Protein AF-A0A8X8X6B3-F1 (afdb_monomer_lite)

InterPro domains:
  IPR000743 Glycoside hydrolase, family 28 [PF00295] (157-389)
  IPR000743 Glycoside hydrolase, family 28 [PS00502] (251-264)
  IPR001251 CRAL-TRIO lipid binding domain [PF00650] (608-768)
  IPR001251 CRAL-TRIO lipid binding domain [PS50191] (599-774)
  IPR001251 CRAL-TRIO lipid binding domain [SM00516] (604-771)
  IPR001251 CRAL-TRIO lipid binding domain [cd00170] (600-769)
  IPR009038 GOLD domain [PS50866] (774-882)
  IPR011050 Pectin lyase fold/virulence factor [SSF51126] (61-386)
  IPR011074 CRAL/TRIO, N-terminal domain [PF03765] (517-583)
  IPR011074 CRAL/TRIO, N-terminal domain [SM01100] (560-585)
  IPR012334 Pectin lyase fold [G3DSA:2.160.20.10] (56-434)
  IPR036273 CRAL/TRIO, N-terminal domain superfamily [SSF46938] (505-601)
  IPR036598 GOLD domain superfamily [SSF101576] (786-886)
  IPR036865 CRAL-TRIO lipid binding domain superfamily [G3DSA:3.40.525.10] (502-799)
  IPR036865 CRAL-TRIO lipid binding domain superfamily [SSF52087] (609-778)
  IPR044834 Patellin [PTHR45932] (466-884)
  IPR056794 Patellin-1-6, C-terminal GOLD domain [PF25099] (792-874)

pLDDT: mean 75.01, std 24.06, range [21.58, 98.81]

Organism: Salvia splendens (NCBI:txid180675)

Structure (mmCIF, N/CA/C/O backbone):
data_AF-A0A8X8X6B3-F1
#
_entry.id   AF-A0A8X8X6B3-F1
#
loop_
_atom_site.group_PDB
_atom_site.id
_atom_site.type_symbol
_atom_site.label_atom_id
_atom_site.label_alt_id
_atom_site.label_comp_id
_atom_site.label_asym_id
_atom_site.label_entity_id
_atom_site.label_seq_id
_atom_site.pdbx_PDB_ins_code
_atom_site.Cartn_x
_atom_site.Cartn_y
_atom_site.Cartn_z
_atom_site.occupancy
_atom_site.B_iso_or_equiv
_atom_site.auth_seq_id
_atom_site.auth_comp_id
_atom_site.auth_asym_id
_atom_site.auth_atom_id
_atom_site.pdbx_PDB_model_num
ATOM 1 N N . MET A 1 1 ? 4.145 -10.520 8.694 1.00 30.25 1 MET A N 1
ATOM 2 C CA . MET A 1 1 ? 2.679 -10.258 8.494 1.00 30.25 1 MET A CA 1
ATOM 3 C C . MET A 1 1 ? 2.230 -8.779 8.363 1.00 30.25 1 MET A C 1
ATOM 5 O O . MET A 1 1 ? 1.110 -8.541 7.910 1.00 30.25 1 MET A O 1
ATOM 9 N N . THR A 1 2 ? 3.036 -7.773 8.729 1.00 33.09 2 THR A N 1
ATOM 10 C CA . THR A 1 2 ? 2.635 -6.344 8.854 1.00 33.09 2 THR A CA 1
ATOM 11 C C . THR A 1 2 ? 1.952 -5.696 7.639 1.00 33.09 2 THR A C 1
ATOM 13 O O . THR A 1 2 ? 1.077 -4.851 7.832 1.00 33.09 2 THR A O 1
ATOM 16 N N . LYS A 1 3 ? 2.275 -6.110 6.401 1.00 32.78 3 LYS A N 1
ATOM 17 C CA . LYS A 1 3 ? 1.713 -5.540 5.153 1.00 32.78 3 LYS A CA 1
ATOM 18 C C . LYS A 1 3 ? 0.181 -5.541 5.057 1.00 32.78 3 LYS A C 1
ATOM 20 O O . LYS A 1 3 ? -0.392 -4.785 4.284 1.00 32.78 3 LYS A O 1
ATOM 25 N N . LEU A 1 4 ? -0.486 -6.388 5.838 1.00 32.78 4 LEU A N 1
ATOM 26 C CA . LEU A 1 4 ? -1.943 -6.543 5.850 1.00 32.78 4 LEU A CA 1
ATOM 27 C C . LEU A 1 4 ? -2.604 -5.839 7.050 1.00 32.78 4 LEU A C 1
ATOM 29 O O . LEU A 1 4 ? -3.817 -5.639 7.073 1.00 32.78 4 LEU A O 1
ATOM 33 N N . LEU A 1 5 ? -1.804 -5.463 8.053 1.00 33.75 5 LEU A N 1
ATOM 34 C CA . LEU A 1 5 ? -2.272 -5.101 9.394 1.00 33.75 5 LEU A CA 1
ATOM 35 C C . LEU A 1 5 ? -2.443 -3.588 9.605 1.00 33.75 5 LEU A C 1
ATOM 37 O O . LEU A 1 5 ? -3.192 -3.173 10.480 1.00 33.75 5 LEU A O 1
ATOM 41 N N . MET A 1 6 ? -1.830 -2.768 8.750 1.00 38.22 6 MET A N 1
ATOM 42 C CA . MET A 1 6 ? -2.204 -1.353 8.590 1.00 38.22 6 MET A CA 1
ATOM 43 C C . MET A 1 6 ? -2.987 -1.092 7.294 1.00 38.22 6 MET A C 1
ATOM 45 O O . MET A 1 6 ? -3.612 -0.048 7.142 1.00 38.22 6 MET A O 1
ATOM 49 N N . PHE A 1 7 ? -3.025 -2.063 6.371 1.00 39.03 7 PHE A N 1
ATOM 50 C CA . PHE A 1 7 ? -3.798 -1.950 5.128 1.00 39.03 7 PHE A CA 1
ATOM 51 C C . PHE A 1 7 ? -5.294 -1.803 5.411 1.00 39.03 7 PHE A C 1
ATOM 53 O O . PHE A 1 7 ? -5.979 -1.031 4.752 1.00 39.03 7 PHE A O 1
ATOM 60 N N . LEU A 1 8 ? -5.785 -2.521 6.425 1.00 38.19 8 LEU A N 1
ATOM 61 C CA . LEU A 1 8 ? -7.181 -2.482 6.843 1.00 38.19 8 LEU A CA 1
ATOM 62 C C . LEU A 1 8 ? -7.528 -1.245 7.690 1.00 38.19 8 LEU A C 1
ATOM 64 O O . LEU A 1 8 ? -8.611 -0.706 7.485 1.00 38.19 8 LEU A O 1
ATOM 68 N N . SER A 1 9 ? -6.640 -0.749 8.572 1.00 39.31 9 SER A N 1
ATOM 69 C CA . SER A 1 9 ? -6.926 0.416 9.443 1.00 39.31 9 SER A CA 1
ATOM 70 C C . SER A 1 9 ? -7.246 1.691 8.658 1.00 39.31 9 SER A C 1
ATOM 72 O O . SER A 1 9 ? -8.185 2.410 9.000 1.00 39.31 9 SER A O 1
ATOM 74 N N . PHE A 1 10 ? -6.531 1.904 7.551 1.00 42.66 10 PHE A N 1
ATOM 75 C CA . PHE A 1 10 ? -6.728 3.018 6.620 1.00 42.66 10 PHE A CA 1
ATOM 76 C C . PHE A 1 10 ? -7.642 2.696 5.418 1.00 42.66 10 PHE A C 1
ATOM 78 O O . PHE A 1 10 ? -7.877 3.562 4.572 1.00 42.66 10 PHE A O 1
ATOM 85 N N . LEU A 1 11 ? -8.218 1.487 5.336 1.00 43.12 11 LEU A N 1
ATOM 86 C CA . LEU A 1 11 ? -9.053 1.066 4.196 1.00 43.12 11 LEU A CA 1
ATOM 87 C C . LEU A 1 11 ? -10.382 1.831 4.079 1.00 43.12 11 LEU A C 1
ATOM 89 O O . LEU A 1 11 ? -11.079 1.728 3.079 1.00 43.12 11 LEU A O 1
ATOM 93 N N . VAL A 1 12 ? -10.738 2.594 5.110 1.00 39.91 12 VAL A N 1
ATOM 94 C CA . VAL A 1 12 ? -11.965 3.396 5.184 1.00 39.91 12 VAL A CA 1
ATOM 95 C C . VAL A 1 12 ? -12.014 4.446 4.076 1.00 39.91 12 VAL A C 1
ATOM 97 O O . VAL A 1 12 ? -13.030 4.594 3.405 1.00 39.91 12 VAL A O 1
ATOM 100 N N . LEU A 1 13 ? -10.894 5.141 3.871 1.00 34.38 13 LEU A N 1
ATOM 101 C CA . LEU A 1 13 ? -10.721 6.121 2.800 1.00 34.38 13 LEU A CA 1
ATOM 102 C C . LEU A 1 13 ? -10.311 5.447 1.487 1.00 34.38 13 LEU A C 1
ATOM 104 O O . LEU A 1 13 ? -10.645 5.914 0.401 1.00 34.38 13 LEU A O 1
ATOM 108 N N . LEU A 1 14 ? -9.615 4.312 1.576 1.00 32.59 14 LEU A N 1
ATOM 109 C CA . LEU A 1 14 ? -9.257 3.476 0.435 1.00 32.59 14 LEU A CA 1
ATOM 110 C C . LEU A 1 14 ? -10.381 2.494 0.075 1.00 32.59 14 LEU A C 1
ATOM 112 O O . LEU A 1 14 ? -10.184 1.279 0.074 1.00 32.59 14 LEU A O 1
ATOM 116 N N . LEU A 1 15 ? -11.512 3.026 -0.399 1.00 28.88 15 LEU A N 1
ATOM 117 C CA . LEU A 1 15 ? -12.349 2.285 -1.348 1.00 28.88 15 LEU A CA 1
ATOM 118 C C . LEU A 1 15 ? -11.595 2.132 -2.685 1.00 28.88 15 LEU A C 1
ATOM 120 O O . LEU A 1 15 ? -11.853 2.798 -3.682 1.00 28.88 15 LEU A O 1
ATOM 124 N N . VAL A 1 16 ? -10.607 1.245 -2.695 1.00 25.75 16 VAL A N 1
ATOM 125 C CA . VAL A 1 16 ? -10.209 0.454 -3.863 1.00 25.75 16 VAL A CA 1
ATOM 126 C C . VAL A 1 16 ? -10.739 -0.954 -3.569 1.00 25.75 16 VAL A C 1
ATOM 128 O O . VAL A 1 16 ? -10.573 -1.412 -2.436 1.00 25.75 16 VAL A O 1
ATOM 131 N N . PRO A 1 17 ? -11.391 -1.655 -4.511 1.00 24.69 17 PRO A N 1
ATOM 132 C CA . PRO A 1 17 ? -11.788 -3.035 -4.263 1.00 24.69 17 PRO A CA 1
ATOM 133 C C . PRO A 1 17 ? -10.554 -3.890 -3.940 1.00 24.69 17 PRO A C 1
ATOM 135 O O . PRO A 1 17 ? -9.609 -3.922 -4.718 1.00 24.69 17 PRO A O 1
ATOM 138 N N . LEU A 1 18 ? -10.575 -4.626 -2.823 1.00 24.36 18 LEU A N 1
ATOM 139 C CA . LEU A 1 18 ? -9.684 -5.774 -2.611 1.00 24.36 18 LEU A CA 1
ATOM 140 C C . LEU A 1 18 ? -10.249 -7.011 -3.320 1.00 24.36 18 LEU A C 1
ATOM 142 O O . LEU A 1 18 ? -10.654 -7.996 -2.709 1.00 24.36 18 LEU A O 1
ATOM 146 N N . SER A 1 19 ? -10.220 -6.947 -4.641 1.00 23.52 19 SER A N 1
ATOM 147 C CA . SER A 1 19 ? -9.593 -8.006 -5.424 1.00 23.52 19 SER A CA 1
ATOM 148 C C . SER A 1 19 ? -8.358 -7.351 -6.052 1.00 23.52 19 SER A C 1
ATOM 150 O O . SER A 1 19 ? -8.385 -6.149 -6.310 1.00 23.52 19 SER A O 1
ATOM 152 N N . SER A 1 20 ? -7.263 -8.072 -6.292 1.00 30.52 20 SER A N 1
ATOM 153 C CA . SER A 1 20 ? -6.106 -7.456 -6.963 1.00 30.52 20 SER A CA 1
ATOM 154 C C . SER A 1 20 ? -6.322 -7.227 -8.471 1.00 30.52 20 SER A C 1
ATOM 156 O O . SER A 1 20 ? -5.489 -6.587 -9.104 1.00 30.52 20 SER A O 1
ATOM 158 N N . ALA A 1 21 ? -7.478 -7.636 -9.014 1.00 25.98 21 ALA A N 1
ATOM 159 C CA . ALA A 1 21 ? -8.045 -7.124 -10.261 1.00 25.98 21 ALA A CA 1
ATOM 160 C C . ALA A 1 21 ? -9.088 -6.017 -9.992 1.00 25.98 21 ALA A C 1
ATOM 162 O O . ALA A 1 21 ? -9.888 -6.114 -9.056 1.00 25.98 21 ALA A O 1
ATOM 163 N N . GLY A 1 22 ? -9.130 -4.989 -10.845 1.00 30.17 22 GLY A N 1
ATOM 164 C CA . GLY A 1 22 ? -10.066 -3.872 -10.693 1.00 30.17 22 GLY A CA 1
ATOM 165 C C . GLY A 1 22 ? -10.338 -3.107 -11.984 1.00 30.17 22 GLY A C 1
ATOM 166 O O . GLY A 1 22 ? -9.817 -2.008 -12.138 1.00 30.17 22 GLY A O 1
ATOM 167 N N . GLN A 1 23 ? -11.161 -3.679 -12.875 1.00 27.73 23 GLN A N 1
ATOM 168 C CA . GLN A 1 23 ? -11.794 -2.999 -14.022 1.00 27.73 23 GLN A CA 1
ATOM 169 C C . GLN A 1 23 ? -12.844 -3.914 -14.704 1.00 27.73 23 GLN A C 1
ATOM 171 O O . GLN A 1 23 ? -12.617 -4.380 -15.811 1.00 27.73 23 GLN A O 1
ATOM 176 N N . ASP A 1 24 ? -13.963 -4.228 -14.025 1.00 28.39 24 ASP A N 1
ATOM 177 C CA . ASP A 1 24 ? -15.146 -4.858 -14.680 1.00 28.39 24 ASP A CA 1
ATOM 178 C C . ASP A 1 24 ? -16.477 -4.735 -13.884 1.00 28.39 24 ASP A C 1
ATOM 180 O O . ASP A 1 24 ? -17.392 -5.542 -14.013 1.00 28.39 24 ASP A O 1
ATOM 184 N N . LEU A 1 25 ? -16.581 -3.753 -12.977 1.00 28.62 25 LEU A N 1
ATOM 185 C CA . LEU A 1 25 ? -17.801 -3.493 -12.179 1.00 28.62 25 LEU A CA 1
ATOM 186 C C . LEU A 1 25 ? -18.200 -2.008 -12.134 1.00 28.62 25 LEU A C 1
ATOM 188 O O . LEU A 1 25 ? -19.288 -1.680 -11.658 1.00 28.62 25 LEU A O 1
ATOM 192 N N . SER A 1 26 ? -17.349 -1.119 -12.658 1.00 30.78 26 SER A N 1
ATOM 193 C CA . SER A 1 26 ? -17.666 0.286 -12.936 1.00 30.78 26 SER A CA 1
ATOM 194 C C . SER A 1 26 ? -18.860 0.394 -13.876 1.00 30.78 26 SER A C 1
ATOM 196 O O . SER A 1 26 ? -19.827 1.086 -13.581 1.00 30.78 26 SER A O 1
ATOM 198 N N . ASP A 1 27 ? -18.821 -0.355 -14.969 1.00 30.08 27 ASP A N 1
ATOM 199 C CA . ASP A 1 27 ? -19.682 -0.176 -16.132 1.00 30.08 27 ASP A CA 1
ATOM 200 C C . ASP A 1 27 ? -21.121 -0.629 -15.825 1.00 30.08 27 ASP A C 1
ATOM 202 O O . ASP A 1 27 ? -22.086 0.065 -16.142 1.00 30.08 27 ASP A O 1
ATOM 206 N N . THR A 1 28 ? -21.280 -1.715 -15.059 1.00 31.66 28 THR A N 1
ATOM 207 C CA . THR A 1 28 ? -22.571 -2.125 -14.477 1.00 31.66 28 THR A CA 1
ATOM 208 C C . THR A 1 28 ? -23.147 -1.127 -13.470 1.00 31.66 28 THR A C 1
ATOM 210 O O . THR A 1 28 ? -24.366 -1.069 -13.318 1.00 31.66 28 THR A O 1
ATOM 213 N N . PHE A 1 29 ? -22.312 -0.337 -12.783 1.00 31.11 29 PHE A N 1
ATOM 214 C CA . PHE A 1 29 ? -22.782 0.705 -11.862 1.00 31.11 29 PHE A CA 1
ATOM 215 C C . PHE A 1 29 ? -23.036 2.047 -12.562 1.00 31.11 29 PHE A C 1
ATOM 217 O O . PHE A 1 29 ? -23.970 2.741 -12.172 1.00 31.11 29 PHE A O 1
ATOM 224 N N . GLU A 1 30 ? -22.311 2.387 -13.632 1.00 31.03 30 GLU A N 1
ATOM 225 C CA . GLU A 1 30 ? -22.655 3.524 -14.498 1.00 31.03 30 GLU A CA 1
ATOM 226 C C . GLU A 1 30 ? -24.033 3.351 -15.144 1.00 31.03 30 GLU A C 1
ATOM 228 O O . GLU A 1 30 ? -24.792 4.316 -15.230 1.00 31.03 30 GLU A O 1
ATOM 233 N N . ILE A 1 31 ? -24.379 2.128 -15.562 1.00 30.59 31 ILE A N 1
ATOM 234 C CA . ILE A 1 31 ? -25.708 1.805 -16.105 1.00 30.59 31 ILE A CA 1
ATOM 235 C C . ILE A 1 31 ? -26.810 2.061 -15.061 1.00 30.59 31 ILE A C 1
ATOM 237 O O . ILE A 1 31 ? -27.867 2.577 -15.412 1.00 30.59 31 ILE A O 1
ATOM 241 N N . PHE A 1 32 ? -26.559 1.767 -13.780 1.00 29.58 32 PHE A N 1
ATOM 242 C CA . PHE A 1 32 ? -27.496 2.078 -12.692 1.00 29.58 32 PHE A CA 1
ATOM 243 C C . PHE A 1 32 ? -27.518 3.568 -12.310 1.00 29.58 32 PHE A C 1
ATOM 245 O O . PHE A 1 32 ? -28.576 4.084 -11.959 1.00 29.58 32 PHE A O 1
ATOM 252 N N . ALA A 1 33 ? -26.386 4.272 -12.390 1.00 33.00 33 ALA A N 1
ATOM 253 C CA . ALA A 1 33 ? -26.306 5.702 -12.085 1.00 33.00 33 ALA A CA 1
ATOM 254 C C . ALA A 1 33 ? -27.007 6.571 -13.147 1.00 33.00 33 ALA A C 1
ATOM 256 O O . ALA A 1 33 ? -27.683 7.536 -12.805 1.00 33.00 33 ALA A O 1
ATOM 257 N N . LYS A 1 34 ? -26.925 6.191 -14.430 1.00 30.12 34 LYS A N 1
ATOM 258 C CA . LYS A 1 34 ? -27.589 6.878 -15.559 1.00 30.12 34 LYS A CA 1
ATOM 259 C C . LYS A 1 34 ? -29.120 6.738 -15.586 1.00 30.12 34 LYS A C 1
ATOM 261 O O . LYS A 1 34 ? -29.748 7.233 -16.515 1.00 30.12 34 LYS A O 1
ATOM 266 N N . LEU A 1 35 ? -29.721 6.066 -14.601 1.00 26.83 35 LEU A N 1
ATOM 267 C CA . LEU A 1 35 ? -31.158 5.772 -14.542 1.00 26.83 35 LEU A CA 1
ATOM 268 C C . LEU A 1 35 ? -31.948 6.614 -13.523 1.00 26.83 35 LEU A C 1
ATOM 270 O O . LEU A 1 35 ? -33.142 6.360 -13.373 1.00 26.83 35 LEU A O 1
ATOM 274 N N . HIS A 1 36 ? -31.325 7.569 -12.815 1.00 30.61 36 HIS A N 1
ATOM 275 C CA . HIS A 1 36 ? -31.995 8.262 -11.699 1.00 30.61 36 HIS A CA 1
ATOM 276 C C . HIS A 1 36 ? -31.952 9.806 -11.689 1.00 30.61 36 HIS A C 1
ATOM 278 O O . HIS A 1 36 ? -32.696 10.395 -10.907 1.00 30.61 36 HIS A O 1
ATOM 284 N N . ASP A 1 37 ? -31.178 10.462 -12.561 1.00 26.55 37 ASP A N 1
ATOM 285 C CA . ASP A 1 37 ? -31.192 11.928 -12.712 1.00 26.55 37 ASP A CA 1
ATOM 286 C C . ASP A 1 37 ? -31.687 12.340 -14.108 1.00 26.55 37 ASP A C 1
ATOM 288 O O . ASP A 1 37 ? -30.930 12.382 -15.078 1.00 26.55 37 ASP A O 1
ATOM 292 N N . THR A 1 38 ? -32.982 12.658 -14.189 1.00 25.88 38 THR A N 1
ATOM 293 C CA . THR A 1 38 ? -33.610 13.370 -15.312 1.00 25.88 38 THR A CA 1
ATOM 294 C C . THR A 1 38 ? -34.708 14.299 -14.792 1.00 25.88 38 THR A C 1
ATOM 296 O O . THR A 1 38 ? -35.815 13.831 -14.530 1.00 25.88 38 THR A O 1
ATOM 299 N N . ASP A 1 39 ? -34.428 15.600 -14.698 1.00 23.22 39 ASP A N 1
ATOM 300 C CA . ASP A 1 39 ? -35.434 16.652 -14.910 1.00 23.22 39 ASP A CA 1
ATOM 301 C C . ASP A 1 39 ? -34.766 17.975 -15.354 1.00 23.22 39 ASP A C 1
ATOM 303 O O . ASP A 1 39 ? -33.537 18.059 -15.426 1.00 23.22 39 ASP A O 1
ATOM 307 N N . MET A 1 40 ? -35.580 18.962 -15.731 1.00 24.91 40 MET A N 1
ATOM 308 C CA . MET A 1 40 ? -35.220 20.169 -16.493 1.00 24.91 40 MET A CA 1
ATOM 309 C C . MET A 1 40 ? -35.025 21.435 -15.628 1.00 24.91 40 MET A C 1
ATOM 311 O O . MET A 1 40 ? -35.397 21.468 -14.455 1.00 24.91 40 MET A O 1
ATOM 315 N N . GLY A 1 41 ? -34.478 22.501 -16.230 1.00 24.30 41 GLY A N 1
ATOM 316 C CA . GLY A 1 41 ? -34.380 23.845 -15.642 1.00 24.30 41 GLY A CA 1
ATOM 317 C C . GLY A 1 41 ? -33.468 24.774 -16.457 1.00 24.30 41 GLY A C 1
ATOM 318 O O . GLY A 1 41 ? -32.286 24.475 -16.619 1.00 24.30 41 GLY A O 1
ATOM 319 N N . ASP A 1 42 ? -34.017 25.878 -16.969 1.00 23.47 42 ASP A N 1
ATOM 320 C CA . ASP A 1 42 ? -33.442 26.687 -18.059 1.00 23.47 42 ASP A CA 1
ATOM 321 C C . ASP A 1 42 ? -32.987 28.108 -17.637 1.00 23.47 42 ASP A C 1
ATOM 323 O O . ASP A 1 42 ? -33.444 28.608 -16.613 1.00 23.47 42 ASP A O 1
ATOM 327 N N . GLU A 1 43 ? -32.169 28.748 -18.500 1.00 25.47 43 GLU A N 1
ATOM 328 C CA . GLU A 1 43 ? -31.953 30.217 -18.666 1.00 25.47 43 GLU A CA 1
ATOM 329 C C . GLU A 1 43 ? -31.423 31.026 -17.443 1.00 25.47 43 GLU A C 1
ATOM 331 O O . GLU A 1 43 ? -31.526 30.614 -16.295 1.00 25.47 43 GLU A O 1
ATOM 336 N N . GLU A 1 44 ? -30.751 32.183 -17.537 1.00 24.39 44 GLU A N 1
ATOM 337 C CA . GLU A 1 44 ? -30.129 33.027 -18.588 1.00 24.39 44 GLU A CA 1
ATOM 338 C C . GLU A 1 44 ? -28.805 33.565 -17.942 1.00 24.39 44 GLU A C 1
ATOM 340 O O . GLU A 1 44 ? -28.681 33.570 -16.719 1.00 24.39 44 GLU A O 1
ATOM 345 N N . GLY A 1 45 ? -27.698 33.922 -18.604 1.00 24.00 45 GLY A N 1
ATOM 346 C CA . GLY A 1 45 ? -27.540 34.912 -19.672 1.00 24.00 45 GLY A CA 1
ATOM 347 C C . GLY A 1 45 ? -26.904 36.214 -19.131 1.00 24.00 45 GLY A C 1
ATOM 348 O O . GLY A 1 45 ? -27.580 36.937 -18.413 1.00 24.00 45 GLY A O 1
ATOM 349 N N . GLN A 1 46 ? -25.627 36.507 -19.454 1.00 23.95 46 GLN A N 1
ATOM 350 C CA . GLN A 1 46 ? -25.103 37.856 -19.793 1.00 23.95 46 GLN A CA 1
ATOM 351 C C . GLN A 1 46 ? -23.618 37.805 -20.237 1.00 23.95 46 GLN A C 1
ATOM 353 O O . GLN A 1 46 ? -22.839 36.988 -19.751 1.00 23.95 46 GLN A O 1
ATOM 358 N N . ASP A 1 47 ? -23.258 38.686 -21.174 1.00 24.34 47 ASP A N 1
ATOM 359 C CA . ASP A 1 47 ? -21.932 38.894 -21.784 1.00 24.34 47 ASP A CA 1
ATOM 360 C C . ASP A 1 47 ? -21.044 39.889 -21.002 1.00 24.34 47 ASP A C 1
ATOM 362 O O . ASP A 1 47 ? -21.576 40.812 -20.381 1.00 24.34 47 ASP A O 1
ATOM 366 N N . ASP A 1 48 ? -19.714 39.749 -21.105 1.00 24.75 48 ASP A N 1
ATOM 367 C CA . ASP A 1 48 ? -18.767 40.868 -20.965 1.00 24.75 48 ASP A CA 1
ATOM 368 C C . ASP A 1 48 ? -17.481 40.613 -21.785 1.00 24.75 48 ASP A C 1
ATOM 370 O O . ASP A 1 48 ? -16.939 39.503 -21.823 1.00 24.75 48 ASP A O 1
ATOM 374 N N . SER A 1 49 ? -17.005 41.646 -22.481 1.00 26.78 49 SER A N 1
ATOM 375 C CA . SER A 1 49 ? -16.192 41.502 -23.700 1.00 26.78 49 SER A CA 1
ATOM 376 C C . SER A 1 49 ? -14.682 41.711 -23.510 1.00 26.78 49 SER A C 1
ATOM 378 O O . SER A 1 49 ? -14.259 42.571 -22.740 1.00 26.78 49 SER A O 1
ATOM 380 N N . LEU A 1 50 ? -13.857 41.013 -24.304 1.00 25.91 50 LEU A N 1
ATOM 381 C CA . LEU A 1 50 ? -12.446 41.361 -24.533 1.00 25.91 50 LEU A CA 1
ATOM 382 C C . LEU A 1 50 ? -12.064 41.226 -26.016 1.00 25.91 50 LEU A C 1
ATOM 384 O O . LEU A 1 50 ? -12.538 40.337 -26.721 1.00 25.91 50 LEU A O 1
ATOM 388 N N . GLU A 1 51 ? -11.214 42.142 -26.480 1.00 24.31 51 GLU A N 1
ATOM 389 C CA . GLU A 1 51 ? -10.939 42.380 -27.901 1.00 24.31 51 GLU A CA 1
ATOM 390 C C . GLU A 1 51 ? -10.085 41.281 -28.560 1.00 24.31 51 GLU A C 1
ATOM 392 O O . GLU A 1 51 ? -9.089 40.811 -28.006 1.00 24.31 51 GLU A O 1
ATOM 397 N N . VAL A 1 52 ? -10.435 40.922 -29.800 1.00 24.72 52 VAL A N 1
ATOM 398 C CA . VAL A 1 52 ? -9.615 40.060 -30.663 1.00 24.72 52 VAL A CA 1
ATOM 399 C C . VAL A 1 52 ? -8.658 40.930 -31.475 1.00 24.72 52 VAL A C 1
ATOM 401 O O . VAL A 1 52 ? -9.089 41.729 -32.303 1.00 24.72 52 VAL A O 1
ATOM 404 N N . ILE A 1 53 ? -7.353 40.750 -31.265 1.00 25.42 53 ILE A N 1
ATOM 405 C CA . ILE A 1 53 ? -6.313 41.355 -32.105 1.00 25.42 53 ILE A CA 1
ATOM 406 C C . ILE A 1 53 ? -6.026 40.405 -33.273 1.00 25.42 53 ILE A C 1
ATOM 408 O O . ILE A 1 53 ? -5.399 39.360 -33.085 1.00 25.42 53 ILE A O 1
ATOM 412 N N . ASP A 1 54 ? -6.468 40.770 -34.477 1.00 32.47 54 ASP A N 1
ATOM 413 C CA . ASP A 1 54 ? -6.142 40.037 -35.704 1.00 32.47 54 ASP A CA 1
ATOM 414 C C . ASP A 1 54 ? -4.635 40.109 -36.014 1.00 32.47 54 ASP A C 1
ATOM 416 O O . ASP A 1 54 ? -4.057 41.190 -36.144 1.00 32.47 54 ASP A O 1
ATOM 420 N N . LEU A 1 55 ? -4.003 38.943 -36.189 1.00 28.88 55 LEU A N 1
ATOM 421 C CA . LEU A 1 55 ? -2.612 38.803 -36.636 1.00 28.88 55 LEU A CA 1
ATOM 422 C C . LEU A 1 55 ? -2.535 37.918 -37.898 1.00 28.88 55 LEU A C 1
ATOM 424 O O . LEU A 1 55 ? -3.199 36.880 -37.967 1.00 28.88 55 LEU A O 1
ATOM 428 N N . PRO A 1 56 ? -1.733 38.293 -38.914 1.00 34.84 56 PRO A N 1
ATOM 429 C CA . PRO A 1 56 ? -1.867 37.755 -40.269 1.00 34.84 56 PRO A CA 1
ATOM 430 C C . PRO A 1 56 ? -1.264 36.351 -40.438 1.00 34.84 56 PRO A C 1
ATOM 432 O O . PRO A 1 56 ? -0.076 36.192 -40.726 1.00 34.84 56 PRO A O 1
ATOM 435 N N . SER A 1 57 ? -2.099 35.313 -40.348 1.00 32.25 57 SER A N 1
ATOM 436 C CA . SER A 1 57 ? -1.707 33.951 -40.737 1.00 32.25 57 SER A CA 1
ATOM 437 C C . SER A 1 57 ? -1.774 33.754 -42.259 1.00 32.25 57 SER A C 1
ATOM 439 O O . SER A 1 57 ? -2.843 33.858 -42.857 1.00 32.25 57 SER A O 1
ATOM 441 N N . TRP A 1 58 ? -0.637 33.451 -42.896 1.00 39.25 58 TRP A N 1
ATOM 442 C CA . TRP A 1 58 ? -0.570 33.149 -44.332 1.00 39.25 58 TRP A CA 1
ATOM 443 C C . TRP A 1 58 ? -0.661 31.637 -44.586 1.00 39.25 58 TRP A C 1
ATOM 445 O O . TRP A 1 58 ? 0.126 30.850 -44.054 1.00 39.25 58 TRP A O 1
ATOM 455 N N . HIS A 1 59 ? -1.608 31.221 -45.431 1.00 35.94 59 HIS A N 1
ATOM 456 C CA . HIS A 1 59 ? -1.793 29.818 -45.809 1.00 35.94 59 HIS A CA 1
ATOM 457 C C . HIS A 1 59 ? -0.936 29.429 -47.025 1.00 35.94 59 HIS A C 1
ATOM 459 O O . HIS A 1 59 ? -0.967 30.085 -48.065 1.00 35.94 59 HIS A O 1
ATOM 465 N N . SER A 1 60 ? -0.211 28.309 -46.926 1.00 36.47 60 SER A N 1
ATOM 466 C CA . SER A 1 60 ? 0.542 27.737 -48.050 1.00 36.47 60 SER A CA 1
ATOM 467 C C . SER A 1 60 ? -0.325 26.761 -48.850 1.00 36.47 60 SER A C 1
ATOM 469 O O . SER A 1 60 ? -0.714 25.707 -48.348 1.00 36.47 60 SER A O 1
ATOM 471 N N . HIS A 1 61 ? -0.588 27.067 -50.123 1.00 43.06 61 HIS A N 1
ATOM 472 C CA . HIS A 1 61 ? -1.517 26.307 -50.976 1.00 43.06 61 HIS A CA 1
ATOM 473 C C . HIS A 1 61 ? -1.121 24.847 -51.294 1.00 43.06 61 HIS A C 1
ATOM 475 O O . HIS A 1 61 ? -1.913 24.133 -51.911 1.00 43.06 61 HIS A O 1
ATOM 481 N N . HIS A 1 62 ? 0.057 24.371 -50.868 1.00 46.59 62 HIS A N 1
ATOM 482 C CA . HIS A 1 62 ? 0.532 23.004 -51.139 1.00 46.59 62 HIS A CA 1
ATOM 483 C C . HIS A 1 62 ? 0.819 22.136 -49.904 1.00 46.59 62 HIS A C 1
ATOM 485 O O . HIS A 1 62 ? 1.204 20.977 -50.056 1.00 46.59 62 HIS A O 1
ATOM 491 N N . SER A 1 63 ? 0.565 22.612 -48.681 1.00 49.22 63 SER A N 1
ATOM 492 C CA . SER A 1 63 ? 0.429 21.700 -47.536 1.00 49.22 63 SER A CA 1
ATOM 493 C C . SER A 1 63 ? -0.531 22.256 -46.493 1.00 49.22 63 SER A C 1
ATOM 495 O O . SER A 1 63 ? -0.524 23.449 -46.218 1.00 49.22 63 SER A O 1
ATOM 497 N N . ASN A 1 64 ? -1.351 21.384 -45.901 1.00 64.56 64 ASN A N 1
ATOM 498 C CA . ASN A 1 64 ? -2.400 21.759 -44.949 1.00 64.56 64 ASN A CA 1
ATOM 499 C C . ASN A 1 64 ? -1.800 22.035 -43.549 1.00 64.56 64 ASN A C 1
ATOM 501 O O . ASN A 1 64 ? -2.006 21.269 -42.602 1.00 64.56 64 ASN A O 1
ATOM 505 N N . LYS A 1 65 ? -0.959 23.074 -43.489 1.00 76.75 65 LYS A N 1
ATOM 506 C CA . LYS A 1 65 ? -0.128 23.519 -42.365 1.00 76.75 65 LYS A CA 1
ATOM 507 C C . LYS A 1 65 ? -0.249 25.033 -42.190 1.00 76.75 65 LYS A C 1
ATOM 509 O O . LYS A 1 65 ? -0.396 25.761 -43.169 1.00 76.75 65 LYS A O 1
ATOM 514 N N . ASN A 1 66 ? -0.094 25.500 -40.957 1.00 86.31 66 ASN A N 1
ATOM 515 C CA . ASN A 1 66 ? -0.088 26.926 -40.629 1.00 86.31 66 ASN A CA 1
ATOM 516 C C . ASN A 1 66 ? 1.354 27.434 -40.525 1.00 86.31 66 ASN A C 1
ATOM 518 O O . ASN A 1 66 ? 2.157 26.814 -39.831 1.00 86.31 66 ASN A O 1
ATOM 522 N N . LEU A 1 67 ? 1.692 28.536 -41.201 1.00 91.25 67 LEU A N 1
ATOM 523 C CA . LEU A 1 67 ? 3.044 29.103 -41.198 1.00 91.25 67 LEU A CA 1
ATOM 524 C C . LEU A 1 67 ? 3.143 30.284 -40.225 1.00 91.25 67 LEU A C 1
ATOM 526 O O . LEU A 1 67 ? 2.351 31.219 -40.306 1.00 91.25 67 LEU A O 1
ATOM 530 N N . ILE A 1 68 ? 4.116 30.235 -39.315 1.00 94.38 68 ILE A N 1
ATOM 531 C CA . ILE A 1 68 ? 4.386 31.267 -38.311 1.00 94.38 68 ILE A CA 1
ATOM 532 C C . ILE A 1 68 ? 5.846 31.718 -38.491 1.00 94.38 68 ILE A C 1
ATOM 534 O O . ILE A 1 68 ? 6.765 31.061 -38.004 1.00 94.38 68 ILE A O 1
ATOM 538 N N . ASN A 1 69 ? 6.056 32.812 -39.232 1.00 93.31 69 ASN A N 1
ATOM 539 C CA . ASN A 1 69 ? 7.368 33.441 -39.454 1.00 93.31 69 ASN A CA 1
ATOM 540 C C . ASN A 1 69 ? 7.702 34.395 -38.290 1.00 93.31 69 ASN A C 1
ATOM 542 O O . ASN A 1 69 ? 6.873 35.241 -37.957 1.00 93.31 69 ASN A O 1
ATOM 546 N N . VAL A 1 70 ? 8.907 34.297 -37.715 1.00 91.75 70 VAL A N 1
ATOM 547 C CA . VAL A 1 70 ? 9.412 35.188 -36.646 1.00 91.75 70 VAL A CA 1
ATOM 548 C C . VAL A 1 70 ? 9.393 36.681 -37.003 1.00 91.75 70 VAL A C 1
ATOM 550 O O . VAL A 1 70 ? 9.155 37.510 -36.127 1.00 91.75 70 VAL A O 1
ATOM 553 N N . GLU A 1 71 ? 9.561 37.043 -38.276 1.00 91.19 71 GLU A N 1
ATOM 554 C CA . GLU A 1 71 ? 9.489 38.439 -38.748 1.00 91.19 71 GLU A CA 1
ATOM 555 C C . GLU A 1 71 ? 8.091 39.041 -38.540 1.00 91.19 71 GLU A C 1
ATOM 557 O O . GLU A 1 71 ? 7.958 40.219 -38.215 1.00 91.19 71 GLU A O 1
ATOM 562 N N . GLY A 1 72 ? 7.040 38.212 -38.610 1.00 90.50 72 GLY A N 1
ATOM 563 C CA . GLY A 1 72 ? 5.659 38.609 -38.308 1.00 90.50 72 GLY A CA 1
ATOM 564 C C . GLY A 1 72 ? 5.419 39.001 -36.843 1.00 90.50 72 GLY A C 1
ATOM 565 O O . GLY A 1 72 ? 4.347 39.503 -36.520 1.00 90.50 72 GLY A O 1
ATOM 566 N N . PHE A 1 73 ? 6.413 38.797 -35.973 1.00 92.75 73 PHE A N 1
ATOM 567 C CA . PHE A 1 73 ? 6.415 39.163 -34.553 1.00 92.75 73 PHE A CA 1
ATOM 568 C C . PHE A 1 73 ? 7.462 40.249 -34.247 1.00 92.75 73 PHE A C 1
ATOM 570 O O . PHE A 1 73 ? 7.784 40.484 -33.085 1.00 92.75 73 PHE A O 1
ATOM 577 N N . GLY A 1 74 ? 7.991 40.915 -35.282 1.00 91.12 74 GLY A N 1
ATOM 578 C CA . GLY A 1 74 ? 8.922 42.037 -35.149 1.00 91.12 74 GLY A CA 1
ATOM 579 C C . GLY A 1 74 ? 10.399 41.655 -35.041 1.00 91.12 74 GLY A C 1
ATOM 580 O O . GLY A 1 74 ? 11.176 42.458 -34.532 1.00 91.12 74 GLY A O 1
ATOM 581 N N . ALA A 1 75 ? 10.799 40.460 -35.494 1.00 92.75 75 ALA A N 1
ATOM 582 C CA . ALA A 1 75 ? 12.218 40.115 -35.610 1.00 92.75 75 ALA A CA 1
ATOM 583 C C . ALA A 1 75 ? 12.901 40.978 -36.692 1.00 92.75 75 ALA A C 1
ATOM 585 O O . ALA A 1 75 ? 12.378 41.113 -37.799 1.00 92.75 75 ALA A O 1
ATOM 586 N N . VAL A 1 76 ? 14.060 41.550 -36.366 1.00 93.56 76 VAL A N 1
ATOM 587 C CA . VAL A 1 76 ? 14.815 42.528 -37.166 1.00 93.56 76 VAL A CA 1
ATOM 588 C C . VAL A 1 76 ? 15.815 41.848 -38.100 1.00 93.56 76 VAL A C 1
ATOM 590 O O . VAL A 1 76 ? 15.951 42.266 -39.247 1.00 93.56 76 VAL A O 1
ATOM 593 N N . GLY A 1 77 ? 16.505 40.795 -37.644 1.00 89.69 77 GLY A N 1
ATOM 594 C CA . GLY A 1 77 ? 17.339 39.963 -38.521 1.00 89.69 77 GLY A CA 1
ATOM 595 C C . GLY A 1 77 ? 18.647 40.594 -39.026 1.00 89.69 77 GLY A C 1
ATOM 596 O O . GLY A 1 77 ? 19.208 40.112 -40.016 1.00 89.69 77 GLY A O 1
ATOM 597 N N . ASP A 1 78 ? 19.156 41.637 -38.362 1.00 91.75 78 ASP A N 1
ATOM 598 C CA . ASP A 1 78 ? 20.425 42.312 -38.692 1.00 91.75 78 ASP A CA 1
ATOM 599 C C . ASP A 1 78 ? 21.675 41.662 -38.050 1.00 91.75 78 ASP A C 1
ATOM 601 O O . ASP A 1 78 ? 22.806 41.836 -38.517 1.00 91.75 78 ASP A O 1
ATOM 605 N N . GLY A 1 79 ? 21.473 40.864 -37.002 1.00 85.38 79 GLY A N 1
ATOM 606 C CA . GLY A 1 79 ? 22.497 40.183 -36.214 1.00 85.38 79 GLY A CA 1
ATOM 607 C C . GLY A 1 79 ? 23.029 41.009 -35.043 1.00 85.38 79 GLY A C 1
ATOM 608 O O . GLY A 1 79 ? 24.074 40.646 -34.503 1.00 85.38 79 GLY A O 1
ATOM 609 N N . ALA A 1 80 ? 22.349 42.099 -34.675 1.00 87.00 80 ALA A N 1
ATOM 610 C CA . ALA A 1 80 ? 22.733 43.027 -33.610 1.00 87.00 80 ALA A CA 1
ATOM 611 C C . ALA A 1 80 ? 21.564 43.433 -32.686 1.00 87.00 80 ALA A C 1
ATOM 613 O O . ALA A 1 80 ? 21.796 43.693 -31.504 1.00 87.00 80 ALA A O 1
ATOM 614 N N . ALA A 1 81 ? 20.325 43.474 -33.183 1.00 89.50 81 ALA A N 1
ATOM 615 C CA . ALA A 1 81 ? 19.121 43.680 -32.377 1.00 89.50 81 ALA A CA 1
ATOM 616 C C . ALA A 1 81 ? 18.670 42.381 -31.676 1.00 89.50 81 ALA A C 1
ATOM 618 O O . ALA A 1 81 ? 18.782 41.298 -32.240 1.00 89.50 81 ALA A O 1
ATOM 619 N N . ASP A 1 82 ? 18.147 42.471 -30.445 1.00 90.81 82 ASP A N 1
ATOM 620 C CA . ASP A 1 82 ? 17.701 41.290 -29.687 1.00 90.81 82 ASP A CA 1
ATOM 621 C C . ASP A 1 82 ? 16.325 40.777 -30.155 1.00 90.81 82 ASP A C 1
ATOM 623 O O . ASP A 1 82 ? 15.271 41.228 -29.698 1.00 90.81 82 ASP A O 1
ATOM 627 N N . ASP A 1 83 ? 16.342 39.766 -31.021 1.00 94.44 83 ASP A N 1
ATOM 628 C CA . ASP A 1 83 ? 15.159 39.120 -31.597 1.00 94.44 83 ASP A CA 1
ATOM 629 C C . ASP A 1 83 ? 14.461 38.139 -30.634 1.00 94.44 83 ASP A C 1
ATOM 631 O O . ASP A 1 83 ? 13.436 37.533 -30.968 1.00 94.44 83 ASP A O 1
ATOM 635 N N . THR A 1 84 ? 14.979 37.962 -29.412 1.00 91.12 84 THR A N 1
ATOM 636 C CA . THR A 1 84 ? 14.502 36.942 -28.460 1.00 91.12 84 THR A CA 1
ATOM 637 C C . THR A 1 84 ? 13.017 37.051 -28.146 1.00 91.12 84 THR A C 1
ATOM 639 O O . THR A 1 84 ? 12.369 36.023 -27.920 1.00 91.12 84 THR A O 1
ATOM 642 N N . GLN A 1 85 ? 12.456 38.261 -28.105 1.00 93.00 85 GLN A N 1
ATOM 643 C CA . GLN A 1 85 ? 11.037 38.438 -27.802 1.00 93.00 85 GLN A CA 1
ATOM 644 C C . GLN A 1 85 ? 10.150 38.040 -28.989 1.00 93.00 85 GLN A C 1
ATOM 646 O O . GLN A 1 85 ? 9.237 37.237 -28.798 1.00 93.00 85 GLN A O 1
ATOM 651 N N . ALA A 1 86 ? 10.491 38.463 -30.211 1.00 93.06 86 ALA A N 1
ATOM 652 C CA . ALA A 1 86 ? 9.804 38.044 -31.434 1.00 93.06 86 ALA A CA 1
ATOM 653 C C . ALA A 1 86 ? 9.818 36.512 -31.594 1.00 93.06 86 ALA A C 1
ATOM 655 O O . ALA A 1 86 ? 8.773 35.889 -31.787 1.00 93.06 86 ALA A O 1
ATOM 656 N N . PHE A 1 87 ? 10.975 35.875 -31.379 1.00 94.62 87 PHE A N 1
ATOM 657 C CA . PHE A 1 87 ? 11.101 34.411 -31.353 1.00 94.62 87 PHE A CA 1
ATOM 658 C C . PHE A 1 87 ? 10.257 33.760 -30.244 1.00 94.62 87 PHE A C 1
ATOM 660 O O . PHE A 1 87 ? 9.721 32.667 -30.430 1.00 94.62 87 PHE A O 1
ATOM 667 N N . THR A 1 88 ? 10.121 34.408 -29.083 1.00 93.94 88 THR A N 1
ATOM 668 C CA . THR A 1 88 ? 9.303 33.907 -27.964 1.00 93.94 88 THR A CA 1
ATOM 669 C C . THR A 1 88 ? 7.814 33.934 -28.295 1.00 93.94 88 THR A C 1
ATOM 671 O O . THR A 1 88 ? 7.106 32.983 -27.959 1.00 93.94 88 THR A O 1
ATOM 674 N N . ASP A 1 89 ? 7.331 34.983 -28.954 1.00 93.69 89 ASP A N 1
ATOM 675 C CA . ASP A 1 89 ? 5.906 35.153 -29.244 1.00 93.69 89 ASP A CA 1
ATOM 676 C C . ASP A 1 89 ? 5.476 34.380 -30.497 1.00 93.69 89 ASP A C 1
ATOM 678 O O . ASP A 1 89 ? 4.465 33.670 -30.453 1.00 93.69 89 ASP A O 1
ATOM 682 N N . ALA A 1 90 ? 6.326 34.340 -31.528 1.00 93.88 90 ALA A N 1
ATOM 683 C CA . ALA A 1 90 ? 6.203 33.397 -32.639 1.00 93.88 90 ALA A CA 1
ATOM 684 C C . ALA A 1 90 ? 6.131 31.943 -32.138 1.00 93.88 90 ALA A C 1
ATOM 686 O O . ALA A 1 90 ? 5.305 31.154 -32.602 1.00 93.88 90 ALA A O 1
ATOM 687 N N . TRP A 1 91 ? 6.941 31.579 -31.133 1.00 94.25 91 TRP A N 1
ATOM 688 C CA . TRP A 1 91 ? 6.890 30.244 -30.534 1.00 94.25 91 TRP A CA 1
ATOM 689 C C . TRP A 1 91 ? 5.560 29.964 -29.825 1.00 94.25 91 TRP A C 1
ATOM 691 O O . TRP A 1 91 ? 4.989 28.887 -30.018 1.00 94.25 91 TRP A O 1
ATOM 701 N N . LYS A 1 92 ? 5.036 30.913 -29.032 1.00 92.81 92 LYS A N 1
ATOM 702 C CA . LYS A 1 92 ? 3.725 30.767 -28.365 1.00 92.81 92 LYS A CA 1
ATOM 703 C C . LYS A 1 92 ? 2.623 30.485 -29.384 1.00 92.81 92 LYS A C 1
ATOM 705 O O . LYS A 1 92 ? 1.863 29.531 -29.203 1.00 92.81 92 LYS A O 1
ATOM 710 N N . GLN A 1 93 ? 2.551 31.276 -30.458 1.00 92.12 93 GLN A N 1
ATOM 711 C CA . GLN A 1 93 ? 1.520 31.113 -31.483 1.00 92.12 93 GLN A CA 1
ATOM 712 C C . GLN A 1 93 ? 1.704 29.806 -32.261 1.00 92.12 93 GLN A C 1
ATOM 714 O O . GLN A 1 93 ? 0.744 29.047 -32.399 1.00 92.12 93 GLN A O 1
ATOM 719 N N . ALA A 1 94 ? 2.926 29.471 -32.689 1.00 91.31 94 ALA A N 1
ATOM 720 C CA . ALA A 1 94 ? 3.197 28.218 -33.391 1.00 91.31 94 ALA A CA 1
ATOM 721 C C . ALA A 1 94 ? 2.856 26.986 -32.534 1.00 91.31 94 ALA A C 1
ATOM 723 O O . ALA A 1 94 ? 2.157 26.088 -32.997 1.00 91.31 94 ALA A O 1
ATOM 724 N N . CYS A 1 95 ? 3.278 26.947 -31.269 1.00 90.25 95 CYS A N 1
ATOM 725 C CA . CYS A 1 95 ? 3.026 25.815 -30.372 1.00 90.25 95 CYS A CA 1
ATOM 726 C C . CYS A 1 95 ? 1.533 25.675 -29.992 1.00 90.25 95 CYS A C 1
ATOM 728 O O . CYS A 1 95 ? 1.051 24.562 -29.766 1.00 90.25 95 CYS A O 1
ATOM 730 N N . SER A 1 96 ? 0.776 26.778 -30.002 1.00 90.44 96 SER A N 1
ATOM 731 C CA . SER A 1 96 ? -0.682 26.784 -29.782 1.00 90.44 96 SER A CA 1
ATOM 732 C C . SER A 1 96 ? -1.502 26.443 -31.037 1.00 90.44 96 SER A C 1
ATOM 734 O O . SER A 1 96 ? -2.689 26.145 -30.934 1.00 90.44 96 SER A O 1
ATOM 736 N N . THR A 1 97 ? -0.889 26.457 -32.223 1.00 88.19 97 THR A N 1
ATOM 737 C CA . THR A 1 97 ? -1.575 26.265 -33.511 1.00 88.19 97 THR A CA 1
ATOM 738 C C . THR A 1 97 ? -1.420 24.818 -34.010 1.00 88.19 97 THR A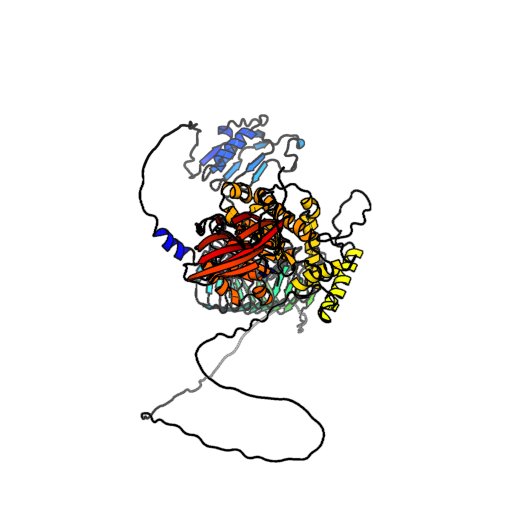 C 1
ATOM 740 O O . THR A 1 97 ? -0.302 24.300 -34.029 1.00 88.19 97 THR A O 1
ATOM 743 N N . PRO A 1 98 ? -2.493 24.131 -34.455 1.00 85.69 98 PRO A N 1
ATOM 744 C CA . PRO A 1 98 ? -2.378 22.786 -35.019 1.00 85.69 98 PRO A CA 1
ATOM 745 C C . PRO A 1 98 ? -1.636 22.785 -36.368 1.00 85.69 98 PRO A C 1
ATOM 747 O O . PRO A 1 98 ? -1.748 23.731 -37.151 1.00 85.69 98 PRO A O 1
ATOM 750 N N . LYS A 1 99 ? -0.900 21.700 -36.657 1.00 86.06 99 LYS A N 1
ATOM 751 C CA . LYS A 1 99 ? -0.090 21.505 -37.882 1.00 86.06 99 LYS A CA 1
ATOM 752 C C . LYS A 1 99 ? 0.814 22.700 -38.230 1.00 86.06 99 LYS A C 1
ATOM 754 O O . LYS A 1 99 ? 0.932 23.084 -39.394 1.00 86.06 99 LYS A O 1
ATOM 759 N N . SER A 1 100 ? 1.409 23.325 -37.222 1.00 90.62 100 SER A N 1
ATOM 760 C CA . SER A 1 100 ? 2.195 24.548 -37.367 1.00 90.62 100 SER A CA 1
ATOM 761 C C . SER A 1 100 ? 3.610 24.319 -37.905 1.00 90.62 100 SER A C 1
ATOM 763 O O . SER A 1 100 ? 4.220 23.263 -37.720 1.00 90.62 100 SER A O 1
ATOM 765 N N . VAL A 1 101 ? 4.149 25.353 -38.547 1.00 92.44 101 VAL A N 1
ATOM 766 C CA . VAL A 1 101 ? 5.562 25.510 -38.895 1.00 92.44 101 VAL A CA 1
ATOM 767 C C . VAL A 1 101 ? 6.050 26.802 -38.246 1.00 92.44 101 VAL A C 1
ATOM 769 O O . VAL A 1 101 ? 5.599 27.883 -38.619 1.00 92.44 101 VAL A O 1
ATOM 772 N N . PHE A 1 102 ? 6.954 26.689 -37.276 1.00 94.12 102 PHE A N 1
ATOM 773 C CA . PHE A 1 102 ? 7.749 27.811 -36.780 1.00 94.12 102 PHE A CA 1
ATOM 774 C C . PHE A 1 102 ? 8.890 28.040 -37.775 1.00 94.12 102 PHE A C 1
ATOM 776 O O . PHE A 1 102 ? 9.719 27.143 -37.949 1.00 94.12 102 PHE A O 1
ATOM 783 N N . LEU A 1 103 ? 8.896 29.191 -38.450 1.00 94.62 103 LEU A N 1
ATOM 784 C CA . LEU A 1 103 ? 9.839 29.531 -39.517 1.00 94.62 103 LEU A CA 1
ATOM 785 C C . LEU A 1 103 ? 10.776 30.668 -39.097 1.00 94.62 103 LEU A C 1
ATOM 787 O O . LEU A 1 103 ? 10.324 31.747 -38.714 1.00 94.62 103 LEU A O 1
ATOM 791 N N . VAL A 1 104 ? 12.074 30.433 -39.278 1.00 93.88 104 VAL A N 1
ATOM 792 C CA . VAL A 1 104 ? 13.124 31.457 -39.338 1.00 93.88 104 VAL A CA 1
ATOM 793 C C . VAL A 1 104 ? 13.605 31.526 -40.796 1.00 93.88 104 VAL A C 1
ATOM 795 O O . VAL A 1 104 ? 14.251 30.572 -41.237 1.00 93.88 104 VAL A O 1
ATOM 798 N N . PRO A 1 105 ? 13.251 32.567 -41.570 1.00 91.50 105 PRO A N 1
ATOM 799 C CA . PRO A 1 105 ? 13.435 32.591 -43.022 1.00 91.50 105 PRO A CA 1
ATOM 800 C C . PRO A 1 105 ? 14.875 32.912 -43.442 1.00 91.50 105 PRO A C 1
ATOM 802 O O . PRO A 1 105 ? 15.662 33.461 -42.672 1.00 91.50 105 PRO A O 1
ATOM 805 N N . GLU A 1 106 ? 15.218 32.545 -44.678 1.00 90.81 106 GLU A N 1
ATOM 806 C CA . GLU A 1 106 ? 16.549 32.744 -45.259 1.00 90.81 106 GLU A CA 1
ATOM 807 C C . GLU A 1 106 ? 16.921 34.226 -45.475 1.00 90.81 106 GLU A C 1
ATOM 809 O O . GLU A 1 106 ? 16.076 35.116 -45.490 1.00 90.81 106 GLU A O 1
ATOM 814 N N . GLY A 1 107 ? 18.219 34.495 -45.654 1.00 85.69 107 GLY A N 1
ATOM 815 C CA . GLY A 1 107 ? 18.759 35.831 -45.957 1.00 85.69 107 GLY A CA 1
ATOM 816 C C . GLY A 1 107 ? 19.123 36.695 -44.741 1.00 85.69 107 GLY A C 1
ATOM 817 O O . GLY A 1 107 ? 20.009 37.541 -44.856 1.00 85.69 107 GLY A O 1
ATOM 818 N N . HIS A 1 108 ? 18.525 36.444 -43.574 1.00 89.00 108 HIS A N 1
ATOM 819 C CA . HIS A 1 108 ? 18.707 37.251 -42.360 1.00 89.00 108 HIS A CA 1
ATOM 820 C C . HIS A 1 108 ? 19.520 36.552 -41.249 1.00 89.00 108 HIS A C 1
ATOM 822 O O . HIS A 1 108 ? 19.774 35.339 -41.282 1.00 89.00 108 HIS A O 1
ATOM 828 N N . ARG A 1 109 ? 19.969 37.342 -40.261 1.00 90.19 109 ARG A N 1
ATOM 829 C CA . ARG A 1 109 ? 20.757 36.915 -39.091 1.00 90.19 109 ARG A CA 1
ATOM 830 C C . ARG A 1 109 ? 20.066 37.368 -37.806 1.00 90.19 109 ARG A C 1
ATOM 832 O O . ARG A 1 109 ? 20.083 38.547 -37.503 1.00 90.19 109 ARG A O 1
ATOM 839 N N . TYR A 1 110 ? 19.510 36.463 -37.014 1.00 92.94 110 TYR A N 1
ATOM 840 C CA . TYR A 1 110 ? 18.746 36.838 -35.819 1.00 92.94 110 TYR A CA 1
ATOM 841 C C . TYR A 1 110 ? 19.580 36.668 -34.548 1.00 92.94 110 TYR A C 1
ATOM 843 O O . TYR A 1 110 ? 20.045 35.557 -34.283 1.00 92.94 110 TYR A O 1
ATOM 851 N N . LEU A 1 111 ? 19.790 37.725 -33.758 1.00 91.44 111 LEU A N 1
ATOM 852 C CA . LEU A 1 111 ? 20.516 37.625 -32.482 1.00 91.44 111 LEU A CA 1
ATOM 853 C C . LEU A 1 111 ? 19.532 37.222 -31.379 1.00 91.44 111 LEU A C 1
ATOM 855 O O . LEU A 1 111 ? 18.602 37.956 -31.062 1.00 91.44 111 LEU A O 1
ATOM 859 N N . VAL A 1 112 ? 19.729 36.036 -30.796 1.00 89.38 112 VAL A N 1
ATOM 860 C CA . VAL A 1 112 ? 18.778 35.441 -29.844 1.00 89.38 112 VAL A CA 1
ATOM 861 C C . VAL A 1 112 ? 19.506 35.002 -28.574 1.00 89.38 112 VAL A C 1
ATOM 863 O O . VAL A 1 112 ? 20.405 34.165 -28.608 1.00 89.38 112 VAL A O 1
ATOM 866 N N . ASN A 1 113 ? 19.097 35.539 -27.428 1.00 86.31 113 ASN A N 1
ATOM 867 C CA . ASN A 1 113 ? 19.572 35.178 -26.094 1.00 86.31 113 ASN A CA 1
ATOM 868 C C . ASN A 1 113 ? 19.168 33.744 -25.694 1.00 86.31 113 ASN A C 1
ATOM 870 O O . ASN A 1 113 ? 18.255 33.140 -26.260 1.00 86.31 113 ASN A O 1
ATOM 874 N N . ALA A 1 114 ? 19.840 33.177 -24.686 1.00 82.56 114 ALA A N 1
ATOM 875 C CA . ALA A 1 114 ? 19.601 31.799 -24.252 1.00 82.56 114 ALA A CA 1
ATOM 876 C C . ALA A 1 114 ? 18.140 31.568 -23.801 1.00 82.56 114 ALA A C 1
ATOM 878 O O . ALA A 1 114 ? 17.650 32.199 -22.860 1.00 82.56 114 ALA A O 1
ATOM 879 N N . LYS A 1 115 ? 17.430 30.643 -24.464 1.00 83.75 115 LYS A N 1
ATOM 880 C CA . LYS A 1 115 ? 15.974 30.469 -24.324 1.00 83.75 115 LYS A CA 1
ATOM 881 C C . LYS A 1 115 ? 15.552 29.000 -24.304 1.00 83.75 115 LYS A C 1
ATOM 883 O O . LYS A 1 115 ? 16.111 28.145 -24.990 1.00 83.75 115 LYS A O 1
ATOM 888 N N . ARG A 1 116 ? 14.510 28.711 -23.515 1.00 85.31 116 ARG A N 1
ATOM 889 C CA . ARG A 1 116 ? 13.861 27.393 -23.430 1.00 85.31 116 ARG A CA 1
ATOM 890 C C . ARG A 1 116 ? 12.441 27.473 -23.989 1.00 85.31 116 ARG A C 1
ATOM 892 O O . ARG A 1 116 ? 11.541 27.974 -23.316 1.00 85.31 116 ARG A O 1
ATOM 899 N N . PHE A 1 117 ? 12.265 26.981 -25.207 1.00 86.56 117 PHE A N 1
ATOM 900 C CA . PHE A 1 117 ? 11.009 26.911 -25.943 1.00 86.56 117 PHE A CA 1
ATOM 901 C C . PHE A 1 117 ? 10.233 25.656 -25.515 1.00 86.56 117 PHE A C 1
ATOM 903 O O . PHE A 1 117 ? 10.523 24.533 -25.934 1.00 86.56 117 PHE A O 1
ATOM 910 N N . ARG A 1 118 ? 9.279 25.848 -24.599 1.00 83.62 118 ARG A N 1
ATOM 911 C CA . ARG A 1 118 ? 8.526 24.766 -23.948 1.00 83.62 118 ARG A CA 1
ATOM 912 C C . ARG A 1 118 ? 7.238 24.445 -24.708 1.00 83.62 118 ARG A C 1
ATOM 914 O O . ARG A 1 118 ? 6.563 25.362 -25.172 1.00 83.62 118 ARG A O 1
ATOM 921 N N . GLY A 1 119 ? 6.892 23.160 -24.767 1.00 80.81 119 GLY A N 1
ATOM 922 C CA . GLY A 1 119 ? 5.525 22.674 -24.991 1.00 80.81 119 GLY A CA 1
ATOM 923 C C . GLY A 1 119 ? 4.840 22.239 -23.677 1.00 80.81 119 GLY A C 1
ATOM 924 O O . GLY A 1 119 ? 5.325 22.586 -22.593 1.00 80.81 119 GLY A O 1
ATOM 925 N N . PRO A 1 120 ? 3.741 21.461 -23.726 1.00 81.56 120 PRO A N 1
ATOM 926 C CA . PRO A 1 120 ? 3.255 20.699 -24.879 1.00 81.56 120 PRO A CA 1
ATOM 927 C C . PRO A 1 120 ? 2.541 21.562 -25.917 1.00 81.56 120 PRO A C 1
ATOM 929 O O . PRO A 1 120 ? 1.706 22.394 -25.575 1.00 81.56 120 PRO A O 1
ATOM 932 N N . CYS A 1 121 ? 2.838 21.313 -27.190 1.00 84.19 121 CYS A N 1
ATOM 933 C CA . CYS A 1 121 ? 2.148 21.947 -28.306 1.00 84.19 121 CYS A CA 1
ATOM 934 C C . CYS A 1 121 ? 0.836 21.217 -28.639 1.00 84.19 121 CYS A C 1
ATOM 936 O O . CYS A 1 121 ? 0.629 20.045 -28.296 1.00 84.19 121 CYS A O 1
ATOM 938 N N . VAL A 1 122 ? -0.086 21.924 -29.295 1.00 80.00 122 VAL A N 1
ATOM 939 C CA . VAL A 1 122 ? -1.447 21.432 -29.577 1.00 80.00 122 VAL A CA 1
ATOM 940 C C . VAL A 1 122 ? -1.451 20.253 -30.554 1.00 80.00 122 VAL A C 1
ATOM 942 O O . VAL A 1 122 ? -2.287 19.357 -30.416 1.00 80.00 122 VAL A O 1
ATOM 945 N N . ASP A 1 123 ? -0.502 20.210 -31.484 1.00 80.56 123 ASP A N 1
ATOM 946 C CA . ASP A 1 123 ? -0.306 19.148 -32.476 1.00 80.56 123 ASP A CA 1
ATOM 947 C C . ASP A 1 123 ? 1.195 19.044 -32.835 1.00 80.56 123 ASP A C 1
ATOM 949 O O . ASP A 1 123 ? 2.035 19.730 -32.244 1.00 80.56 123 ASP A O 1
ATOM 953 N N . LYS A 1 124 ? 1.556 18.196 -33.803 1.00 76.81 124 LYS A N 1
ATOM 954 C CA . LYS A 1 124 ? 2.915 18.089 -34.348 1.00 76.81 124 LYS A CA 1
ATOM 955 C C . LYS A 1 124 ? 3.346 19.391 -35.042 1.00 76.81 124 LYS A C 1
ATOM 957 O O . LYS A 1 124 ? 3.019 19.625 -36.204 1.00 76.81 124 LYS A O 1
ATOM 962 N N . ILE A 1 125 ? 4.135 20.186 -34.325 1.00 85.88 125 ILE A N 1
ATOM 963 C CA . ILE A 1 125 ? 4.868 21.348 -34.838 1.00 85.88 125 ILE A CA 1
ATOM 964 C C . ILE A 1 125 ? 6.081 20.921 -35.685 1.00 85.88 125 ILE A C 1
ATOM 966 O O . ILE A 1 125 ? 6.740 19.917 -35.399 1.00 85.88 125 ILE A O 1
ATOM 970 N N . VAL A 1 126 ? 6.391 21.702 -36.718 1.00 87.56 126 VAL A N 1
ATOM 971 C CA . VAL A 1 126 ? 7.661 21.674 -37.458 1.00 87.56 126 VAL A CA 1
ATOM 972 C C . VAL A 1 126 ? 8.473 22.908 -37.070 1.00 87.56 126 VAL A C 1
ATOM 974 O O . VAL A 1 126 ? 7.927 24.004 -36.988 1.00 87.56 126 VAL A O 1
ATOM 977 N N . ILE A 1 127 ? 9.774 22.732 -36.850 1.00 89.50 127 ILE A N 1
ATOM 978 C CA . ILE A 1 127 ? 10.731 23.826 -36.657 1.00 89.50 127 ILE A CA 1
ATOM 979 C C . ILE A 1 127 ? 11.566 23.892 -37.934 1.00 89.50 127 ILE A C 1
ATOM 981 O O . ILE A 1 127 ? 12.218 22.908 -38.281 1.00 89.50 127 ILE A O 1
ATOM 985 N N . GLN A 1 128 ? 11.499 25.016 -38.642 1.00 88.81 128 GLN A N 1
ATOM 986 C CA . GLN A 1 128 ? 12.185 25.258 -39.907 1.00 88.81 128 GLN A CA 1
ATOM 987 C C . GLN A 1 128 ? 13.075 26.494 -39.744 1.00 88.81 128 GLN A C 1
ATOM 989 O O . GLN A 1 128 ? 12.604 27.560 -39.347 1.00 88.81 128 GLN A O 1
ATOM 994 N N . ILE A 1 129 ? 14.376 26.321 -39.967 1.00 88.44 129 ILE A N 1
ATOM 995 C CA . ILE A 1 129 ? 15.393 27.355 -39.766 1.00 88.44 129 ILE A CA 1
ATOM 996 C C . ILE A 1 129 ? 16.221 27.405 -41.044 1.00 88.44 129 ILE A C 1
ATOM 998 O O . ILE A 1 129 ? 17.151 26.619 -41.220 1.00 88.44 129 ILE A O 1
ATOM 1002 N N . ASP A 1 130 ? 15.822 28.313 -41.926 1.00 88.56 130 ASP A N 1
ATOM 1003 C CA . ASP A 1 130 ? 16.450 28.563 -43.223 1.00 88.56 130 ASP A CA 1
ATOM 1004 C C . ASP A 1 130 ? 17.382 29.796 -43.136 1.00 88.56 130 ASP A C 1
ATOM 1006 O O . ASP A 1 130 ? 18.341 29.928 -43.896 1.00 88.56 130 ASP A O 1
ATOM 1010 N N . GLY A 1 131 ? 17.136 30.682 -42.162 1.00 85.94 131 GLY A N 1
ATOM 1011 C CA . GLY A 1 131 ? 17.998 31.806 -41.782 1.00 85.94 131 GLY A CA 1
ATOM 1012 C C . GLY A 1 131 ? 19.107 31.462 -40.788 1.00 85.94 131 GLY A C 1
ATOM 1013 O O . GLY A 1 131 ? 19.179 30.368 -40.228 1.00 85.94 131 GLY A O 1
ATOM 1014 N N . THR A 1 132 ? 19.972 32.439 -40.513 1.00 87.88 132 THR A N 1
ATOM 1015 C CA . THR A 1 132 ? 21.029 32.307 -39.497 1.00 87.88 132 THR A CA 1
ATOM 1016 C C . THR A 1 132 ? 20.518 32.771 -38.136 1.00 87.88 132 THR A C 1
ATOM 1018 O O . THR A 1 132 ? 19.979 33.866 -38.028 1.00 87.88 132 THR A O 1
ATOM 1021 N N . ILE A 1 133 ? 20.761 32.002 -37.074 1.00 90.50 133 ILE A N 1
ATOM 1022 C CA . ILE A 1 133 ? 20.579 32.468 -35.690 1.00 90.50 133 ILE A CA 1
ATOM 1023 C C . ILE A 1 133 ? 21.966 32.655 -35.061 1.00 90.50 133 ILE A C 1
ATOM 1025 O O . ILE A 1 133 ? 22.850 31.815 -35.234 1.00 90.50 133 ILE A O 1
ATOM 1029 N N . VAL A 1 134 ? 22.161 33.762 -34.350 1.00 87.50 134 VAL A N 1
ATOM 1030 C CA . VAL A 1 134 ? 23.426 34.208 -33.753 1.00 87.50 134 VAL A CA 1
ATOM 1031 C C . VAL A 1 134 ? 23.284 34.219 -32.230 1.00 87.50 134 VAL A C 1
ATOM 1033 O O . VAL A 1 134 ? 22.272 34.679 -31.701 1.00 87.50 134 VAL A O 1
ATOM 1036 N N . ALA A 1 135 ? 24.288 33.696 -31.526 1.00 82.06 135 ALA A N 1
ATOM 1037 C CA . ALA A 1 135 ? 24.352 33.724 -30.067 1.00 82.06 135 ALA A CA 1
ATOM 1038 C C . ALA A 1 135 ? 25.041 35.011 -29.571 1.00 82.06 135 ALA A C 1
ATOM 1040 O O . ALA A 1 135 ? 25.904 35.527 -30.280 1.00 82.06 135 ALA A O 1
ATOM 1041 N N . PRO A 1 136 ? 24.741 35.496 -28.352 1.00 79.81 136 PRO A N 1
ATOM 1042 C CA . PRO A 1 136 ? 25.534 36.542 -27.710 1.00 79.81 136 PRO A CA 1
ATOM 1043 C C . PRO A 1 136 ? 26.987 36.090 -27.502 1.00 79.81 136 PRO A C 1
ATOM 1045 O O . PRO A 1 136 ? 27.217 34.969 -27.040 1.00 79.81 136 PRO A O 1
ATOM 1048 N N . ASP A 1 137 ? 27.945 36.978 -27.786 1.00 75.12 137 ASP A N 1
ATOM 1049 C CA . ASP A 1 137 ? 29.390 36.685 -27.759 1.00 75.12 137 ASP A CA 1
ATOM 1050 C C . ASP A 1 137 ? 29.947 36.329 -26.364 1.00 75.12 137 ASP A C 1
ATOM 1052 O O . ASP A 1 137 ? 31.024 35.742 -26.264 1.00 75.12 137 ASP A O 1
ATOM 1056 N N . ASP A 1 138 ? 29.230 36.665 -25.284 1.00 71.56 138 ASP A N 1
ATOM 1057 C CA . ASP A 1 138 ? 29.610 36.341 -23.905 1.00 71.56 138 ASP A CA 1
ATOM 1058 C C . ASP A 1 138 ? 28.763 35.183 -23.330 1.00 71.56 138 ASP A C 1
ATOM 1060 O O . ASP A 1 138 ? 27.592 35.392 -22.990 1.00 71.56 138 ASP A O 1
ATOM 1064 N N . PRO A 1 139 ? 29.335 33.979 -23.122 1.00 59.88 139 PRO A N 1
ATOM 1065 C CA . PRO A 1 139 ? 28.646 32.859 -22.477 1.00 59.88 139 PRO A CA 1
ATOM 1066 C C . PRO A 1 139 ? 28.183 33.125 -21.036 1.00 59.88 139 PRO A C 1
ATOM 1068 O O . PRO A 1 139 ? 27.325 32.394 -20.540 1.00 59.88 139 PRO A O 1
ATOM 1071 N N . ASN A 1 140 ? 28.698 34.154 -20.349 1.00 64.00 140 ASN A N 1
ATOM 1072 C CA . ASN A 1 140 ? 28.216 34.536 -19.014 1.00 64.00 140 ASN A CA 1
ATOM 1073 C C . ASN A 1 140 ? 26.819 35.188 -19.050 1.00 64.00 140 ASN A C 1
ATOM 1075 O O . ASN A 1 140 ? 26.166 35.280 -18.012 1.00 64.00 140 ASN A O 1
ATOM 1079 N N . SER A 1 141 ? 26.330 35.586 -20.232 1.00 58.53 141 SER A N 1
ATOM 1080 C CA . SER A 1 141 ? 24.942 36.029 -20.445 1.00 58.53 141 SER A CA 1
ATOM 1081 C C . SER A 1 141 ? 23.927 34.875 -20.540 1.00 58.53 141 SER A C 1
ATOM 1083 O O . SER A 1 141 ? 22.717 35.107 -20.550 1.00 58.53 141 SER A O 1
ATOM 1085 N N . TRP A 1 142 ? 24.390 33.621 -20.622 1.00 66.19 142 TRP A N 1
ATOM 1086 C CA . TRP A 1 142 ? 23.527 32.442 -20.757 1.00 66.19 142 TRP A CA 1
ATOM 1087 C C . TRP A 1 142 ? 23.013 31.959 -19.384 1.00 66.19 142 TRP A C 1
ATOM 1089 O O . TRP A 1 142 ? 23.512 32.371 -18.343 1.00 66.19 142 TRP A O 1
ATOM 1099 N N . ASP A 1 143 ? 22.013 31.062 -19.373 1.00 60.44 143 ASP A N 1
ATOM 1100 C CA . ASP A 1 143 ? 21.385 30.503 -18.156 1.00 60.44 143 ASP A CA 1
ATOM 1101 C C . ASP A 1 143 ? 22.435 30.062 -17.106 1.00 60.44 143 ASP A C 1
ATOM 1103 O O . ASP A 1 143 ? 23.070 29.019 -17.299 1.00 60.44 143 ASP A O 1
ATOM 1107 N N . PRO A 1 144 ? 22.591 30.772 -15.964 1.00 60.28 144 PRO A N 1
ATOM 1108 C CA . PRO A 1 144 ? 23.638 30.469 -14.983 1.00 60.28 144 PRO A CA 1
ATOM 1109 C C . PRO A 1 144 ? 23.510 29.082 -14.344 1.00 60.28 144 PRO A C 1
ATOM 1111 O O . PRO A 1 144 ? 24.463 28.575 -13.757 1.00 60.28 144 PRO A O 1
ATOM 1114 N N . LYS A 1 145 ? 22.337 28.442 -14.454 1.00 55.69 145 LYS A N 1
ATOM 1115 C CA . LYS A 1 145 ? 22.100 27.076 -13.967 1.00 55.69 145 LYS A CA 1
ATOM 1116 C C . LYS A 1 145 ? 22.490 26.015 -15.004 1.00 55.69 145 LYS A C 1
ATOM 1118 O O . LYS A 1 145 ? 22.607 24.848 -14.644 1.00 55.69 145 LYS A O 1
ATOM 1123 N N . ASN A 1 146 ? 22.684 26.393 -16.272 1.00 58.97 146 ASN A N 1
ATOM 1124 C CA . ASN A 1 146 ? 23.113 25.528 -17.377 1.00 58.97 146 ASN A CA 1
ATOM 1125 C C . ASN A 1 146 ? 23.916 26.318 -18.446 1.00 58.97 146 ASN A C 1
ATOM 1127 O O . ASN A 1 146 ? 23.458 26.429 -19.589 1.00 58.97 146 ASN A O 1
ATOM 1131 N N . PRO A 1 147 ? 25.147 26.784 -18.153 1.00 59.88 147 PRO A N 1
ATOM 1132 C CA . PRO A 1 147 ? 25.972 27.590 -19.074 1.00 59.88 147 PRO A CA 1
ATOM 1133 C C . PRO A 1 147 ? 26.502 26.823 -20.310 1.00 59.88 147 PRO A C 1
ATOM 1135 O O . PRO A 1 147 ? 27.435 27.254 -20.977 1.00 59.88 147 PRO A O 1
ATOM 1138 N N . ARG A 1 148 ? 25.932 25.651 -20.620 1.00 62.19 148 ARG A N 1
ATOM 1139 C CA . ARG A 1 148 ? 26.215 24.836 -21.815 1.00 62.19 148 ARG A CA 1
ATOM 1140 C C . ARG A 1 148 ? 24.995 24.671 -22.731 1.00 62.19 148 ARG A C 1
ATOM 1142 O O . ARG A 1 148 ? 25.046 23.872 -23.660 1.00 62.19 148 ARG A O 1
ATOM 1149 N N . THR A 1 149 ? 23.885 25.365 -22.464 1.00 65.31 149 THR A N 1
ATOM 1150 C CA . THR A 1 149 ? 22.667 25.284 -23.288 1.00 65.31 149 THR A CA 1
ATOM 1151 C C . THR A 1 149 ? 22.184 26.672 -23.686 1.00 65.31 149 THR A C 1
ATOM 1153 O O . THR A 1 149 ? 21.729 27.423 -22.827 1.00 65.31 149 THR A O 1
ATOM 1156 N N . TRP A 1 150 ? 22.249 26.971 -24.983 1.00 74.81 150 TRP A N 1
ATOM 1157 C CA . TRP A 1 150 ? 21.817 28.240 -25.568 1.00 74.81 150 TRP A CA 1
ATOM 1158 C C . TRP A 1 150 ? 20.323 28.204 -25.938 1.00 74.81 150 TRP A C 1
ATOM 1160 O O . TRP A 1 150 ? 19.497 28.682 -25.161 1.00 74.81 150 TRP A O 1
ATOM 1170 N N . LEU A 1 151 ? 19.948 27.568 -27.054 1.00 81.12 151 LEU A N 1
ATOM 1171 C CA . LEU A 1 151 ? 18.545 27.341 -27.431 1.00 81.12 151 LEU A CA 1
ATOM 1172 C C . LEU A 1 151 ? 18.129 25.899 -27.126 1.00 81.12 151 LEU A C 1
ATOM 1174 O O . LEU A 1 151 ? 18.835 24.952 -27.475 1.00 81.12 151 LEU A O 1
ATOM 1178 N N . VAL A 1 152 ? 16.980 25.717 -26.469 1.00 79.94 152 VAL A N 1
ATOM 1179 C CA . VAL A 1 152 ? 16.454 24.390 -26.107 1.00 79.94 152 VAL A CA 1
ATOM 1180 C C . VAL A 1 152 ? 14.958 24.312 -26.371 1.00 79.94 152 VAL A C 1
ATOM 1182 O O . VAL A 1 152 ? 14.183 25.029 -25.746 1.00 79.94 152 VAL A O 1
ATOM 1185 N N . PHE A 1 153 ? 14.551 23.379 -27.227 1.00 82.62 153 PHE A N 1
ATOM 1186 C CA . PHE A 1 153 ? 13.152 23.008 -27.437 1.00 82.62 153 PHE A CA 1
ATOM 1187 C C . PHE A 1 153 ? 12.826 21.775 -26.586 1.00 82.62 153 PHE A C 1
ATOM 1189 O O . PHE A 1 153 ? 13.529 20.767 -26.681 1.00 82.62 153 PHE A O 1
ATOM 1196 N N . ASN A 1 154 ? 11.808 21.829 -25.720 1.00 76.56 154 ASN A N 1
ATOM 1197 C CA . ASN A 1 154 ? 11.539 20.737 -24.776 1.00 76.56 154 ASN A CA 1
ATOM 1198 C C . ASN A 1 154 ? 10.049 20.477 -24.509 1.00 76.56 154 ASN A C 1
ATOM 1200 O O . ASN A 1 154 ? 9.237 21.397 -24.447 1.00 76.56 154 ASN A O 1
ATOM 1204 N N . ASN A 1 155 ? 9.715 19.197 -24.293 1.00 70.69 155 ASN A N 1
ATOM 1205 C CA . ASN A 1 155 ? 8.347 18.712 -24.062 1.00 70.69 155 ASN A CA 1
ATOM 1206 C C . ASN A 1 155 ? 7.364 19.132 -25.176 1.00 70.69 155 ASN A C 1
ATOM 1208 O O . ASN A 1 155 ? 6.267 19.593 -24.888 1.00 70.69 155 ASN A O 1
ATOM 1212 N N . LEU A 1 156 ? 7.787 19.049 -26.446 1.00 74.38 156 LEU A N 1
ATOM 1213 C CA . LEU A 1 156 ? 7.023 19.563 -27.595 1.00 74.38 156 LEU A CA 1
ATOM 1214 C C . LEU A 1 156 ? 5.751 18.760 -27.877 1.00 74.38 156 LEU A C 1
ATOM 1216 O O . LEU A 1 156 ? 4.690 19.326 -28.124 1.00 74.38 156 LEU A O 1
ATOM 1220 N N . THR A 1 157 ? 5.853 17.435 -27.830 1.00 63.94 157 THR A N 1
ATOM 1221 C CA . THR A 1 157 ? 4.703 16.536 -27.906 1.00 63.94 157 THR A CA 1
ATOM 1222 C C . THR A 1 157 ? 3.903 16.599 -26.612 1.00 63.94 157 THR A C 1
ATOM 1224 O O . THR A 1 157 ? 4.476 16.714 -25.528 1.00 63.94 157 THR A O 1
ATOM 1227 N N . LYS A 1 158 ? 2.582 16.408 -26.697 1.00 55.75 158 LYS A N 1
ATOM 1228 C CA . LYS A 1 158 ? 1.787 16.018 -25.523 1.00 55.75 158 LYS A CA 1
ATOM 1229 C C . LYS A 1 158 ? 2.441 14.781 -24.880 1.00 55.75 158 LYS A C 1
ATOM 1231 O O . LYS A 1 158 ? 2.844 13.884 -25.626 1.00 55.75 158 LYS A O 1
ATOM 1236 N N . PRO A 1 159 ? 2.587 14.724 -23.543 1.00 49.66 159 PRO A N 1
ATOM 1237 C CA . PRO A 1 159 ? 3.191 13.570 -22.885 1.00 49.66 159 PRO A CA 1
ATOM 1238 C C . PRO A 1 159 ? 2.388 12.308 -23.209 1.00 49.66 159 PRO A C 1
ATOM 1240 O O . PRO A 1 159 ? 1.165 12.379 -23.367 1.00 49.66 159 PRO A O 1
ATOM 1243 N N . CYS A 1 160 ? 3.070 11.165 -23.308 1.00 49.91 160 CYS A N 1
ATOM 1244 C CA . CYS A 1 160 ? 2.436 9.886 -23.613 1.00 49.91 160 CYS A CA 1
ATOM 1245 C C . CYS A 1 160 ? 1.324 9.600 -22.596 1.00 49.91 160 CYS A C 1
ATOM 1247 O O . CYS A 1 160 ? 1.598 9.288 -21.436 1.00 49.91 160 CYS A O 1
ATOM 1249 N N . LYS A 1 161 ? 0.063 9.716 -23.027 1.00 52.44 161 LYS A N 1
ATOM 1250 C CA . LYS A 1 161 ? -1.068 9.241 -22.230 1.00 52.44 161 LYS A CA 1
ATOM 1251 C C . LYS A 1 161 ? -0.918 7.732 -22.058 1.00 52.44 161 LYS A C 1
ATOM 1253 O O . LYS A 1 161 ? -0.551 7.046 -23.010 1.00 52.44 161 LYS A O 1
ATOM 1258 N N . SER A 1 162 ? -1.230 7.228 -20.864 1.00 55.03 162 SER A N 1
ATOM 1259 C CA . SER A 1 162 ? -1.385 5.786 -20.664 1.00 55.03 162 SER A CA 1
ATOM 1260 C C . SER A 1 162 ? -2.427 5.267 -21.657 1.00 55.03 162 SER A C 1
ATOM 1262 O O . SER A 1 162 ? -3.523 5.826 -21.741 1.00 55.03 162 SER A O 1
ATOM 1264 N N . ALA A 1 163 ? -2.057 4.254 -22.434 1.00 64.56 163 ALA A N 1
ATOM 1265 C CA . ALA A 1 163 ? -2.881 3.678 -23.485 1.00 64.56 163 ALA A CA 1
ATOM 1266 C C . ALA A 1 163 ? -3.275 2.243 -23.095 1.00 64.56 163 ALA A C 1
ATOM 1268 O O . ALA A 1 163 ? -2.491 1.551 -22.443 1.00 64.56 163 ALA A O 1
ATOM 1269 N N . PRO A 1 164 ? -4.487 1.779 -23.440 1.00 72.94 164 PRO A N 1
ATOM 1270 C CA . PRO A 1 164 ? -4.971 0.482 -22.991 1.00 72.94 164 PRO A CA 1
ATOM 1271 C C . PRO A 1 164 ? -4.149 -0.676 -23.572 1.00 72.94 164 PRO A C 1
ATOM 1273 O O . PRO A 1 164 ? -3.846 -0.728 -24.768 1.00 72.94 164 PRO A O 1
ATOM 1276 N N . THR A 1 165 ? -3.852 -1.644 -22.706 1.00 79.50 165 THR A N 1
ATOM 1277 C CA . THR A 1 165 ? -3.436 -2.993 -23.110 1.00 79.50 165 THR A CA 1
ATOM 1278 C C . THR A 1 165 ? -4.638 -3.719 -23.720 1.00 79.50 165 THR A C 1
ATOM 1280 O O . THR A 1 165 ? -5.744 -3.598 -23.197 1.00 79.50 165 THR A O 1
ATOM 1283 N N . ALA A 1 166 ? -4.452 -4.458 -24.818 1.00 79.62 166 ALA A N 1
ATOM 1284 C CA . ALA A 1 166 ? -5.579 -5.048 -25.556 1.00 79.62 166 ALA A CA 1
ATOM 1285 C C . ALA A 1 166 ? -6.223 -6.268 -24.864 1.00 79.62 166 ALA A C 1
ATOM 1287 O O . ALA A 1 166 ? -7.421 -6.497 -25.020 1.00 79.62 166 ALA A O 1
ATOM 1288 N N . LEU A 1 167 ? -5.449 -7.045 -24.102 1.00 84.12 167 LEU A N 1
ATOM 1289 C CA . LEU A 1 167 ? -5.924 -8.160 -23.283 1.00 84.12 167 LEU A CA 1
ATOM 1290 C C . LEU A 1 167 ? -5.051 -8.314 -22.032 1.00 84.12 167 LEU A C 1
ATOM 1292 O O . LEU A 1 167 ? -3.827 -8.369 -22.131 1.00 84.12 167 LEU A O 1
ATOM 1296 N N . THR A 1 168 ? -5.672 -8.474 -20.866 1.00 89.62 168 THR A N 1
ATOM 1297 C CA . THR A 1 168 ? -4.969 -8.690 -19.594 1.00 89.62 168 THR A CA 1
ATOM 1298 C C . THR A 1 168 ? -5.600 -9.863 -18.850 1.00 89.62 168 THR A C 1
ATOM 1300 O O . THR A 1 168 ? -6.792 -9.839 -18.554 1.00 89.62 168 THR A O 1
ATOM 1303 N N . ILE A 1 169 ? -4.800 -10.870 -18.502 1.00 80.50 169 ILE A N 1
ATOM 1304 C CA . ILE A 1 169 ? -5.095 -11.780 -17.388 1.00 80.50 169 ILE A CA 1
ATOM 1305 C C . ILE A 1 169 ? -4.349 -11.213 -16.184 1.00 80.50 169 ILE A C 1
ATOM 1307 O O . ILE A 1 169 ? -3.123 -11.136 -16.228 1.00 80.50 169 ILE A O 1
ATOM 1311 N N . ASP A 1 170 ? -5.053 -10.825 -15.123 1.00 85.75 170 ASP A N 1
ATOM 1312 C CA . ASP A 1 170 ? -4.415 -10.388 -13.879 1.00 85.75 170 ASP A CA 1
ATOM 1313 C C . ASP A 1 170 ? -4.947 -11.151 -12.668 1.00 85.75 170 ASP A C 1
ATOM 1315 O O . ASP A 1 170 ? -6.115 -11.545 -12.644 1.00 85.75 170 ASP A O 1
ATOM 1319 N N . SER A 1 171 ? -4.105 -11.322 -11.646 1.00 81.44 171 SER A N 1
ATOM 1320 C CA . SER A 1 171 ? -4.512 -11.766 -10.306 1.00 81.44 171 SER A CA 1
ATOM 1321 C C . SER A 1 171 ? -5.310 -13.082 -10.263 1.00 81.44 171 SER A C 1
ATOM 1323 O O . SER A 1 171 ? -6.134 -13.292 -9.372 1.00 81.44 171 SER A O 1
ATOM 1325 N N . SER A 1 172 ? -5.106 -13.961 -11.246 1.00 76.69 172 SER A N 1
ATOM 1326 C CA . SER A 1 172 ? -5.971 -15.114 -11.523 1.00 76.69 172 SER A CA 1
ATOM 1327 C C . SER A 1 172 ? -5.243 -16.448 -11.346 1.00 76.69 172 SER A C 1
ATOM 1329 O O . SER A 1 172 ? -4.020 -16.512 -11.425 1.00 76.69 172 SER A O 1
ATOM 1331 N N . SER A 1 173 ? -5.979 -17.548 -11.160 1.00 87.44 173 SER A N 1
ATOM 1332 C CA . SER A 1 173 ? -5.403 -18.903 -11.125 1.00 87.44 173 SER A CA 1
ATOM 1333 C C . SER A 1 173 ? -6.128 -19.862 -12.075 1.00 87.44 173 SER A C 1
ATOM 1335 O O . SER A 1 173 ? -7.311 -19.680 -12.361 1.00 87.44 173 SER A O 1
ATOM 1337 N N . ALA A 1 174 ? -5.411 -20.874 -12.579 1.00 85.75 174 ALA A N 1
ATOM 1338 C CA . ALA A 1 174 ? -5.916 -21.947 -13.449 1.00 85.75 174 ALA A CA 1
ATOM 1339 C C . ALA A 1 174 ? -6.573 -21.480 -14.772 1.00 85.75 174 ALA A C 1
ATOM 1341 O O . ALA A 1 174 ? -7.413 -22.174 -15.353 1.00 85.75 174 ALA A O 1
ATOM 1342 N N . VAL A 1 175 ? -6.181 -20.307 -15.279 1.00 84.25 175 VAL A N 1
ATOM 1343 C CA . VAL A 1 175 ? -6.752 -19.708 -16.497 1.00 84.25 175 VAL A CA 1
ATOM 1344 C C . VAL A 1 175 ? -6.278 -20.442 -17.753 1.00 84.25 175 VAL A C 1
ATOM 1346 O O . VAL A 1 175 ? -5.086 -20.694 -17.925 1.00 84.25 175 VAL A O 1
ATOM 1349 N N . ARG A 1 176 ? -7.193 -20.722 -18.692 1.00 92.06 176 ARG A N 1
ATOM 1350 C CA . ARG A 1 176 ? -6.859 -21.294 -20.006 1.00 92.06 176 ARG A CA 1
ATOM 1351 C C . ARG A 1 176 ? -7.437 -20.467 -21.153 1.00 92.06 176 ARG A C 1
ATOM 1353 O O . ARG A 1 176 ? -8.637 -20.525 -21.405 1.00 92.06 176 ARG A O 1
ATOM 1360 N N . VAL A 1 177 ? -6.566 -19.802 -21.908 1.00 82.69 177 VAL A N 1
ATOM 1361 C CA . VAL A 1 177 ? -6.904 -19.108 -23.163 1.00 82.69 177 VAL A CA 1
ATOM 1362 C C . VAL A 1 177 ? -6.522 -19.995 -24.348 1.00 82.69 177 VAL A C 1
ATOM 1364 O O . VAL A 1 177 ? -5.457 -20.618 -24.338 1.00 82.69 177 VAL A O 1
ATOM 1367 N N . LYS A 1 178 ? -7.378 -20.075 -25.375 1.00 93.94 178 LYS A N 1
ATOM 1368 C CA . LYS A 1 178 ? -7.099 -20.854 -26.589 1.00 93.94 178 LYS A CA 1
ATOM 1369 C C . LYS A 1 178 ? -7.581 -20.158 -27.865 1.00 93.94 178 LYS A C 1
ATOM 1371 O O . LYS A 1 178 ? -8.717 -19.704 -27.906 1.00 93.94 178 LYS A O 1
ATOM 1376 N N . GLY A 1 179 ? -6.756 -20.168 -28.915 1.00 86.38 179 GLY A N 1
ATOM 1377 C CA . GLY A 1 179 ? -7.183 -19.952 -30.307 1.00 86.38 179 GLY A CA 1
ATOM 1378 C C . GLY A 1 179 ? -7.586 -18.525 -30.693 1.00 86.38 179 GLY A C 1
ATOM 1379 O O . GLY A 1 179 ? -8.114 -18.325 -31.784 1.00 86.38 179 GLY A O 1
ATOM 1380 N N . ILE A 1 180 ? -7.365 -17.538 -29.822 1.00 86.06 180 ILE A N 1
ATOM 1381 C CA . ILE A 1 180 ? -7.685 -16.133 -30.104 1.00 86.06 180 ILE A CA 1
ATOM 1382 C C . ILE A 1 180 ? -6.606 -15.458 -30.964 1.00 86.06 180 ILE A C 1
ATOM 1384 O O . ILE A 1 180 ? -5.442 -15.867 -30.970 1.00 86.06 180 ILE A O 1
ATOM 1388 N N . THR A 1 181 ? -6.990 -14.384 -31.657 1.00 91.38 181 THR A N 1
ATOM 1389 C CA . THR A 1 181 ? -6.059 -13.428 -32.273 1.00 91.38 181 THR A CA 1
ATOM 1390 C C . THR A 1 181 ? -6.201 -12.079 -31.579 1.00 91.38 181 THR A C 1
ATOM 1392 O O . THR A 1 181 ? -7.285 -11.504 -31.593 1.00 91.38 181 THR A O 1
ATOM 1395 N N . VAL A 1 182 ? -5.110 -11.567 -31.010 1.00 86.19 182 VAL A N 1
ATOM 1396 C CA . VAL A 1 182 ? -5.006 -10.190 -30.504 1.00 86.19 182 VAL A CA 1
ATOM 1397 C C . VAL A 1 182 ? -4.242 -9.365 -31.537 1.00 86.19 182 VAL A C 1
ATOM 1399 O O . VAL A 1 182 ? -3.246 -9.839 -32.087 1.00 86.19 182 VAL A O 1
ATOM 1402 N N . GLN A 1 183 ? -4.706 -8.158 -31.855 1.00 89.06 183 GLN A N 1
ATOM 1403 C CA . GLN A 1 183 ? -4.062 -7.345 -32.885 1.00 89.06 183 GLN A CA 1
ATOM 1404 C C . GLN A 1 183 ? -4.212 -5.842 -32.654 1.00 89.06 183 GLN A C 1
ATOM 1406 O O . GLN A 1 183 ? -5.271 -5.386 -32.231 1.00 89.06 183 GLN A O 1
ATOM 1411 N N . ASN A 1 184 ? -3.156 -5.097 -32.989 1.00 81.06 184 ASN A N 1
ATOM 1412 C CA . ASN A 1 184 ? -3.084 -3.633 -32.951 1.00 81.06 184 ASN A CA 1
ATOM 1413 C C . ASN A 1 184 ? -3.467 -3.014 -31.588 1.00 81.06 184 ASN A C 1
ATOM 1415 O O . ASN A 1 184 ? -4.218 -2.040 -31.532 1.00 81.06 184 ASN A O 1
ATOM 1419 N N . GLY A 1 185 ? -2.952 -3.572 -30.484 1.00 79.50 185 GLY A N 1
ATOM 1420 C CA . GLY A 1 185 ? -3.053 -2.939 -29.166 1.00 79.50 185 GLY A CA 1
ATOM 1421 C C . GLY A 1 185 ? -2.445 -1.530 -29.146 1.00 79.50 185 GLY A C 1
ATOM 1422 O O . GLY A 1 185 ? -1.440 -1.273 -29.806 1.00 79.50 185 GLY A O 1
ATOM 1423 N N . GLN A 1 186 ? -3.062 -0.612 -28.390 1.00 75.88 186 GLN A N 1
ATOM 1424 C CA . GLN A 1 186 ? -2.594 0.781 -28.277 1.00 75.88 186 GLN A CA 1
ATOM 1425 C C . GLN A 1 186 ? -1.350 0.909 -27.381 1.00 75.88 186 GLN A C 1
ATOM 1427 O O . GLN A 1 186 ? -0.596 1.873 -27.491 1.00 75.88 186 GLN A O 1
ATOM 1432 N N . GLN A 1 187 ? -1.138 -0.075 -26.507 1.00 82.12 187 GLN A N 1
ATOM 1433 C CA . GLN A 1 187 ? 0.135 -0.367 -25.858 1.00 82.12 187 GLN A CA 1
ATOM 1434 C C . GLN A 1 187 ? 0.391 -1.882 -25.986 1.00 82.12 187 GLN A C 1
ATOM 1436 O O . GLN A 1 187 ? 0.296 -2.430 -27.084 1.00 82.12 187 GLN A O 1
ATOM 1441 N N . MET A 1 188 ? 0.674 -2.585 -24.888 1.00 85.50 188 MET A N 1
ATOM 1442 C CA . MET A 1 188 ? 0.902 -4.031 -24.886 1.00 85.50 188 MET A CA 1
ATOM 1443 C C . MET A 1 188 ? -0.320 -4.794 -25.425 1.00 85.50 188 MET A C 1
ATOM 1445 O O . MET A 1 188 ? -1.471 -4.385 -25.249 1.00 85.50 188 MET A O 1
ATOM 1449 N N . ASN A 1 189 ? -0.083 -5.920 -26.092 1.00 89.12 189 ASN A N 1
ATOM 1450 C CA . ASN A 1 189 ? -1.155 -6.713 -26.684 1.00 89.12 189 ASN A CA 1
ATOM 1451 C C . ASN A 1 189 ? -1.761 -7.688 -25.666 1.00 89.12 189 ASN A C 1
ATOM 1453 O O . ASN A 1 189 ? -2.971 -7.664 -25.466 1.00 89.12 189 ASN A O 1
ATOM 1457 N N . PHE A 1 190 ? -0.949 -8.518 -25.007 1.00 92.31 190 PHE A N 1
ATOM 1458 C CA . PHE A 1 190 ? -1.431 -9.516 -24.045 1.00 92.31 190 PHE A CA 1
ATOM 1459 C C . PHE A 1 190 ? -0.566 -9.511 -22.774 1.00 92.31 190 PHE A C 1
ATOM 1461 O O . PHE A 1 190 ? 0.592 -9.913 -22.808 1.00 92.31 190 PHE A O 1
ATOM 1468 N N . VAL A 1 191 ? -1.119 -9.089 -21.636 1.00 95.62 191 VAL A N 1
ATOM 1469 C CA . VAL A 1 191 ? -0.465 -9.156 -20.316 1.00 95.62 191 VAL A CA 1
ATOM 1470 C C . VAL A 1 191 ? -0.951 -10.372 -19.514 1.00 95.62 191 VAL A C 1
ATOM 1472 O O . VAL A 1 191 ? -2.137 -10.701 -19.514 1.00 95.62 191 VAL A O 1
ATOM 1475 N N . ILE A 1 192 ? -0.027 -11.016 -18.799 1.00 94.62 192 ILE A N 1
ATOM 1476 C CA . ILE A 1 192 ? -0.258 -12.017 -17.752 1.00 94.62 192 ILE A CA 1
ATOM 1477 C C . ILE A 1 192 ? 0.413 -11.487 -16.474 1.00 94.62 192 ILE A C 1
ATOM 1479 O O . ILE A 1 192 ? 1.638 -11.533 -16.347 1.00 94.62 192 ILE A O 1
ATOM 1483 N N . GLY A 1 193 ? -0.384 -10.931 -15.561 1.00 89.00 193 GLY A N 1
ATOM 1484 C CA . GLY A 1 193 ? 0.059 -10.298 -14.317 1.00 89.00 193 GLY A CA 1
ATOM 1485 C C . GLY A 1 193 ? -0.395 -11.054 -13.067 1.00 89.00 193 GLY A C 1
ATOM 1486 O O . GLY A 1 193 ? -1.509 -11.574 -13.034 1.00 89.00 193 GLY A O 1
ATOM 1487 N N . ARG A 1 194 ? 0.450 -11.132 -12.029 1.00 91.56 194 ARG A N 1
ATOM 1488 C CA . ARG A 1 194 ? 0.103 -11.633 -10.674 1.00 91.56 194 ARG A CA 1
ATOM 1489 C C . ARG A 1 194 ? -0.665 -12.967 -10.640 1.00 91.56 194 ARG A C 1
ATOM 1491 O O . ARG A 1 194 ? -1.493 -13.182 -9.757 1.00 91.56 194 ARG A O 1
ATOM 1498 N N . SER A 1 195 ? -0.450 -13.838 -11.626 1.00 85.56 195 SER A N 1
ATOM 1499 C CA . SER A 1 195 ? -1.320 -14.989 -11.894 1.00 85.56 195 SER A CA 1
ATOM 1500 C C . SER A 1 195 ? -0.584 -16.318 -11.786 1.00 85.56 195 SER A C 1
ATOM 1502 O O . SER A 1 195 ? 0.607 -16.406 -12.071 1.00 85.56 195 SER A O 1
ATOM 1504 N N . ASP A 1 196 ? -1.316 -17.372 -11.438 1.00 95.06 196 ASP A N 1
ATOM 1505 C CA . ASP A 1 196 ? -0.796 -18.731 -11.311 1.00 95.06 196 ASP A CA 1
ATOM 1506 C C . ASP A 1 196 ? -1.426 -19.707 -12.320 1.00 95.06 196 ASP A C 1
ATOM 1508 O O . ASP A 1 196 ? -2.608 -19.627 -12.654 1.00 95.06 196 ASP A O 1
ATOM 1512 N N . SER A 1 197 ? -0.647 -20.690 -12.773 1.00 93.88 197 SER A N 1
ATOM 1513 C CA . SER A 1 197 ? -1.133 -21.832 -13.566 1.00 93.88 197 SER A CA 1
ATOM 1514 C C . SER A 1 197 ? -1.881 -21.418 -14.845 1.00 93.88 197 SER A C 1
ATOM 1516 O O . SER A 1 197 ? -2.856 -22.052 -15.256 1.00 93.88 197 SER A O 1
ATOM 1518 N N . VAL A 1 198 ? -1.423 -20.336 -15.484 1.00 91.94 198 VAL A N 1
ATOM 1519 C CA . VAL A 1 198 ? -2.016 -19.776 -16.708 1.00 91.94 198 VAL A CA 1
ATOM 1520 C C . VAL A 1 198 ? -1.512 -20.522 -17.943 1.00 91.94 198 VAL A C 1
ATOM 1522 O O . VAL A 1 198 ? -0.307 -20.673 -18.143 1.00 91.94 198 VAL A O 1
ATOM 1525 N N . ARG A 1 199 ? -2.420 -20.948 -18.827 1.00 95.81 199 ARG A N 1
ATOM 1526 C CA . ARG A 1 199 ? -2.080 -21.657 -20.069 1.00 95.81 199 ARG A CA 1
ATOM 1527 C C . ARG A 1 199 ? -2.680 -20.985 -21.305 1.00 95.81 199 ARG A C 1
ATOM 1529 O O . ARG A 1 199 ? -3.898 -20.943 -21.458 1.00 95.81 199 ARG A O 1
ATOM 1536 N N . VAL A 1 200 ? -1.826 -20.528 -22.221 1.00 96.75 200 VAL A N 1
ATOM 1537 C CA . VAL A 1 200 ? -2.218 -19.809 -23.450 1.00 96.75 200 VAL A CA 1
ATOM 1538 C C . VAL A 1 200 ? -1.838 -20.641 -24.673 1.00 96.75 200 VAL A C 1
ATOM 1540 O O . VAL A 1 200 ? -0.662 -20.902 -24.900 1.00 96.75 200 VAL A O 1
ATOM 1543 N N . ILE A 1 201 ? -2.832 -21.113 -25.426 1.00 96.81 201 ILE A N 1
ATOM 1544 C CA . ILE A 1 201 ? -2.684 -22.193 -26.415 1.00 96.81 201 ILE A CA 1
ATOM 1545 C C . ILE A 1 201 ? -3.102 -21.710 -27.809 1.00 96.81 201 ILE A C 1
ATOM 1547 O O . ILE A 1 201 ? -4.194 -21.170 -27.961 1.00 96.81 201 ILE A O 1
ATOM 1551 N N . ASP A 1 202 ? -2.295 -21.965 -28.839 1.00 95.00 202 ASP A N 1
ATOM 1552 C CA . ASP A 1 202 ? -2.641 -21.677 -30.246 1.00 95.00 202 ASP A CA 1
ATOM 1553 C C . ASP A 1 202 ? -3.016 -20.190 -30.501 1.00 95.00 202 ASP A C 1
ATOM 1555 O O . ASP A 1 202 ? -3.870 -19.891 -31.335 1.00 95.00 202 ASP A O 1
ATOM 1559 N N . VAL A 1 203 ? -2.437 -19.245 -29.745 1.00 93.56 203 VAL A N 1
ATOM 1560 C CA . VAL A 1 203 ? -2.782 -17.809 -29.813 1.00 93.56 203 VAL A CA 1
ATOM 1561 C C . VAL A 1 203 ? -1.916 -17.057 -30.820 1.00 93.56 203 VAL A C 1
ATOM 1563 O O . VAL A 1 203 ? -0.695 -17.226 -30.861 1.00 93.56 203 VAL A O 1
ATOM 1566 N N . LYS A 1 204 ? -2.544 -16.169 -31.597 1.00 95.75 204 LYS A N 1
ATOM 1567 C CA . LYS A 1 204 ? -1.862 -15.223 -32.486 1.00 95.75 204 LYS A CA 1
ATOM 1568 C C . LYS A 1 204 ? -1.842 -13.820 -31.870 1.00 95.75 204 LYS A C 1
ATOM 1570 O O . LYS A 1 204 ? -2.859 -13.363 -31.354 1.00 95.75 204 LYS A O 1
ATOM 1575 N N . VAL A 1 205 ? -0.717 -13.116 -31.984 1.00 94.12 205 VAL A N 1
ATOM 1576 C CA . VAL A 1 205 ? -0.585 -11.698 -31.617 1.00 94.12 205 VAL A CA 1
ATOM 1577 C C . VAL A 1 205 ? 0.122 -10.929 -32.739 1.00 94.12 205 VAL A C 1
ATOM 1579 O O . VAL A 1 205 ? 1.135 -11.408 -33.249 1.00 94.12 205 VAL A O 1
ATOM 1582 N N . SER A 1 206 ? -0.385 -9.763 -33.151 1.00 91.56 206 SER A N 1
ATOM 1583 C CA . SER A 1 206 ? 0.276 -8.949 -34.189 1.00 91.56 206 SER A CA 1
ATOM 1584 C C . SER A 1 206 ? 0.037 -7.439 -34.084 1.00 91.56 206 SER A C 1
ATOM 1586 O O . SER A 1 206 ? -1.104 -7.014 -33.937 1.00 91.56 206 SER A O 1
ATOM 1588 N N . ALA A 1 207 ? 1.087 -6.634 -34.248 1.00 85.06 207 ALA A N 1
ATOM 1589 C CA . ALA A 1 207 ? 1.036 -5.168 -34.324 1.00 85.06 207 ALA A CA 1
ATOM 1590 C C . ALA A 1 207 ? 1.924 -4.648 -35.481 1.00 85.06 207 ALA A C 1
ATOM 1592 O O . ALA A 1 207 ? 2.710 -5.431 -36.024 1.00 85.06 207 ALA A O 1
ATOM 1593 N N . PRO A 1 208 ? 1.817 -3.365 -35.885 1.00 81.88 208 PRO A N 1
ATOM 1594 C CA . PRO A 1 208 ? 2.734 -2.761 -36.854 1.00 81.88 208 PRO A CA 1
ATOM 1595 C C . PRO A 1 208 ? 4.183 -2.745 -36.343 1.00 81.88 208 PRO A C 1
ATOM 1597 O O . PRO A 1 208 ? 4.421 -2.598 -35.144 1.00 81.88 208 PRO A O 1
ATOM 1600 N N . GLU A 1 209 ? 5.147 -2.889 -37.253 1.00 69.38 209 GLU A N 1
ATOM 1601 C CA . GLU A 1 209 ? 6.581 -3.007 -36.933 1.00 69.38 209 GLU A CA 1
ATOM 1602 C C . GLU A 1 209 ? 7.166 -1.732 -36.297 1.00 69.38 209 GLU A C 1
ATOM 1604 O O . GLU A 1 209 ? 8.067 -1.803 -35.463 1.00 69.38 209 GLU A O 1
ATOM 1609 N N . ASP A 1 210 ? 6.608 -0.569 -36.634 1.00 67.81 210 ASP A N 1
ATOM 1610 C CA . ASP A 1 210 ? 6.962 0.747 -36.100 1.00 67.81 210 ASP A CA 1
ATOM 1611 C C . ASP A 1 210 ? 6.256 1.094 -34.774 1.00 67.81 210 ASP A C 1
ATOM 1613 O O . ASP A 1 210 ? 6.505 2.158 -34.206 1.00 67.81 210 ASP A O 1
ATOM 1617 N N . SER A 1 211 ? 5.383 0.220 -34.259 1.00 70.94 211 SER A N 1
ATOM 1618 C CA . SER A 1 211 ? 4.486 0.541 -33.143 1.00 70.94 211 SER A CA 1
ATOM 1619 C C . SER A 1 211 ? 5.168 0.377 -31.769 1.00 70.94 211 SER A C 1
ATOM 1621 O O . SER A 1 211 ? 5.398 -0.756 -31.321 1.00 70.94 211 SER A O 1
ATOM 1623 N N . PRO A 1 212 ? 5.468 1.474 -31.041 1.00 68.81 212 PRO A N 1
ATOM 1624 C CA . PRO A 1 212 ? 6.291 1.433 -29.833 1.00 68.81 212 PRO A CA 1
ATOM 1625 C C . PRO A 1 212 ? 5.575 0.766 -28.652 1.00 68.81 212 PRO A C 1
ATOM 1627 O O . PRO A 1 212 ? 4.371 0.926 -28.466 1.00 68.81 212 PRO A O 1
ATOM 1630 N N . ASN A 1 213 ? 6.336 0.052 -27.813 1.00 70.25 213 ASN A N 1
ATOM 1631 C CA . ASN A 1 213 ? 5.858 -0.570 -26.565 1.00 70.25 213 ASN A CA 1
ATOM 1632 C C . ASN A 1 213 ? 4.681 -1.559 -26.728 1.00 70.25 213 ASN A C 1
ATOM 1634 O O . ASN A 1 213 ? 3.940 -1.809 -25.775 1.00 70.25 213 ASN A O 1
ATOM 1638 N N . THR A 1 214 ? 4.517 -2.145 -27.917 1.00 78.00 214 THR A N 1
ATOM 1639 C CA . THR A 1 214 ? 3.420 -3.070 -28.245 1.00 78.00 214 THR A CA 1
ATOM 1640 C C . THR A 1 214 ? 3.692 -4.533 -27.870 1.00 78.00 214 THR A C 1
ATOM 1642 O O . THR A 1 214 ? 3.344 -5.437 -28.627 1.00 78.00 214 THR A O 1
ATOM 1645 N N . ASP A 1 215 ? 4.320 -4.794 -26.717 1.00 85.75 215 ASP A N 1
ATOM 1646 C CA . ASP A 1 215 ? 4.776 -6.135 -26.307 1.00 85.75 215 ASP A CA 1
ATOM 1647 C C . ASP A 1 215 ? 3.700 -7.225 -26.510 1.00 85.75 215 ASP A C 1
ATOM 1649 O O . ASP A 1 215 ? 2.521 -7.038 -26.195 1.00 85.75 215 ASP A O 1
ATOM 1653 N N . GLY A 1 216 ? 4.109 -8.360 -27.083 1.00 90.94 216 GLY A N 1
ATOM 1654 C CA . GLY A 1 216 ? 3.217 -9.399 -27.595 1.00 90.94 216 GLY A CA 1
ATOM 1655 C C . GLY A 1 216 ? 2.530 -10.197 -26.493 1.00 90.94 216 GLY A C 1
ATOM 1656 O O . GLY A 1 216 ? 1.317 -10.090 -26.329 1.00 90.94 216 GLY A O 1
ATOM 1657 N N . ILE A 1 217 ? 3.305 -10.985 -25.740 1.00 95.81 217 ILE A N 1
ATOM 1658 C CA . ILE A 1 217 ? 2.880 -11.597 -24.472 1.00 95.81 217 ILE A CA 1
ATOM 1659 C C . ILE A 1 217 ? 3.834 -11.150 -23.356 1.00 95.81 217 ILE A C 1
ATOM 1661 O O . ILE A 1 217 ? 4.988 -11.574 -23.300 1.00 95.81 217 ILE A O 1
ATOM 1665 N N . HIS A 1 218 ? 3.344 -10.311 -22.451 1.00 96.44 218 HIS A N 1
ATOM 1666 C CA . HIS A 1 218 ? 4.087 -9.778 -21.314 1.00 96.44 218 HIS A CA 1
ATOM 1667 C C . HIS A 1 218 ? 3.737 -10.543 -20.031 1.00 96.44 218 HIS A C 1
ATOM 1669 O O . HIS A 1 218 ? 2.569 -10.620 -19.664 1.00 96.44 218 HIS A O 1
ATOM 1675 N N . ILE A 1 219 ? 4.730 -11.102 -19.336 1.00 97.81 219 ILE A N 1
ATOM 1676 C CA . ILE A 1 219 ? 4.557 -11.884 -18.102 1.00 97.81 219 ILE A CA 1
ATOM 1677 C C . ILE A 1 219 ? 5.214 -11.145 -16.933 1.00 97.81 219 ILE A C 1
ATOM 1679 O O . ILE A 1 219 ? 6.427 -10.927 -16.950 1.00 97.81 219 ILE A O 1
ATOM 1683 N N . THR A 1 220 ? 4.428 -10.806 -15.910 1.00 96.38 220 THR A N 1
ATOM 1684 C CA . THR A 1 220 ? 4.876 -10.125 -14.683 1.00 96.38 220 THR A CA 1
ATOM 1685 C C . THR A 1 220 ? 4.274 -10.774 -13.438 1.00 96.38 220 THR A C 1
ATOM 1687 O O . THR A 1 220 ? 3.114 -11.183 -13.451 1.00 96.38 220 THR A O 1
ATOM 1690 N N . GLU A 1 221 ? 5.036 -10.864 -12.346 1.00 95.19 221 GLU A N 1
ATOM 1691 C CA . GLU A 1 221 ? 4.597 -11.362 -11.029 1.00 95.19 221 GLU A CA 1
ATOM 1692 C C . GLU A 1 221 ? 3.896 -12.743 -11.053 1.00 95.19 221 GLU A C 1
ATOM 1694 O O . GLU A 1 221 ? 3.078 -13.035 -10.184 1.00 95.19 221 GLU A O 1
ATOM 1699 N N . SER A 1 222 ? 4.148 -13.574 -12.074 1.00 94.88 222 SER A N 1
ATOM 1700 C CA . SER A 1 222 ? 3.298 -14.734 -12.400 1.00 94.88 222 SER A CA 1
ATOM 1701 C C . SER A 1 222 ? 4.034 -16.073 -12.375 1.00 94.88 222 SER A C 1
ATOM 1703 O O . SER A 1 222 ? 5.167 -16.198 -12.848 1.00 94.88 222 SER A O 1
ATOM 1705 N N . THR A 1 223 ? 3.354 -17.105 -11.880 1.00 97.38 223 THR A N 1
ATOM 1706 C CA . THR A 1 223 ? 3.891 -18.453 -11.657 1.00 97.38 223 THR A CA 1
ATOM 1707 C C . THR A 1 223 ? 3.228 -19.509 -12.547 1.00 97.38 223 THR A C 1
ATOM 1709 O O . THR A 1 223 ? 2.073 -19.392 -12.952 1.00 97.38 223 THR A O 1
ATOM 1712 N N . ASN A 1 224 ? 3.961 -20.582 -12.863 1.00 97.50 224 ASN A N 1
ATOM 1713 C CA . ASN A 1 224 ? 3.436 -21.768 -13.561 1.00 97.50 224 ASN A CA 1
ATOM 1714 C C . ASN A 1 224 ? 2.806 -21.476 -14.951 1.00 97.50 224 ASN A C 1
ATOM 1716 O O . ASN A 1 224 ? 1.882 -22.170 -15.379 1.00 97.50 224 ASN A O 1
ATOM 1720 N N . VAL A 1 225 ? 3.303 -20.462 -15.673 1.00 98.31 225 VAL A N 1
ATOM 1721 C CA . VAL A 1 225 ? 2.752 -20.023 -16.973 1.00 98.31 225 VAL A CA 1
ATOM 1722 C C . VAL A 1 225 ? 3.225 -20.918 -18.128 1.00 98.31 225 VAL A C 1
ATOM 1724 O O . VAL A 1 225 ? 4.419 -21.179 -18.274 1.00 98.31 225 VAL A O 1
ATOM 1727 N N . VAL A 1 226 ? 2.317 -21.370 -19.001 1.00 98.38 226 VAL A N 1
ATOM 1728 C CA . VAL A 1 226 ? 2.628 -22.304 -20.104 1.00 98.38 226 VAL A CA 1
ATOM 1729 C C . VAL A 1 226 ? 2.083 -21.800 -21.449 1.00 98.38 226 VAL A C 1
ATOM 1731 O O . VAL A 1 226 ? 0.871 -21.681 -21.628 1.00 98.38 226 VAL A O 1
ATOM 1734 N N . LEU A 1 227 ? 2.975 -21.559 -22.418 1.00 98.19 227 LEU A N 1
ATOM 1735 C CA . LEU A 1 227 ? 2.676 -20.960 -23.730 1.00 98.19 227 LEU A CA 1
ATOM 1736 C C . LEU A 1 227 ? 2.986 -21.927 -24.904 1.00 98.19 227 LEU A C 1
ATOM 1738 O O . LEU A 1 227 ? 4.070 -21.846 -25.486 1.00 98.19 227 LEU A O 1
ATOM 1742 N N . PRO A 1 228 ? 2.103 -22.885 -25.251 1.00 97.12 228 PRO A N 1
ATOM 1743 C CA . PRO A 1 228 ? 2.247 -23.709 -26.455 1.00 97.12 228 PRO A CA 1
ATOM 1744 C C . PRO A 1 228 ? 1.675 -23.061 -27.736 1.00 97.12 228 PRO A C 1
ATOM 1746 O O . PRO A 1 228 ? 0.569 -22.521 -27.731 1.00 97.12 228 PRO A O 1
ATOM 1749 N N . ASN A 1 229 ? 2.374 -23.238 -28.862 1.00 97.62 229 ASN A N 1
ATOM 1750 C CA . ASN A 1 229 ? 1.907 -22.961 -30.235 1.00 97.62 229 ASN A CA 1
ATOM 1751 C C . ASN A 1 229 ? 1.557 -21.489 -30.547 1.00 97.62 229 ASN A C 1
ATOM 1753 O O . ASN A 1 229 ? 0.744 -21.224 -31.432 1.00 97.62 229 ASN A O 1
ATOM 1757 N N . CYS A 1 230 ? 2.119 -20.519 -29.822 1.00 96.88 230 CYS A N 1
ATOM 1758 C CA . CYS A 1 230 ? 1.792 -19.106 -30.039 1.00 96.88 230 CYS A CA 1
ATOM 1759 C C . CYS A 1 230 ? 2.576 -18.500 -31.221 1.00 96.88 230 CYS A C 1
ATOM 1761 O O . CYS A 1 230 ? 3.763 -18.789 -31.397 1.00 96.88 230 CYS A O 1
ATOM 1763 N N . LYS A 1 231 ? 1.929 -17.626 -32.006 1.00 97.56 231 LYS A N 1
ATOM 1764 C CA . LYS A 1 231 ? 2.536 -16.892 -33.133 1.00 97.56 231 LYS A CA 1
ATOM 1765 C C . LYS A 1 231 ? 2.437 -15.382 -32.929 1.00 97.56 231 LYS A C 1
ATOM 1767 O O . LYS A 1 231 ? 1.341 -14.834 -32.933 1.00 97.56 231 LYS A O 1
ATOM 1772 N N . ILE A 1 232 ? 3.580 -14.719 -32.795 1.00 96.12 232 ILE A N 1
ATOM 1773 C CA . ILE A 1 232 ? 3.685 -13.324 -32.355 1.00 96.12 232 ILE A CA 1
ATOM 1774 C C . ILE A 1 232 ? 4.515 -12.509 -33.362 1.00 96.12 232 ILE A C 1
ATOM 1776 O O . ILE A 1 232 ? 5.526 -13.006 -33.851 1.00 96.12 232 ILE A O 1
ATOM 1780 N N . GLY A 1 233 ? 4.114 -11.273 -33.663 1.00 91.50 233 GLY A N 1
ATOM 1781 C CA . GLY A 1 233 ? 4.911 -10.292 -34.418 1.00 91.50 233 GLY A CA 1
ATOM 1782 C C . GLY A 1 233 ? 4.561 -8.872 -33.970 1.00 91.50 233 GLY A C 1
ATOM 1783 O O . GLY A 1 233 ? 3.483 -8.378 -34.290 1.00 91.50 233 GLY A O 1
ATOM 1784 N N . THR A 1 234 ? 5.410 -8.279 -33.136 1.00 84.75 234 THR A N 1
ATOM 1785 C CA . THR A 1 234 ? 5.126 -7.107 -32.280 1.00 84.75 234 THR A CA 1
ATOM 1786 C C . THR A 1 234 ? 6.440 -6.395 -31.924 1.00 84.75 234 THR A C 1
ATOM 1788 O O . THR A 1 234 ? 7.452 -6.666 -32.558 1.00 84.75 234 THR A O 1
ATOM 1791 N N . TYR A 1 235 ? 6.469 -5.532 -30.897 1.00 81.12 235 TYR A N 1
ATOM 1792 C CA . TYR A 1 235 ? 7.715 -5.035 -30.290 1.00 81.12 235 TYR A CA 1
ATOM 1793 C C . TYR A 1 235 ? 8.500 -6.177 -29.591 1.00 81.12 235 TYR A C 1
ATOM 1795 O O . TYR A 1 235 ? 8.962 -7.095 -30.271 1.00 81.12 235 TYR A O 1
ATOM 1803 N N . ASP A 1 236 ? 8.652 -6.229 -28.259 1.00 84.31 236 ASP A N 1
ATOM 1804 C CA . ASP A 1 236 ? 9.126 -7.475 -27.616 1.00 84.31 236 ASP A CA 1
ATOM 1805 C C . ASP A 1 236 ? 8.070 -8.586 -27.880 1.00 84.31 236 ASP A C 1
ATOM 1807 O O . ASP A 1 236 ? 6.871 -8.365 -27.704 1.00 84.31 236 ASP A O 1
ATOM 1811 N N . CYS A 1 237 ? 8.465 -9.772 -28.371 1.00 91.81 237 CYS A N 1
ATOM 1812 C CA . CYS A 1 237 ? 7.508 -10.851 -28.685 1.00 91.81 237 CYS A CA 1
ATOM 1813 C C . CYS A 1 237 ? 6.956 -11.470 -27.399 1.00 91.81 237 CYS A C 1
ATOM 1815 O O . CYS A 1 237 ? 5.749 -11.581 -27.201 1.00 91.81 237 CYS A O 1
ATOM 1817 N N . ILE A 1 238 ? 7.869 -11.900 -26.526 1.00 96.06 238 ILE A N 1
ATOM 1818 C CA . ILE A 1 238 ? 7.551 -12.379 -25.185 1.00 96.06 238 ILE A CA 1
ATOM 1819 C C . ILE A 1 238 ? 8.518 -11.688 -24.234 1.00 96.06 238 ILE A C 1
ATOM 1821 O O . ILE A 1 238 ? 9.733 -11.863 -24.359 1.00 96.06 238 ILE A O 1
ATOM 1825 N N . SER A 1 239 ? 7.980 -10.909 -23.304 1.00 95.62 239 SER A N 1
ATOM 1826 C CA . SER A 1 239 ? 8.739 -10.178 -22.289 1.00 95.62 239 SER A CA 1
ATOM 1827 C C . SER A 1 239 ? 8.430 -10.754 -20.907 1.00 95.62 239 SER A C 1
ATOM 1829 O O . SER A 1 239 ? 7.268 -10.843 -20.519 1.00 95.62 239 SER A O 1
ATOM 1831 N N . ILE A 1 240 ? 9.458 -11.158 -20.162 1.00 97.94 240 ILE A N 1
ATOM 1832 C CA . ILE A 1 240 ? 9.340 -11.796 -18.842 1.00 97.94 240 ILE A CA 1
ATOM 1833 C C . ILE A 1 240 ? 10.006 -10.897 -17.807 1.00 97.94 240 ILE A C 1
ATOM 1835 O O . ILE A 1 240 ? 11.226 -10.738 -17.828 1.00 97.94 240 ILE A O 1
ATOM 1839 N N . VAL A 1 241 ? 9.227 -10.315 -16.901 1.00 95.81 241 VAL A N 1
ATOM 1840 C CA . VAL A 1 241 ? 9.714 -9.351 -15.905 1.00 95.81 241 VAL A CA 1
ATOM 1841 C C . VAL A 1 241 ? 9.533 -9.865 -14.469 1.00 95.81 241 VAL A C 1
ATOM 1843 O O . VAL A 1 241 ? 9.387 -11.067 -14.240 1.00 95.81 241 VAL A O 1
ATOM 1846 N N . ASN A 1 242 ? 9.663 -8.965 -13.493 1.00 95.50 242 ASN A N 1
ATOM 1847 C CA . ASN A 1 242 ? 9.926 -9.275 -12.090 1.00 95.50 242 ASN A CA 1
ATOM 1848 C C . ASN A 1 242 ? 8.931 -10.258 -11.441 1.00 95.50 242 ASN A C 1
ATOM 1850 O O . ASN A 1 242 ? 7.759 -10.302 -11.805 1.00 95.50 242 ASN A O 1
ATOM 1854 N N . ALA A 1 243 ? 9.416 -11.000 -10.444 1.00 94.62 243 ALA A N 1
ATOM 1855 C CA . ALA A 1 243 ? 8.693 -11.972 -9.628 1.00 94.62 243 ALA A CA 1
ATOM 1856 C C . ALA A 1 243 ? 7.960 -13.073 -10.424 1.00 94.62 243 ALA A C 1
ATOM 1858 O O . ALA A 1 243 ? 6.943 -13.588 -9.967 1.00 94.62 243 ALA A O 1
ATOM 1859 N N . SER A 1 244 ? 8.480 -13.455 -11.597 1.00 97.69 244 SER A N 1
ATOM 1860 C CA . SER A 1 244 ? 7.864 -14.481 -12.455 1.00 97.69 244 SER A CA 1
ATOM 1861 C C . SER A 1 244 ? 8.662 -15.792 -12.464 1.00 97.69 244 SER A C 1
ATOM 1863 O O . SER A 1 244 ? 9.892 -15.766 -12.577 1.00 97.69 244 SER A O 1
ATOM 1865 N N . SER A 1 245 ? 7.995 -16.953 -12.375 1.00 98.31 245 SER A N 1
ATOM 1866 C CA . SER A 1 245 ? 8.687 -18.253 -12.308 1.00 98.31 245 SER A CA 1
ATOM 1867 C C . SER A 1 245 ? 7.957 -19.462 -12.918 1.00 98.31 245 SER A C 1
ATOM 1869 O O . SER A 1 245 ? 6.746 -19.460 -13.146 1.00 98.31 245 SER A O 1
ATOM 1871 N N . ASN A 1 246 ? 8.723 -20.525 -13.202 1.00 98.31 246 ASN A N 1
ATOM 1872 C CA . ASN A 1 246 ? 8.262 -21.788 -13.812 1.00 98.31 246 ASN A CA 1
ATOM 1873 C C . ASN A 1 246 ? 7.517 -21.587 -15.149 1.00 98.31 246 ASN A C 1
ATOM 1875 O O . ASN A 1 246 ? 6.457 -22.171 -15.387 1.00 98.31 246 ASN A O 1
ATOM 1879 N N . ILE A 1 247 ? 8.079 -20.743 -16.019 1.00 98.75 247 ILE A N 1
ATOM 1880 C CA . ILE A 1 247 ? 7.493 -20.371 -17.315 1.00 98.75 247 ILE A CA 1
ATOM 1881 C C . ILE A 1 247 ? 7.943 -21.362 -18.393 1.00 98.75 247 ILE A C 1
ATOM 1883 O O . ILE A 1 247 ? 9.138 -21.608 -18.553 1.00 98.75 247 ILE A O 1
ATOM 1887 N N . LYS A 1 248 ? 7.005 -21.915 -19.168 1.00 98.69 248 LYS A N 1
ATOM 1888 C CA . LYS A 1 248 ? 7.262 -22.942 -20.196 1.00 98.69 248 LYS A CA 1
ATOM 1889 C C . LYS A 1 248 ? 6.672 -22.546 -21.547 1.00 98.69 248 LYS A C 1
ATOM 1891 O O . LYS A 1 248 ? 5.491 -22.759 -21.814 1.00 98.69 248 LYS A O 1
ATOM 1896 N N . MET A 1 249 ? 7.514 -22.000 -22.413 1.00 98.44 249 MET A N 1
ATOM 1897 C CA . MET A 1 249 ? 7.208 -21.679 -23.809 1.00 98.44 249 MET A CA 1
ATOM 1898 C C . MET A 1 249 ? 7.529 -22.875 -24.707 1.00 98.44 249 MET A C 1
ATOM 1900 O O . MET A 1 249 ? 8.613 -23.453 -24.589 1.00 98.44 249 MET A O 1
ATOM 1904 N N . LYS A 1 250 ? 6.617 -23.239 -25.617 1.00 98.44 250 LYS A N 1
ATOM 1905 C CA . LYS A 1 250 ? 6.841 -24.340 -26.563 1.00 98.44 250 LYS A CA 1
ATOM 1906 C C . LYS A 1 250 ? 6.256 -24.075 -27.945 1.00 98.44 250 LYS A C 1
ATOM 1908 O O . LYS A 1 250 ? 5.104 -23.672 -28.052 1.00 98.44 250 LYS A O 1
ATOM 1913 N N . ASN A 1 251 ? 7.014 -24.386 -28.996 1.00 98.12 251 ASN A N 1
ATOM 1914 C CA . ASN A 1 251 ? 6.601 -24.196 -30.393 1.00 98.12 251 ASN A CA 1
ATOM 1915 C C . ASN A 1 251 ? 6.164 -22.741 -30.678 1.00 98.12 251 ASN A C 1
ATOM 1917 O O . ASN A 1 251 ? 5.046 -22.487 -31.123 1.00 98.12 251 ASN A O 1
ATOM 1921 N N . ILE A 1 252 ? 7.032 -21.781 -30.343 1.00 98.38 252 ILE A N 1
ATOM 1922 C CA . ILE A 1 252 ? 6.775 -20.342 -30.517 1.00 98.38 252 ILE A CA 1
ATOM 1923 C C . ILE A 1 252 ? 7.240 -19.879 -31.900 1.00 98.38 252 ILE A C 1
ATOM 1925 O O . ILE A 1 252 ? 8.385 -20.123 -3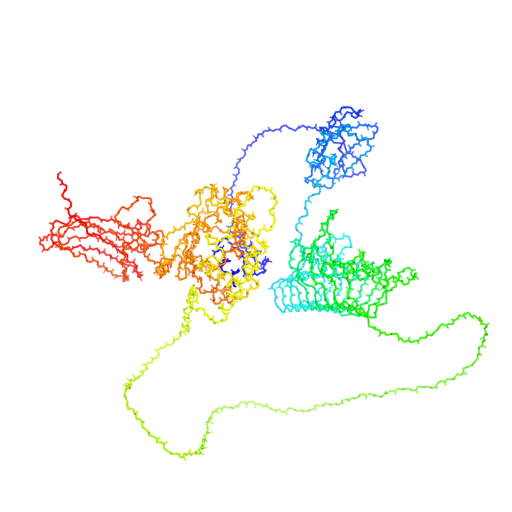2.273 1.00 98.38 252 ILE A O 1
ATOM 1929 N N . PHE A 1 253 ? 6.399 -19.135 -32.619 1.00 98.19 253 PHE A N 1
ATOM 1930 C CA . PHE A 1 253 ? 6.830 -18.283 -33.732 1.00 98.19 253 PHE A CA 1
ATOM 1931 C C . PHE A 1 253 ? 6.910 -16.830 -33.250 1.00 98.19 253 PHE A C 1
ATOM 1933 O O . PHE A 1 253 ? 5.949 -16.331 -32.664 1.00 98.19 253 PHE A O 1
ATOM 1940 N N . CYS A 1 254 ? 8.016 -16.141 -33.526 1.00 96.31 254 CYS A N 1
ATOM 1941 C CA . CYS A 1 254 ? 8.221 -14.734 -33.172 1.00 96.31 254 CYS A CA 1
ATOM 1942 C C . CYS A 1 254 ? 8.859 -13.967 -34.343 1.00 96.31 254 CYS A C 1
ATOM 1944 O O . CYS A 1 254 ? 9.950 -14.318 -34.787 1.00 96.31 254 CYS A O 1
ATOM 1946 N N . GLY A 1 255 ? 8.195 -12.927 -34.849 1.00 90.50 255 GLY A N 1
ATOM 1947 C CA . GLY A 1 255 ? 8.763 -12.044 -35.869 1.00 90.50 255 GLY A CA 1
ATOM 1948 C C . GLY A 1 255 ? 7.755 -11.437 -36.860 1.00 90.50 255 GLY A C 1
ATOM 1949 O O . GLY A 1 255 ? 6.724 -12.065 -37.130 1.00 90.50 255 GLY A O 1
ATOM 1950 N N . PRO A 1 256 ? 8.051 -10.260 -37.452 1.00 88.56 256 PRO A N 1
ATOM 1951 C CA . PRO A 1 256 ? 9.162 -9.361 -37.104 1.00 88.56 256 PRO A CA 1
ATOM 1952 C C . PRO A 1 256 ? 8.995 -8.770 -35.690 1.00 88.56 256 PRO A C 1
ATOM 1954 O O . PRO A 1 256 ? 7.974 -9.006 -35.038 1.00 88.56 256 PRO A O 1
ATOM 1957 N N . GLY A 1 257 ? 10.023 -8.084 -35.178 1.00 86.38 257 GLY A N 1
ATOM 1958 C CA . GLY A 1 257 ? 9.990 -7.493 -33.833 1.00 86.38 257 GLY A CA 1
ATOM 1959 C C . GLY A 1 257 ? 11.323 -7.486 -33.089 1.00 86.38 257 GLY A C 1
ATOM 1960 O O . GLY A 1 257 ? 12.391 -7.463 -33.689 1.00 86.38 257 GLY A O 1
ATOM 1961 N N . HIS A 1 258 ? 11.287 -7.542 -31.758 1.00 87.31 258 HIS A N 1
ATOM 1962 C CA . HIS A 1 258 ? 12.477 -7.522 -30.897 1.00 87.31 258 HIS A CA 1
ATOM 1963 C C . HIS A 1 258 ? 12.961 -8.889 -30.395 1.00 87.31 258 HIS A C 1
ATOM 1965 O O . HIS A 1 258 ? 14.080 -8.947 -29.889 1.00 87.31 258 HIS A O 1
ATOM 1971 N N . GLY A 1 259 ? 12.184 -9.969 -30.507 1.00 92.81 259 GLY A N 1
ATOM 1972 C CA . GLY A 1 259 ? 12.571 -11.291 -29.985 1.00 92.81 259 GLY A CA 1
ATOM 1973 C C . GLY A 1 259 ? 11.997 -11.625 -28.603 1.00 92.81 259 GLY A C 1
ATOM 1974 O O . GLY A 1 259 ? 11.038 -11.003 -28.142 1.00 92.81 259 GLY A O 1
ATOM 1975 N N . ILE A 1 260 ? 12.575 -12.630 -27.938 1.00 96.56 260 ILE A N 1
ATOM 1976 C CA . ILE A 1 260 ? 12.190 -13.072 -26.586 1.00 96.56 260 ILE A CA 1
ATOM 1977 C C . ILE A 1 260 ? 13.140 -12.431 -25.567 1.00 96.56 260 ILE A C 1
ATOM 1979 O O . ILE A 1 260 ? 14.361 -12.526 -25.708 1.00 96.56 260 ILE A O 1
ATOM 1983 N N . SER A 1 261 ? 12.593 -11.788 -24.532 1.00 95.06 261 SER A N 1
ATOM 1984 C CA . SER A 1 261 ? 13.373 -10.999 -23.575 1.00 95.06 261 SER A CA 1
ATOM 1985 C C . SER A 1 261 ? 13.001 -11.278 -22.119 1.00 95.06 261 SER A C 1
ATOM 1987 O O . SER A 1 261 ? 11.845 -11.164 -21.729 1.00 95.06 261 SER A O 1
ATOM 1989 N N . ILE A 1 262 ? 14.000 -11.527 -21.276 1.00 97.69 262 ILE A N 1
ATOM 1990 C CA . ILE A 1 262 ? 13.888 -11.383 -19.819 1.00 97.69 262 ILE A CA 1
ATOM 1991 C C . ILE A 1 262 ? 14.270 -9.942 -19.449 1.00 97.69 262 ILE A C 1
ATOM 1993 O O . ILE A 1 262 ? 15.267 -9.413 -19.947 1.00 97.69 262 ILE A O 1
ATOM 1997 N N . GLY A 1 263 ? 13.480 -9.309 -18.584 1.00 90.50 263 GLY A N 1
ATOM 1998 C CA . GLY A 1 263 ? 13.667 -7.951 -18.079 1.00 90.50 263 GLY A CA 1
ATOM 1999 C C . GLY A 1 263 ? 13.002 -6.840 -18.909 1.00 90.50 263 GLY A C 1
ATOM 2000 O O . GLY A 1 263 ? 12.236 -7.104 -19.827 1.00 90.50 263 GLY A O 1
ATOM 2001 N N . SER A 1 264 ? 13.280 -5.563 -18.629 1.00 91.75 264 SER A N 1
ATOM 2002 C CA . SER A 1 264 ? 14.408 -5.095 -17.812 1.00 91.75 264 SER A CA 1
ATOM 2003 C C . SER A 1 264 ? 14.187 -5.260 -16.306 1.00 91.75 264 SER A C 1
ATOM 2005 O O . SER A 1 264 ? 13.168 -4.816 -15.786 1.00 91.75 264 SER A O 1
ATOM 2007 N N . LEU A 1 265 ? 15.143 -5.880 -15.608 1.00 94.38 265 LEU A N 1
ATOM 2008 C CA . LEU A 1 265 ? 15.062 -6.155 -14.166 1.00 94.38 265 LEU A CA 1
ATOM 2009 C C . LEU A 1 265 ? 15.940 -5.210 -13.339 1.00 94.38 265 LEU A C 1
ATOM 2011 O O . LEU A 1 265 ? 17.048 -4.885 -13.759 1.00 94.38 265 LEU A O 1
ATOM 2015 N N . GLY A 1 266 ? 15.474 -4.834 -12.145 1.00 89.75 266 GLY A N 1
ATOM 2016 C CA . GLY A 1 266 ? 16.265 -4.086 -11.162 1.00 89.75 266 GLY A CA 1
ATOM 2017 C C . GLY A 1 266 ? 16.376 -2.576 -11.395 1.00 89.75 266 GLY A C 1
ATOM 2018 O O . GLY A 1 266 ? 17.295 -1.957 -10.862 1.00 89.75 266 GLY A O 1
ATOM 2019 N N . LYS A 1 267 ? 15.468 -1.979 -12.186 1.00 88.00 267 LYS A N 1
ATOM 2020 C CA . LYS A 1 267 ? 15.411 -0.519 -12.392 1.00 88.00 267 LYS A CA 1
ATOM 2021 C C . LYS A 1 267 ? 15.284 0.205 -11.046 1.00 88.00 267 LYS A C 1
ATOM 2023 O O . LYS A 1 267 ? 14.684 -0.343 -10.123 1.00 88.00 267 LYS A O 1
ATOM 2028 N N . ASP A 1 268 ? 15.858 1.401 -10.930 1.00 85.06 268 ASP A N 1
ATOM 2029 C CA . ASP A 1 268 ? 15.816 2.228 -9.713 1.00 85.06 268 ASP A CA 1
ATOM 2030 C C . ASP A 1 268 ? 16.310 1.467 -8.459 1.00 85.06 268 ASP A C 1
ATOM 2032 O O . ASP A 1 268 ? 15.768 1.583 -7.362 1.00 85.06 268 ASP A O 1
ATOM 2036 N N . ASN A 1 269 ? 17.344 0.638 -8.658 1.00 88.50 269 ASN A N 1
ATOM 2037 C CA . ASN A 1 269 ? 17.987 -0.249 -7.680 1.00 88.50 269 ASN A CA 1
ATOM 2038 C C . ASN A 1 269 ? 17.050 -1.283 -7.011 1.00 88.50 269 ASN A C 1
ATOM 2040 O O . ASN A 1 269 ? 17.364 -1.843 -5.957 1.00 88.50 269 ASN A O 1
ATOM 2044 N N . THR A 1 270 ? 15.907 -1.587 -7.634 1.00 88.69 270 THR A N 1
ATOM 2045 C CA . THR A 1 270 ? 14.950 -2.593 -7.144 1.00 88.69 270 THR A CA 1
ATOM 2046 C C . THR A 1 270 ? 15.486 -4.030 -7.221 1.00 88.69 270 THR A C 1
ATOM 2048 O O . THR A 1 270 ? 16.485 -4.336 -7.879 1.00 88.69 270 THR A O 1
ATOM 2051 N N . THR A 1 271 ? 14.801 -4.951 -6.540 1.00 93.12 271 THR A N 1
ATOM 2052 C CA . THR A 1 271 ? 15.084 -6.390 -6.615 1.00 93.12 271 THR A CA 1
ATOM 2053 C C . THR A 1 271 ? 14.346 -7.022 -7.793 1.00 93.12 271 THR A C 1
ATOM 2055 O O . THR A 1 271 ? 13.116 -7.018 -7.833 1.00 93.12 271 THR A O 1
ATOM 2058 N N . GLY A 1 272 ? 15.099 -7.573 -8.744 1.00 93.62 272 GLY A N 1
ATOM 2059 C CA . GLY A 1 272 ? 14.618 -8.355 -9.878 1.00 93.62 272 GLY A CA 1
ATOM 2060 C C . GLY A 1 272 ? 14.781 -9.857 -9.646 1.00 93.62 272 GLY A C 1
ATOM 2061 O O . GLY A 1 272 ? 15.892 -10.324 -9.413 1.00 93.62 272 GLY A O 1
ATOM 2062 N N . ILE A 1 273 ? 13.693 -10.619 -9.731 1.00 96.12 273 ILE A N 1
ATOM 2063 C CA . ILE A 1 273 ? 13.669 -12.080 -9.575 1.00 96.12 273 ILE A CA 1
ATOM 2064 C C . ILE A 1 273 ? 12.964 -12.708 -10.780 1.00 96.12 273 ILE A C 1
ATOM 2066 O O . ILE A 1 273 ? 11.796 -12.415 -11.029 1.00 96.12 273 ILE A O 1
ATOM 2070 N N . VAL A 1 274 ? 13.659 -13.589 -11.503 1.00 98.38 274 VAL A N 1
ATOM 2071 C CA . VAL A 1 274 ? 13.080 -14.471 -12.533 1.00 98.38 274 VAL A CA 1
ATOM 2072 C C . VAL A 1 274 ? 13.743 -15.845 -12.443 1.00 98.38 274 VAL A C 1
ATOM 2074 O O . VAL A 1 274 ? 14.972 -15.938 -12.426 1.00 98.38 274 VAL A O 1
ATOM 2077 N N . GLU A 1 275 ? 12.964 -16.930 -12.414 1.00 97.94 275 GLU A N 1
ATOM 2078 C CA . GLU A 1 275 ? 13.549 -18.277 -12.356 1.00 97.94 275 GLU A CA 1
ATOM 2079 C C . GLU A 1 275 ? 12.772 -19.391 -13.069 1.00 97.94 275 GLU A C 1
ATOM 2081 O O . GLU A 1 275 ? 11.563 -19.315 -13.284 1.00 97.94 275 GLU A O 1
ATOM 2086 N N . SER A 1 276 ? 13.476 -20.481 -13.391 1.00 98.19 276 SER A N 1
ATOM 2087 C CA . SER A 1 276 ? 12.893 -21.693 -13.989 1.00 98.19 276 SER A CA 1
ATOM 2088 C C . SER A 1 276 ? 12.156 -21.418 -15.309 1.00 98.19 276 SER A C 1
ATOM 2090 O O . SER A 1 276 ? 11.030 -21.871 -15.521 1.00 98.19 276 SER A O 1
ATOM 2092 N N . VAL A 1 277 ? 12.786 -20.649 -16.203 1.00 98.81 277 VAL A N 1
ATOM 2093 C CA . VAL A 1 277 ? 12.235 -20.289 -17.520 1.00 98.81 277 VAL A CA 1
ATOM 2094 C C . VAL A 1 277 ? 12.730 -21.267 -18.584 1.00 98.81 277 VAL A C 1
ATOM 2096 O O . VAL A 1 277 ? 13.930 -21.496 -18.717 1.00 98.81 277 VAL A O 1
ATOM 2099 N N . VAL A 1 278 ? 11.814 -21.824 -19.374 1.00 98.75 278 VAL A N 1
ATOM 2100 C CA . VAL A 1 278 ? 12.111 -22.774 -20.453 1.00 98.75 278 VAL A CA 1
ATOM 2101 C C . VAL A 1 278 ? 11.515 -22.287 -21.770 1.00 98.75 278 VAL A C 1
ATOM 2103 O O . VAL A 1 278 ? 10.304 -22.086 -21.863 1.00 98.75 278 VAL A O 1
ATOM 2106 N N . VAL A 1 279 ? 12.353 -22.181 -22.802 1.00 98.50 279 VAL A N 1
ATOM 2107 C CA . VAL A 1 279 ? 11.937 -22.107 -24.212 1.00 98.50 279 VAL A CA 1
ATOM 2108 C C . VAL A 1 279 ? 12.331 -23.418 -24.883 1.00 98.50 279 VAL A C 1
ATOM 2110 O O . VAL A 1 279 ? 13.502 -23.786 -24.868 1.00 98.50 279 VAL A O 1
ATOM 2113 N N . ASP A 1 280 ? 11.359 -24.123 -25.455 1.00 98.31 280 ASP A N 1
ATOM 2114 C CA . ASP A 1 280 ? 11.539 -25.418 -26.119 1.00 98.31 280 ASP A CA 1
ATOM 2115 C C . ASP A 1 280 ? 10.920 -25.382 -27.520 1.00 98.31 280 ASP A C 1
ATOM 2117 O O . ASP A 1 280 ? 9.697 -25.376 -27.659 1.00 98.31 280 ASP A O 1
ATOM 2121 N N . LYS A 1 281 ? 11.750 -25.368 -28.566 1.00 98.19 281 LYS A N 1
ATOM 2122 C CA . LYS A 1 281 ? 11.336 -25.154 -29.965 1.00 98.19 281 LYS A CA 1
ATOM 2123 C C . LYS A 1 281 ? 10.752 -23.759 -30.188 1.00 98.19 281 LYS A C 1
ATOM 2125 O O . LYS A 1 281 ? 9.571 -23.507 -29.948 1.00 98.19 281 LYS A O 1
ATOM 2130 N N . ALA A 1 282 ? 11.578 -22.850 -30.690 1.00 98.25 282 ALA A N 1
ATOM 2131 C CA . ALA A 1 282 ? 11.140 -21.528 -31.130 1.00 98.25 282 ALA A CA 1
ATOM 2132 C C . ALA A 1 282 ? 11.732 -21.202 -32.504 1.00 98.25 282 ALA A C 1
ATOM 2134 O O . ALA A 1 282 ? 12.868 -21.575 -32.787 1.00 98.25 282 ALA A O 1
ATOM 2135 N N . PHE A 1 283 ? 10.971 -20.506 -33.346 1.00 98.38 283 PHE A N 1
ATOM 2136 C CA . PHE A 1 283 ? 11.436 -19.968 -34.620 1.00 98.38 283 PHE A CA 1
ATOM 2137 C C . PHE A 1 283 ? 11.296 -18.446 -34.610 1.00 98.38 283 PHE A C 1
ATOM 2139 O O . PHE A 1 283 ? 10.187 -17.920 -34.481 1.00 98.38 283 PHE A O 1
ATOM 2146 N N . LEU A 1 284 ? 12.433 -17.756 -34.698 1.00 98.06 284 LEU A N 1
ATOM 2147 C CA . LEU A 1 284 ? 12.519 -16.299 -34.705 1.00 98.06 284 LEU A CA 1
ATOM 2148 C C . LEU A 1 284 ? 12.917 -15.818 -36.103 1.00 98.06 284 LEU A C 1
ATOM 2150 O O . LEU A 1 284 ? 13.876 -16.343 -36.669 1.00 98.06 284 LEU A O 1
ATOM 2154 N N . ARG A 1 285 ? 12.188 -14.847 -36.667 1.00 95.88 285 ARG A N 1
ATOM 2155 C CA . ARG A 1 285 ? 12.388 -14.382 -38.050 1.00 95.88 285 ARG A CA 1
ATOM 2156 C C . ARG A 1 285 ? 12.348 -12.860 -38.164 1.00 95.88 285 ARG A C 1
ATOM 2158 O O . ARG A 1 285 ? 11.323 -12.266 -37.847 1.00 95.88 285 ARG A O 1
ATOM 2165 N N . GLY A 1 286 ? 13.417 -12.239 -38.660 1.00 92.31 286 GLY A N 1
ATOM 2166 C CA . GLY A 1 286 ? 13.480 -10.786 -38.856 1.00 92.31 286 GLY A CA 1
ATOM 2167 C C . GLY A 1 286 ? 13.309 -10.002 -37.552 1.00 92.31 286 GLY A C 1
ATOM 2168 O O . GLY A 1 286 ? 12.526 -9.057 -37.499 1.00 92.31 286 GLY A O 1
ATOM 2169 N N . THR A 1 287 ? 13.968 -10.436 -36.470 1.00 93.31 287 THR A N 1
ATOM 2170 C CA . THR A 1 287 ? 13.876 -9.778 -35.156 1.00 93.31 287 THR A CA 1
ATOM 2171 C C . THR A 1 287 ? 15.180 -9.092 -34.758 1.00 93.31 287 THR A C 1
ATOM 2173 O O . THR A 1 287 ? 16.267 -9.621 -34.978 1.00 93.31 287 THR A O 1
ATOM 2176 N N . THR A 1 288 ? 15.112 -7.925 -34.110 1.00 91.56 288 THR A N 1
ATOM 2177 C CA . THR A 1 288 ? 16.316 -7.163 -33.723 1.00 91.56 288 THR A CA 1
ATOM 2178 C C . THR A 1 288 ? 17.145 -7.865 -32.643 1.00 91.56 288 THR A C 1
ATOM 2180 O O . THR A 1 288 ? 18.347 -7.629 -32.537 1.00 91.56 288 THR A O 1
ATOM 2183 N N . ASN A 1 289 ? 16.548 -8.777 -31.873 1.00 93.38 289 ASN A N 1
ATOM 2184 C CA . ASN A 1 289 ? 17.242 -9.687 -30.961 1.00 93.38 289 ASN A CA 1
ATOM 2185 C C . ASN A 1 289 ? 16.629 -11.088 -31.088 1.00 93.38 289 ASN A C 1
ATOM 2187 O O . ASN A 1 289 ? 15.491 -11.236 -31.540 1.00 93.38 289 ASN A O 1
ATOM 2191 N N . GLY A 1 290 ? 17.369 -12.117 -30.685 1.00 95.00 290 GLY A N 1
ATOM 2192 C CA . GLY A 1 290 ? 16.842 -13.474 -30.563 1.00 95.00 290 GLY A CA 1
ATOM 2193 C C . GLY A 1 290 ? 16.384 -13.750 -29.134 1.00 95.00 290 GLY A C 1
ATOM 2194 O O . GLY A 1 290 ? 15.196 -13.687 -28.814 1.00 95.00 290 GLY A O 1
ATOM 2195 N N . LEU A 1 291 ? 17.357 -14.039 -28.273 1.00 97.25 291 LEU A N 1
ATOM 2196 C CA . LEU A 1 291 ? 17.188 -14.380 -26.863 1.00 97.25 291 LEU A CA 1
ATOM 2197 C C . LEU A 1 291 ? 17.964 -13.366 -26.017 1.00 97.25 291 LEU A C 1
ATOM 2199 O O . LEU A 1 291 ? 19.195 -13.333 -26.068 1.00 97.25 291 LEU A O 1
ATOM 2203 N N . ARG A 1 292 ? 17.259 -12.519 -25.263 1.00 96.06 292 ARG A N 1
ATOM 2204 C CA . ARG A 1 292 ? 17.854 -11.388 -24.533 1.00 96.06 292 ARG A CA 1
ATOM 2205 C C . ARG A 1 292 ? 17.584 -11.465 -23.032 1.00 96.06 292 ARG A C 1
ATOM 2207 O O . ARG A 1 292 ? 16.458 -11.715 -22.616 1.00 96.06 292 ARG A O 1
ATOM 2214 N N . ILE A 1 293 ? 18.584 -11.157 -22.213 1.00 97.19 293 ILE A N 1
ATOM 2215 C CA . ILE A 1 293 ? 18.422 -10.854 -20.784 1.00 97.19 293 ILE A CA 1
ATOM 2216 C C . ILE A 1 293 ? 18.931 -9.428 -20.555 1.00 97.19 293 ILE A C 1
ATOM 2218 O O . ILE A 1 293 ? 20.107 -9.163 -20.791 1.00 97.19 293 ILE A O 1
ATOM 2222 N N . LYS A 1 294 ? 18.048 -8.515 -20.131 1.00 94.56 294 LYS A N 1
ATOM 2223 C CA . LYS A 1 294 ? 18.359 -7.102 -19.842 1.00 94.56 294 LYS A CA 1
ATOM 2224 C C . LYS A 1 294 ? 18.179 -6.813 -18.346 1.00 94.56 294 LYS A C 1
ATOM 2226 O O . LYS A 1 294 ? 17.090 -7.017 -17.806 1.00 94.56 294 LYS A O 1
ATOM 2231 N N . THR A 1 295 ? 19.212 -6.332 -17.656 1.00 94.31 295 THR A N 1
ATOM 2232 C CA . THR A 1 295 ? 19.133 -5.918 -16.242 1.00 94.31 295 THR A CA 1
ATOM 2233 C C . THR A 1 295 ? 19.868 -4.605 -16.007 1.00 94.31 295 THR A C 1
ATOM 2235 O O . THR A 1 295 ? 20.860 -4.315 -16.668 1.00 94.31 295 THR A O 1
ATOM 2238 N N . TRP A 1 296 ? 19.389 -3.829 -15.044 1.00 90.25 296 TRP A N 1
ATOM 2239 C CA . TRP A 1 296 ? 19.943 -2.532 -14.676 1.00 90.25 296 TRP A CA 1
ATOM 2240 C C . TRP A 1 296 ? 21.115 -2.669 -13.696 1.00 90.25 296 TRP A C 1
ATOM 2242 O O . TRP A 1 296 ? 21.053 -3.461 -12.748 1.00 90.25 296 TRP A O 1
ATOM 2252 N N . GLN A 1 297 ? 22.146 -1.838 -13.869 1.00 86.56 297 GLN A N 1
ATOM 2253 C CA . GLN A 1 297 ? 23.144 -1.599 -12.823 1.00 86.56 297 GLN A CA 1
ATOM 2254 C C . GLN A 1 297 ? 22.483 -0.997 -11.576 1.00 86.56 297 GLN A C 1
ATOM 2256 O O . GLN A 1 297 ? 21.565 -0.187 -11.677 1.00 86.56 297 GLN A O 1
ATOM 2261 N N . GLY A 1 298 ? 22.967 -1.390 -10.399 1.00 86.56 298 GLY A N 1
ATOM 2262 C CA . GLY A 1 298 ? 22.406 -1.032 -9.095 1.00 86.56 298 GLY A CA 1
ATOM 2263 C C . GLY A 1 298 ? 21.252 -1.925 -8.643 1.00 86.56 298 GLY A C 1
ATOM 2264 O O . GLY A 1 298 ? 20.965 -1.979 -7.449 1.00 86.56 298 GLY A O 1
ATOM 2265 N N . GLY A 1 299 ? 20.633 -2.675 -9.560 1.00 88.75 299 GLY A N 1
ATOM 2266 C CA . GLY A 1 299 ? 19.615 -3.674 -9.239 1.00 88.75 299 GLY A CA 1
ATOM 2267 C C . GLY A 1 299 ? 20.136 -4.799 -8.339 1.00 88.75 299 GLY A C 1
ATOM 2268 O O . GLY A 1 299 ? 21.341 -5.027 -8.218 1.00 88.75 299 GLY A O 1
ATOM 2269 N N . SER A 1 300 ? 19.215 -5.528 -7.714 1.00 93.56 300 SER A N 1
ATOM 2270 C CA . SER A 1 300 ? 19.497 -6.673 -6.831 1.00 93.56 300 SER A CA 1
ATOM 2271 C C . SER A 1 300 ? 18.648 -7.896 -7.210 1.00 93.56 300 SER A C 1
ATOM 2273 O O . SER A 1 300 ? 17.792 -7.806 -8.086 1.00 93.56 300 SER A O 1
ATOM 2275 N N . GLY A 1 301 ? 18.859 -9.052 -6.573 1.00 96.25 301 GLY A N 1
ATOM 2276 C CA . GLY A 1 301 ? 18.110 -10.286 -6.865 1.00 96.25 301 GLY A CA 1
ATOM 2277 C C . GLY A 1 301 ? 18.822 -11.206 -7.861 1.00 96.25 301 GLY A C 1
ATOM 2278 O O . GLY A 1 301 ? 20.053 -11.247 -7.882 1.00 96.25 301 GLY A O 1
ATOM 2279 N N . TYR A 1 302 ? 18.071 -11.987 -8.646 1.00 97.62 302 TYR A N 1
ATOM 2280 C CA . TYR A 1 302 ? 18.631 -13.014 -9.530 1.00 97.62 302 TYR A CA 1
ATOM 2281 C C . TYR A 1 302 ? 17.796 -13.341 -10.781 1.00 97.62 302 TYR A C 1
ATOM 2283 O O . TYR A 1 302 ? 16.566 -13.298 -10.777 1.00 97.62 302 TYR A O 1
ATOM 2291 N N . VAL A 1 303 ? 18.492 -13.783 -11.833 1.00 98.44 303 VAL A N 1
ATOM 2292 C CA . VAL A 1 303 ? 17.940 -14.555 -12.957 1.00 98.44 303 VAL A CA 1
ATOM 2293 C C . VAL A 1 303 ? 18.597 -15.931 -12.935 1.00 98.44 303 VAL A C 1
ATOM 2295 O O . VAL A 1 303 ? 19.817 -16.014 -13.095 1.00 98.44 303 VAL A O 1
ATOM 2298 N N . ARG A 1 304 ? 17.827 -17.009 -12.721 1.00 97.94 304 ARG A N 1
ATOM 2299 C CA . ARG A 1 304 ? 18.400 -18.366 -12.600 1.00 97.94 304 ARG A CA 1
ATOM 2300 C C . ARG A 1 304 ? 17.596 -19.495 -13.236 1.00 97.94 304 ARG A C 1
ATOM 2302 O O . ARG A 1 304 ? 16.390 -19.386 -13.436 1.00 97.94 304 ARG A O 1
ATOM 2309 N N . ALA A 1 305 ? 18.277 -20.608 -13.512 1.00 97.25 305 ALA A N 1
ATOM 2310 C CA . ALA A 1 305 ? 17.697 -21.821 -14.093 1.00 97.25 305 ALA A CA 1
ATOM 2311 C C . ALA A 1 305 ? 16.909 -21.545 -15.392 1.00 97.25 305 ALA A C 1
ATOM 2313 O O . ALA A 1 305 ? 15.768 -21.980 -15.560 1.00 97.25 305 ALA A O 1
ATOM 2314 N N . VAL A 1 306 ? 17.519 -20.789 -16.308 1.00 98.69 306 VAL A N 1
ATOM 2315 C CA . VAL A 1 306 ? 16.934 -20.457 -17.616 1.00 98.69 306 VAL A CA 1
ATOM 2316 C C . VAL A 1 306 ? 17.485 -21.415 -18.668 1.00 98.69 306 VAL A C 1
ATOM 2318 O O . VAL A 1 306 ? 18.699 -21.575 -18.782 1.00 98.69 306 VAL A O 1
ATOM 2321 N N . ARG A 1 307 ? 16.615 -22.044 -19.462 1.00 98.44 307 ARG A N 1
ATOM 2322 C CA . ARG A 1 307 ? 17.002 -22.953 -20.550 1.00 98.44 307 ARG A CA 1
ATOM 2323 C C . ARG A 1 307 ? 16.302 -22.590 -21.853 1.00 98.44 307 ARG A C 1
ATOM 2325 O O . ARG A 1 307 ? 15.094 -22.770 -21.991 1.00 98.44 307 ARG A O 1
ATOM 2332 N N . TYR A 1 308 ? 17.092 -22.168 -22.830 1.00 98.44 308 TYR A N 1
ATOM 2333 C CA . TYR A 1 308 ? 16.678 -22.002 -24.216 1.00 98.44 308 TYR A CA 1
ATOM 2334 C C . TYR A 1 308 ? 17.147 -23.216 -25.022 1.00 98.44 308 TYR A C 1
ATOM 2336 O O . TYR A 1 308 ? 18.346 -23.500 -25.047 1.00 98.44 308 TYR A O 1
ATOM 2344 N N . GLN A 1 309 ? 16.228 -23.941 -25.666 1.00 97.19 309 GLN A N 1
ATOM 2345 C CA . GLN A 1 309 ? 16.577 -25.094 -26.496 1.00 97.19 309 GLN A CA 1
ATOM 2346 C C . GLN A 1 309 ? 15.807 -25.193 -27.817 1.00 97.19 309 GLN A C 1
ATOM 2348 O O . GLN A 1 309 ? 14.649 -24.781 -27.917 1.00 97.19 309 GLN A O 1
ATOM 2353 N N . ASP A 1 310 ? 16.457 -25.819 -28.801 1.00 97.94 310 ASP A N 1
ATOM 2354 C CA . ASP A 1 310 ? 15.917 -26.126 -30.132 1.00 97.94 310 ASP A CA 1
ATOM 2355 C C . ASP A 1 310 ? 15.414 -24.863 -30.863 1.00 97.94 310 ASP A C 1
ATOM 2357 O O . ASP A 1 310 ? 14.319 -24.829 -31.428 1.00 97.94 310 ASP A O 1
ATOM 2361 N N . VAL A 1 311 ? 16.201 -23.785 -30.809 1.00 98.44 311 VAL A N 1
ATOM 2362 C CA . VAL A 1 311 ? 15.821 -22.473 -31.354 1.00 98.44 311 VAL A CA 1
ATOM 2363 C C . VAL A 1 311 ? 16.372 -22.302 -32.769 1.00 98.44 311 VAL A C 1
ATOM 2365 O O . VAL A 1 311 ? 17.581 -22.370 -32.990 1.00 98.44 311 VAL A O 1
ATOM 2368 N N . ARG A 1 312 ? 15.487 -22.036 -33.732 1.00 98.00 312 ARG A N 1
ATOM 2369 C CA . ARG A 1 312 ? 15.839 -21.629 -35.097 1.00 98.00 312 ARG A CA 1
ATOM 2370 C C . ARG A 1 312 ? 15.731 -20.110 -35.231 1.00 98.00 312 ARG A C 1
ATOM 2372 O O . ARG A 1 312 ? 14.773 -19.513 -34.743 1.00 98.00 312 ARG A O 1
ATOM 2379 N N . MET A 1 313 ? 16.678 -19.499 -35.927 1.00 97.12 313 MET A N 1
ATOM 2380 C CA . MET A 1 313 ? 16.704 -18.069 -36.229 1.00 97.12 313 MET A CA 1
ATOM 2381 C C . MET A 1 313 ? 16.869 -17.833 -37.732 1.00 97.12 313 MET A C 1
ATOM 2383 O O . MET A 1 313 ? 17.562 -18.583 -38.416 1.00 97.12 313 MET A O 1
ATOM 2387 N N . GLU A 1 314 ? 16.227 -16.796 -38.249 1.00 96.06 314 GLU A N 1
ATOM 2388 C CA . GLU A 1 314 ? 16.344 -16.364 -39.639 1.00 96.06 314 GLU A CA 1
ATOM 2389 C C . GLU A 1 314 ? 16.372 -14.835 -39.670 1.00 96.06 314 GLU A C 1
ATOM 2391 O O . GLU A 1 314 ? 15.415 -14.173 -39.277 1.00 96.06 314 GLU A O 1
ATOM 2396 N N . ASP A 1 315 ? 17.511 -14.288 -40.074 1.00 93.69 315 ASP A N 1
ATOM 2397 C CA . ASP A 1 315 ? 17.786 -12.858 -40.239 1.00 93.69 315 ASP A CA 1
ATOM 2398 C C . ASP A 1 315 ? 17.532 -12.039 -38.964 1.00 93.69 315 ASP A C 1
ATOM 2400 O O . ASP A 1 315 ? 16.956 -10.952 -38.971 1.00 93.69 315 ASP A O 1
ATOM 2404 N N . VAL A 1 316 ? 17.990 -12.592 -37.839 1.00 94.69 316 VAL A N 1
ATOM 2405 C CA . VAL A 1 316 ? 17.913 -11.976 -36.511 1.00 94.69 316 VAL A CA 1
ATOM 2406 C C . VAL A 1 316 ? 19.134 -11.080 -36.289 1.00 94.69 316 VAL A C 1
ATOM 2408 O O . VAL A 1 316 ? 20.264 -11.525 -36.467 1.00 94.69 316 VAL A O 1
ATOM 2411 N N . THR A 1 317 ? 18.961 -9.824 -35.873 1.00 93.06 317 THR A N 1
ATOM 2412 C CA . THR A 1 317 ? 20.101 -8.891 -35.770 1.00 93.06 317 THR A CA 1
ATOM 2413 C C . THR A 1 317 ? 21.048 -9.244 -34.630 1.00 93.06 317 THR A C 1
ATOM 2415 O O . THR A 1 317 ? 22.256 -9.297 -34.843 1.00 93.06 317 THR A O 1
ATOM 2418 N N . ASN A 1 318 ? 20.530 -9.540 -33.435 1.00 93.06 318 ASN A N 1
ATOM 2419 C CA . ASN A 1 318 ? 21.347 -9.905 -32.272 1.00 93.06 318 ASN A CA 1
ATOM 2420 C C . ASN A 1 318 ? 20.856 -11.228 -31.641 1.00 93.06 318 ASN A C 1
ATOM 2422 O O . ASN A 1 318 ? 20.090 -11.198 -30.673 1.00 93.06 318 ASN A O 1
ATOM 2426 N N . PRO A 1 319 ? 21.242 -12.396 -32.192 1.00 94.31 319 PRO A N 1
ATOM 2427 C CA . PRO A 1 319 ? 20.761 -13.714 -31.770 1.00 94.31 319 PRO A CA 1
ATOM 2428 C C . PRO A 1 319 ? 20.766 -13.993 -30.261 1.00 94.31 319 PRO A C 1
ATOM 2430 O O . PRO A 1 319 ? 19.759 -14.482 -29.748 1.00 94.31 319 PRO A O 1
ATOM 2433 N N . ILE A 1 320 ? 21.848 -13.694 -29.530 1.00 95.88 320 ILE A N 1
ATOM 2434 C CA . ILE A 1 320 ? 21.925 -13.947 -28.079 1.00 95.88 320 ILE A CA 1
ATOM 2435 C C . ILE A 1 320 ? 22.551 -12.750 -27.350 1.00 95.88 320 ILE A C 1
ATOM 2437 O O . ILE A 1 320 ? 23.678 -12.356 -27.649 1.00 95.88 320 ILE A O 1
ATOM 2441 N N . ILE A 1 321 ? 21.845 -12.190 -26.363 1.00 94.50 321 ILE A N 1
ATOM 2442 C CA . ILE A 1 321 ? 22.326 -11.075 -25.533 1.00 94.50 321 ILE A CA 1
ATOM 2443 C C . ILE A 1 321 ? 22.127 -11.372 -24.043 1.00 94.50 321 ILE A C 1
ATOM 2445 O O . ILE A 1 321 ? 21.026 -11.705 -23.603 1.00 94.50 321 ILE A O 1
ATOM 2449 N N . ILE A 1 322 ? 23.163 -11.118 -23.247 1.00 95.31 322 ILE A N 1
ATOM 2450 C CA . ILE A 1 322 ? 23.035 -10.773 -21.827 1.00 95.31 322 ILE A CA 1
ATOM 2451 C C . ILE A 1 322 ? 23.652 -9.387 -21.634 1.00 95.31 322 ILE A C 1
ATOM 2453 O O . ILE A 1 322 ? 24.770 -9.138 -22.086 1.00 95.31 322 ILE A O 1
ATOM 2457 N N . ASP A 1 323 ? 22.911 -8.497 -20.982 1.00 93.00 323 ASP A N 1
ATOM 2458 C CA . ASP A 1 323 ? 23.308 -7.120 -20.709 1.00 93.00 323 ASP A CA 1
ATOM 2459 C C . ASP A 1 323 ? 22.910 -6.727 -19.277 1.00 93.00 323 ASP A C 1
ATOM 2461 O O . ASP A 1 323 ? 21.729 -6.514 -18.985 1.00 93.00 323 ASP A O 1
ATOM 2465 N N . GLN A 1 324 ? 23.900 -6.659 -18.380 1.00 91.88 324 GLN A N 1
ATOM 2466 C CA . GLN A 1 324 ? 23.750 -6.157 -17.006 1.00 91.88 324 GLN A CA 1
ATOM 2467 C C . GLN A 1 324 ? 23.950 -4.630 -16.889 1.00 91.88 324 GLN A C 1
ATOM 2469 O O . GLN A 1 324 ? 23.894 -4.095 -15.781 1.00 91.88 324 GLN A O 1
ATOM 2474 N N . PHE A 1 325 ? 24.165 -3.927 -18.007 1.00 89.25 325 PHE A N 1
ATOM 2475 C CA . PHE A 1 325 ? 24.391 -2.479 -18.089 1.00 89.25 325 PHE A CA 1
ATOM 2476 C C . PHE A 1 325 ? 23.232 -1.759 -18.804 1.00 89.25 325 PHE A C 1
ATOM 2478 O O . PHE A 1 325 ? 23.403 -0.655 -19.324 1.00 89.25 325 PHE A O 1
ATOM 2485 N N . TYR A 1 326 ? 22.045 -2.379 -18.831 1.00 85.88 326 TYR A N 1
ATOM 2486 C CA . TYR A 1 326 ? 20.900 -1.887 -19.593 1.00 85.88 326 TYR A CA 1
ATOM 2487 C C . TYR A 1 326 ? 20.489 -0.470 -19.162 1.00 85.88 326 TYR A C 1
ATOM 2489 O O . TYR A 1 326 ? 20.365 -0.171 -17.973 1.00 85.88 326 TYR A O 1
ATOM 2497 N N . CYS A 1 327 ? 20.241 0.385 -20.155 1.00 75.62 327 CYS A N 1
ATOM 2498 C CA . CYS A 1 327 ? 20.052 1.822 -20.007 1.00 75.62 327 CYS A CA 1
ATOM 2499 C C . CYS A 1 327 ? 18.993 2.322 -21.008 1.00 75.62 327 CYS A C 1
ATOM 2501 O O . CYS A 1 327 ? 19.079 2.005 -22.192 1.00 75.62 327 CYS A O 1
ATOM 2503 N N . ASP A 1 328 ? 18.015 3.121 -20.557 1.00 70.69 328 ASP A N 1
ATOM 2504 C CA . ASP A 1 328 ? 17.001 3.766 -21.421 1.00 70.69 328 ASP A CA 1
ATOM 2505 C C . ASP A 1 328 ? 17.222 5.282 -21.629 1.00 70.69 328 ASP A C 1
ATOM 2507 O O . ASP A 1 328 ? 16.360 5.977 -22.167 1.00 70.69 328 ASP A O 1
ATOM 2511 N N . SER A 1 329 ? 18.392 5.798 -21.238 1.00 61.59 329 SER A N 1
ATOM 2512 C CA . SER A 1 329 ? 18.712 7.229 -21.188 1.00 61.59 329 SER A CA 1
ATOM 2513 C C . SER A 1 329 ? 19.987 7.567 -21.977 1.00 61.59 329 SER A C 1
ATOM 2515 O O . SER A 1 329 ? 20.971 6.837 -21.891 1.00 61.59 329 SER A O 1
ATOM 2517 N N . PRO A 1 330 ? 20.058 8.714 -22.683 1.00 47.91 330 PRO A N 1
ATOM 2518 C CA . PRO A 1 330 ? 21.296 9.173 -23.321 1.00 47.91 330 PRO A CA 1
ATOM 2519 C C . PRO A 1 330 ? 22.356 9.674 -22.318 1.00 47.91 330 PRO A C 1
ATOM 2521 O O . PRO A 1 330 ? 23.453 10.054 -22.722 1.00 47.91 330 PRO A O 1
ATOM 2524 N N . LYS A 1 331 ? 22.053 9.706 -21.012 1.00 54.88 331 LYS A N 1
ATOM 2525 C CA . LYS A 1 331 ? 23.043 9.960 -19.956 1.00 54.88 331 LYS A CA 1
ATOM 2526 C C . LYS A 1 331 ? 23.668 8.635 -19.524 1.00 54.88 331 LYS A C 1
ATOM 2528 O O . LYS A 1 331 ? 22.949 7.756 -19.060 1.00 54.88 331 LYS A O 1
ATOM 2533 N N . SER A 1 332 ? 24.994 8.526 -19.583 1.00 53.06 332 SER A N 1
ATOM 2534 C CA . SER A 1 332 ? 25.714 7.403 -18.976 1.00 53.06 332 SER A CA 1
ATOM 2535 C C . SER A 1 332 ? 25.446 7.357 -17.469 1.00 53.06 332 SER A C 1
ATOM 2537 O O . SER A 1 332 ? 25.808 8.293 -16.748 1.00 53.06 332 SER A O 1
ATOM 2539 N N . PHE A 1 333 ? 24.836 6.276 -16.988 1.00 62.62 333 PHE A N 1
ATOM 2540 C CA . PHE A 1 333 ? 24.775 5.999 -15.556 1.00 62.62 333 PHE A CA 1
ATOM 2541 C C . PHE A 1 333 ? 26.189 5.753 -15.009 1.00 62.62 333 PHE A C 1
ATOM 2543 O O . PHE A 1 333 ? 27.079 5.304 -15.732 1.00 62.62 333 PHE A O 1
ATOM 2550 N N . GLN A 1 334 ? 26.419 6.084 -13.737 1.00 63.69 334 GLN A N 1
ATOM 2551 C CA . GLN A 1 334 ? 27.677 5.731 -13.080 1.00 63.69 334 GLN A CA 1
ATOM 2552 C C . GLN A 1 334 ? 27.695 4.229 -12.784 1.00 63.69 334 GLN A C 1
ATOM 2554 O O . GLN A 1 334 ? 26.672 3.675 -12.382 1.00 63.69 334 GLN A O 1
ATOM 2559 N N . ASN A 1 335 ? 28.859 3.591 -12.942 1.00 67.50 335 ASN A N 1
ATOM 2560 C CA . ASN A 1 335 ? 29.037 2.176 -12.621 1.00 67.50 335 ASN A CA 1
ATOM 2561 C C . ASN A 1 335 ? 28.674 1.909 -11.152 1.00 67.50 335 ASN A C 1
ATOM 2563 O O . ASN A 1 335 ? 29.379 2.346 -10.243 1.00 67.50 335 ASN A O 1
ATOM 2567 N N . GLN A 1 336 ? 27.585 1.173 -10.929 1.00 75.44 336 GLN A N 1
ATOM 2568 C CA . GLN A 1 336 ? 27.147 0.758 -9.596 1.00 75.44 336 GLN A CA 1
ATOM 2569 C C . GLN A 1 336 ? 27.700 -0.629 -9.246 1.00 75.44 336 GLN A C 1
ATOM 2571 O O . GLN A 1 336 ? 27.840 -1.495 -10.108 1.00 75.44 336 GLN A O 1
ATOM 2576 N N . THR A 1 337 ? 27.983 -0.861 -7.963 1.00 81.62 337 THR A N 1
ATOM 2577 C CA . THR A 1 337 ? 28.586 -2.112 -7.470 1.00 81.62 337 THR A CA 1
ATOM 2578 C C . THR A 1 337 ? 27.595 -3.269 -7.310 1.00 81.62 337 THR A C 1
ATOM 2580 O O . THR A 1 337 ? 28.029 -4.418 -7.240 1.00 81.62 337 THR A O 1
ATOM 2583 N N . SER A 1 338 ? 26.285 -3.002 -7.284 1.00 85.44 338 SER A N 1
ATOM 2584 C CA . SER A 1 338 ? 25.238 -4.034 -7.305 1.00 85.44 338 SER A CA 1
ATOM 2585 C C . SER A 1 338 ? 24.766 -4.317 -8.734 1.00 85.44 338 SER A C 1
ATOM 2587 O O . SER A 1 338 ? 24.700 -3.408 -9.561 1.00 85.44 338 SER A O 1
ATOM 2589 N N . ALA A 1 339 ? 24.395 -5.564 -9.012 1.00 89.06 339 ALA A N 1
ATOM 2590 C CA . ALA A 1 339 ? 23.633 -5.954 -10.195 1.00 89.06 339 ALA A CA 1
ATOM 2591 C C . ALA A 1 339 ? 22.788 -7.204 -9.888 1.00 89.06 339 ALA A C 1
ATOM 2593 O O . ALA A 1 339 ? 23.061 -7.941 -8.938 1.00 89.06 339 ALA A O 1
ATOM 2594 N N . VAL A 1 340 ? 21.775 -7.466 -10.716 1.00 95.12 340 VAL A N 1
ATOM 2595 C CA . VAL A 1 340 ? 20.970 -8.696 -10.648 1.00 95.12 340 VAL A CA 1
ATOM 2596 C C . VAL A 1 340 ? 21.866 -9.898 -10.979 1.00 95.12 340 VAL A C 1
ATOM 2598 O O . VAL A 1 340 ? 22.491 -9.918 -12.038 1.00 95.12 340 VAL A O 1
ATOM 2601 N N . ASN A 1 341 ? 21.940 -10.902 -10.101 1.00 96.88 341 ASN A N 1
ATOM 2602 C CA . ASN A 1 341 ? 22.824 -12.060 -10.276 1.00 96.88 341 ASN A CA 1
ATOM 2603 C C . ASN A 1 341 ? 22.303 -13.006 -11.373 1.00 96.88 341 ASN A C 1
ATOM 2605 O O . ASN A 1 341 ? 21.255 -13.630 -11.207 1.00 96.88 341 ASN A O 1
ATOM 2609 N N . ILE A 1 342 ? 23.033 -13.132 -12.482 1.00 97.38 342 ILE A N 1
ATOM 2610 C CA . ILE A 1 342 ? 22.667 -14.008 -13.602 1.00 97.38 342 ILE A CA 1
ATOM 2611 C C . ILE A 1 342 ? 23.457 -15.314 -13.495 1.00 97.38 342 ILE A C 1
ATOM 2613 O O . ILE A 1 342 ? 24.683 -15.325 -13.632 1.00 97.38 342 ILE A O 1
ATOM 2617 N N . THR A 1 343 ? 22.763 -16.431 -13.266 1.00 96.88 343 THR A N 1
ATOM 2618 C CA . THR A 1 343 ? 23.410 -17.739 -13.100 1.00 96.88 343 THR A CA 1
ATOM 2619 C C . THR A 1 343 ? 22.609 -18.890 -13.706 1.00 96.88 343 THR A C 1
ATOM 2621 O O . THR A 1 343 ? 21.403 -18.779 -13.895 1.00 96.88 343 THR A O 1
ATOM 2624 N N . GLN A 1 344 ? 23.255 -20.022 -13.994 1.00 95.44 344 GLN A N 1
ATOM 2625 C CA . GLN A 1 344 ? 22.597 -21.248 -14.483 1.00 95.44 344 GLN A CA 1
ATOM 2626 C C . GLN A 1 344 ? 21.753 -20.999 -15.752 1.00 95.44 344 GLN A C 1
ATOM 2628 O O . GLN A 1 344 ? 20.551 -21.286 -15.788 1.00 95.44 344 GLN A O 1
ATOM 2633 N N . ILE A 1 345 ? 22.386 -20.432 -16.784 1.00 97.81 345 ILE A N 1
ATOM 2634 C CA . ILE A 1 345 ? 21.750 -20.108 -18.069 1.00 97.81 345 ILE A CA 1
ATOM 2635 C C . ILE A 1 345 ? 22.248 -21.092 -19.132 1.00 97.81 345 ILE A C 1
ATOM 2637 O O . ILE A 1 345 ? 23.439 -21.136 -19.431 1.00 97.81 345 ILE A O 1
ATOM 2641 N N . MET A 1 346 ? 21.346 -21.873 -19.721 1.00 96.12 346 MET A N 1
ATOM 2642 C CA . MET A 1 346 ? 21.662 -22.866 -20.748 1.00 96.12 346 MET A CA 1
ATOM 2643 C C . MET A 1 346 ? 21.105 -22.451 -22.111 1.00 96.12 346 MET A C 1
ATOM 2645 O O . MET A 1 346 ? 19.897 -22.263 -22.263 1.00 96.12 346 MET A O 1
ATOM 2649 N N . TYR A 1 347 ? 21.981 -22.405 -23.111 1.00 97.00 347 TYR A N 1
ATOM 2650 C CA . TYR A 1 347 ? 21.643 -22.272 -24.525 1.00 97.00 347 TYR A CA 1
ATOM 2651 C C . TYR A 1 347 ? 22.008 -23.579 -25.238 1.00 97.00 347 TYR A C 1
ATOM 2653 O O . TYR A 1 347 ? 23.168 -23.998 -25.209 1.00 97.00 347 TYR A O 1
ATOM 2661 N N . ARG A 1 348 ? 21.024 -24.248 -25.851 1.00 95.56 348 ARG A N 1
ATOM 2662 C CA . ARG A 1 348 ? 21.197 -25.568 -26.475 1.00 95.56 348 ARG A CA 1
ATOM 2663 C C . ARG A 1 348 ? 20.568 -25.648 -27.866 1.00 95.56 348 ARG A C 1
ATOM 2665 O O . ARG A 1 348 ? 19.435 -25.215 -28.035 1.00 95.56 348 ARG A O 1
ATOM 2672 N N . ASN A 1 349 ? 21.237 -26.280 -28.832 1.00 95.62 349 ASN A N 1
ATOM 2673 C CA . ASN A 1 349 ? 20.689 -26.533 -30.176 1.00 95.62 349 ASN A CA 1
ATOM 2674 C C . ASN A 1 349 ? 20.120 -25.252 -30.824 1.00 95.62 349 ASN A C 1
ATOM 2676 O O . ASN A 1 349 ? 18.941 -25.194 -31.180 1.00 95.62 349 ASN A O 1
ATOM 2680 N N . ILE A 1 350 ? 20.936 -24.200 -30.926 1.00 97.50 350 ILE A N 1
ATOM 2681 C CA . ILE A 1 350 ? 20.522 -22.917 -31.514 1.00 97.50 350 ILE A CA 1
ATOM 2682 C C . ILE A 1 350 ? 21.140 -22.788 -32.901 1.00 97.50 350 ILE A C 1
ATOM 2684 O O . ILE A 1 350 ? 22.353 -22.893 -33.052 1.00 97.50 350 ILE A O 1
ATOM 2688 N N . THR A 1 351 ? 20.314 -22.578 -33.923 1.00 96.06 351 THR A N 1
ATOM 2689 C CA . THR A 1 351 ? 20.732 -22.609 -35.335 1.00 96.06 351 THR A CA 1
ATOM 2690 C C . THR A 1 351 ? 20.121 -21.450 -36.117 1.00 96.06 351 THR A C 1
ATOM 2692 O O . THR A 1 351 ? 18.979 -21.088 -35.845 1.00 96.06 351 THR A O 1
ATOM 2695 N N . GLY A 1 352 ? 20.822 -20.862 -37.093 1.00 94.12 352 GLY A N 1
ATOM 2696 C CA . GLY A 1 352 ? 20.209 -19.815 -37.923 1.00 94.12 352 GLY A CA 1
ATOM 2697 C C . GLY A 1 352 ? 21.135 -18.787 -38.565 1.00 94.12 352 GLY A C 1
ATOM 2698 O O . GLY A 1 352 ? 22.356 -18.934 -38.538 1.00 94.12 352 GLY A O 1
ATOM 2699 N N . THR A 1 353 ? 20.536 -17.726 -39.113 1.00 92.56 353 THR A N 1
ATOM 2700 C CA . THR A 1 353 ? 21.245 -16.564 -39.678 1.00 92.56 353 THR A CA 1
ATOM 2701 C C . THR A 1 353 ? 21.155 -15.314 -38.791 1.00 92.56 353 THR A C 1
ATOM 2703 O O . THR A 1 353 ? 20.162 -15.077 -38.098 1.00 92.56 353 THR A O 1
ATOM 2706 N N . SER A 1 354 ? 22.233 -14.530 -38.817 1.00 92.44 354 SER A N 1
ATOM 2707 C CA . SER A 1 354 ? 22.457 -13.277 -38.095 1.00 92.44 354 SER A CA 1
ATOM 2708 C C . SER A 1 354 ? 22.714 -12.146 -39.087 1.00 92.44 354 SER A C 1
ATOM 2710 O O . SER A 1 354 ? 23.570 -12.301 -39.963 1.00 92.44 354 SER A O 1
ATOM 2712 N N . THR A 1 355 ? 22.060 -10.992 -38.933 1.00 90.94 355 THR A N 1
ATOM 2713 C CA . THR A 1 355 ? 22.371 -9.813 -39.771 1.00 90.94 355 THR A CA 1
ATOM 2714 C C . THR A 1 355 ? 23.521 -8.969 -39.207 1.00 90.94 355 THR A C 1
ATOM 2716 O O . THR A 1 355 ? 24.169 -8.243 -39.959 1.00 90.94 355 THR A O 1
ATOM 2719 N N . SER A 1 356 ? 23.853 -9.097 -37.912 1.00 87.50 356 SER A N 1
ATOM 2720 C CA . SER A 1 356 ? 25.050 -8.472 -37.329 1.00 87.50 356 SER A CA 1
ATOM 2721 C C . SER A 1 356 ? 26.278 -9.394 -37.330 1.00 87.50 356 SER A C 1
ATOM 2723 O O . SER A 1 356 ? 26.180 -10.621 -37.410 1.00 87.50 356 SER A O 1
ATOM 2725 N N . GLN A 1 357 ? 27.459 -8.780 -37.189 1.00 82.69 357 GLN A N 1
ATOM 2726 C CA . GLN A 1 357 ? 28.752 -9.470 -37.103 1.00 82.69 357 GLN A CA 1
ATOM 2727 C C . GLN A 1 357 ? 28.984 -10.183 -35.758 1.00 82.69 357 GLN A C 1
ATOM 2729 O O . GLN A 1 357 ? 29.689 -11.193 -35.717 1.00 82.69 357 GLN A O 1
ATOM 2734 N N . LYS A 1 358 ? 28.415 -9.663 -34.661 1.00 84.00 358 LYS A N 1
ATOM 2735 C CA . LYS A 1 358 ? 28.553 -10.217 -33.307 1.00 84.00 358 LYS A CA 1
ATOM 2736 C C . LYS A 1 358 ? 27.255 -10.915 -32.912 1.00 84.00 358 LYS A C 1
ATOM 2738 O O . LYS A 1 358 ? 26.408 -10.335 -32.243 1.00 84.00 358 LYS A O 1
ATOM 2743 N N . ALA A 1 359 ? 27.116 -12.174 -33.321 1.00 85.75 359 ALA A N 1
ATOM 2744 C CA . ALA A 1 359 ? 25.899 -12.949 -33.076 1.00 85.75 359 ALA A CA 1
ATOM 2745 C C . ALA A 1 359 ? 25.582 -13.157 -31.577 1.00 85.75 359 ALA A C 1
ATOM 2747 O O . ALA A 1 359 ? 24.428 -13.392 -31.219 1.00 85.75 359 ALA A O 1
ATOM 2748 N N . MET A 1 360 ? 26.591 -13.068 -30.700 1.00 89.75 360 MET A N 1
ATOM 2749 C CA . MET A 1 360 ? 26.436 -13.181 -29.248 1.00 89.75 360 MET A CA 1
ATOM 2750 C C . MET A 1 360 ? 27.130 -12.021 -28.517 1.00 89.75 360 MET A C 1
ATOM 2752 O O . MET A 1 360 ? 28.279 -11.698 -28.826 1.00 89.75 360 MET A O 1
ATOM 2756 N N . LYS A 1 361 ? 26.463 -11.428 -27.516 1.00 90.12 361 LYS A N 1
ATOM 2757 C CA . LYS A 1 361 ? 27.042 -10.437 -26.588 1.00 90.12 361 LYS A CA 1
ATOM 2758 C C . LYS A 1 361 ? 26.724 -10.805 -25.136 1.00 90.12 361 LYS A C 1
ATOM 2760 O O . LYS A 1 361 ? 25.559 -10.971 -24.794 1.00 90.12 361 LYS A O 1
ATOM 2765 N N . PHE A 1 362 ? 27.741 -10.853 -24.275 1.00 91.31 362 PHE A N 1
ATOM 2766 C CA . PHE A 1 362 ? 27.585 -10.998 -22.823 1.00 91.31 362 PHE A CA 1
ATOM 2767 C C . PHE A 1 362 ? 28.310 -9.849 -22.111 1.00 91.31 362 PHE A C 1
ATOM 2769 O O . PHE A 1 362 ? 29.497 -9.957 -21.818 1.00 91.31 362 PHE A O 1
ATOM 2776 N N . ALA A 1 363 ? 27.603 -8.746 -21.855 1.00 90.31 363 ALA A N 1
ATOM 2777 C CA . ALA A 1 363 ? 28.097 -7.666 -21.006 1.00 90.31 363 ALA A CA 1
ATOM 2778 C C . ALA A 1 363 ? 27.648 -7.926 -19.565 1.00 90.31 363 ALA A C 1
ATOM 2780 O O . ALA A 1 363 ? 26.489 -7.697 -19.211 1.00 90.31 363 ALA A O 1
ATOM 2781 N N . CYS A 1 364 ? 28.573 -8.432 -18.750 1.00 90.69 364 CYS A N 1
ATOM 2782 C CA . CYS A 1 364 ? 28.329 -8.806 -17.359 1.00 90.69 364 CYS A CA 1
ATOM 2783 C C . CYS A 1 364 ? 29.130 -7.930 -16.382 1.00 90.69 364 CYS A C 1
ATOM 2785 O O . CYS A 1 364 ? 30.199 -7.437 -16.729 1.00 90.69 364 CYS A O 1
ATOM 2787 N N . SER A 1 365 ? 28.613 -7.731 -15.169 1.00 88.62 365 SER A N 1
ATOM 2788 C CA . SER A 1 365 ? 29.216 -6.872 -14.145 1.00 88.62 365 SER A CA 1
ATOM 2789 C C . SER A 1 365 ? 30.463 -7.503 -13.520 1.00 88.62 365 SER A C 1
ATOM 2791 O O . SER A 1 365 ? 30.452 -8.670 -13.137 1.00 88.62 365 SER A O 1
ATOM 2793 N N . ASP A 1 366 ? 31.517 -6.711 -13.323 1.00 83.44 366 ASP A N 1
ATOM 2794 C CA . ASP A 1 366 ? 32.768 -7.162 -12.698 1.00 83.44 366 ASP A CA 1
ATOM 2795 C C . ASP A 1 366 ? 32.588 -7.566 -11.222 1.00 83.44 366 ASP A C 1
ATOM 2797 O O . ASP A 1 366 ? 33.343 -8.398 -10.705 1.00 83.44 366 ASP A O 1
ATOM 2801 N N . THR A 1 367 ? 31.596 -6.977 -10.540 1.00 84.19 367 THR A N 1
ATOM 2802 C CA . THR A 1 367 ? 31.291 -7.218 -9.120 1.00 84.19 367 THR A CA 1
ATOM 2803 C C . THR A 1 367 ? 30.336 -8.389 -8.905 1.00 84.19 367 THR A C 1
ATOM 2805 O O . THR A 1 367 ? 30.510 -9.147 -7.954 1.00 84.19 367 THR A O 1
ATOM 2808 N N . ILE A 1 368 ? 29.349 -8.555 -9.794 1.00 90.12 368 ILE A N 1
ATOM 2809 C CA . ILE A 1 368 ? 28.345 -9.632 -9.778 1.00 90.12 368 ILE A CA 1
ATOM 2810 C C . ILE A 1 368 ? 28.339 -10.301 -11.170 1.00 90.12 368 ILE A C 1
ATOM 2812 O O . ILE A 1 368 ? 27.425 -10.066 -11.971 1.00 90.12 368 ILE A O 1
ATOM 2816 N N . PRO A 1 369 ? 29.385 -11.088 -11.493 1.00 90.69 369 PRO A N 1
ATOM 2817 C CA . PRO A 1 369 ? 29.585 -11.646 -12.826 1.00 90.69 369 PRO A CA 1
ATOM 2818 C C . PRO A 1 369 ? 28.579 -12.740 -13.168 1.00 90.69 369 PRO A C 1
ATOM 2820 O O . PRO A 1 369 ? 28.112 -13.482 -12.301 1.00 90.69 369 PRO A O 1
ATOM 2823 N N . CYS A 1 370 ? 28.305 -12.900 -14.463 1.00 93.69 370 CYS A N 1
ATOM 2824 C CA . CYS A 1 370 ? 27.479 -13.998 -14.944 1.00 93.69 370 CYS A CA 1
ATOM 2825 C C . CYS A 1 370 ? 28.203 -15.343 -14.756 1.00 93.69 370 CYS A C 1
ATOM 2827 O O . CYS A 1 370 ? 29.342 -15.523 -15.205 1.00 93.69 370 CYS A O 1
ATOM 2829 N N . THR A 1 371 ? 27.534 -16.304 -14.118 1.00 92.25 371 THR A N 1
ATOM 2830 C CA . THR A 1 371 ? 28.116 -17.609 -13.752 1.00 92.25 371 THR A CA 1
ATOM 2831 C C . THR A 1 371 ? 27.331 -18.785 -14.323 1.00 92.25 371 THR A C 1
ATOM 2833 O O . THR A 1 371 ? 26.134 -18.683 -14.574 1.00 92.25 371 THR A O 1
ATOM 2836 N N . HIS A 1 372 ? 27.987 -19.932 -14.518 1.00 91.31 372 HIS A N 1
ATOM 2837 C CA . HIS A 1 372 ? 27.350 -21.150 -15.043 1.00 91.31 372 HIS A CA 1
ATOM 2838 C C . HIS A 1 372 ? 26.536 -20.906 -16.333 1.00 91.31 372 HIS A C 1
ATOM 2840 O O . HIS A 1 372 ? 25.398 -21.373 -16.457 1.00 91.31 372 HIS A O 1
ATOM 2846 N N . ILE A 1 373 ? 27.101 -20.152 -17.285 1.00 94.38 373 ILE A N 1
ATOM 2847 C CA . ILE A 1 373 ? 26.553 -20.074 -18.644 1.00 94.38 373 ILE A CA 1
ATOM 2848 C C . ILE A 1 373 ? 27.029 -21.310 -19.409 1.00 94.38 373 ILE A C 1
ATOM 2850 O O . ILE A 1 373 ? 28.225 -21.586 -19.469 1.00 94.38 373 ILE A O 1
ATOM 2854 N N . ILE A 1 374 ? 26.093 -22.050 -19.997 1.00 90.44 374 ILE A N 1
ATOM 2855 C CA . ILE A 1 374 ? 26.367 -23.256 -20.783 1.00 90.44 374 ILE A CA 1
ATOM 2856 C C . ILE A 1 374 ? 25.961 -22.993 -22.231 1.00 90.44 374 ILE A C 1
ATOM 2858 O O . ILE A 1 374 ? 24.795 -22.691 -22.504 1.00 90.44 374 ILE A O 1
ATOM 2862 N N . LEU A 1 375 ? 26.915 -23.148 -23.149 1.00 92.75 375 LEU A N 1
ATOM 2863 C CA . LEU A 1 375 ? 26.693 -23.118 -24.594 1.00 92.75 375 LEU A CA 1
ATOM 2864 C C . LEU A 1 375 ? 26.871 -24.535 -25.149 1.00 92.75 375 LEU A C 1
ATOM 2866 O O . LEU A 1 375 ? 27.909 -25.161 -24.948 1.00 92.75 375 LEU A O 1
ATOM 2870 N N . ASN A 1 376 ? 25.857 -25.057 -25.839 1.00 90.00 376 ASN A N 1
ATOM 2871 C CA . ASN A 1 376 ? 25.883 -26.402 -26.414 1.00 90.00 376 ASN A CA 1
ATOM 2872 C C . ASN A 1 376 ? 25.225 -26.394 -27.802 1.00 90.00 376 ASN A C 1
ATOM 2874 O O . ASN A 1 376 ? 24.059 -26.028 -27.931 1.00 90.00 376 ASN A O 1
ATOM 2878 N N . ASN A 1 377 ? 25.957 -26.809 -28.841 1.00 91.25 377 ASN A N 1
ATOM 2879 C CA . ASN A 1 377 ? 25.462 -26.862 -30.224 1.00 91.25 377 ASN A CA 1
ATOM 2880 C C . ASN A 1 377 ? 24.833 -25.527 -30.699 1.00 91.25 377 ASN A C 1
ATOM 2882 O O . ASN A 1 377 ? 23.623 -25.427 -30.919 1.00 91.25 377 ASN A O 1
ATOM 2886 N N . ILE A 1 378 ? 25.668 -24.489 -30.817 1.00 92.94 378 ILE A N 1
ATOM 2887 C CA . ILE A 1 378 ? 25.295 -23.166 -31.342 1.00 92.94 378 ILE A CA 1
ATOM 2888 C C . ILE A 1 378 ? 25.897 -23.012 -32.751 1.00 92.94 378 ILE A C 1
ATOM 2890 O O . ILE A 1 378 ? 27.115 -22.995 -32.909 1.00 92.94 378 ILE A O 1
ATOM 2894 N N . ASN A 1 379 ? 25.055 -22.914 -33.780 1.00 90.94 379 ASN A N 1
ATOM 2895 C CA . ASN A 1 379 ? 25.437 -22.838 -35.196 1.00 90.94 379 ASN A CA 1
ATOM 2896 C C . ASN A 1 379 ? 24.722 -21.659 -35.873 1.00 90.94 379 ASN A C 1
ATOM 2898 O O . ASN A 1 379 ? 23.706 -21.819 -36.555 1.00 90.94 379 ASN A O 1
ATOM 2902 N N . LEU A 1 380 ? 25.250 -20.460 -35.632 1.00 89.81 380 LEU A N 1
ATOM 2903 C CA . LEU A 1 380 ? 24.782 -19.209 -36.224 1.00 89.81 380 LEU A CA 1
ATOM 2904 C C . LEU A 1 380 ? 25.728 -18.792 -37.361 1.00 89.81 380 LEU A C 1
ATOM 2906 O O . LEU A 1 380 ? 26.944 -18.948 -37.249 1.00 89.81 380 LEU A O 1
ATOM 2910 N N . GLN A 1 381 ? 25.170 -18.276 -38.453 1.00 87.75 381 GLN A N 1
ATOM 2911 C CA . GLN A 1 381 ? 25.877 -17.862 -39.676 1.00 87.75 381 GLN A CA 1
ATOM 2912 C C . GLN A 1 381 ? 25.477 -16.426 -40.051 1.00 87.75 381 GLN A C 1
ATOM 2914 O O . GLN A 1 381 ? 24.526 -15.900 -39.477 1.00 87.75 381 GLN A O 1
ATOM 2919 N N . ARG A 1 382 ? 26.180 -15.752 -40.970 1.00 86.50 382 ARG A N 1
ATOM 2920 C CA . ARG A 1 382 ? 25.749 -14.424 -41.443 1.00 86.50 382 ARG A CA 1
ATOM 2921 C C . ARG A 1 382 ? 24.687 -14.555 -42.536 1.00 86.50 382 ARG A C 1
ATOM 2923 O O . ARG A 1 382 ? 24.796 -15.424 -43.396 1.00 86.50 382 ARG A O 1
ATOM 2930 N N . SER A 1 383 ? 23.689 -13.671 -42.529 1.00 82.00 383 SER A N 1
ATOM 2931 C CA . SER A 1 383 ? 22.627 -13.626 -43.551 1.00 82.00 383 SER A CA 1
ATOM 2932 C C . SER A 1 383 ? 23.138 -13.296 -44.961 1.00 82.00 383 SER A C 1
ATOM 2934 O O . SER A 1 383 ? 22.501 -13.655 -45.943 1.00 82.00 383 SER A O 1
ATOM 2936 N N . ASP A 1 384 ? 24.297 -12.643 -45.071 1.00 77.56 384 ASP A N 1
ATOM 2937 C CA . ASP A 1 384 ? 24.962 -12.313 -46.342 1.00 77.56 384 ASP A CA 1
ATOM 2938 C C . ASP A 1 384 ? 25.834 -13.449 -46.915 1.00 77.56 384 ASP A C 1
ATOM 2940 O O . ASP A 1 384 ? 26.506 -13.261 -47.928 1.00 77.56 384 ASP A O 1
ATOM 2944 N N . GLY A 1 385 ? 25.852 -14.623 -46.274 1.00 63.31 385 GLY A N 1
ATOM 2945 C CA . GLY A 1 385 ? 26.637 -15.779 -46.713 1.00 63.31 385 GLY A CA 1
ATOM 2946 C C . GLY A 1 385 ? 28.151 -15.655 -46.506 1.00 63.31 385 GLY A C 1
ATOM 2947 O O . GLY A 1 385 ? 28.884 -16.574 -46.873 1.00 63.31 385 GLY A O 1
ATOM 2948 N N . THR A 1 386 ? 28.643 -14.563 -45.910 1.00 57.44 386 THR A N 1
ATOM 2949 C CA . THR A 1 386 ? 30.058 -14.447 -45.525 1.00 57.44 386 THR A CA 1
ATOM 2950 C C . THR A 1 386 ? 30.357 -15.246 -44.246 1.00 57.44 386 THR A C 1
ATOM 2952 O O . THR A 1 386 ? 29.490 -15.927 -43.691 1.00 57.44 386 THR A O 1
ATOM 2955 N N . SER A 1 387 ? 31.622 -15.248 -43.812 1.00 59.84 387 SER A N 1
ATOM 2956 C CA . SER A 1 387 ? 32.149 -16.151 -42.780 1.00 59.84 387 SER A CA 1
ATOM 2957 C C . SER A 1 387 ? 31.342 -16.168 -41.472 1.00 59.84 387 SER A C 1
ATOM 2959 O O . SER A 1 387 ? 30.683 -15.192 -41.102 1.00 59.84 387 SER A O 1
ATOM 2961 N N . ARG A 1 388 ? 31.414 -17.303 -40.749 1.00 58.22 388 ARG A N 1
ATOM 2962 C CA . ARG A 1 388 ? 30.713 -17.502 -39.466 1.00 58.22 388 ARG A CA 1
ATOM 2963 C C . ARG A 1 388 ? 30.909 -16.271 -38.556 1.00 58.22 388 ARG A C 1
ATOM 2965 O O . ARG A 1 388 ? 32.060 -15.894 -38.324 1.00 58.22 388 ARG A O 1
ATOM 2972 N N . PRO A 1 389 ? 29.829 -15.658 -38.029 1.00 59.50 389 PRO A N 1
ATOM 2973 C CA . PRO A 1 389 ? 29.932 -14.546 -37.092 1.00 59.50 389 PRO A CA 1
ATOM 2974 C C . PRO A 1 389 ? 30.682 -15.000 -35.839 1.00 59.50 389 PRO A C 1
ATOM 2976 O O . PRO A 1 389 ? 30.691 -16.189 -35.512 1.00 59.50 389 PRO A O 1
ATOM 2979 N N . THR A 1 390 ? 31.317 -14.063 -35.133 1.00 55.84 390 THR A N 1
ATOM 2980 C CA . THR A 1 390 ? 32.224 -14.387 -34.024 1.00 55.84 390 THR A CA 1
ATOM 2981 C C . THR A 1 390 ? 31.485 -15.141 -32.915 1.00 55.84 390 THR A C 1
ATOM 2983 O O . THR A 1 390 ? 30.750 -14.547 -32.129 1.00 55.84 390 THR A O 1
ATOM 2986 N N . ALA A 1 391 ? 31.682 -16.461 -32.871 1.00 48.41 391 ALA A N 1
ATOM 2987 C CA . ALA A 1 391 ? 31.022 -17.364 -31.929 1.00 48.41 391 ALA A CA 1
ATOM 2988 C C . ALA A 1 391 ? 31.690 -17.393 -30.543 1.00 48.41 391 ALA A C 1
ATOM 2990 O O . ALA A 1 391 ? 31.117 -17.936 -29.609 1.00 48.41 391 ALA A O 1
ATOM 2991 N N . ILE A 1 392 ? 32.871 -16.787 -30.398 1.00 51.78 392 ILE A N 1
ATOM 2992 C CA . ILE A 1 392 ? 33.517 -16.560 -29.103 1.00 51.78 392 ILE A CA 1
ATOM 2993 C C . ILE A 1 392 ? 32.919 -15.276 -28.506 1.00 51.78 392 ILE A C 1
ATOM 2995 O O . ILE A 1 392 ? 33.080 -14.211 -29.114 1.00 51.78 392 ILE A O 1
ATOM 2999 N N . PRO A 1 393 ? 32.255 -15.323 -27.336 1.00 53.69 393 PRO A N 1
ATOM 3000 C CA . PRO A 1 393 ? 31.799 -14.117 -26.660 1.00 53.69 393 PRO A CA 1
ATOM 3001 C C . PRO A 1 393 ? 32.993 -13.230 -26.309 1.00 53.69 393 PRO A C 1
ATOM 3003 O O . PRO A 1 393 ? 33.938 -13.676 -25.662 1.00 53.69 393 PRO A O 1
ATOM 3006 N N . GLN A 1 394 ? 32.951 -11.969 -26.731 1.00 46.81 394 GLN A N 1
ATOM 3007 C CA . GLN A 1 394 ? 33.937 -10.973 -26.322 1.00 46.81 394 GLN A CA 1
ATOM 3008 C C . GLN A 1 394 ? 33.465 -10.310 -25.020 1.00 46.81 394 GLN A C 1
ATOM 3010 O O . GLN A 1 394 ? 32.541 -9.496 -25.098 1.00 46.81 394 GLN A O 1
ATOM 3015 N N . PRO A 1 395 ? 34.059 -10.617 -23.847 1.00 49.28 395 PRO A N 1
ATOM 3016 C CA . PRO A 1 395 ? 33.939 -9.732 -22.695 1.00 49.28 395 PRO A CA 1
ATOM 3017 C C . PRO A 1 395 ? 34.534 -8.368 -23.062 1.00 49.28 395 PRO A C 1
ATOM 3019 O O . PRO A 1 395 ? 35.596 -8.289 -23.689 1.00 49.28 395 PRO A O 1
ATOM 3022 N N . GLU A 1 396 ? 33.856 -7.288 -22.687 1.00 46.91 396 GLU A N 1
ATOM 3023 C CA . GLU A 1 396 ? 34.433 -5.947 -22.794 1.00 46.91 396 GLU A CA 1
ATOM 3024 C C . GLU A 1 396 ? 35.495 -5.773 -21.683 1.00 46.91 396 GLU A C 1
ATOM 3026 O O . GLU A 1 396 ? 35.482 -6.486 -20.677 1.00 46.91 396 GLU A O 1
ATOM 3031 N N . LEU A 1 397 ? 36.501 -4.920 -21.914 1.00 35.75 397 LEU A N 1
ATOM 3032 C CA . LEU A 1 397 ? 37.807 -4.987 -21.236 1.00 35.75 397 LEU A CA 1
ATOM 3033 C C . LEU A 1 397 ? 37.716 -4.868 -19.695 1.00 35.75 397 LEU A C 1
ATOM 3035 O O . LEU A 1 397 ? 37.642 -3.767 -19.160 1.00 35.75 397 LEU A O 1
ATOM 3039 N N . GLY A 1 398 ? 37.782 -6.011 -19.002 1.00 41.09 398 GLY A N 1
ATOM 3040 C CA . GLY A 1 398 ? 37.682 -6.137 -17.538 1.00 41.09 398 GLY A CA 1
ATOM 3041 C C . GLY A 1 398 ? 36.730 -7.251 -17.074 1.00 41.09 398 GLY A C 1
ATOM 3042 O O . GLY A 1 398 ? 36.937 -7.834 -16.007 1.00 41.09 398 GLY A O 1
ATOM 3043 N N . GLN A 1 399 ? 35.749 -7.604 -17.910 1.00 51.88 399 GLN A N 1
ATOM 3044 C CA . GLN A 1 399 ? 34.598 -8.420 -17.518 1.00 51.88 399 GLN A CA 1
ATOM 3045 C C . GLN A 1 399 ? 34.923 -9.894 -17.258 1.00 51.88 399 GLN A C 1
ATOM 3047 O O . GLN A 1 399 ? 35.640 -10.556 -18.013 1.00 51.88 399 GLN A O 1
ATOM 3052 N N . LYS A 1 400 ? 34.313 -10.437 -16.198 1.00 53.97 400 LYS A N 1
ATOM 3053 C CA . LYS A 1 400 ? 34.367 -11.860 -15.835 1.00 53.97 400 LYS A CA 1
ATOM 3054 C C . LYS A 1 400 ? 33.073 -12.558 -16.246 1.00 53.97 400 LYS A C 1
ATOM 3056 O O . LYS A 1 400 ? 31.991 -12.178 -15.806 1.00 53.97 400 LYS A O 1
ATOM 3061 N N . VAL A 1 401 ? 33.193 -13.628 -17.027 1.00 60.12 401 VAL A N 1
ATOM 3062 C CA . VAL A 1 401 ? 32.081 -14.522 -17.379 1.00 60.12 401 VAL A CA 1
ATOM 3063 C C . VAL A 1 401 ? 32.562 -15.962 -17.232 1.00 60.12 401 VAL A C 1
ATOM 3065 O O . VAL A 1 401 ? 33.593 -16.323 -17.796 1.00 60.12 401 VAL A O 1
ATOM 3068 N N . GLN A 1 402 ? 31.838 -16.794 -16.479 1.00 64.56 402 GLN A N 1
ATOM 3069 C CA . GLN A 1 402 ? 32.137 -18.228 -16.391 1.00 64.56 402 GLN A CA 1
ATOM 3070 C C . GLN A 1 402 ? 31.273 -19.000 -17.391 1.00 64.56 402 GLN A C 1
ATOM 3072 O O . GLN A 1 402 ? 30.097 -19.277 -17.132 1.00 64.56 402 GLN A O 1
ATOM 3077 N N . ILE A 1 403 ? 31.881 -19.333 -18.529 1.00 63.81 403 ILE A N 1
ATOM 3078 C CA . ILE A 1 403 ? 31.286 -20.147 -19.591 1.00 63.81 403 ILE A CA 1
ATOM 3079 C C . ILE A 1 403 ? 31.847 -21.565 -19.492 1.00 63.81 403 ILE A C 1
ATOM 3081 O O . ILE A 1 403 ? 33.060 -21.749 -19.430 1.00 63.81 403 ILE A O 1
ATOM 3085 N N . ALA A 1 404 ? 30.962 -22.558 -19.493 1.00 51.12 404 ALA A N 1
ATOM 3086 C CA . ALA A 1 404 ? 31.319 -23.960 -19.648 1.00 51.12 404 ALA A CA 1
ATOM 3087 C C . ALA A 1 404 ? 30.938 -24.418 -21.062 1.00 51.12 404 ALA A C 1
ATOM 3089 O O . ALA A 1 404 ? 29.758 -24.621 -21.364 1.00 51.12 404 ALA A O 1
ATOM 3090 N N . GLU A 1 405 ? 31.939 -24.571 -21.927 1.00 46.84 405 GLU A N 1
ATOM 3091 C CA . GLU A 1 405 ? 31.783 -25.251 -23.212 1.00 46.84 405 GLU A CA 1
ATOM 3092 C C . GLU A 1 405 ? 31.886 -26.766 -22.993 1.00 46.84 405 GLU A C 1
ATOM 3094 O O . GLU A 1 405 ? 32.781 -27.249 -22.299 1.00 46.84 405 GLU A O 1
ATOM 3099 N N . SER A 1 406 ? 30.943 -27.529 -23.546 1.00 35.38 406 SER A N 1
ATOM 3100 C CA . SER A 1 406 ? 30.965 -28.992 -23.462 1.00 35.38 406 SER A CA 1
ATOM 3101 C C . SER A 1 406 ? 31.746 -29.572 -24.638 1.00 35.38 406 SER A C 1
ATOM 3103 O O . SER A 1 406 ? 31.243 -29.577 -25.768 1.00 35.38 406 SER A O 1
ATOM 3105 N N . ASP A 1 407 ? 32.950 -30.064 -24.359 1.00 29.69 407 ASP A N 1
ATOM 3106 C CA . ASP A 1 407 ? 33.855 -30.609 -25.369 1.00 29.69 407 ASP A CA 1
ATOM 3107 C C . ASP A 1 407 ? 33.190 -31.727 -26.190 1.00 29.69 407 ASP A C 1
ATOM 3109 O O . ASP A 1 407 ? 32.571 -32.652 -25.660 1.00 29.69 407 ASP A O 1
ATOM 3113 N N . SER A 1 408 ? 33.270 -31.599 -27.511 1.00 28.81 408 SER A N 1
ATOM 3114 C CA . SER A 1 408 ? 32.739 -32.568 -28.482 1.00 28.81 408 SER A CA 1
ATOM 3115 C C . SER A 1 408 ? 33.591 -32.579 -29.755 1.00 28.81 408 SER A C 1
ATOM 3117 O O . SER A 1 408 ? 33.107 -32.721 -30.879 1.00 28.81 408 SER A O 1
ATOM 3119 N N . THR A 1 409 ? 34.901 -32.439 -29.559 1.00 27.88 409 THR A N 1
ATOM 3120 C CA . THR A 1 409 ? 35.917 -32.607 -30.594 1.00 27.88 409 THR A CA 1
ATOM 3121 C C . THR A 1 409 ? 36.018 -34.078 -31.018 1.00 27.88 409 THR A C 1
ATOM 3123 O O . THR A 1 409 ? 36.559 -34.925 -30.316 1.00 27.88 409 THR A O 1
ATOM 3126 N N . SER A 1 410 ? 35.504 -34.391 -32.211 1.00 27.50 410 SER A N 1
ATOM 3127 C CA . SER A 1 410 ? 35.865 -35.613 -32.943 1.00 27.50 410 SER A CA 1
ATOM 3128 C C . SER A 1 410 ? 36.815 -35.237 -34.081 1.00 27.50 410 SER A C 1
ATOM 3130 O O . SER A 1 410 ? 36.592 -34.256 -34.790 1.00 27.50 410 SER A O 1
ATOM 3132 N N . HIS A 1 411 ? 37.929 -35.960 -34.195 1.00 28.98 411 HIS A N 1
ATOM 3133 C CA . HIS A 1 411 ? 39.022 -35.606 -35.102 1.00 28.98 411 HIS A CA 1
ATOM 3134 C C . HIS A 1 411 ? 38.647 -35.753 -36.582 1.00 28.98 411 HIS A C 1
ATOM 3136 O O . HIS A 1 411 ? 38.008 -36.730 -36.959 1.00 28.98 411 HIS A O 1
ATOM 3142 N N . ILE A 1 412 ? 39.212 -34.877 -37.418 1.00 28.53 412 ILE A N 1
ATOM 3143 C CA . ILE A 1 412 ? 39.808 -35.201 -38.727 1.00 28.53 412 ILE A CA 1
ATOM 3144 C C . ILE A 1 412 ? 40.906 -34.155 -39.002 1.00 28.53 412 ILE A C 1
ATOM 3146 O O . ILE A 1 412 ? 40.796 -33.010 -38.564 1.00 28.53 412 ILE A O 1
ATOM 3150 N N . ALA A 1 413 ? 41.999 -34.572 -39.646 1.00 28.98 413 ALA A N 1
ATOM 3151 C CA . ALA A 1 413 ? 43.187 -33.748 -39.886 1.00 28.98 413 ALA A CA 1
ATOM 3152 C C . ALA A 1 413 ? 43.180 -33.064 -41.272 1.00 28.98 413 ALA A C 1
ATOM 3154 O O . ALA A 1 413 ? 42.311 -33.320 -42.103 1.00 28.98 413 ALA A O 1
ATOM 3155 N N . MET A 1 414 ? 44.155 -32.180 -41.502 1.00 28.58 414 MET A N 1
ATOM 3156 C CA . MET A 1 414 ? 44.276 -31.337 -42.700 1.00 28.58 414 MET A CA 1
ATOM 3157 C C . MET A 1 414 ? 44.799 -32.093 -43.936 1.00 28.58 414 MET A C 1
ATOM 3159 O O . MET A 1 414 ? 45.686 -32.936 -43.810 1.00 28.58 414 MET A O 1
ATOM 3163 N N . ALA A 1 415 ? 44.331 -31.700 -45.126 1.00 26.97 415 ALA A N 1
ATOM 3164 C CA . ALA A 1 415 ? 44.976 -31.925 -46.426 1.00 26.97 415 ALA A CA 1
ATOM 3165 C C . ALA A 1 415 ? 44.473 -30.881 -47.452 1.00 26.97 415 ALA A C 1
ATOM 3167 O O . ALA A 1 415 ? 43.314 -30.474 -47.373 1.00 26.97 415 ALA A O 1
ATOM 3168 N N . GLU A 1 416 ? 45.311 -30.465 -48.409 1.00 28.05 416 GLU A N 1
ATOM 3169 C CA . GLU A 1 416 ? 44.981 -29.471 -49.453 1.00 28.05 416 GLU A CA 1
ATOM 3170 C C . GLU A 1 416 ? 45.336 -29.947 -50.883 1.00 28.05 416 GLU A C 1
ATOM 3172 O O . GLU A 1 416 ? 46.152 -30.848 -51.066 1.00 28.05 416 GLU A O 1
ATOM 3177 N N . SER A 1 417 ? 44.733 -29.271 -51.875 1.00 29.09 417 SER A N 1
ATOM 3178 C CA . SER A 1 417 ? 45.043 -29.219 -53.326 1.00 29.09 417 SER A CA 1
ATOM 3179 C C . SER A 1 417 ? 44.945 -30.481 -54.224 1.00 29.09 417 SER A C 1
ATOM 3181 O O . SER A 1 417 ? 45.883 -31.262 -54.307 1.00 29.09 417 SER A O 1
ATOM 3183 N N . GLU A 1 418 ? 43.846 -30.529 -55.007 1.00 23.59 418 GLU A N 1
ATOM 3184 C CA . GLU A 1 418 ? 43.790 -30.572 -56.503 1.00 23.59 418 GLU A CA 1
ATOM 3185 C C . GLU A 1 418 ? 44.338 -31.767 -57.343 1.00 23.59 418 GLU A C 1
ATOM 3187 O O . GLU A 1 418 ? 45.269 -32.445 -56.917 1.00 23.59 418 GLU A O 1
ATOM 3192 N N . PRO A 1 419 ? 43.898 -31.973 -58.622 1.00 35.78 419 PRO A N 1
ATOM 3193 C CA . PRO A 1 419 ? 42.632 -31.638 -59.333 1.00 35.78 419 PRO A CA 1
ATOM 3194 C C . PRO A 1 419 ? 42.032 -32.898 -60.104 1.00 35.78 419 PRO A C 1
ATOM 3196 O O . PRO A 1 419 ? 42.292 -34.013 -59.657 1.00 35.78 419 PRO A O 1
ATOM 3199 N N . PRO A 1 420 ? 41.172 -32.821 -61.168 1.00 37.59 420 PRO A N 1
ATOM 3200 C CA . PRO A 1 420 ? 40.299 -33.937 -61.657 1.00 37.59 420 PRO A CA 1
ATOM 3201 C C . PRO A 1 420 ? 40.681 -34.460 -63.087 1.00 37.59 420 PRO A C 1
ATOM 3203 O O . PRO A 1 420 ? 41.790 -34.133 -63.512 1.00 37.59 420 PRO A O 1
ATOM 3206 N N . PRO A 1 421 ? 39.845 -35.159 -63.925 1.00 39.59 421 PRO A N 1
ATOM 3207 C CA . PRO A 1 421 ? 38.529 -35.860 -63.807 1.00 39.59 421 PRO A CA 1
ATOM 3208 C C . PRO A 1 421 ? 38.670 -37.361 -64.303 1.00 39.59 421 PRO A C 1
ATOM 3210 O O . PRO A 1 421 ? 39.707 -37.927 -63.962 1.00 39.59 421 PRO A O 1
ATOM 3213 N N . PRO A 1 422 ? 37.821 -38.065 -65.127 1.00 37.34 422 PRO A N 1
ATOM 3214 C CA . PRO A 1 422 ? 36.400 -37.948 -65.535 1.00 37.34 422 PRO A CA 1
ATOM 3215 C C . PRO A 1 422 ? 35.470 -39.211 -65.280 1.00 37.34 422 PRO A C 1
ATOM 3217 O O . PRO A 1 422 ? 35.032 -39.290 -64.134 1.00 37.34 422 PRO A O 1
ATOM 3220 N N . PRO A 1 423 ? 35.001 -40.114 -66.211 1.00 42.12 423 PRO A N 1
ATOM 3221 C CA . PRO A 1 423 ? 33.553 -40.468 -66.209 1.00 42.12 423 PRO A CA 1
ATOM 3222 C C . PRO A 1 423 ? 33.052 -41.944 -66.415 1.00 42.12 423 PRO A C 1
ATOM 3224 O O . PRO A 1 423 ? 33.547 -42.683 -67.260 1.00 42.12 423 PRO A O 1
ATOM 3227 N N . ALA A 1 424 ? 31.875 -42.221 -65.817 1.00 28.91 424 ALA A N 1
ATOM 3228 C CA . ALA A 1 424 ? 30.707 -42.981 -66.348 1.00 28.91 424 ALA A CA 1
ATOM 3229 C C . ALA A 1 424 ? 30.645 -44.543 -66.436 1.00 28.91 424 ALA A C 1
ATOM 3231 O O . ALA A 1 424 ? 31.648 -45.243 -66.402 1.00 28.91 424 ALA A O 1
ATOM 3232 N N . ALA A 1 425 ? 29.390 -45.029 -66.621 1.00 26.78 425 ALA A N 1
ATOM 3233 C CA . ALA A 1 425 ? 28.864 -46.416 -66.753 1.00 26.78 425 ALA A CA 1
ATOM 3234 C C . ALA A 1 425 ? 28.754 -47.263 -65.449 1.00 26.78 425 ALA A C 1
ATOM 3236 O O . ALA A 1 425 ? 29.632 -47.180 -64.604 1.00 26.78 425 ALA A O 1
ATOM 3237 N N . HIS A 1 426 ? 27.715 -48.091 -65.196 1.00 29.20 426 HIS A N 1
ATOM 3238 C CA . HIS A 1 426 ? 26.463 -48.435 -65.924 1.00 29.20 426 HIS A CA 1
ATOM 3239 C C . HIS A 1 426 ? 25.323 -48.891 -64.942 1.00 29.20 426 HIS A C 1
ATOM 3241 O O . HIS A 1 426 ? 25.572 -49.077 -63.757 1.00 29.20 426 HIS A O 1
ATOM 3247 N N . TYR A 1 427 ? 24.082 -49.050 -65.441 1.00 24.41 427 TYR A N 1
ATOM 3248 C CA . TYR A 1 427 ? 22.805 -49.452 -64.760 1.00 24.41 427 TYR A CA 1
ATOM 3249 C C . TYR A 1 427 ? 22.483 -50.982 -64.944 1.00 24.41 427 TYR A C 1
ATOM 3251 O O . TYR A 1 427 ? 23.330 -51.619 -65.577 1.00 24.41 427 TYR A O 1
ATOM 3259 N N . PRO A 1 428 ? 21.302 -51.609 -64.598 1.00 41.06 428 PRO A N 1
ATOM 3260 C CA . PRO A 1 428 ? 20.102 -51.297 -63.750 1.00 41.06 428 PRO A CA 1
ATOM 3261 C C . PRO A 1 428 ? 19.714 -52.468 -62.732 1.00 41.06 428 PRO A C 1
ATOM 3263 O O . PRO A 1 428 ? 20.643 -52.937 -62.081 1.00 41.06 428 PRO A O 1
ATOM 3266 N N . PRO A 1 429 ? 18.449 -52.969 -62.523 1.00 46.81 429 PRO A N 1
ATOM 3267 C CA . PRO A 1 429 ? 17.433 -52.492 -61.534 1.00 46.81 429 PRO A CA 1
ATOM 3268 C C . PRO A 1 429 ? 16.690 -53.551 -60.626 1.00 46.81 429 PRO A C 1
ATOM 3270 O O . PRO A 1 429 ? 16.885 -54.751 -60.774 1.00 46.81 429 PRO A O 1
ATOM 3273 N N . GLU A 1 430 ? 15.731 -53.057 -59.800 1.00 32.16 430 GLU A N 1
ATOM 3274 C CA . GLU A 1 430 ? 14.481 -53.705 -59.262 1.00 32.16 430 GLU A CA 1
ATOM 3275 C C . GLU A 1 430 ? 14.563 -54.808 -58.157 1.00 32.16 430 GLU A C 1
ATOM 3277 O O . GLU A 1 430 ? 15.613 -55.403 -57.951 1.00 32.16 430 GLU A O 1
ATOM 3282 N N . HIS A 1 431 ? 13.537 -55.092 -57.315 1.00 32.75 431 HIS A N 1
ATOM 3283 C CA . HIS A 1 431 ? 12.071 -54.815 -57.354 1.00 32.75 431 HIS A CA 1
ATOM 3284 C C . HIS A 1 431 ? 11.418 -54.514 -55.951 1.00 32.75 431 HIS A C 1
ATOM 3286 O O . HIS A 1 431 ? 12.107 -54.195 -54.987 1.00 32.75 431 HIS A O 1
ATOM 3292 N N . SER A 1 432 ? 10.075 -54.581 -55.864 1.00 30.16 432 SER A N 1
ATOM 3293 C CA . SER A 1 432 ? 9.114 -54.186 -54.786 1.00 30.16 432 SER A CA 1
ATOM 3294 C C . SER A 1 432 ? 8.800 -55.314 -53.738 1.00 30.16 432 SER A C 1
ATOM 3296 O O . SER A 1 432 ? 9.468 -56.338 -53.788 1.00 30.16 432 SER A O 1
ATOM 3298 N N . GLU A 1 433 ? 7.880 -55.280 -52.737 1.00 32.12 433 GLU A N 1
ATOM 3299 C CA . GLU A 1 433 ? 6.554 -54.611 -52.578 1.00 32.12 433 GLU A CA 1
ATOM 3300 C C . GLU A 1 433 ? 5.994 -54.479 -51.101 1.00 32.12 433 GLU A C 1
ATOM 3302 O O . GLU A 1 433 ? 6.729 -54.061 -50.211 1.00 32.12 433 GLU A O 1
ATOM 3307 N N . LYS A 1 434 ? 4.678 -54.703 -50.844 1.00 30.27 434 LYS A N 1
ATOM 3308 C CA . LYS A 1 434 ? 3.806 -54.117 -49.767 1.00 30.27 434 LYS A CA 1
ATOM 3309 C C . LYS A 1 434 ? 3.376 -55.049 -48.588 1.00 30.27 434 LYS A C 1
ATOM 3311 O O . LYS A 1 434 ? 3.490 -56.263 -48.710 1.00 30.27 434 LYS A O 1
ATOM 3316 N N . PRO A 1 435 ? 2.766 -54.502 -47.496 1.00 40.44 435 PRO A N 1
ATOM 3317 C CA . PRO A 1 435 ? 2.123 -55.253 -46.391 1.00 40.44 435 PRO A CA 1
ATOM 3318 C C . PRO A 1 435 ? 0.555 -55.323 -46.424 1.00 40.44 435 PRO A C 1
ATOM 3320 O O . PRO A 1 435 ? -0.063 -54.524 -47.134 1.00 40.44 435 PRO A O 1
ATOM 3323 N N . PRO A 1 436 ? -0.097 -56.226 -45.638 1.00 40.12 436 PRO A N 1
ATOM 3324 C CA . PRO A 1 436 ? -1.565 -56.470 -45.595 1.00 40.12 436 PRO A CA 1
ATOM 3325 C C . PRO A 1 436 ? -2.345 -55.839 -44.385 1.00 40.12 436 PRO A C 1
ATOM 3327 O O . PRO A 1 436 ? -1.705 -55.212 -43.539 1.00 40.12 436 PRO A O 1
ATOM 3330 N N . PRO A 1 437 ? -3.706 -55.959 -44.293 1.00 46.69 437 PRO A N 1
ATOM 3331 C CA . PRO A 1 437 ? -4.582 -55.049 -43.512 1.00 46.69 437 PRO A CA 1
ATOM 3332 C C . PRO A 1 437 ? -5.454 -55.672 -42.367 1.00 46.69 437 PRO A C 1
ATOM 3334 O O . PRO A 1 437 ? -5.186 -56.770 -41.889 1.00 46.69 437 PRO A O 1
ATOM 3337 N N . LEU A 1 438 ? -6.479 -54.916 -41.920 1.00 38.28 438 LEU A N 1
ATOM 3338 C CA . LEU A 1 438 ? -7.472 -55.148 -40.838 1.00 38.28 438 LEU A CA 1
ATOM 3339 C C . LEU A 1 438 ? -8.785 -55.821 -41.315 1.00 38.28 438 LEU A C 1
ATOM 3341 O O . LEU A 1 438 ? -9.116 -55.647 -42.483 1.00 38.28 438 LEU A O 1
ATOM 3345 N N . GLU A 1 439 ? -9.587 -56.405 -40.398 1.00 32.25 439 GLU A N 1
ATOM 3346 C CA . GLU A 1 439 ? -11.056 -56.165 -40.277 1.00 32.25 439 GLU A CA 1
ATOM 3347 C C . GLU A 1 439 ? -11.697 -56.732 -38.971 1.00 32.25 439 GLU A C 1
ATOM 3349 O O . GLU A 1 439 ? -10.991 -57.307 -38.142 1.00 32.25 439 GLU A O 1
ATOM 3354 N N . ASP A 1 440 ? -13.006 -56.491 -38.769 1.00 30.12 440 ASP A N 1
ATOM 3355 C CA . ASP A 1 440 ? -13.831 -56.658 -37.537 1.00 30.12 440 ASP A CA 1
ATOM 3356 C C . ASP A 1 440 ? -14.977 -57.699 -37.753 1.00 30.12 440 ASP A C 1
ATOM 3358 O O . ASP A 1 440 ? -15.164 -58.117 -38.901 1.00 30.12 440 ASP A O 1
ATOM 3362 N N . PRO A 1 441 ? -15.740 -58.185 -36.734 1.00 44.69 441 PRO A N 1
ATOM 3363 C CA . PRO A 1 441 ? -17.176 -57.809 -36.641 1.00 44.69 441 PRO A CA 1
ATOM 3364 C C . PRO A 1 441 ? -17.836 -57.921 -35.226 1.00 44.69 441 PRO A C 1
ATOM 3366 O O . PRO A 1 441 ? -17.180 -58.181 -34.221 1.00 44.69 441 PRO A O 1
ATOM 3369 N N . SER A 1 442 ? -19.172 -57.743 -35.131 1.00 30.58 442 SER A N 1
ATOM 3370 C CA . SER A 1 442 ? -19.881 -57.321 -33.900 1.00 30.58 442 SER A CA 1
ATOM 3371 C C . SER A 1 442 ? -21.209 -58.037 -33.507 1.00 30.58 442 SER A C 1
ATOM 3373 O O . SER A 1 442 ? -21.874 -58.659 -34.329 1.00 30.58 442 SER A O 1
ATOM 3375 N N . ALA A 1 443 ? -21.606 -57.825 -32.232 1.00 31.28 443 ALA A N 1
ATOM 3376 C CA . ALA A 1 443 ? -22.970 -57.734 -31.638 1.00 31.28 443 ALA A CA 1
ATOM 3377 C C . ALA A 1 443 ? -23.921 -58.958 -31.433 1.00 31.28 443 ALA A C 1
ATOM 3379 O O . ALA A 1 443 ? -24.221 -59.704 -32.356 1.00 31.28 443 ALA A O 1
ATOM 3380 N N . SER A 1 444 ? -24.541 -59.050 -30.230 1.00 28.52 444 SER A N 1
ATOM 3381 C CA . SER A 1 444 ? -25.949 -59.494 -29.983 1.00 28.52 444 SER A CA 1
ATOM 3382 C C . SER A 1 444 ? -26.416 -59.323 -28.506 1.00 28.52 444 SER A C 1
ATOM 3384 O O . SER A 1 444 ? -25.613 -59.543 -27.609 1.00 28.52 444 SER A O 1
ATOM 3386 N N . SER A 1 445 ? -27.714 -58.998 -28.274 1.00 29.59 445 SER A N 1
ATOM 3387 C CA . SER A 1 445 ? -28.537 -59.087 -27.011 1.00 29.59 445 SER A CA 1
ATOM 3388 C C . SER A 1 445 ? -28.033 -58.399 -25.700 1.00 29.59 445 SER A C 1
ATOM 3390 O O . SER A 1 445 ? -26.841 -58.390 -25.441 1.00 29.59 445 SER A O 1
ATOM 3392 N N . ALA A 1 446 ? -28.795 -57.726 -24.809 1.00 28.97 446 ALA A N 1
ATOM 3393 C CA . ALA A 1 446 ? -30.211 -57.721 -24.349 1.00 28.97 446 ALA A CA 1
ATOM 3394 C C . ALA A 1 446 ? -30.602 -58.896 -23.408 1.00 28.97 446 ALA A C 1
ATOM 3396 O O . ALA A 1 446 ? -30.231 -60.025 -23.699 1.00 28.97 446 ALA A O 1
ATOM 3397 N N . ALA A 1 447 ? -31.341 -58.755 -22.292 1.00 28.41 447 ALA A N 1
ATOM 3398 C CA . ALA A 1 447 ? -31.984 -57.611 -21.595 1.00 28.41 447 ALA A CA 1
ATOM 3399 C C . ALA A 1 447 ? -31.706 -57.722 -20.045 1.00 28.41 447 ALA A C 1
ATOM 3401 O O . ALA A 1 447 ? -30.649 -58.249 -19.712 1.00 28.41 447 ALA A O 1
ATOM 3402 N N . GLU A 1 448 ? -32.458 -57.277 -19.016 1.00 27.39 448 GLU A N 1
ATOM 3403 C CA . GLU A 1 448 ? -33.800 -56.660 -18.870 1.00 27.39 448 GLU A CA 1
ATOM 3404 C C . GLU A 1 448 ? -33.891 -55.699 -17.636 1.00 27.39 448 GLU A C 1
ATOM 3406 O O . GLU A 1 448 ? -33.052 -54.804 -17.551 1.00 27.39 448 GLU A O 1
ATOM 3411 N N . ASP A 1 449 ? -34.888 -55.794 -16.725 1.00 29.05 449 ASP A N 1
ATOM 3412 C CA . ASP A 1 449 ? -35.405 -54.630 -15.953 1.00 29.05 449 ASP A CA 1
ATOM 3413 C C . ASP A 1 449 ? -35.677 -54.798 -14.412 1.00 29.05 449 ASP A C 1
ATOM 3415 O O . ASP A 1 449 ? -35.911 -55.893 -13.913 1.00 29.05 449 ASP A O 1
ATOM 3419 N N . ASN A 1 450 ? -35.709 -53.651 -13.702 1.00 28.80 450 ASN A N 1
ATOM 3420 C CA . ASN A 1 450 ? -36.332 -53.266 -12.401 1.00 28.80 450 ASN A CA 1
ATOM 3421 C C . ASN A 1 450 ? -36.032 -53.919 -10.999 1.00 28.80 450 ASN A C 1
ATOM 3423 O O . ASN A 1 450 ? -36.349 -55.065 -10.716 1.00 28.80 450 ASN A O 1
ATOM 3427 N N . LYS A 1 451 ? -35.608 -53.037 -10.060 1.00 26.97 451 LYS A N 1
ATOM 3428 C CA . LYS A 1 451 ? -35.968 -52.825 -8.614 1.00 26.97 451 LYS A CA 1
ATOM 3429 C C . LYS A 1 451 ? -36.264 -53.982 -7.617 1.00 26.97 451 LYS A C 1
ATOM 3431 O O . LYS A 1 451 ? -37.200 -54.751 -7.792 1.00 26.97 451 LYS A O 1
ATOM 3436 N N . GLY A 1 452 ? -35.661 -53.886 -6.415 1.00 24.28 452 GLY A N 1
ATOM 3437 C CA . GLY A 1 452 ? -36.104 -54.537 -5.158 1.00 24.28 452 GLY A CA 1
ATOM 3438 C C . GLY A 1 452 ? -35.373 -53.997 -3.903 1.00 24.28 452 GLY A C 1
ATOM 3439 O O . GLY A 1 452 ? -34.195 -53.671 -3.989 1.00 24.28 452 GLY A O 1
ATOM 3440 N N . GLU A 1 453 ? -36.061 -53.850 -2.761 1.00 25.45 453 GLU A N 1
ATOM 3441 C CA . GLU A 1 453 ? -35.647 -53.057 -1.571 1.00 25.45 453 GLU A CA 1
ATOM 3442 C C . GLU A 1 453 ? -35.371 -53.921 -0.298 1.00 25.45 453 GLU A C 1
ATOM 3444 O O . GLU A 1 453 ? -35.694 -55.106 -0.284 1.00 25.45 453 GLU A O 1
ATOM 3449 N N . ILE A 1 454 ? -34.888 -53.287 0.794 1.00 24.59 454 ILE A N 1
ATOM 3450 C CA . ILE A 1 454 ? -34.922 -53.690 2.236 1.00 24.59 454 ILE A CA 1
ATOM 3451 C C . ILE A 1 454 ? -33.623 -54.278 2.869 1.00 24.59 454 ILE A C 1
ATOM 3453 O O . ILE A 1 454 ? -32.783 -54.892 2.220 1.00 24.59 454 ILE A O 1
ATOM 3457 N N . LEU A 1 455 ? -33.438 -53.992 4.174 1.00 24.52 455 LEU A N 1
ATOM 3458 C CA . LEU A 1 455 ? -32.251 -54.226 5.026 1.00 24.52 455 LEU A CA 1
ATOM 3459 C C . LEU A 1 455 ? -32.312 -55.528 5.862 1.00 24.52 455 LEU A C 1
ATOM 3461 O O . LEU A 1 455 ? -33.412 -55.887 6.282 1.00 24.52 455 LEU A O 1
ATOM 3465 N N . LYS A 1 456 ? -31.153 -56.081 6.301 1.00 22.92 456 LYS A N 1
ATOM 3466 C CA . LYS A 1 456 ? -30.752 -56.159 7.744 1.00 22.92 456 LYS A CA 1
ATOM 3467 C C . LYS A 1 456 ? -29.404 -56.856 8.078 1.00 22.92 456 LYS A C 1
ATOM 3469 O O . LYS A 1 456 ? -28.799 -57.534 7.264 1.00 22.92 456 LYS A O 1
ATOM 3474 N N . GLU A 1 457 ? -28.992 -56.595 9.324 1.00 26.02 457 GLU A N 1
ATOM 3475 C CA . GLU A 1 457 ? -27.831 -56.965 10.174 1.00 26.02 457 GLU A CA 1
ATOM 3476 C C . GLU A 1 457 ? -27.347 -58.439 10.244 1.00 26.02 457 GLU A C 1
ATOM 3478 O O . GLU A 1 457 ? -28.131 -59.339 9.959 1.00 26.02 457 GLU A O 1
ATOM 3483 N N . THR A 1 458 ? -26.110 -58.664 10.766 1.00 22.38 458 THR A N 1
ATOM 3484 C CA . THR A 1 458 ? -25.613 -59.751 11.697 1.00 22.38 458 THR A CA 1
ATOM 3485 C C . THR A 1 458 ? -24.044 -59.777 11.685 1.00 22.38 458 THR A C 1
ATOM 3487 O O . THR A 1 458 ? -23.501 -59.662 10.593 1.00 22.38 458 THR A O 1
ATOM 3490 N N . VAL A 1 459 ? -23.178 -59.774 12.738 1.00 23.98 459 VAL A N 1
ATOM 3491 C CA . VAL A 1 459 ? -23.079 -60.319 14.141 1.00 23.98 459 VAL A CA 1
ATOM 3492 C C . VAL A 1 459 ? -22.262 -61.650 14.204 1.00 23.98 459 VAL A C 1
ATOM 3494 O O . VAL A 1 459 ? -22.603 -62.561 13.465 1.00 23.98 459 VAL A O 1
ATOM 3497 N N . THR A 1 460 ? -21.204 -61.898 15.023 1.00 23.42 460 THR A N 1
ATOM 3498 C CA . THR A 1 460 ? -20.440 -61.101 16.035 1.00 23.42 460 THR A CA 1
ATOM 3499 C C . THR A 1 460 ? -19.063 -61.735 16.450 1.00 23.42 460 THR A C 1
ATOM 3501 O O . THR A 1 460 ? -18.848 -62.924 16.257 1.00 23.42 460 THR A O 1
ATOM 3504 N N . ILE A 1 461 ? -18.167 -60.902 17.026 1.00 25.20 461 ILE A N 1
ATOM 3505 C CA . ILE A 1 461 ? -16.932 -61.068 17.877 1.00 25.20 461 ILE A CA 1
ATOM 3506 C C . ILE A 1 461 ? -16.572 -62.452 18.505 1.00 25.20 461 ILE A C 1
ATOM 3508 O O . ILE A 1 461 ? -17.466 -63.150 18.961 1.00 25.20 461 ILE A O 1
ATOM 3512 N N . ILE A 1 462 ? -15.257 -62.719 18.723 1.00 24.75 462 ILE A N 1
ATOM 3513 C CA . ILE A 1 462 ? -14.589 -63.402 19.891 1.00 24.75 462 ILE A CA 1
ATOM 3514 C C . ILE A 1 462 ? -13.074 -63.017 19.858 1.00 24.75 462 ILE A C 1
ATOM 3516 O O . ILE A 1 462 ? -12.522 -62.963 18.765 1.00 24.75 462 ILE A O 1
ATOM 3520 N N . GLN A 1 463 ? -12.385 -62.479 20.890 1.00 27.52 463 GLN A N 1
ATOM 3521 C CA . GLN A 1 463 ? -11.977 -62.957 22.245 1.00 27.52 463 GLN A CA 1
ATOM 3522 C C . GLN A 1 463 ? -10.923 -64.096 22.256 1.00 27.52 463 GLN A C 1
ATOM 3524 O O . GLN A 1 463 ? -10.855 -64.866 21.309 1.00 27.52 463 GLN A O 1
ATOM 3529 N N . LYS A 1 464 ? -10.037 -64.256 23.260 1.00 26.02 464 LYS A N 1
ATOM 3530 C CA . LYS A 1 464 ? -9.949 -63.711 24.650 1.00 26.02 464 LYS A CA 1
ATOM 3531 C C . LYS A 1 464 ? -8.544 -63.056 24.885 1.00 26.02 464 LYS A C 1
ATOM 3533 O O . LYS A 1 464 ? -8.103 -62.422 23.936 1.00 26.02 464 LYS A O 1
ATOM 3538 N N . GLU A 1 465 ? -7.771 -63.033 25.990 1.00 24.20 465 GLU A N 1
ATOM 3539 C CA . GLU A 1 465 ? -7.762 -63.609 27.362 1.00 24.20 465 GLU A CA 1
ATOM 3540 C C . GLU A 1 465 ? -6.938 -62.687 28.335 1.00 24.20 465 GLU A C 1
ATOM 3542 O O . GLU A 1 465 ? -6.645 -61.547 27.975 1.00 24.20 465 GLU A O 1
ATOM 3547 N N . SER A 1 466 ? -6.575 -63.127 29.555 1.00 22.95 466 SER A N 1
ATOM 3548 C CA . SER A 1 466 ? -5.829 -62.391 30.622 1.00 22.95 466 SER A CA 1
ATOM 3549 C C . SER A 1 466 ? -5.074 -63.395 31.554 1.00 22.95 466 SER A C 1
ATOM 3551 O O . SER A 1 466 ? -4.914 -64.533 31.098 1.00 22.95 466 SER A O 1
ATOM 3553 N N . PRO A 1 467 ? -4.638 -63.126 32.823 1.00 48.09 467 PRO A N 1
ATOM 3554 C CA . PRO A 1 467 ? -4.496 -61.900 33.653 1.00 48.09 467 PRO A CA 1
ATOM 3555 C C . PRO A 1 467 ? -3.013 -61.740 34.150 1.00 48.09 467 PRO A C 1
ATOM 3557 O O . PRO A 1 467 ? -2.153 -61.886 33.289 1.00 48.09 467 PRO A O 1
ATOM 3560 N N . LEU A 1 468 ? -2.526 -61.445 35.383 1.00 25.98 468 LEU A N 1
ATOM 3561 C CA . LEU A 1 468 ? -2.963 -61.092 36.774 1.00 25.98 468 LEU A CA 1
ATOM 3562 C C . LEU A 1 468 ? -1.677 -60.619 37.554 1.00 25.98 468 LEU A C 1
ATOM 3564 O O . LEU A 1 468 ? -0.603 -61.093 37.192 1.00 25.98 468 LEU A O 1
ATOM 3568 N N . GLU A 1 469 ? -1.599 -59.808 38.628 1.00 27.70 469 GLU A N 1
ATOM 3569 C CA . GLU A 1 469 ? -2.489 -58.806 39.265 1.00 27.70 469 GLU A CA 1
ATOM 3570 C C . GLU A 1 469 ? -1.760 -57.423 39.329 1.00 27.70 469 GLU A C 1
ATOM 3572 O O . GLU A 1 469 ? -1.511 -56.913 38.242 1.00 27.70 469 GLU A O 1
ATOM 3577 N N . THR A 1 470 ? -1.282 -56.707 40.377 1.00 23.86 470 THR A N 1
ATOM 3578 C CA . THR A 1 470 ? -1.402 -56.482 41.867 1.00 23.86 470 THR A CA 1
ATOM 3579 C C . THR A 1 470 ? -0.535 -55.210 42.125 1.00 23.86 470 THR A C 1
ATOM 3581 O O . THR A 1 470 ? 0.432 -55.041 41.386 1.00 23.86 470 THR A O 1
ATOM 3584 N N . THR A 1 471 ? -0.596 -54.296 43.111 1.00 25.98 471 THR A N 1
ATOM 3585 C CA . THR A 1 471 ? -1.477 -53.709 44.173 1.00 25.98 471 THR A CA 1
ATOM 3586 C C . THR A 1 471 ? -0.593 -52.597 44.811 1.00 25.98 471 THR A C 1
ATOM 3588 O O . THR A 1 471 ? 0.621 -52.781 44.812 1.00 25.98 471 THR A O 1
ATOM 3591 N N . LEU A 1 472 ? -0.971 -51.453 45.403 1.00 25.44 472 LEU A N 1
ATOM 3592 C CA . LEU A 1 472 ? -2.181 -50.731 45.874 1.00 25.44 472 LEU A CA 1
ATOM 3593 C C . LEU A 1 472 ? -1.766 -49.211 45.935 1.00 25.44 472 LEU A C 1
ATOM 3595 O O . LEU A 1 472 ? -0.616 -48.914 45.626 1.00 25.44 472 LEU A O 1
ATOM 3599 N N . SER A 1 473 ? -2.530 -48.165 46.296 1.00 24.97 473 SER A N 1
ATOM 3600 C CA . SER A 1 473 ? -3.892 -47.959 46.833 1.00 24.97 473 SER A CA 1
ATOM 3601 C C . SER A 1 473 ? -4.470 -46.592 46.390 1.00 24.97 473 SER A C 1
ATOM 3603 O O . SER A 1 473 ? -3.727 -45.643 46.159 1.00 24.97 473 SER A O 1
ATOM 3605 N N . GLN A 1 474 ? -5.804 -46.490 46.334 1.00 23.66 474 GLN A N 1
ATOM 3606 C CA . GLN A 1 474 ? -6.621 -45.263 46.147 1.00 23.66 474 GLN A CA 1
ATOM 3607 C C . GLN A 1 474 ? -6.841 -44.539 47.520 1.00 23.66 474 GLN A C 1
ATOM 3609 O O . GLN A 1 474 ? -6.107 -44.908 48.442 1.00 23.66 474 GLN A O 1
ATOM 3614 N N . PRO A 1 475 ? -7.819 -43.613 47.776 1.00 39.72 475 PRO A N 1
ATOM 3615 C CA . PRO A 1 475 ? -8.890 -42.976 46.959 1.00 39.72 475 PRO A CA 1
ATOM 3616 C C . PRO A 1 475 ? -9.008 -41.435 47.199 1.00 39.72 475 PRO A C 1
ATOM 3618 O O . PRO A 1 475 ? -8.018 -40.845 47.612 1.00 39.72 475 PRO A O 1
ATOM 3621 N N . LEU A 1 476 ? -10.083 -40.647 46.975 1.00 26.27 476 LEU A N 1
ATOM 3622 C CA . LEU A 1 476 ? -11.489 -40.692 46.456 1.00 26.27 476 LEU A CA 1
ATOM 3623 C C . LEU A 1 476 ? -11.742 -39.259 45.849 1.00 26.27 476 LEU A C 1
ATOM 3625 O O . LEU A 1 476 ? -10.893 -38.399 46.061 1.00 26.27 476 LEU A O 1
ATOM 3629 N N . SER A 1 477 ? -12.778 -38.792 45.128 1.00 25.22 477 SER A N 1
ATOM 3630 C CA . SER A 1 477 ? -14.138 -39.155 44.650 1.00 25.22 477 SER A CA 1
ATOM 3631 C C . SER A 1 477 ? -14.374 -38.327 43.342 1.00 25.22 477 SER A C 1
ATOM 3633 O O . SER A 1 477 ? -13.633 -37.372 43.128 1.00 25.22 477 SER A O 1
ATOM 3635 N N . ALA A 1 478 ? -15.253 -38.556 42.350 1.00 26.92 478 ALA A N 1
ATOM 3636 C CA . ALA A 1 478 ? -16.591 -39.166 42.199 1.00 26.92 478 ALA A CA 1
ATOM 3637 C C . ALA A 1 478 ? -17.761 -38.299 42.771 1.00 26.92 478 ALA A C 1
ATOM 3639 O O . ALA A 1 478 ? -17.589 -37.699 43.826 1.00 26.92 478 ALA A O 1
ATOM 3640 N N . ALA A 1 479 ? -18.960 -38.176 42.163 1.00 27.27 479 ALA A N 1
ATOM 3641 C CA . ALA A 1 479 ? -19.500 -38.774 40.925 1.00 27.27 479 ALA A CA 1
ATOM 3642 C C . ALA A 1 479 ? -20.800 -38.066 40.412 1.00 27.27 479 ALA A C 1
ATOM 3644 O O . ALA A 1 479 ? -21.495 -37.482 41.232 1.00 27.27 479 ALA A O 1
ATOM 3645 N N . LEU A 1 480 ? -21.172 -38.280 39.125 1.00 24.48 480 LEU A N 1
ATOM 3646 C CA . LEU A 1 480 ? -22.559 -38.431 38.570 1.00 24.48 480 LEU A CA 1
ATOM 3647 C C . LEU A 1 480 ? -23.567 -37.230 38.640 1.00 24.48 480 LEU A C 1
ATOM 3649 O O . LEU A 1 480 ? -23.491 -36.413 39.542 1.00 24.48 480 LEU A O 1
ATOM 3653 N N . ALA A 1 481 ? -24.570 -37.037 37.751 1.00 23.14 481 ALA A N 1
ATOM 3654 C CA . ALA A 1 481 ? -24.956 -37.651 36.455 1.00 23.14 481 ALA A CA 1
ATOM 3655 C C . ALA A 1 481 ? -25.869 -36.716 35.582 1.00 23.14 481 ALA A C 1
ATOM 3657 O O . ALA A 1 481 ? -26.274 -35.643 36.017 1.00 23.14 481 ALA A O 1
ATOM 3658 N N . LEU A 1 482 ? -26.168 -37.149 34.340 1.00 22.30 482 LEU A N 1
ATOM 3659 C CA . LEU A 1 482 ? -27.019 -36.548 33.266 1.00 22.30 482 LEU A CA 1
ATOM 3660 C C . LEU A 1 482 ? -28.505 -37.071 33.318 1.00 22.30 482 LEU A C 1
ATOM 3662 O O . LEU A 1 482 ? -28.767 -37.775 34.296 1.00 22.30 482 LEU A O 1
ATOM 3666 N N . PRO A 1 483 ? -29.474 -36.851 32.358 1.00 39.88 483 PRO A N 1
ATOM 3667 C CA . PRO A 1 483 ? -29.407 -36.283 30.977 1.00 39.88 483 PRO A CA 1
ATOM 3668 C C . PRO A 1 483 ? -30.604 -35.427 30.401 1.00 39.88 483 PRO A C 1
ATOM 3670 O O . PRO A 1 483 ? -31.682 -35.374 30.975 1.00 39.88 483 PRO A O 1
ATOM 3673 N N . GLN A 1 484 ? -30.422 -34.926 29.150 1.00 23.05 484 GLN A N 1
ATOM 3674 C CA . GLN A 1 484 ? -31.420 -34.747 28.036 1.00 23.05 484 GLN A CA 1
ATOM 3675 C C . GLN A 1 484 ? -32.515 -33.628 28.084 1.00 23.05 484 GLN A C 1
ATOM 3677 O O . GLN A 1 484 ? -32.945 -33.235 29.157 1.00 23.05 484 GLN A O 1
ATOM 3682 N N . ALA A 1 485 ? -33.024 -33.051 26.963 1.00 23.06 485 ALA A N 1
ATOM 3683 C CA . ALA A 1 485 ? -32.722 -33.172 25.508 1.00 23.06 485 ALA A CA 1
ATOM 3684 C C . ALA A 1 485 ? -33.182 -31.950 24.639 1.00 23.06 485 ALA A C 1
ATOM 3686 O O . ALA A 1 485 ? -34.157 -31.290 24.981 1.00 23.06 485 ALA A O 1
ATOM 3687 N N . THR A 1 486 ? -32.578 -31.784 23.437 1.00 21.58 486 THR A N 1
ATOM 3688 C CA . THR A 1 486 ? -33.022 -30.989 22.236 1.00 21.58 486 THR A CA 1
ATOM 3689 C C . THR A 1 486 ? -33.170 -29.447 22.361 1.00 21.58 486 THR A C 1
ATOM 3691 O O . THR A 1 486 ? -33.398 -28.936 23.444 1.00 21.58 486 THR A O 1
ATOM 3694 N N . GLU A 1 487 ? -33.007 -28.607 21.318 1.00 23.45 487 GLU A N 1
ATOM 3695 C CA . GLU A 1 487 ? -32.950 -28.817 19.850 1.00 23.45 487 GLU A CA 1
ATOM 3696 C C . GLU A 1 487 ? -32.007 -27.814 19.097 1.00 23.45 487 GLU A C 1
ATOM 3698 O O . GLU A 1 487 ? -31.629 -26.782 19.640 1.00 23.45 487 GLU A O 1
ATOM 3703 N N . LYS A 1 488 ? -31.677 -28.119 17.824 1.00 23.78 488 LYS A N 1
ATOM 3704 C CA . LYS A 1 488 ? -31.170 -27.260 16.708 1.00 23.78 488 LYS A CA 1
ATOM 3705 C C . LYS A 1 488 ? -30.044 -26.207 16.928 1.00 23.78 488 LYS A C 1
ATOM 3707 O O . LYS A 1 488 ? -30.269 -25.092 17.382 1.00 23.78 488 LYS A O 1
ATOM 3712 N N . GLY A 1 489 ? -28.898 -26.450 16.269 1.00 25.95 489 GLY A N 1
ATOM 3713 C CA . GLY A 1 489 ? -28.396 -25.486 15.263 1.00 25.95 489 GLY A CA 1
ATOM 3714 C C . GLY A 1 489 ? -27.355 -24.414 15.641 1.00 25.95 489 GLY A C 1
ATOM 3715 O O . GLY A 1 489 ? -27.437 -23.310 15.106 1.00 25.95 489 GLY A O 1
ATOM 3716 N N . LYS A 1 490 ? -26.350 -24.699 16.484 1.00 23.73 490 LYS A N 1
ATOM 3717 C CA . LYS A 1 490 ? -25.194 -23.790 16.678 1.00 23.73 490 LYS A CA 1
ATOM 3718 C C . LYS A 1 490 ? -24.010 -24.100 15.747 1.00 23.73 490 LYS A C 1
ATOM 3720 O O . LYS A 1 490 ? -23.582 -25.245 15.648 1.00 23.73 490 LYS A O 1
ATOM 3725 N N . VAL A 1 491 ? -23.412 -23.052 15.171 1.00 26.11 491 VAL A N 1
ATOM 3726 C CA . VAL A 1 491 ? -22.023 -23.072 14.668 1.00 26.11 491 VAL A CA 1
ATOM 3727 C C . VAL A 1 491 ? -21.065 -23.080 15.878 1.00 26.11 491 VAL A C 1
ATOM 3729 O O . VAL A 1 491 ? -21.360 -22.376 16.848 1.00 26.11 491 VAL A O 1
ATOM 3732 N N . PRO A 1 492 ? -19.947 -23.836 15.878 1.00 26.33 492 PRO A N 1
ATOM 3733 C CA . PRO A 1 492 ? -19.055 -23.907 17.039 1.00 26.33 492 PRO A CA 1
ATOM 3734 C C . PRO A 1 492 ? -18.352 -22.579 17.365 1.00 26.33 492 PRO A C 1
ATOM 3736 O O . PRO A 1 492 ? -17.642 -22.014 16.534 1.00 26.33 492 PRO A O 1
ATOM 3739 N N . GLU A 1 493 ? -18.483 -22.115 18.609 1.00 33.38 493 GLU A N 1
ATOM 3740 C CA . GLU A 1 493 ? -17.715 -20.984 19.148 1.00 33.38 493 GLU A CA 1
ATOM 3741 C C . GLU A 1 493 ? -16.314 -21.445 19.591 1.00 33.38 493 GLU A C 1
ATOM 3743 O O . GLU A 1 493 ? -16.040 -21.591 20.780 1.00 33.38 493 GLU A O 1
ATOM 3748 N N . SER A 1 494 ? -15.392 -21.652 18.645 1.00 26.47 494 SER A N 1
ATOM 3749 C CA . SER A 1 494 ? -13.961 -21.808 18.956 1.00 26.47 494 SER A CA 1
ATOM 3750 C C . SER A 1 494 ? -13.277 -20.437 19.059 1.00 26.47 494 SER A C 1
ATOM 3752 O O . SER A 1 494 ? -12.443 -20.075 18.224 1.00 26.47 494 SER A O 1
ATOM 3754 N N . LEU A 1 495 ? -13.649 -19.649 20.073 1.00 30.16 495 LEU A N 1
ATOM 3755 C CA . LEU A 1 495 ? -12.977 -18.387 20.409 1.00 30.16 495 LEU A CA 1
ATOM 3756 C C . LEU A 1 495 ? -11.599 -18.662 21.030 1.00 30.16 495 LEU A C 1
ATOM 3758 O O . LEU A 1 495 ? -11.397 -18.542 22.237 1.00 30.16 495 LEU A O 1
ATOM 3762 N N . VAL A 1 496 ? -10.631 -19.016 20.181 1.00 24.98 496 VAL A N 1
ATOM 3763 C CA . VAL A 1 496 ? -9.210 -19.001 20.543 1.00 24.98 496 VAL A CA 1
ATOM 3764 C C . VAL A 1 496 ? -8.820 -17.545 20.790 1.00 24.98 496 VAL A C 1
ATOM 3766 O O . VAL A 1 496 ? -8.636 -16.766 19.855 1.00 24.98 496 VAL A O 1
ATOM 3769 N N . SER A 1 497 ? -8.747 -17.167 22.065 1.00 32.53 497 SER A N 1
ATOM 3770 C CA . SER A 1 497 ? -8.359 -15.824 22.494 1.00 32.53 497 SER A CA 1
ATOM 3771 C C . SER A 1 497 ? -6.882 -15.582 22.188 1.00 32.53 497 SER A C 1
ATOM 3773 O O . SER A 1 497 ? -6.015 -15.871 23.012 1.00 32.53 497 SER A O 1
ATOM 3775 N N . PHE A 1 498 ? -6.596 -15.046 21.001 1.00 42.09 498 PHE A N 1
ATOM 3776 C CA . PHE A 1 498 ? -5.257 -14.604 20.624 1.00 42.09 498 PHE A CA 1
ATOM 3777 C C . PHE A 1 498 ? -4.814 -13.462 21.553 1.00 42.09 498 PHE A C 1
ATOM 3779 O O . PHE A 1 498 ? -5.273 -12.326 21.426 1.00 42.09 498 PHE A O 1
ATOM 3786 N N . LYS A 1 499 ? -3.961 -13.794 22.525 1.00 56.97 499 LYS A N 1
ATOM 3787 C CA . LYS A 1 499 ? -3.349 -12.846 23.461 1.00 56.97 499 LYS A CA 1
ATOM 3788 C C . LYS A 1 499 ? -2.220 -12.085 22.758 1.00 56.97 499 LYS A C 1
ATOM 3790 O O . LYS A 1 499 ? -1.586 -12.628 21.858 1.00 56.97 499 LYS A O 1
ATOM 3795 N N . GLU A 1 500 ? -1.960 -10.847 23.174 1.00 64.56 500 GLU A N 1
ATOM 3796 C CA . GLU A 1 500 ? -0.790 -10.102 22.701 1.00 64.56 500 GLU A CA 1
ATOM 3797 C C . GLU A 1 500 ? 0.517 -10.812 23.101 1.00 64.56 500 GLU A C 1
ATOM 3799 O O . GLU A 1 500 ? 0.626 -11.395 24.185 1.00 64.56 500 GLU A O 1
ATOM 3804 N N . GLU A 1 501 ? 1.494 -10.800 22.196 1.00 71.94 501 GLU A N 1
ATOM 3805 C CA . GLU A 1 501 ? 2.785 -11.466 22.375 1.00 71.94 501 GLU A CA 1
ATOM 3806 C C . GLU A 1 501 ? 3.642 -10.687 23.378 1.00 71.94 501 GLU A C 1
ATOM 3808 O O . GLU A 1 501 ? 3.919 -9.503 23.187 1.00 71.94 501 GLU A O 1
ATOM 3813 N N . SER A 1 502 ? 4.072 -11.349 24.456 1.00 77.25 502 SER A N 1
ATOM 3814 C CA . SER A 1 502 ? 4.737 -10.677 25.575 1.00 77.25 502 SER A CA 1
ATOM 3815 C C . SER A 1 502 ? 6.032 -9.980 25.160 1.00 77.25 502 SER A C 1
ATOM 3817 O O . SER A 1 502 ? 6.876 -10.546 24.469 1.00 77.25 502 SER A O 1
ATOM 3819 N N . ASN A 1 503 ? 6.221 -8.749 25.630 1.00 81.25 503 ASN A N 1
ATOM 3820 C CA . ASN A 1 503 ? 7.443 -7.971 25.409 1.00 81.25 503 ASN A CA 1
ATOM 3821 C C . ASN A 1 503 ? 8.542 -8.273 26.442 1.00 81.25 503 ASN A C 1
ATOM 3823 O O . ASN A 1 503 ? 9.566 -7.595 26.475 1.00 81.25 503 ASN A O 1
ATOM 3827 N N . LYS A 1 504 ? 8.344 -9.286 27.294 1.00 83.69 504 LYS A N 1
ATOM 3828 C CA . LYS A 1 504 ? 9.348 -9.752 28.250 1.00 83.69 504 LYS A CA 1
ATOM 3829 C C . LYS A 1 504 ? 10.212 -10.837 27.620 1.00 83.69 504 LYS A C 1
ATOM 3831 O O . LYS A 1 504 ? 9.700 -11.856 27.165 1.00 83.69 504 LYS A O 1
ATOM 3836 N N . ILE A 1 505 ? 11.532 -10.660 27.688 1.00 81.38 505 ILE A N 1
ATOM 3837 C CA . ILE A 1 505 ? 12.516 -11.640 27.196 1.00 81.38 505 ILE A CA 1
ATOM 3838 C C . ILE A 1 505 ? 12.311 -13.010 27.867 1.00 81.38 505 ILE A C 1
ATOM 3840 O O . ILE A 1 505 ? 12.511 -14.039 27.228 1.00 81.38 505 ILE A O 1
ATOM 3844 N N . SER A 1 506 ? 11.854 -13.035 29.128 1.00 83.69 506 SER A N 1
ATOM 3845 C CA . SER A 1 506 ? 11.509 -14.251 29.879 1.00 83.69 506 SER A CA 1
ATOM 3846 C C . SER A 1 506 ? 10.535 -15.176 29.153 1.00 83.69 506 SER A C 1
ATOM 3848 O O . SER A 1 506 ? 10.662 -16.392 29.295 1.00 83.69 506 SER A O 1
ATOM 3850 N N . ASP A 1 507 ? 9.627 -14.617 28.355 1.00 87.12 507 ASP A N 1
ATOM 3851 C CA . ASP A 1 507 ? 8.447 -15.307 27.831 1.00 87.12 507 ASP A CA 1
ATOM 3852 C C . ASP A 1 507 ? 8.659 -15.827 26.392 1.00 87.12 507 ASP A C 1
ATOM 3854 O O . ASP A 1 507 ? 7.799 -16.523 25.857 1.00 87.12 507 ASP A O 1
ATOM 3858 N N . LEU A 1 508 ? 9.804 -15.508 25.771 1.00 87.31 508 LEU A N 1
ATOM 3859 C CA . LEU A 1 508 ? 10.198 -15.978 24.437 1.00 87.31 508 LEU A CA 1
ATOM 3860 C C . LEU A 1 508 ? 10.569 -17.468 24.446 1.00 87.31 508 LEU A C 1
ATOM 3862 O O . LEU A 1 508 ? 11.245 -17.938 25.367 1.00 87.31 508 LEU A O 1
ATOM 3866 N N . SER A 1 509 ? 10.247 -18.199 23.381 1.00 90.62 509 SER A N 1
ATOM 3867 C CA . SER A 1 509 ? 10.795 -19.543 23.149 1.00 90.62 509 SER A CA 1
ATOM 3868 C C . SER A 1 509 ? 12.321 -19.523 22.953 1.00 90.62 509 SER A C 1
ATOM 3870 O O . SER A 1 509 ? 12.935 -18.475 22.740 1.00 90.62 509 SER A O 1
ATOM 3872 N N . LEU A 1 510 ? 12.962 -20.695 23.028 1.00 89.50 510 LEU A N 1
ATOM 3873 C CA . LEU A 1 510 ? 14.420 -20.820 22.881 1.00 89.50 510 LEU A CA 1
ATOM 3874 C C . LEU A 1 510 ? 14.926 -20.348 21.508 1.00 89.50 510 LEU A C 1
ATOM 3876 O O . LEU A 1 510 ? 16.023 -19.796 21.422 1.00 89.50 510 LEU A O 1
ATOM 3880 N N . ASP A 1 511 ? 14.139 -20.542 20.449 1.00 88.69 511 ASP A N 1
ATOM 3881 C CA . ASP A 1 511 ? 14.524 -20.171 19.087 1.00 88.69 511 ASP A CA 1
ATOM 3882 C C . ASP A 1 511 ? 14.282 -18.678 18.805 1.00 88.69 511 ASP A C 1
ATOM 3884 O O . ASP A 1 511 ? 15.161 -18.024 18.248 1.00 88.69 511 ASP A O 1
ATOM 3888 N N . GLU A 1 512 ? 13.175 -18.096 19.289 1.00 91.62 512 GLU A N 1
ATOM 3889 C CA . GLU A 1 512 ? 12.948 -16.636 19.259 1.00 91.62 512 GLU A CA 1
ATOM 3890 C C . GLU A 1 512 ? 14.037 -15.875 20.030 1.00 91.62 512 GLU A C 1
ATOM 3892 O O . GLU A 1 512 ? 14.492 -14.813 19.600 1.00 91.62 512 GLU A O 1
ATOM 3897 N N . ARG A 1 513 ? 14.484 -16.428 21.165 1.00 92.12 513 ARG A N 1
ATOM 3898 C CA . ARG A 1 513 ? 15.547 -15.841 21.991 1.00 92.12 513 ARG A CA 1
ATOM 3899 C C . ARG A 1 513 ? 16.909 -15.921 21.293 1.00 92.12 513 ARG A C 1
ATOM 3901 O O . ARG A 1 513 ? 17.620 -14.923 21.256 1.00 92.12 513 ARG A O 1
ATOM 3908 N N . ARG A 1 514 ? 17.221 -17.047 20.633 1.00 91.62 514 ARG A N 1
ATOM 3909 C CA . ARG A 1 514 ? 18.419 -17.179 19.780 1.00 91.62 514 ARG A CA 1
ATOM 3910 C C . ARG A 1 514 ? 18.404 -16.186 18.613 1.00 91.62 514 ARG A C 1
ATOM 3912 O O . ARG A 1 514 ? 19.432 -15.580 18.333 1.00 91.62 514 ARG A O 1
ATOM 3919 N N . ALA A 1 515 ? 17.251 -15.993 17.968 1.00 93.25 515 ALA A N 1
ATOM 3920 C CA . ALA A 1 515 ? 17.089 -15.017 16.890 1.00 93.25 515 ALA A CA 1
ATOM 3921 C C . ALA A 1 515 ? 17.303 -13.571 17.380 1.00 93.25 515 ALA A C 1
ATOM 3923 O O . ALA A 1 515 ? 17.939 -12.776 16.689 1.00 93.25 515 ALA A O 1
ATOM 3924 N N . LEU A 1 5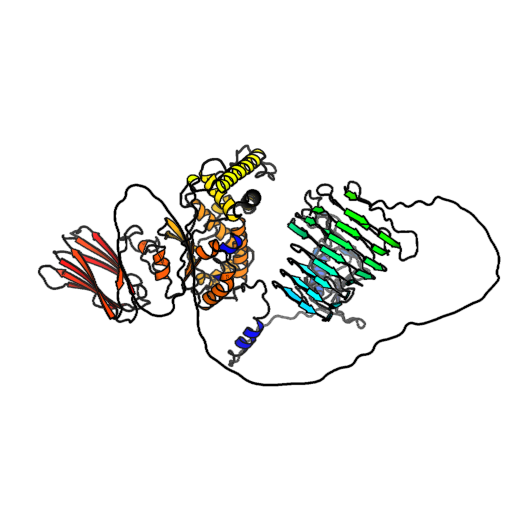16 ? 16.839 -13.236 18.590 1.00 94.44 516 LEU A N 1
ATOM 3925 C CA . LEU A 1 516 ? 17.122 -11.945 19.225 1.00 94.44 516 LEU A CA 1
ATOM 3926 C C . LEU A 1 516 ? 18.623 -11.750 19.495 1.00 94.44 516 LEU A C 1
ATOM 3928 O O . LEU A 1 516 ? 19.158 -10.693 19.163 1.00 94.44 516 LEU A O 1
ATOM 3932 N N . ASP A 1 517 ? 19.316 -12.755 20.032 1.00 93.81 517 ASP A N 1
ATOM 3933 C CA . ASP A 1 517 ? 20.758 -12.669 20.307 1.00 93.81 517 ASP A CA 1
ATOM 3934 C C . ASP A 1 517 ? 21.602 -12.559 19.019 1.00 93.81 517 ASP A C 1
ATOM 3936 O O . ASP A 1 517 ? 22.516 -11.731 18.949 1.00 93.81 517 ASP A O 1
ATOM 3940 N N . GLU A 1 518 ? 21.268 -13.316 17.966 1.00 94.94 518 GLU A N 1
ATOM 3941 C CA . GLU A 1 518 ? 21.906 -13.198 16.642 1.00 94.94 518 GLU A CA 1
ATOM 3942 C C . GLU A 1 518 ? 21.670 -11.807 16.030 1.00 94.94 518 GLU A C 1
ATOM 3944 O O . GLU A 1 518 ? 22.608 -11.155 15.562 1.00 94.94 518 GLU A O 1
ATOM 3949 N N . PHE A 1 519 ? 20.435 -11.300 16.097 1.00 96.12 519 PHE A N 1
ATOM 3950 C CA . PHE A 1 519 ? 20.091 -9.977 15.578 1.00 96.12 519 PHE A CA 1
ATOM 3951 C C . PHE A 1 519 ? 20.833 -8.856 16.322 1.00 96.12 519 PHE A C 1
ATOM 3953 O O . PHE A 1 519 ? 21.389 -7.953 15.689 1.00 96.12 519 PHE A O 1
ATOM 3960 N N . LYS A 1 520 ? 20.926 -8.940 17.656 1.00 94.44 520 LYS A N 1
ATOM 3961 C CA . LYS A 1 520 ? 21.711 -8.005 18.481 1.00 94.44 520 LYS A CA 1
ATOM 3962 C C . LYS A 1 520 ? 23.184 -7.999 18.072 1.00 94.44 520 LYS A C 1
ATOM 3964 O O . LYS A 1 520 ? 23.772 -6.922 17.985 1.00 94.44 520 LYS A O 1
ATOM 3969 N N . LEU A 1 521 ? 23.769 -9.156 17.756 1.00 92.25 521 LEU A N 1
ATOM 3970 C CA . LEU A 1 521 ? 25.157 -9.261 17.294 1.00 92.25 521 LEU A CA 1
ATOM 3971 C C . LEU A 1 521 ? 25.368 -8.566 15.935 1.00 92.25 521 LEU A C 1
ATOM 3973 O O . LEU A 1 521 ? 26.303 -7.771 15.805 1.00 92.25 521 LEU A O 1
ATOM 3977 N N . LEU A 1 522 ? 24.475 -8.773 14.959 1.00 90.62 522 LEU A N 1
ATOM 3978 C CA . LEU A 1 522 ? 24.534 -8.099 13.649 1.00 90.62 522 LEU A CA 1
ATOM 3979 C C . LEU A 1 522 ? 24.392 -6.572 13.761 1.00 90.62 522 LEU A C 1
ATOM 3981 O O . LEU A 1 522 ? 25.125 -5.820 13.108 1.00 90.62 522 LEU A O 1
ATOM 3985 N N . VAL A 1 523 ? 23.480 -6.091 14.613 1.00 90.31 523 VAL A N 1
ATOM 3986 C CA . VAL A 1 523 ? 23.319 -4.652 14.887 1.00 90.31 523 VAL A CA 1
ATOM 3987 C C . VAL A 1 523 ? 24.568 -4.093 15.578 1.00 90.31 523 VAL A C 1
ATOM 3989 O O . VAL A 1 523 ? 25.047 -3.026 15.191 1.00 90.31 523 VAL A O 1
ATOM 3992 N N . GLN A 1 524 ? 25.161 -4.827 16.527 1.00 89.56 524 GLN A N 1
ATOM 3993 C CA . GLN A 1 524 ? 26.383 -4.407 17.220 1.00 89.56 524 GLN A CA 1
ATOM 3994 C C . GLN A 1 524 ? 27.577 -4.299 16.263 1.00 89.56 524 GLN A C 1
ATOM 3996 O O . GLN A 1 524 ? 28.349 -3.342 16.342 1.00 89.56 524 GLN A O 1
ATOM 4001 N N . GLU A 1 525 ? 27.738 -5.258 15.350 1.00 86.69 525 GLU A N 1
ATOM 4002 C CA . GLU A 1 525 ? 28.770 -5.200 14.315 1.00 86.69 525 GLU A CA 1
ATOM 4003 C C . GLU A 1 525 ? 28.548 -4.020 13.357 1.00 86.69 525 GLU A C 1
ATOM 4005 O O . GLU A 1 525 ? 29.493 -3.300 13.034 1.00 86.69 525 GLU A O 1
ATOM 4010 N N . SER A 1 526 ? 27.303 -3.758 12.965 1.00 84.81 526 SER A N 1
ATOM 4011 C CA . SER A 1 526 ? 26.955 -2.658 12.054 1.00 84.81 526 SER A CA 1
ATOM 4012 C C . SER A 1 526 ? 27.199 -1.275 12.668 1.00 84.81 526 SER A C 1
ATOM 4014 O O . SER A 1 526 ? 27.677 -0.370 11.980 1.00 84.81 526 SER A O 1
ATOM 4016 N N . LEU A 1 527 ? 26.950 -1.128 13.975 1.00 84.00 527 LEU A N 1
ATOM 4017 C CA . LEU A 1 527 ? 27.313 0.059 14.756 1.00 84.00 527 LEU A CA 1
ATOM 4018 C C . LEU A 1 527 ? 28.839 0.226 14.840 1.00 84.00 527 LEU A C 1
ATOM 4020 O O . LEU A 1 527 ? 29.350 1.300 14.525 1.00 84.00 527 LEU A O 1
ATOM 4024 N N . LYS A 1 528 ? 29.584 -0.840 15.180 1.00 82.38 528 LYS A N 1
ATOM 4025 C CA . LYS A 1 528 ? 31.064 -0.835 15.227 1.00 82.38 528 LYS A CA 1
ATOM 4026 C C . LYS A 1 528 ? 31.690 -0.451 13.883 1.00 82.38 528 LYS A C 1
ATOM 4028 O O . LYS A 1 528 ? 32.635 0.330 13.850 1.00 82.38 528 LYS A O 1
ATOM 4033 N N . ARG A 1 529 ? 31.148 -0.974 12.778 1.00 77.00 529 ARG A N 1
ATOM 4034 C CA . ARG A 1 529 ? 31.580 -0.684 11.400 1.00 77.00 529 ARG A CA 1
ATOM 4035 C C . ARG A 1 529 ? 31.088 0.676 10.871 1.00 77.00 529 ARG A C 1
ATOM 4037 O O . ARG A 1 529 ? 31.422 1.023 9.748 1.00 77.00 529 ARG A O 1
ATOM 4044 N N . ARG A 1 530 ? 30.300 1.439 11.646 1.00 73.19 530 ARG A N 1
ATOM 4045 C CA . ARG A 1 530 ? 29.658 2.714 11.255 1.00 73.19 530 ARG A CA 1
ATOM 4046 C C . ARG A 1 530 ? 28.784 2.650 9.988 1.00 73.19 530 ARG A C 1
ATOM 4048 O O . ARG A 1 530 ? 28.466 3.701 9.444 1.00 73.19 530 ARG A O 1
ATOM 4055 N N . VAL A 1 531 ? 28.303 1.471 9.578 1.00 71.38 531 VAL A N 1
ATOM 4056 C CA . VAL A 1 531 ? 27.484 1.278 8.354 1.00 71.38 531 VAL A CA 1
ATOM 4057 C C . VAL A 1 531 ? 26.233 2.166 8.362 1.00 71.38 531 VAL A C 1
ATOM 4059 O O . VAL A 1 531 ? 25.879 2.776 7.359 1.00 71.38 531 VAL A O 1
ATOM 4062 N N . PHE A 1 532 ? 25.597 2.334 9.526 1.00 69.12 532 PHE A N 1
ATOM 4063 C CA . PHE A 1 532 ? 24.443 3.229 9.676 1.00 69.12 532 PHE A CA 1
ATOM 4064 C C . PHE A 1 532 ? 24.771 4.726 9.500 1.00 69.12 532 PHE A C 1
ATOM 4066 O O . PHE A 1 532 ? 23.851 5.532 9.364 1.00 69.12 532 PHE A O 1
ATOM 4073 N N . LEU A 1 533 ? 26.047 5.126 9.518 1.00 62.38 533 LEU A N 1
ATOM 4074 C CA . LEU A 1 533 ? 26.528 6.517 9.498 1.00 62.38 533 LEU A CA 1
ATOM 4075 C C . LEU A 1 533 ? 27.287 6.886 8.206 1.00 62.38 533 LEU A C 1
ATOM 4077 O O . LEU A 1 533 ? 27.788 8.006 8.100 1.00 62.38 533 LEU A O 1
ATOM 4081 N N . GLU A 1 534 ? 27.389 5.980 7.232 1.00 51.34 534 GLU A N 1
ATOM 4082 C CA . GLU A 1 534 ? 27.995 6.285 5.931 1.00 51.34 534 GLU A CA 1
ATOM 4083 C C . GLU A 1 534 ? 27.129 7.291 5.145 1.00 51.34 534 GLU A C 1
ATOM 4085 O O . GLU A 1 534 ? 25.898 7.203 5.135 1.00 51.34 534 GLU A O 1
ATOM 4090 N N . GLY A 1 535 ? 27.777 8.275 4.507 1.00 51.56 535 GLY A N 1
ATOM 4091 C CA . GLY A 1 535 ? 27.126 9.339 3.724 1.00 51.56 535 GLY A CA 1
ATOM 4092 C C . GLY A 1 535 ? 27.337 10.773 4.231 1.00 51.56 535 GLY A C 1
ATOM 4093 O O . GLY A 1 535 ? 26.992 11.713 3.519 1.00 51.56 535 GLY A O 1
ATOM 4094 N N . LEU A 1 536 ? 27.925 10.972 5.417 1.00 48.69 536 LEU A N 1
ATOM 4095 C CA . LEU A 1 536 ? 28.283 12.308 5.912 1.00 48.69 536 LEU A CA 1
ATOM 4096 C C . LEU A 1 536 ? 29.569 12.827 5.243 1.00 48.69 536 LEU A C 1
ATOM 4098 O O . LEU A 1 536 ? 30.674 12.417 5.597 1.00 48.69 536 LEU A O 1
ATOM 4102 N N . ALA A 1 537 ? 29.415 13.759 4.299 1.00 38.66 537 ALA A N 1
ATOM 4103 C CA . ALA A 1 537 ? 30.483 14.687 3.932 1.00 38.66 537 ALA A CA 1
ATOM 4104 C C . ALA A 1 537 ? 30.713 15.708 5.067 1.00 38.66 537 ALA A C 1
ATOM 4106 O O . ALA A 1 537 ? 29.850 15.896 5.924 1.00 38.66 537 ALA A O 1
ATOM 4107 N N . SER A 1 538 ? 31.887 16.339 5.092 1.00 42.19 538 SER A N 1
ATOM 4108 C CA . SER A 1 538 ? 32.348 17.184 6.201 1.00 42.19 538 SER A CA 1
ATOM 4109 C C . SER A 1 538 ? 31.455 18.398 6.477 1.00 42.19 538 SER A C 1
ATOM 4111 O O . SER A 1 538 ? 31.269 19.224 5.588 1.00 42.19 538 SER A O 1
ATOM 4113 N N . ASP A 1 539 ? 31.030 18.572 7.733 1.00 32.50 539 ASP A N 1
ATOM 4114 C CA . ASP A 1 539 ? 31.723 19.519 8.622 1.00 32.50 539 ASP A CA 1
ATOM 4115 C C . ASP A 1 539 ? 31.355 19.364 10.115 1.00 32.50 539 ASP A C 1
ATOM 4117 O O . ASP A 1 539 ? 30.352 18.755 10.475 1.00 32.50 539 ASP A O 1
ATOM 4121 N N . SER A 1 540 ? 32.203 19.944 10.975 1.00 32.44 540 SER A N 1
ATOM 4122 C CA . SER A 1 540 ? 32.078 20.124 12.438 1.00 32.44 540 SER A CA 1
ATOM 4123 C C . SER A 1 540 ? 31.950 18.888 13.362 1.00 32.44 540 SER A C 1
ATOM 4125 O O . SER A 1 540 ? 30.914 18.247 13.466 1.00 32.44 540 SER A O 1
ATOM 4127 N N . GLU A 1 541 ? 33.013 18.707 14.156 1.00 35.47 541 GLU A N 1
ATOM 4128 C CA . GLU A 1 541 ? 33.079 18.109 15.506 1.00 35.47 541 GLU A CA 1
ATOM 4129 C C . GLU A 1 541 ? 32.727 16.625 15.767 1.00 35.47 541 GLU A C 1
ATOM 4131 O O . GLU A 1 541 ? 31.980 15.944 15.074 1.00 35.47 541 GLU A O 1
ATOM 4136 N N . LYS A 1 542 ? 33.349 16.091 16.831 1.00 39.44 542 LYS A N 1
ATOM 4137 C CA . LYS A 1 542 ? 33.224 14.696 17.278 1.00 39.44 542 LYS A CA 1
ATOM 4138 C C . LYS A 1 542 ? 32.050 14.520 18.248 1.00 39.44 542 LYS A C 1
ATOM 4140 O O . LYS A 1 542 ? 32.274 14.317 19.442 1.00 39.44 542 LYS A O 1
ATOM 4145 N N . SER A 1 543 ? 30.816 14.518 17.756 1.00 34.94 543 SER A N 1
ATOM 4146 C CA . SER A 1 543 ? 29.726 13.880 18.503 1.00 34.94 543 SER A CA 1
ATOM 4147 C C . SER A 1 543 ? 29.791 12.356 18.320 1.00 34.94 543 SER A C 1
ATOM 4149 O O . SER A 1 543 ? 30.006 11.830 17.224 1.00 34.94 543 SER A O 1
ATOM 4151 N N . SER A 1 544 ? 29.617 11.610 19.409 1.00 43.59 544 SER A N 1
ATOM 4152 C CA . SER A 1 544 ? 29.289 10.187 19.342 1.00 43.59 544 SER A CA 1
ATOM 4153 C C . SER A 1 544 ? 27.775 10.061 19.173 1.00 43.59 544 SER A C 1
ATOM 4155 O O . SER A 1 544 ? 27.061 9.892 20.160 1.00 43.59 544 SER A O 1
ATOM 4157 N N . GLU A 1 545 ? 27.277 10.211 17.942 1.00 56.28 545 GLU A N 1
ATOM 4158 C CA . GLU A 1 545 ? 25.849 10.031 17.653 1.00 56.28 545 GLU A CA 1
ATOM 4159 C C . GLU A 1 545 ? 25.428 8.579 17.927 1.00 56.28 545 GLU A C 1
ATOM 4161 O O . GLU A 1 545 ? 25.627 7.679 17.107 1.00 56.28 545 GLU A O 1
ATOM 4166 N N . GLU A 1 546 ? 24.853 8.345 19.107 1.00 68.19 546 GLU A N 1
ATOM 4167 C CA . GLU A 1 546 ? 24.194 7.087 19.437 1.00 68.19 546 GLU A CA 1
ATOM 4168 C C . GLU A 1 546 ? 22.968 6.920 18.535 1.00 68.19 546 GLU A C 1
ATOM 4170 O O . GLU A 1 546 ? 21.983 7.656 18.649 1.00 68.19 546 GLU A O 1
ATOM 4175 N N . VAL A 1 547 ? 23.023 5.941 17.628 1.00 82.62 547 VAL A N 1
ATOM 4176 C CA . VAL A 1 547 ? 21.903 5.630 16.737 1.00 82.62 547 VAL A CA 1
ATOM 4177 C C . VAL A 1 547 ? 20.713 5.195 17.591 1.00 82.62 547 VAL A C 1
ATOM 4179 O O . VAL A 1 547 ? 20.741 4.148 18.241 1.00 82.62 547 VAL A O 1
ATOM 4182 N N . SER A 1 548 ? 19.665 6.012 17.583 1.00 88.75 548 SER A N 1
ATOM 4183 C CA . SER A 1 548 ? 18.429 5.772 18.319 1.00 88.75 548 SER A CA 1
ATOM 4184 C C . SER A 1 548 ? 17.234 5.704 17.378 1.00 88.75 548 SER A C 1
ATOM 4186 O O . SER A 1 548 ? 17.233 6.262 16.278 1.00 88.75 548 SER A O 1
ATOM 4188 N N . ILE A 1 549 ? 16.200 4.993 17.813 1.00 90.88 549 ILE A N 1
ATOM 4189 C CA . ILE A 1 549 ? 14.927 4.878 17.108 1.00 90.88 549 ILE A CA 1
ATOM 4190 C C . ILE A 1 549 ? 13.800 5.064 18.122 1.00 90.88 549 ILE A C 1
ATOM 4192 O O . ILE A 1 549 ? 13.848 4.511 19.218 1.00 90.88 549 ILE A O 1
ATOM 4196 N N . TRP A 1 550 ? 12.831 5.925 17.800 1.00 91.19 550 TRP A N 1
ATOM 4197 C CA . TRP A 1 550 ? 11.733 6.306 18.705 1.00 91.19 550 TRP A CA 1
ATOM 4198 C C . TRP A 1 550 ? 12.178 6.791 20.104 1.00 91.19 550 TRP A C 1
ATOM 4200 O O . TRP A 1 550 ? 11.435 6.666 21.071 1.00 91.19 550 TRP A O 1
ATOM 4210 N N . GLY A 1 551 ? 13.389 7.351 20.225 1.00 87.44 551 GLY A N 1
ATOM 4211 C CA . GLY A 1 551 ? 13.970 7.785 21.504 1.00 87.44 551 GLY A CA 1
ATOM 4212 C C . GLY A 1 551 ? 14.701 6.696 22.307 1.00 87.44 551 GLY A C 1
ATOM 4213 O O . GLY A 1 551 ? 15.221 6.993 23.380 1.00 87.44 551 GLY A O 1
ATOM 4214 N N . VAL A 1 552 ? 14.790 5.462 21.798 1.00 91.06 552 VAL A N 1
ATOM 4215 C CA . VAL A 1 552 ? 15.558 4.357 22.400 1.00 91.06 552 VAL A CA 1
ATOM 4216 C C . VAL A 1 552 ? 16.922 4.226 21.699 1.00 91.06 552 VAL A C 1
ATOM 4218 O O . VAL A 1 552 ? 16.945 3.939 20.498 1.00 91.06 552 VAL A O 1
ATOM 4221 N N . PRO A 1 553 ? 18.064 4.427 22.390 1.00 91.62 553 PRO A N 1
ATOM 4222 C CA . PRO A 1 553 ? 19.398 4.200 21.822 1.00 91.62 553 PRO A CA 1
ATOM 4223 C C . PRO A 1 553 ? 19.684 2.703 21.651 1.00 91.62 553 PRO A C 1
ATOM 4225 O O . PRO A 1 553 ? 19.536 1.927 22.596 1.00 91.62 553 PRO A O 1
ATOM 4228 N N . LEU A 1 554 ? 20.094 2.285 20.451 1.00 91.06 554 LEU A N 1
ATOM 4229 C CA . LEU A 1 554 ? 20.219 0.867 20.107 1.00 91.06 554 LEU A CA 1
ATOM 4230 C C . LEU A 1 554 ? 21.348 0.167 20.879 1.00 91.06 554 LEU A C 1
ATOM 4232 O O . LEU A 1 554 ? 22.495 0.607 20.874 1.00 91.06 554 LEU A O 1
ATOM 4236 N N . LEU A 1 555 ? 21.009 -0.977 21.479 1.00 89.00 555 LEU A N 1
ATOM 4237 C CA . LEU A 1 555 ? 21.880 -1.856 22.275 1.00 89.00 555 LEU A CA 1
ATOM 4238 C C . LEU A 1 555 ? 22.458 -1.227 23.557 1.00 89.00 555 LEU A C 1
ATOM 4240 O O . LEU A 1 555 ? 23.362 -1.806 24.159 1.00 89.00 555 LEU A O 1
ATOM 4244 N N . ARG A 1 556 ? 21.941 -0.071 23.994 1.00 86.19 556 ARG A N 1
ATOM 4245 C CA . ARG A 1 556 ? 22.397 0.613 25.216 1.00 86.19 556 ARG A CA 1
ATOM 4246 C C . ARG A 1 556 ? 21.786 0.034 26.494 1.00 86.19 556 ARG A C 1
ATOM 4248 O O . ARG A 1 556 ? 22.467 -0.057 27.510 1.00 86.19 556 ARG A O 1
ATOM 4255 N N . ASP A 1 557 ? 20.508 -0.325 26.439 1.00 88.56 557 ASP A N 1
ATOM 4256 C CA . ASP A 1 557 ? 19.739 -0.889 27.551 1.00 88.56 557 ASP A CA 1
ATOM 4257 C C . ASP A 1 557 ? 18.599 -1.794 27.044 1.00 88.56 557 ASP A C 1
ATOM 4259 O O . ASP A 1 557 ? 18.339 -1.861 25.838 1.00 88.56 557 ASP A O 1
ATOM 4263 N N . GLU A 1 558 ? 17.926 -2.493 27.963 1.00 89.00 558 GLU A N 1
ATOM 4264 C CA . GLU A 1 558 ? 16.927 -3.540 27.685 1.00 89.00 558 GLU A CA 1
ATOM 4265 C C . GLU A 1 558 ? 15.725 -3.069 26.844 1.00 89.00 558 GLU A C 1
ATOM 4267 O O . GLU A 1 558 ? 15.088 -3.888 26.178 1.00 89.00 558 GLU A O 1
ATOM 4272 N N . ARG A 1 559 ? 15.444 -1.758 26.773 1.00 92.75 559 ARG A N 1
ATOM 4273 C CA . ARG A 1 559 ? 14.404 -1.209 25.879 1.00 92.75 559 ARG A CA 1
ATOM 4274 C C . ARG A 1 559 ? 14.729 -1.453 24.402 1.00 92.75 559 ARG A C 1
ATOM 4276 O O . ARG A 1 559 ? 13.828 -1.540 23.567 1.00 92.75 559 ARG A O 1
ATOM 4283 N N . SER A 1 560 ? 16.015 -1.617 24.080 1.00 93.06 560 SER A N 1
ATOM 4284 C CA . SER A 1 560 ? 16.482 -2.024 22.749 1.00 93.06 560 SER A CA 1
ATOM 4285 C C . SER A 1 560 ? 15.909 -3.372 22.332 1.00 93.06 560 SER A C 1
ATOM 4287 O O . SER A 1 560 ? 15.583 -3.560 21.166 1.00 93.06 560 SER A O 1
ATOM 4289 N N . ASP A 1 561 ? 15.758 -4.309 23.266 1.00 93.44 561 ASP A N 1
ATOM 4290 C CA . ASP A 1 561 ? 15.306 -5.660 22.945 1.00 93.44 561 ASP A CA 1
ATOM 4291 C C . ASP A 1 561 ? 13.812 -5.657 22.599 1.00 93.44 561 ASP A C 1
ATOM 4293 O O . ASP A 1 561 ? 13.402 -6.306 21.638 1.00 93.44 561 ASP A O 1
ATOM 4297 N N . VAL A 1 562 ? 13.011 -4.828 23.282 1.00 93.62 562 VAL A N 1
ATOM 4298 C CA . VAL A 1 562 ? 11.601 -4.572 22.932 1.00 93.62 562 VAL A CA 1
ATOM 4299 C C . VAL A 1 562 ? 11.478 -3.944 21.537 1.00 93.62 562 VAL A C 1
ATOM 4301 O O . VAL A 1 562 ? 10.616 -4.343 20.753 1.00 93.62 562 VAL A O 1
ATOM 4304 N N . VAL A 1 563 ? 12.369 -3.011 21.183 1.00 94.12 563 VAL A N 1
ATOM 4305 C CA . VAL A 1 563 ? 12.460 -2.435 19.828 1.00 94.12 563 VAL A CA 1
ATOM 4306 C C . VAL A 1 563 ? 12.809 -3.501 18.782 1.00 94.12 563 VAL A C 1
ATOM 4308 O O . VAL A 1 563 ? 12.106 -3.627 17.780 1.00 94.12 563 VAL A O 1
ATOM 4311 N N . LEU A 1 564 ? 13.859 -4.297 19.004 1.00 94.75 564 LEU A N 1
ATOM 4312 C CA . LEU A 1 564 ? 14.327 -5.317 18.056 1.00 94.75 564 LEU A CA 1
ATOM 4313 C C . LEU A 1 564 ? 13.300 -6.447 17.867 1.00 94.75 564 LEU A C 1
ATOM 4315 O O . LEU A 1 564 ? 13.100 -6.914 16.742 1.00 94.75 564 LEU A O 1
ATOM 4319 N N . LEU A 1 565 ? 12.573 -6.822 18.924 1.00 93.81 565 LEU A N 1
ATOM 4320 C CA . LEU A 1 565 ? 11.474 -7.789 18.851 1.00 93.81 565 LEU A CA 1
ATOM 4321 C C . LEU A 1 565 ? 10.339 -7.337 17.921 1.00 93.81 565 LEU A C 1
ATOM 4323 O O . LEU A 1 565 ? 9.748 -8.191 17.261 1.00 93.81 565 LEU A O 1
ATOM 4327 N N . LYS A 1 566 ? 10.052 -6.031 17.784 1.00 92.25 566 LYS A N 1
ATOM 4328 C CA . LYS A 1 566 ? 9.065 -5.546 16.795 1.00 92.25 566 LYS A CA 1
ATOM 4329 C C . LYS A 1 566 ? 9.500 -5.856 15.358 1.00 92.25 566 LYS A C 1
ATOM 4331 O O . LYS A 1 566 ? 8.686 -6.334 14.568 1.00 92.25 566 LYS A O 1
ATOM 4336 N N . PHE A 1 567 ? 10.777 -5.645 15.024 1.00 93.44 567 PHE A N 1
ATOM 4337 C CA . PHE A 1 567 ? 11.321 -5.950 13.693 1.00 93.44 567 PHE A CA 1
ATOM 4338 C C . PHE A 1 567 ? 11.336 -7.457 13.408 1.00 93.44 567 PHE A C 1
ATOM 4340 O O . PHE A 1 567 ? 10.859 -7.872 12.350 1.00 93.44 567 PHE A O 1
ATOM 4347 N N . LEU A 1 568 ? 11.782 -8.278 14.368 1.00 92.19 568 LEU A N 1
ATOM 4348 C CA . LEU A 1 568 ? 11.729 -9.743 14.260 1.00 92.19 568 LEU A CA 1
ATOM 4349 C C . LEU A 1 568 ? 10.293 -10.239 14.056 1.00 92.19 568 LEU A C 1
ATOM 4351 O O . LEU A 1 568 ? 10.018 -10.949 13.093 1.00 92.19 568 LEU A O 1
ATOM 4355 N N . ARG A 1 569 ? 9.337 -9.798 14.882 1.00 88.94 569 ARG A N 1
ATOM 4356 C CA . ARG A 1 569 ? 7.913 -10.163 14.752 1.00 88.94 569 ARG A CA 1
ATOM 4357 C C . ARG A 1 569 ? 7.293 -9.746 13.422 1.00 88.94 569 ARG A C 1
ATOM 4359 O O . ARG A 1 569 ? 6.437 -10.467 12.910 1.00 88.94 569 ARG A O 1
ATOM 4366 N N . ALA A 1 570 ? 7.715 -8.619 12.851 1.00 85.00 570 ALA A N 1
ATOM 4367 C CA . ALA A 1 570 ? 7.255 -8.142 11.546 1.00 85.00 570 ALA A CA 1
ATOM 4368 C C . ALA A 1 570 ? 7.849 -8.918 10.353 1.00 85.00 570 ALA A C 1
ATOM 4370 O O . ALA A 1 570 ? 7.343 -8.782 9.230 1.00 85.00 570 ALA A O 1
ATOM 4371 N N . ARG A 1 571 ? 8.885 -9.730 10.591 1.00 86.56 571 ARG A N 1
ATOM 4372 C CA . ARG A 1 571 ? 9.505 -10.678 9.648 1.00 86.56 571 ARG A CA 1
ATOM 4373 C C . ARG A 1 571 ? 9.441 -12.123 10.137 1.00 86.56 571 ARG A C 1
ATOM 4375 O O . ARG A 1 571 ? 10.215 -12.962 9.700 1.00 86.56 571 ARG A O 1
ATOM 4382 N N . ASP A 1 572 ? 8.483 -12.392 11.026 1.00 85.12 572 ASP A N 1
ATOM 4383 C CA . ASP A 1 572 ? 8.132 -13.726 11.504 1.00 85.12 572 ASP A CA 1
ATOM 4384 C C . ASP A 1 572 ? 9.385 -14.511 12.011 1.00 85.12 572 ASP A C 1
ATOM 4386 O O . ASP A 1 572 ? 9.521 -15.716 11.824 1.00 85.12 572 ASP A O 1
ATOM 4390 N N . PHE A 1 573 ? 10.276 -13.765 12.689 1.00 88.69 573 PHE A N 1
ATOM 4391 C CA . PHE A 1 573 ? 11.588 -14.107 13.273 1.00 88.69 573 PHE A CA 1
ATOM 4392 C C . PHE A 1 573 ? 12.763 -14.403 12.315 1.00 88.69 573 PHE A C 1
ATOM 4394 O O . PHE A 1 573 ? 13.827 -14.811 12.783 1.00 88.69 573 PHE A O 1
ATOM 4401 N N . ASP A 1 574 ? 12.665 -14.090 11.016 1.00 89.31 574 ASP A N 1
ATOM 4402 C CA . ASP A 1 574 ? 13.861 -14.044 10.158 1.00 89.31 574 ASP A CA 1
ATOM 4403 C C . ASP A 1 574 ? 14.774 -12.858 10.534 1.00 89.31 574 ASP A C 1
ATOM 4405 O O . ASP A 1 574 ? 14.417 -11.683 10.400 1.00 89.31 574 ASP A O 1
ATOM 4409 N N . VAL A 1 575 ? 15.979 -13.186 11.005 1.00 91.12 575 VAL A N 1
ATOM 4410 C CA . VAL A 1 575 ? 16.994 -12.237 11.487 1.00 91.12 575 VAL A CA 1
ATOM 4411 C C . VAL A 1 575 ? 17.537 -11.336 10.371 1.00 91.12 575 VAL A C 1
ATOM 4413 O O . VAL A 1 575 ? 17.840 -10.165 10.615 1.00 91.12 575 VAL A O 1
ATOM 4416 N N . ARG A 1 576 ? 17.658 -11.842 9.138 1.00 87.69 576 ARG A N 1
ATOM 4417 C CA . ARG A 1 576 ? 18.240 -11.102 8.006 1.00 87.69 576 ARG A CA 1
ATOM 4418 C C . ARG A 1 576 ? 17.243 -10.102 7.450 1.00 87.69 576 ARG A C 1
ATOM 4420 O O . ARG A 1 576 ? 17.587 -8.937 7.265 1.00 87.69 576 ARG A O 1
ATOM 4427 N N . ASP A 1 577 ? 16.002 -10.526 7.255 1.00 83.50 577 ASP A N 1
ATOM 4428 C CA . ASP A 1 577 ? 14.921 -9.652 6.805 1.00 83.50 577 ASP A CA 1
ATOM 4429 C C . ASP A 1 577 ? 14.575 -8.592 7.865 1.00 83.50 577 ASP A C 1
ATOM 4431 O O . ASP A 1 577 ? 14.298 -7.438 7.516 1.00 83.50 577 ASP A O 1
ATOM 4435 N N . ALA A 1 578 ? 14.636 -8.936 9.159 1.00 90.19 578 ALA A N 1
ATOM 4436 C CA . ALA A 1 578 ? 14.495 -7.972 10.254 1.00 90.19 578 ALA A CA 1
ATOM 4437 C C . ALA A 1 578 ? 15.636 -6.940 10.259 1.00 90.19 578 ALA A C 1
ATOM 4439 O O . ALA A 1 578 ? 15.383 -5.742 10.406 1.00 90.19 578 ALA A O 1
ATOM 4440 N N . TYR A 1 579 ? 16.876 -7.378 10.022 1.00 91.25 579 TYR A N 1
ATOM 4441 C CA . TYR A 1 579 ? 18.037 -6.499 9.887 1.00 91.25 579 TYR A CA 1
ATOM 4442 C C . TYR A 1 579 ? 17.950 -5.571 8.668 1.00 91.25 579 TYR A C 1
ATOM 4444 O O . TYR A 1 579 ? 18.232 -4.376 8.791 1.00 91.25 579 TYR A O 1
ATOM 4452 N N . VAL A 1 580 ? 17.502 -6.069 7.512 1.00 88.81 580 VAL A N 1
ATOM 4453 C CA . VAL A 1 580 ? 17.264 -5.240 6.317 1.00 88.81 580 VAL A CA 1
ATOM 4454 C C . VAL A 1 580 ? 16.153 -4.219 6.580 1.00 88.81 580 VAL A C 1
ATOM 4456 O O . VAL A 1 580 ? 16.315 -3.046 6.243 1.00 88.81 580 VAL A O 1
ATOM 4459 N N . MET A 1 581 ? 15.057 -4.613 7.243 1.00 88.75 581 MET A N 1
ATOM 4460 C CA . MET A 1 581 ? 13.979 -3.687 7.613 1.00 88.75 581 MET A CA 1
ATOM 4461 C C . MET A 1 581 ? 14.467 -2.589 8.570 1.00 88.75 581 MET A C 1
ATOM 4463 O O . MET A 1 581 ? 14.205 -1.411 8.322 1.00 88.75 581 MET A O 1
ATOM 4467 N N . LEU A 1 582 ? 15.212 -2.943 9.623 1.00 93.25 582 LEU A N 1
ATOM 4468 C CA . LEU A 1 582 ? 15.788 -1.980 10.568 1.00 93.25 582 LEU A CA 1
ATOM 4469 C C . LEU A 1 582 ? 16.768 -1.020 9.876 1.00 93.25 582 LEU A C 1
ATOM 4471 O O . LEU A 1 582 ? 16.689 0.189 10.083 1.00 93.25 582 LEU A O 1
ATOM 4475 N N . SER A 1 583 ? 17.649 -1.536 9.016 1.00 88.69 583 SER A N 1
ATOM 4476 C CA . SER A 1 583 ? 18.631 -0.730 8.275 1.00 88.69 583 SER A CA 1
ATOM 4477 C C . SER A 1 583 ? 17.956 0.272 7.336 1.00 88.69 583 SER A C 1
ATOM 4479 O O . SER A 1 583 ? 18.296 1.457 7.343 1.00 88.69 583 SER A O 1
ATOM 4481 N N . ASN A 1 584 ? 16.940 -0.175 6.591 1.00 88.62 584 ASN A N 1
ATOM 4482 C CA . ASN A 1 584 ? 16.132 0.696 5.738 1.00 88.62 584 ASN A CA 1
ATOM 4483 C C . ASN A 1 584 ? 15.361 1.738 6.561 1.00 88.62 584 ASN A C 1
ATOM 4485 O O . ASN A 1 584 ? 15.303 2.895 6.156 1.00 88.62 584 ASN A O 1
ATOM 4489 N N . THR A 1 585 ? 14.848 1.363 7.739 1.00 91.31 585 THR A N 1
ATOM 4490 C CA . THR A 1 585 ? 14.156 2.291 8.649 1.00 91.31 585 THR A CA 1
ATOM 4491 C C . THR A 1 585 ? 15.102 3.374 9.169 1.00 91.31 585 THR A C 1
ATOM 4493 O O . THR A 1 585 ? 14.772 4.555 9.107 1.00 91.31 585 THR A O 1
ATOM 4496 N N . ILE A 1 586 ? 16.303 3.013 9.635 1.00 89.94 586 ILE A N 1
ATOM 4497 C CA . ILE A 1 586 ? 17.314 3.975 10.112 1.00 89.94 586 ILE A CA 1
ATOM 4498 C C . ILE A 1 586 ? 17.701 4.953 8.993 1.00 89.94 586 ILE A C 1
ATOM 4500 O O . ILE A 1 586 ? 17.775 6.161 9.233 1.00 89.94 586 ILE A O 1
ATOM 4504 N N . LYS A 1 587 ? 17.884 4.459 7.761 1.00 87.25 587 LYS A N 1
ATOM 4505 C CA . LYS A 1 587 ? 18.141 5.312 6.594 1.00 87.25 587 LYS A CA 1
ATOM 4506 C C . LYS A 1 587 ? 16.959 6.243 6.296 1.00 87.25 587 LYS A C 1
ATOM 4508 O O . LYS A 1 587 ? 17.150 7.453 6.221 1.00 87.25 587 LYS A O 1
ATOM 4513 N N . TRP A 1 588 ? 15.740 5.713 6.191 1.00 92.12 588 TRP A N 1
ATOM 4514 C CA . TRP A 1 588 ? 14.543 6.516 5.925 1.00 92.12 588 TRP A CA 1
ATOM 4515 C C . TRP A 1 588 ? 14.327 7.606 6.986 1.00 92.12 588 TRP A C 1
ATOM 4517 O O . TRP A 1 588 ? 14.003 8.738 6.634 1.00 92.12 588 TRP A O 1
ATOM 4527 N N . ARG A 1 589 ? 14.583 7.321 8.271 1.00 91.94 589 ARG A N 1
ATOM 4528 C CA . ARG A 1 589 ? 14.490 8.322 9.351 1.00 91.94 589 ARG A CA 1
ATOM 4529 C C . ARG A 1 589 ? 15.420 9.518 9.137 1.00 91.94 589 ARG A C 1
ATOM 4531 O O . ARG A 1 589 ? 15.009 10.649 9.405 1.00 91.94 589 ARG A O 1
ATOM 4538 N N . ARG A 1 590 ? 16.644 9.279 8.646 1.00 86.56 590 ARG A N 1
ATOM 4539 C CA . ARG A 1 590 ? 17.596 10.331 8.248 1.00 86.56 590 ARG A CA 1
ATOM 4540 C C . ARG A 1 590 ? 17.074 11.101 7.040 1.00 86.56 590 ARG A C 1
ATOM 4542 O O . ARG A 1 590 ? 16.958 12.321 7.112 1.00 86.56 590 ARG A O 1
ATOM 4549 N N . ASP A 1 591 ? 16.726 10.393 5.970 1.00 87.19 591 ASP A N 1
ATOM 4550 C CA . ASP A 1 591 ? 16.352 10.992 4.684 1.00 87.19 591 ASP A CA 1
ATOM 4551 C C . ASP A 1 591 ? 15.058 11.834 4.802 1.00 87.19 591 ASP A C 1
ATOM 4553 O O . ASP A 1 591 ? 14.967 12.928 4.246 1.00 87.19 591 ASP A O 1
ATOM 4557 N N . PHE A 1 592 ? 14.090 11.384 5.610 1.00 89.44 592 PHE A N 1
ATOM 4558 C CA . PHE A 1 592 ? 12.842 12.095 5.941 1.00 89.44 592 PHE A CA 1
ATOM 4559 C C . PHE A 1 592 ? 13.009 13.147 7.063 1.00 89.44 592 PHE A C 1
ATOM 4561 O O . PHE A 1 592 ? 12.096 13.941 7.315 1.00 89.44 592 PHE A O 1
ATOM 4568 N N . ARG A 1 593 ? 14.179 13.181 7.720 1.00 91.19 593 ARG A N 1
ATOM 4569 C CA . ARG A 1 593 ? 14.560 14.080 8.830 1.00 91.19 593 ARG A CA 1
ATOM 4570 C C . ARG A 1 593 ? 13.632 14.007 10.049 1.00 91.19 593 ARG A C 1
ATOM 4572 O O . ARG A 1 593 ? 13.238 15.029 10.609 1.00 91.19 593 ARG A O 1
ATOM 4579 N N . VAL A 1 594 ? 13.285 12.795 10.478 1.00 90.75 594 VAL A N 1
ATOM 4580 C CA . VAL A 1 594 ? 12.255 12.534 11.507 1.00 90.75 594 VAL A CA 1
ATOM 4581 C C . VAL A 1 594 ? 12.539 13.222 12.856 1.00 90.75 594 VAL A C 1
ATOM 4583 O O . VAL A 1 594 ? 11.625 13.706 13.516 1.00 90.75 594 VAL A O 1
ATOM 4586 N N . ASP A 1 595 ? 13.803 13.329 13.257 1.00 87.81 595 ASP A N 1
ATOM 4587 C CA . ASP A 1 595 ? 14.191 13.956 14.529 1.00 87.81 595 ASP A CA 1
ATOM 4588 C C . ASP A 1 595 ? 14.304 15.501 14.455 1.00 87.81 595 ASP A C 1
ATOM 4590 O O . ASP A 1 595 ? 14.408 16.168 15.488 1.00 87.81 595 ASP A O 1
ATOM 4594 N N . GLN A 1 596 ? 14.217 16.080 13.248 1.00 89.69 596 GLN A N 1
ATOM 4595 C CA . GLN A 1 596 ? 13.986 17.519 13.027 1.00 89.69 596 GLN A CA 1
ATOM 4596 C C . GLN A 1 596 ? 12.483 17.819 12.927 1.00 89.69 596 GLN A C 1
ATOM 4598 O O . GLN A 1 596 ? 12.014 18.770 13.545 1.00 89.69 596 GLN A O 1
ATOM 4603 N N . LEU A 1 597 ? 11.726 16.942 12.258 1.00 91.38 597 LEU A N 1
ATOM 4604 C CA . LEU A 1 597 ? 10.267 17.001 12.113 1.00 91.38 597 LEU A CA 1
ATOM 4605 C C . LEU A 1 597 ? 9.528 17.160 13.448 1.00 91.38 597 LEU A C 1
ATOM 4607 O O . LEU A 1 597 ? 8.559 17.902 13.530 1.00 91.38 597 LEU A O 1
ATOM 4611 N N . LEU A 1 598 ? 10.008 16.539 14.524 1.00 88.88 598 LEU A N 1
ATOM 4612 C CA . LEU A 1 598 ? 9.448 16.703 15.876 1.00 88.88 598 LEU A CA 1
ATOM 4613 C C . LEU A 1 598 ? 9.602 18.110 16.489 1.00 88.88 598 LEU A C 1
ATOM 4615 O O . LEU A 1 598 ? 9.172 18.326 17.619 1.00 88.88 598 LEU A O 1
ATOM 4619 N N . LYS A 1 599 ? 10.231 19.046 15.772 1.00 89.38 599 LYS A N 1
ATOM 4620 C CA . LYS A 1 599 ? 10.419 20.456 16.147 1.00 89.38 599 LYS A CA 1
ATOM 4621 C C . LYS A 1 599 ? 9.866 21.428 15.093 1.00 89.38 599 LYS A C 1
ATOM 4623 O O . LYS A 1 599 ? 9.975 22.635 15.280 1.00 89.38 599 LYS A O 1
ATOM 4628 N N . GLU A 1 600 ? 9.339 20.918 13.979 1.00 90.69 600 GLU A N 1
ATOM 4629 C CA . GLU A 1 600 ? 8.657 21.715 12.953 1.00 90.69 600 GLU A CA 1
ATOM 4630 C C . GLU A 1 600 ? 7.256 22.096 13.457 1.00 90.69 600 GLU A C 1
ATOM 4632 O O . GLU A 1 600 ? 6.559 21.253 14.015 1.00 90.69 600 GLU A O 1
ATOM 4637 N N . ASP A 1 601 ? 6.816 23.335 13.245 1.00 88.06 601 ASP A N 1
ATOM 4638 C CA . ASP A 1 601 ? 5.392 23.665 13.367 1.00 88.06 601 ASP A CA 1
ATOM 4639 C C . ASP A 1 601 ? 4.697 23.344 12.036 1.00 88.06 601 ASP A C 1
ATOM 4641 O O . ASP A 1 601 ? 5.159 23.751 10.967 1.00 88.06 601 ASP A O 1
ATOM 4645 N N . LEU A 1 602 ? 3.617 22.566 12.108 1.00 85.50 602 LEU A N 1
ATOM 4646 C CA . LEU A 1 602 ? 2.825 22.105 10.966 1.00 85.50 602 LEU A CA 1
ATOM 4647 C C . LEU A 1 602 ? 1.320 22.394 11.128 1.00 85.50 602 LEU A C 1
ATOM 4649 O O . LEU A 1 602 ? 0.548 22.009 10.246 1.00 85.50 602 LEU A O 1
ATOM 4653 N N . GLY A 1 603 ? 0.916 23.091 12.197 1.00 82.44 603 GLY A N 1
ATOM 4654 C CA . GLY A 1 603 ? -0.470 23.473 12.476 1.00 82.44 603 GLY A CA 1
ATOM 4655 C C . GLY A 1 603 ? -1.327 22.440 13.226 1.00 82.44 603 GLY A C 1
ATOM 4656 O O . GLY A 1 603 ? -1.051 21.237 13.263 1.00 82.44 603 GLY A O 1
ATOM 4657 N N . ASP A 1 604 ? -2.410 22.960 13.798 1.00 79.88 604 ASP A N 1
ATOM 4658 C CA . ASP A 1 604 ? -3.425 22.324 14.652 1.00 79.88 604 ASP A CA 1
ATOM 4659 C C . ASP A 1 604 ? -4.710 21.908 13.898 1.00 79.88 604 ASP A C 1
ATOM 4661 O O . ASP A 1 604 ? -5.518 21.144 14.423 1.00 79.88 604 ASP A O 1
ATOM 4665 N N . ASP A 1 605 ? -4.857 22.320 12.629 1.00 79.94 605 ASP A N 1
ATOM 4666 C CA . ASP A 1 605 ? -5.961 22.014 11.686 1.00 79.94 605 ASP A CA 1
ATOM 4667 C C . ASP A 1 605 ? -6.501 20.564 11.709 1.00 79.94 605 ASP A C 1
ATOM 4669 O O . ASP A 1 605 ? -7.625 20.294 11.279 1.00 79.94 605 ASP A O 1
ATOM 4673 N N . LEU A 1 606 ? -5.673 19.612 12.136 1.00 83.94 606 LEU A N 1
ATOM 4674 C CA . LEU A 1 606 ? -5.880 18.169 12.042 1.00 83.94 606 LEU A CA 1
ATOM 4675 C C . LEU A 1 606 ? -6.155 17.479 13.392 1.00 83.94 606 LEU A C 1
ATOM 4677 O O . LEU A 1 606 ? -6.395 16.270 13.397 1.00 83.94 606 LEU A O 1
ATOM 4681 N N . GLU A 1 607 ? -6.177 18.194 14.522 1.00 83.69 607 GLU A N 1
ATOM 4682 C CA . GLU A 1 607 ? -6.401 17.587 15.851 1.00 83.69 607 GLU A CA 1
ATOM 4683 C C . GLU A 1 607 ? -7.743 16.842 15.947 1.00 83.69 607 GLU A C 1
ATOM 4685 O O . GLU A 1 607 ? -7.803 15.723 16.455 1.00 83.69 607 GLU A O 1
ATOM 4690 N N . LYS A 1 608 ? -8.813 17.391 15.358 1.00 84.44 608 LYS A N 1
ATOM 4691 C CA . LYS A 1 608 ? -10.133 16.727 15.285 1.00 84.44 608 LYS A CA 1
ATOM 4692 C C . LYS A 1 608 ? -10.118 15.446 14.447 1.00 84.44 608 LYS A C 1
ATOM 4694 O O . LYS A 1 608 ? -10.930 14.550 14.665 1.00 84.44 608 LYS A O 1
ATOM 4699 N N . VAL A 1 609 ? -9.195 15.358 13.490 1.00 85.19 609 VAL A N 1
ATOM 4700 C CA . VAL A 1 609 ? -9.074 14.233 12.556 1.00 85.19 609 VAL A CA 1
ATOM 4701 C C . VAL A 1 609 ? -8.302 13.089 13.205 1.00 85.19 609 VAL A C 1
ATOM 4703 O O . VAL A 1 609 ? -8.697 11.933 13.045 1.00 85.19 609 VAL A O 1
ATOM 4706 N N . VAL A 1 610 ? -7.214 13.370 13.936 1.00 88.56 610 VAL A N 1
ATOM 4707 C CA . VAL A 1 610 ? -6.513 12.347 14.726 1.00 88.56 610 VAL A CA 1
ATOM 4708 C C . VAL A 1 610 ? -5.975 12.887 16.049 1.00 88.56 610 VAL A C 1
ATOM 4710 O O . VAL A 1 610 ? -5.149 13.794 16.063 1.00 88.56 610 VAL A O 1
ATOM 4713 N N . TYR A 1 611 ? -6.364 12.235 17.146 1.00 90.94 611 TYR A N 1
ATOM 4714 C CA . TYR A 1 611 ? -5.977 12.589 18.514 1.00 90.94 611 TYR A CA 1
ATOM 4715 C C . TYR A 1 611 ? -5.780 11.348 19.403 1.00 90.94 611 TYR A C 1
ATOM 4717 O O . TYR A 1 611 ? -6.146 10.225 19.038 1.00 90.94 611 TYR A O 1
ATOM 4725 N N . MET A 1 612 ? -5.158 11.547 20.568 1.00 90.25 612 MET A N 1
ATOM 4726 C CA . MET A 1 612 ? -4.973 10.529 21.611 1.00 90.25 612 MET A CA 1
ATOM 4727 C C . MET A 1 612 ? -5.883 10.862 22.796 1.00 90.25 612 MET A C 1
ATOM 4729 O O . MET A 1 612 ? -5.807 11.983 23.293 1.00 90.25 612 MET A O 1
ATOM 4733 N N . HIS A 1 613 ? -6.704 9.923 23.276 1.00 91.25 613 HIS A N 1
ATOM 4734 C CA . HIS A 1 613 ? -7.603 10.176 24.411 1.00 91.25 613 HIS A CA 1
ATOM 4735 C C . HIS A 1 613 ? -7.882 8.925 25.250 1.00 91.25 613 HIS A C 1
ATOM 4737 O O . HIS A 1 613 ? -8.491 7.975 24.763 1.00 91.25 613 HIS A O 1
ATOM 4743 N N . GLY A 1 614 ? -7.505 8.954 26.530 1.00 91.56 614 GLY A N 1
ATOM 4744 C CA . GLY A 1 614 ? -7.741 7.852 27.468 1.00 91.56 614 GLY A CA 1
ATOM 4745 C C . GLY A 1 614 ? -7.016 6.544 27.115 1.00 91.56 614 GLY A C 1
ATOM 4746 O O . GLY A 1 614 ? -6.213 6.469 26.179 1.00 91.56 614 GLY A O 1
ATOM 4747 N N . HIS A 1 615 ? -7.303 5.503 27.897 1.00 94.44 615 HIS A N 1
ATOM 4748 C CA . HIS A 1 615 ? -6.656 4.192 27.817 1.00 94.44 615 HIS A CA 1
ATOM 4749 C C . HIS A 1 615 ? -7.671 3.044 27.725 1.00 94.44 615 HIS A C 1
ATOM 4751 O O . HIS A 1 615 ? -8.797 3.133 28.225 1.00 94.44 615 HIS A O 1
ATOM 4757 N N . ASP A 1 616 ? -7.265 1.938 27.101 1.00 94.81 616 ASP A N 1
ATOM 4758 C CA . ASP A 1 616 ? -7.996 0.673 27.177 1.00 94.81 616 ASP A CA 1
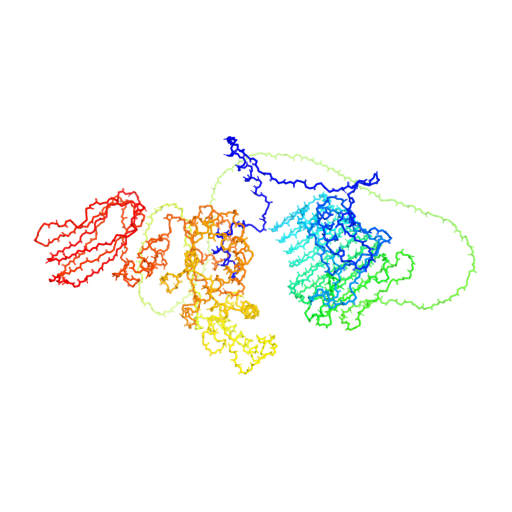ATOM 4759 C C . ASP A 1 616 ? -7.760 -0.041 28.531 1.00 94.81 616 ASP A C 1
ATOM 4761 O O . ASP A 1 616 ? -6.933 0.359 29.349 1.00 94.81 616 ASP A O 1
ATOM 4765 N N . LYS A 1 617 ? -8.505 -1.118 28.789 1.00 93.88 617 LYS A N 1
ATOM 4766 C CA . LYS A 1 617 ? -8.439 -1.925 30.024 1.00 93.88 617 LYS A CA 1
ATOM 4767 C C . LYS A 1 617 ? -7.158 -2.747 30.178 1.00 93.88 617 LYS A C 1
ATOM 4769 O O . LYS A 1 617 ? -6.944 -3.334 31.235 1.00 93.88 617 LYS A O 1
ATOM 4774 N N . GLU A 1 618 ? -6.351 -2.840 29.127 1.00 91.56 618 GLU A N 1
ATOM 4775 C CA . GLU A 1 618 ? -5.020 -3.452 29.135 1.00 91.56 618 GLU A CA 1
ATOM 4776 C C . GLU A 1 618 ? -3.928 -2.364 29.334 1.00 91.56 618 GLU A C 1
ATOM 4778 O O . GLU A 1 618 ? -2.763 -2.697 29.539 1.00 91.56 618 GLU A O 1
ATOM 4783 N N . GLY A 1 619 ? -4.318 -1.078 29.368 1.00 92.56 619 GLY A N 1
ATOM 4784 C CA . GLY A 1 619 ? -3.487 0.103 29.616 1.00 92.56 619 GLY A CA 1
ATOM 4785 C C . GLY A 1 619 ? -2.989 0.814 28.351 1.00 92.56 619 GLY A C 1
ATOM 4786 O O . GLY A 1 619 ? -2.254 1.795 28.455 1.00 92.56 619 GLY A O 1
ATOM 4787 N N . HIS A 1 620 ? -3.363 0.353 27.155 1.00 94.31 620 HIS A N 1
ATOM 4788 C CA . HIS A 1 620 ? -2.905 0.945 25.897 1.00 94.31 620 HIS A CA 1
ATOM 4789 C C . HIS A 1 620 ? -3.526 2.334 25.690 1.00 94.31 620 HIS A C 1
ATOM 4791 O O . HIS A 1 620 ? -4.752 2.456 25.775 1.00 94.31 620 HIS A O 1
ATOM 4797 N N . PRO A 1 621 ? -2.744 3.375 25.351 1.00 95.50 621 PRO A N 1
ATOM 4798 C CA . PRO A 1 621 ? -3.304 4.679 25.014 1.00 95.50 621 PRO A CA 1
ATOM 4799 C C . PRO A 1 621 ? -4.108 4.582 23.712 1.00 95.50 621 PRO A C 1
ATOM 4801 O O . PRO A 1 621 ? -3.677 3.941 22.743 1.00 95.50 621 PRO A O 1
ATOM 4804 N N . VAL A 1 622 ? -5.284 5.211 23.685 1.00 94.75 622 VAL A N 1
ATOM 4805 C CA . VAL A 1 622 ? -6.233 5.087 22.570 1.00 94.75 622 VAL A CA 1
ATOM 4806 C C . VAL A 1 622 ? -6.051 6.225 21.566 1.00 94.75 622 VAL A C 1
ATOM 4808 O O . VAL A 1 622 ? -6.128 7.401 21.916 1.00 94.75 622 VAL A O 1
ATOM 4811 N N . CYS A 1 623 ? -5.844 5.871 20.297 1.00 93.19 623 CYS A N 1
ATOM 4812 C CA . CYS A 1 623 ? -5.763 6.797 19.168 1.00 93.19 623 CYS A CA 1
ATOM 4813 C C . CYS A 1 623 ? -7.074 6.784 18.372 1.00 93.19 623 CYS A C 1
ATOM 4815 O O . CYS A 1 623 ? -7.433 5.747 17.808 1.00 93.19 623 CYS A O 1
ATOM 4817 N N . TYR A 1 624 ? -7.763 7.922 18.287 1.00 91.50 624 TYR A N 1
ATOM 4818 C CA . TYR A 1 624 ? -8.998 8.085 17.514 1.00 91.50 624 TYR A CA 1
ATOM 4819 C C . TYR A 1 624 ? -8.706 8.712 16.154 1.00 91.50 624 TYR A C 1
ATOM 4821 O O . TYR A 1 624 ? -8.025 9.726 16.084 1.00 91.50 624 TYR A O 1
ATOM 4829 N N . ASN A 1 625 ? -9.235 8.122 15.081 1.00 90.00 625 ASN A N 1
ATOM 4830 C CA . ASN A 1 625 ? -9.038 8.551 13.696 1.00 90.00 625 ASN A CA 1
ATOM 4831 C C . ASN A 1 625 ? -10.420 8.827 13.081 1.00 90.00 625 ASN A C 1
ATOM 4833 O O . ASN A 1 625 ? -11.160 7.889 12.777 1.00 90.00 625 ASN A O 1
ATOM 4837 N N . VAL A 1 626 ? -10.793 10.097 12.944 1.00 89.69 626 VAL A N 1
ATOM 4838 C CA . VAL A 1 626 ? -12.140 10.545 12.561 1.00 89.69 626 VAL A CA 1
ATOM 4839 C C . VAL A 1 626 ? -12.153 10.924 11.086 1.00 89.69 626 VAL A C 1
ATOM 4841 O O . VAL A 1 626 ? -11.861 12.053 10.698 1.00 89.69 626 VAL A O 1
ATOM 4844 N N . TYR A 1 627 ? -12.494 9.965 10.226 1.00 83.62 627 TYR A N 1
ATOM 4845 C CA . TYR A 1 627 ? -12.440 10.185 8.779 1.00 83.62 627 TYR A CA 1
ATOM 4846 C C . TYR A 1 627 ? -13.575 11.070 8.239 1.00 83.62 627 TYR A C 1
ATOM 4848 O O . TYR A 1 627 ? -13.475 11.538 7.108 1.00 83.62 627 TYR A O 1
ATOM 4856 N N . GLY A 1 628 ? -14.630 11.312 9.025 1.00 83.38 628 GLY A N 1
ATOM 4857 C CA . GLY A 1 628 ? -15.755 12.180 8.656 1.00 83.38 628 GLY A CA 1
ATOM 4858 C C . GLY A 1 628 ? -15.396 13.665 8.516 1.00 83.38 628 GLY A C 1
ATOM 4859 O O . GLY A 1 628 ? -16.004 14.347 7.695 1.00 83.38 628 GLY A O 1
ATOM 4860 N N . GLU A 1 629 ? -14.371 14.153 9.223 1.00 86.38 629 GLU A N 1
ATOM 4861 C CA . GLU A 1 629 ? -13.939 15.563 9.164 1.00 86.38 629 GLU A CA 1
ATOM 4862 C C . GLU A 1 629 ? -13.525 15.991 7.744 1.00 86.38 629 GLU A C 1
ATOM 4864 O O . GLU A 1 629 ? -13.737 17.130 7.330 1.00 86.38 629 GLU A O 1
ATOM 4869 N N . PHE A 1 630 ? -13.017 15.049 6.941 1.00 83.75 630 PHE A N 1
ATOM 4870 C CA . PHE A 1 630 ? -12.661 15.263 5.536 1.00 83.75 630 PHE A CA 1
ATOM 4871 C C . PHE A 1 630 ? -13.867 15.437 4.586 1.00 83.75 630 PHE A C 1
ATOM 4873 O O . PHE A 1 630 ? -13.670 15.512 3.371 1.00 83.75 630 PHE A O 1
ATOM 4880 N N . GLN A 1 631 ? -15.105 15.505 5.097 1.00 82.00 631 GLN A N 1
ATOM 4881 C CA . GLN A 1 631 ? -16.248 16.052 4.349 1.00 82.00 631 GLN A CA 1
ATOM 4882 C C . GLN A 1 631 ? -16.228 17.582 4.253 1.00 82.00 631 GLN A C 1
ATOM 4884 O O . GLN A 1 631 ? -16.865 18.130 3.356 1.00 82.00 631 GLN A O 1
ATOM 4889 N N . ASN A 1 632 ? -15.524 18.282 5.147 1.00 85.94 632 ASN A N 1
ATOM 4890 C CA . ASN A 1 632 ? -15.354 19.726 5.033 1.00 85.94 632 ASN A CA 1
ATOM 4891 C C . ASN A 1 632 ? -14.470 20.030 3.808 1.00 85.94 632 ASN A C 1
ATOM 4893 O O . ASN A 1 632 ? -13.281 19.715 3.808 1.00 85.94 632 ASN A O 1
ATOM 4897 N N . GLU A 1 633 ? -15.052 20.632 2.768 1.00 83.56 633 GLU A N 1
ATOM 4898 C CA . GLU A 1 633 ? -14.355 20.937 1.511 1.00 83.56 633 GLU A CA 1
ATOM 4899 C C . GLU A 1 633 ? -13.214 21.950 1.682 1.00 83.56 633 GLU A C 1
ATOM 4901 O O . GLU A 1 633 ? -12.180 21.814 1.030 1.00 83.56 633 GLU A O 1
ATOM 4906 N N . GLU A 1 634 ? -13.342 22.925 2.586 1.00 86.56 634 GLU A N 1
ATOM 4907 C CA . GLU A 1 634 ? -12.265 23.879 2.878 1.00 86.56 634 GLU A CA 1
ATOM 4908 C C . GLU A 1 634 ? -11.063 23.147 3.487 1.00 86.56 634 GLU A C 1
ATOM 4910 O O . GLU A 1 634 ? -9.943 23.249 2.982 1.00 86.56 634 GLU A O 1
ATOM 4915 N N . LEU A 1 635 ? -11.312 22.325 4.512 1.00 85.75 635 LEU A N 1
ATOM 4916 C CA . LEU A 1 635 ? -10.296 21.490 5.154 1.00 85.75 635 LEU A CA 1
ATOM 4917 C C . LEU A 1 635 ? -9.682 20.500 4.150 1.00 85.75 635 LEU A C 1
ATOM 4919 O O . LEU A 1 635 ? -8.462 20.360 4.071 1.00 85.75 635 LEU A O 1
ATOM 4923 N N . TYR A 1 636 ? -10.509 19.866 3.315 1.00 85.50 636 TYR A N 1
ATOM 4924 C CA . TYR A 1 636 ? -10.064 18.960 2.258 1.00 85.50 636 TYR A CA 1
ATOM 4925 C C . TYR A 1 636 ? -9.115 19.659 1.272 1.00 85.50 636 TYR A C 1
ATOM 4927 O O . TYR A 1 636 ? -8.032 19.146 0.983 1.00 85.50 636 TYR A O 1
ATOM 4935 N N . MET A 1 637 ? -9.467 20.849 0.779 1.00 84.88 637 MET A N 1
ATOM 4936 C CA . MET A 1 637 ? -8.630 21.593 -0.171 1.00 84.88 637 MET A CA 1
ATOM 4937 C C . MET A 1 637 ? -7.374 22.189 0.489 1.00 84.88 637 MET A C 1
ATOM 4939 O O . MET A 1 637 ? -6.313 22.232 -0.142 1.00 84.88 637 MET A O 1
ATOM 4943 N N . LYS A 1 638 ? -7.440 22.570 1.772 1.00 87.12 638 LYS A N 1
ATOM 4944 C CA . LYS A 1 638 ? -6.293 23.031 2.584 1.00 87.12 638 LYS A CA 1
ATOM 4945 C C . LYS A 1 638 ? -5.229 21.940 2.798 1.00 87.12 638 LYS A C 1
ATOM 4947 O O . LYS A 1 638 ? -4.062 22.265 3.040 1.00 87.12 638 LYS A O 1
ATOM 4952 N N . ILE A 1 639 ? -5.610 20.664 2.670 1.00 84.06 639 ILE A N 1
ATOM 4953 C CA . ILE A 1 639 ? -4.759 19.498 2.965 1.00 84.06 639 ILE A CA 1
ATOM 4954 C C . ILE A 1 639 ? -4.393 18.674 1.714 1.00 84.06 639 ILE A C 1
ATOM 4956 O O . ILE A 1 639 ? -3.279 18.158 1.645 1.00 84.06 639 ILE A O 1
ATOM 4960 N N . PHE A 1 640 ? -5.270 18.546 0.710 1.00 85.00 640 PHE A N 1
ATOM 4961 C CA . PHE A 1 640 ? -5.079 17.572 -0.384 1.00 85.00 640 PHE A CA 1
ATOM 4962 C C . PHE A 1 640 ? -5.011 18.150 -1.806 1.00 85.00 640 PHE A C 1
ATOM 4964 O O . PHE A 1 640 ? -4.646 17.404 -2.717 1.00 85.00 640 PHE A O 1
ATOM 4971 N N . ALA A 1 641 ? -5.331 19.435 -2.014 1.00 81.56 641 ALA A N 1
ATOM 4972 C CA . ALA A 1 641 ? -5.509 20.021 -3.354 1.00 81.56 641 ALA A CA 1
ATOM 4973 C C . ALA A 1 641 ? -4.267 19.978 -4.269 1.00 81.56 641 ALA A C 1
ATOM 4975 O O . ALA A 1 641 ? -4.408 20.016 -5.488 1.00 81.56 641 ALA A O 1
ATOM 4976 N N . ASP A 1 642 ? -3.064 19.890 -3.701 1.00 86.31 642 ASP A N 1
ATOM 4977 C CA . ASP A 1 642 ? -1.802 19.803 -4.438 1.00 86.31 642 ASP A CA 1
ATOM 4978 C C . ASP A 1 642 ? -0.792 18.888 -3.725 1.00 86.31 642 ASP A C 1
ATOM 4980 O O . ASP A 1 642 ? -1.019 18.403 -2.612 1.00 86.31 642 ASP A O 1
ATOM 4984 N N . GLU A 1 643 ? 0.317 18.595 -4.405 1.00 83.44 643 GLU A N 1
ATOM 4985 C CA . GLU A 1 643 ? 1.332 17.654 -3.927 1.00 83.44 643 GLU A CA 1
ATOM 4986 C C . GLU A 1 643 ? 2.090 18.160 -2.691 1.00 83.44 643 GLU A C 1
ATOM 4988 O O . GLU A 1 643 ? 2.440 17.356 -1.826 1.00 83.44 643 GLU A O 1
ATOM 4993 N N . GLU A 1 644 ? 2.271 19.475 -2.549 1.00 87.81 644 GLU A N 1
ATOM 4994 C CA . GLU A 1 644 ? 2.947 20.074 -1.397 1.00 87.81 644 GLU A CA 1
ATOM 4995 C C . GLU A 1 644 ? 2.082 19.972 -0.135 1.00 87.81 644 GLU A C 1
ATOM 4997 O O . GLU A 1 644 ? 2.562 19.517 0.907 1.00 87.81 644 GLU A O 1
ATOM 5002 N N . LYS A 1 645 ? 0.781 20.279 -0.226 1.00 87.81 645 LYS A N 1
ATOM 5003 C CA . LYS A 1 645 ? -0.170 20.089 0.882 1.00 87.81 645 LYS A CA 1
ATOM 5004 C C . LYS A 1 645 ? -0.285 18.616 1.279 1.00 87.81 645 LYS A C 1
ATOM 5006 O O . LYS A 1 645 ? -0.231 18.313 2.472 1.00 87.81 645 LYS A O 1
ATOM 5011 N N . ARG A 1 646 ? -0.333 17.690 0.308 1.00 85.12 646 ARG A N 1
ATOM 5012 C CA . ARG A 1 646 ? -0.305 16.238 0.584 1.00 85.12 646 ARG A CA 1
ATOM 5013 C C . ARG A 1 646 ? 0.987 15.806 1.274 1.00 85.12 646 ARG A C 1
ATOM 5015 O O . ARG A 1 646 ? 0.939 15.010 2.210 1.00 85.12 646 ARG A O 1
ATOM 5022 N N . TRP A 1 647 ? 2.136 16.335 0.863 1.00 87.19 647 TRP A N 1
ATOM 5023 C CA . TRP A 1 647 ? 3.411 16.062 1.528 1.00 87.19 647 TRP A CA 1
ATOM 5024 C C . TRP A 1 647 ? 3.457 16.639 2.949 1.00 87.19 647 TRP A C 1
ATOM 5026 O O . TRP A 1 647 ? 3.894 15.954 3.875 1.00 87.19 647 TRP A O 1
ATOM 5036 N N . ARG A 1 648 ? 2.921 17.848 3.161 1.00 89.56 648 ARG A N 1
ATOM 5037 C CA . ARG A 1 648 ? 2.759 18.460 4.490 1.00 89.56 648 ARG A CA 1
ATOM 5038 C C . ARG A 1 648 ? 1.864 17.614 5.399 1.00 89.56 648 ARG A C 1
ATOM 5040 O O . ARG A 1 648 ? 2.241 17.365 6.540 1.00 89.56 648 ARG A O 1
ATOM 5047 N N . PHE A 1 649 ? 0.748 17.090 4.886 1.00 87.88 649 PHE A N 1
ATOM 5048 C CA . PHE A 1 649 ? -0.107 16.130 5.599 1.00 87.88 649 PHE A CA 1
ATOM 5049 C C . PHE A 1 649 ? 0.651 14.858 6.000 1.00 87.88 649 PHE A C 1
ATOM 5051 O O . PHE A 1 649 ? 0.519 14.389 7.130 1.00 87.88 649 PHE A O 1
ATOM 5058 N N . LEU A 1 650 ? 1.484 14.309 5.109 1.00 87.56 650 LEU A N 1
ATOM 5059 C CA . LEU A 1 650 ? 2.320 13.146 5.419 1.00 87.56 650 LEU A CA 1
ATOM 5060 C C . LEU A 1 650 ? 3.364 13.459 6.500 1.00 87.56 650 LEU A C 1
ATOM 5062 O O . LEU A 1 650 ? 3.536 12.651 7.414 1.00 87.56 650 LEU A O 1
ATOM 5066 N N . ARG A 1 651 ? 4.019 14.629 6.452 1.00 91.38 651 ARG A N 1
ATOM 5067 C CA . ARG A 1 651 ? 4.926 15.084 7.523 1.00 91.38 651 ARG A CA 1
ATOM 5068 C C . ARG A 1 651 ? 4.186 15.219 8.853 1.00 91.38 651 ARG A C 1
ATOM 5070 O O . ARG A 1 651 ? 4.610 14.592 9.818 1.00 91.38 651 ARG A O 1
ATOM 5077 N N . TRP A 1 652 ? 3.051 15.920 8.886 1.00 91.31 652 TRP A N 1
ATOM 5078 C CA . TRP A 1 652 ? 2.210 16.066 10.084 1.00 91.31 652 TRP A CA 1
ATOM 5079 C C . TRP A 1 652 ? 1.790 14.704 10.650 1.00 91.31 652 TRP A C 1
ATOM 5081 O O . TRP A 1 652 ? 1.923 14.439 11.844 1.00 91.31 652 TRP A O 1
ATOM 5091 N N . ARG A 1 653 ? 1.364 13.770 9.790 1.00 88.94 653 ARG A N 1
ATOM 5092 C CA . ARG A 1 653 ? 0.902 12.450 10.235 1.00 88.94 653 ARG A CA 1
ATOM 5093 C C . ARG A 1 653 ? 2.019 11.610 10.858 1.00 88.94 653 ARG A C 1
ATOM 5095 O O . ARG A 1 653 ? 1.768 10.895 11.830 1.00 88.94 653 ARG A O 1
ATOM 5102 N N . ILE A 1 654 ? 3.236 11.699 10.323 1.00 90.56 654 ILE A N 1
ATOM 5103 C CA . ILE A 1 654 ? 4.423 11.041 10.887 1.00 90.56 654 ILE A CA 1
ATOM 5104 C C . ILE A 1 654 ? 4.898 11.748 12.164 1.00 90.56 654 ILE A C 1
ATOM 5106 O O . ILE A 1 654 ? 5.252 11.069 13.125 1.00 90.56 654 ILE A O 1
ATOM 5110 N N . GLN A 1 655 ? 4.833 13.080 12.222 1.00 92.50 655 GLN A N 1
ATOM 5111 C CA . GLN A 1 655 ? 5.131 13.872 13.419 1.00 92.50 655 GLN A CA 1
ATOM 5112 C C . GLN A 1 655 ? 4.227 13.476 14.594 1.00 92.50 655 GLN A C 1
ATOM 5114 O O . GLN A 1 655 ? 4.731 13.109 15.656 1.00 92.50 655 GLN A O 1
ATOM 5119 N N . PHE A 1 656 ? 2.905 13.467 14.382 1.00 90.31 656 PHE A N 1
ATOM 5120 C CA . PHE A 1 656 ? 1.915 13.018 15.364 1.00 90.31 656 PHE A CA 1
ATOM 5121 C C . PHE A 1 656 ? 2.230 11.607 15.877 1.00 90.31 656 PHE A C 1
ATOM 5123 O O . PHE A 1 656 ? 2.183 11.343 17.083 1.00 90.31 656 PHE A O 1
ATOM 5130 N N . LEU A 1 657 ? 2.556 10.683 14.965 1.00 90.31 657 LEU A N 1
ATOM 5131 C CA . LEU A 1 657 ? 2.825 9.294 15.324 1.00 90.31 657 LEU A CA 1
ATOM 5132 C C . LEU A 1 657 ? 4.127 9.150 16.120 1.00 90.31 657 LEU A C 1
ATOM 5134 O O . LEU A 1 657 ? 4.131 8.458 17.132 1.00 90.31 657 LEU A O 1
ATOM 5138 N N . GLU A 1 658 ? 5.209 9.823 15.730 1.00 92.19 658 GLU A N 1
ATOM 5139 C CA . GLU A 1 658 ? 6.463 9.841 16.497 1.00 92.19 658 GLU A CA 1
ATOM 5140 C C . GLU A 1 658 ? 6.281 10.461 17.886 1.00 92.19 658 GLU A C 1
ATOM 5142 O O . GLU A 1 658 ? 6.776 9.909 18.869 1.00 92.19 658 GLU A O 1
ATOM 5147 N N . ALA A 1 659 ? 5.554 11.578 17.983 1.00 92.06 659 ALA A N 1
ATOM 5148 C CA . ALA A 1 659 ? 5.261 12.251 19.247 1.00 92.06 659 ALA A CA 1
ATOM 5149 C C . ALA A 1 659 ? 4.376 11.395 20.170 1.00 92.06 659 ALA A C 1
ATOM 5151 O O . ALA A 1 659 ? 4.498 11.477 21.392 1.00 92.06 659 ALA A O 1
ATOM 5152 N N . SER A 1 660 ? 3.515 10.549 19.597 1.00 91.12 660 SER A N 1
ATOM 5153 C CA . SER A 1 660 ? 2.705 9.574 20.336 1.00 91.12 660 SER A CA 1
ATOM 5154 C C . SER A 1 660 ? 3.527 8.353 20.757 1.00 91.12 660 SER A C 1
ATOM 5156 O O . SER A 1 660 ? 3.479 7.952 21.916 1.00 91.12 660 SER A O 1
ATOM 5158 N N . ILE A 1 661 ? 4.343 7.792 19.857 1.00 92.75 661 ILE A N 1
ATOM 5159 C CA . ILE A 1 661 ? 5.192 6.625 20.140 1.00 92.75 661 ILE A CA 1
ATOM 5160 C C . ILE A 1 661 ? 6.245 6.943 21.211 1.00 92.75 661 ILE A C 1
ATOM 5162 O O . ILE A 1 661 ? 6.516 6.096 22.056 1.00 92.75 661 ILE A O 1
ATOM 5166 N N . ARG A 1 662 ? 6.802 8.161 21.249 1.00 92.25 662 ARG A N 1
ATOM 5167 C CA . ARG A 1 662 ? 7.776 8.574 22.285 1.00 92.25 662 ARG A CA 1
ATOM 5168 C C . ARG A 1 662 ? 7.191 8.714 23.696 1.00 92.25 662 ARG A C 1
ATOM 5170 O O . ARG A 1 662 ? 7.958 8.895 24.635 1.00 92.25 662 ARG A O 1
ATOM 5177 N N . LYS A 1 663 ? 5.865 8.623 23.853 1.00 92.50 663 LYS A N 1
ATOM 5178 C CA . LYS A 1 663 ? 5.175 8.560 25.155 1.00 92.50 663 LYS A CA 1
ATOM 5179 C C . LYS A 1 663 ? 4.934 7.119 25.632 1.00 92.50 663 LYS A C 1
ATOM 5181 O O . LYS A 1 663 ? 4.440 6.932 26.738 1.00 92.50 663 LYS A O 1
ATOM 5186 N N . LEU A 1 664 ? 5.245 6.117 24.806 1.00 94.12 664 LEU A N 1
ATOM 5187 C CA . LEU A 1 664 ? 5.075 4.701 25.131 1.00 94.12 664 LEU A CA 1
ATOM 5188 C C . LEU A 1 664 ? 6.229 4.173 25.992 1.00 94.12 664 LEU A C 1
ATOM 5190 O O . LEU A 1 664 ? 7.376 4.599 25.839 1.00 94.12 664 LEU A O 1
ATOM 5194 N N . ASP A 1 665 ? 5.943 3.186 26.840 1.00 93.75 665 ASP A N 1
ATOM 5195 C CA . ASP A 1 665 ? 6.966 2.528 27.647 1.00 93.75 665 ASP A CA 1
ATOM 5196 C C . ASP A 1 665 ? 7.551 1.308 26.923 1.00 93.75 665 ASP A C 1
ATOM 5198 O O . ASP A 1 665 ? 6.922 0.256 26.796 1.00 93.75 665 ASP A O 1
ATOM 5202 N N . PHE A 1 666 ? 8.797 1.453 26.472 1.00 93.94 666 PHE A N 1
ATOM 5203 C CA . PHE A 1 666 ? 9.593 0.385 25.868 1.00 93.94 666 PHE A CA 1
ATOM 5204 C C . PHE A 1 666 ? 10.319 -0.502 26.899 1.00 93.94 666 PHE A C 1
ATOM 5206 O O . PHE A 1 666 ? 11.147 -1.318 26.498 1.00 93.94 666 PHE A O 1
ATOM 5213 N N . SER A 1 667 ? 10.066 -0.372 28.208 1.00 92.25 667 SER A N 1
ATOM 5214 C CA . SER A 1 667 ? 10.617 -1.293 29.213 1.00 92.25 667 SER A CA 1
ATOM 5215 C C . SER A 1 667 ? 10.148 -2.749 28.987 1.00 92.25 667 SER A C 1
ATOM 5217 O O . SER A 1 667 ? 9.096 -2.975 28.377 1.00 92.25 667 SER A O 1
ATOM 5219 N N . PRO A 1 668 ? 10.887 -3.776 29.456 1.00 89.38 668 PRO A N 1
ATOM 5220 C CA . PRO A 1 668 ? 10.478 -5.178 29.310 1.00 89.38 668 PRO A CA 1
ATOM 5221 C C . PRO A 1 668 ? 9.161 -5.518 30.034 1.00 89.38 668 PRO A C 1
ATOM 5223 O O . PRO A 1 668 ? 9.119 -5.841 31.222 1.00 89.38 668 PRO A O 1
ATOM 5226 N N . GLY A 1 669 ? 8.062 -5.500 29.278 1.00 86.25 669 GLY A N 1
ATOM 5227 C CA . GLY A 1 669 ? 6.697 -5.649 29.796 1.00 86.25 669 GLY A CA 1
ATOM 5228 C C . GLY A 1 669 ? 5.934 -4.333 29.974 1.00 86.25 669 GLY A C 1
ATOM 5229 O O . GLY A 1 669 ? 4.781 -4.382 30.395 1.00 86.25 669 GLY A O 1
ATOM 5230 N N . GLY A 1 670 ? 6.549 -3.201 29.625 1.00 90.75 670 GLY A N 1
ATOM 5231 C CA . GLY A 1 670 ? 5.907 -1.904 29.450 1.00 90.75 670 GLY A CA 1
ATOM 5232 C C . GLY A 1 670 ? 5.014 -1.834 28.209 1.00 90.75 670 GLY A C 1
ATOM 5233 O O . GLY A 1 670 ? 5.062 -2.688 27.313 1.00 90.75 670 GLY A O 1
ATOM 5234 N N . ILE A 1 671 ? 4.177 -0.798 28.164 1.00 92.56 671 ILE A N 1
ATOM 5235 C CA . ILE A 1 671 ? 3.140 -0.608 27.145 1.00 92.56 671 ILE A CA 1
ATOM 5236 C C . ILE A 1 671 ? 3.724 0.137 25.938 1.00 92.56 671 ILE A C 1
ATOM 5238 O O . ILE A 1 671 ? 3.818 1.363 25.919 1.00 92.56 671 ILE A O 1
ATOM 5242 N N . ASN A 1 672 ? 4.104 -0.636 24.917 1.00 92.81 672 ASN A N 1
ATOM 5243 C CA . ASN A 1 672 ? 4.764 -0.176 23.685 1.00 92.81 672 ASN A CA 1
ATOM 5244 C C . ASN A 1 672 ? 3.893 -0.321 22.420 1.00 92.81 672 ASN A C 1
ATOM 5246 O O . ASN A 1 672 ? 4.405 -0.336 21.295 1.00 92.81 672 ASN A O 1
ATOM 5250 N N . THR A 1 673 ? 2.577 -0.433 22.589 1.00 91.69 673 THR A N 1
ATOM 5251 C CA . THR A 1 673 ? 1.578 -0.583 21.522 1.00 91.69 673 THR A CA 1
ATOM 5252 C C . THR A 1 673 ? 0.379 0.343 21.767 1.00 91.69 673 THR A C 1
ATOM 5254 O O . THR A 1 673 ? 0.104 0.758 22.890 1.00 91.69 673 THR A O 1
ATOM 5257 N N . ILE A 1 674 ? -0.301 0.723 20.684 1.00 90.25 674 ILE A N 1
ATOM 5258 C CA . ILE A 1 674 ? -1.407 1.688 20.651 1.00 90.25 674 ILE A CA 1
ATOM 5259 C C . ILE A 1 674 ? -2.699 0.944 20.307 1.00 90.25 674 ILE A C 1
ATOM 5261 O O . ILE A 1 674 ? -2.726 0.121 19.382 1.00 90.25 674 ILE A O 1
ATOM 5265 N N . PHE A 1 675 ? -3.785 1.270 21.008 1.00 93.00 675 PHE A N 1
ATOM 5266 C CA . PHE A 1 675 ? -5.131 0.834 20.642 1.00 93.00 675 PHE A CA 1
ATOM 5267 C C . PHE A 1 675 ? -5.717 1.844 19.652 1.00 93.00 675 PHE A C 1
ATOM 5269 O O . PHE A 1 675 ? -5.834 3.027 19.964 1.00 93.00 675 PHE A O 1
ATOM 5276 N N . GLN A 1 676 ? -6.069 1.413 18.442 1.00 92.38 676 GLN A N 1
ATOM 5277 C CA . GLN A 1 676 ? -6.588 2.316 17.411 1.00 92.38 676 GLN A CA 1
ATOM 5278 C C . GLN A 1 676 ? -8.107 2.191 17.287 1.00 92.38 676 GLN A C 1
ATOM 5280 O O . GLN A 1 676 ? -8.657 1.096 17.173 1.00 92.38 676 GLN A O 1
ATOM 5285 N N . VAL A 1 677 ? -8.791 3.331 17.283 1.00 93.00 677 VAL A N 1
ATOM 5286 C CA . VAL A 1 677 ? -10.200 3.466 16.918 1.00 93.00 677 VAL A CA 1
ATOM 5287 C C . VAL A 1 677 ? -10.260 4.300 15.644 1.00 93.00 677 VAL A C 1
ATOM 5289 O O . VAL A 1 677 ? -9.715 5.401 15.588 1.00 93.00 677 VAL A O 1
ATOM 5292 N N . SER A 1 678 ? -10.931 3.786 14.621 1.00 90.31 678 SER A N 1
ATOM 5293 C CA . SER A 1 678 ? -11.251 4.533 13.403 1.00 90.31 678 SER A CA 1
ATOM 5294 C C . SER A 1 678 ? -12.759 4.728 13.329 1.00 90.31 678 SER A C 1
ATOM 5296 O O . SER A 1 678 ? -13.494 3.740 13.404 1.00 90.31 678 SER A O 1
ATOM 5298 N N . ASP A 1 679 ? -13.221 5.969 13.174 1.00 89.38 679 ASP A N 1
ATOM 5299 C CA . ASP A 1 679 ? -14.628 6.283 12.917 1.00 89.38 679 ASP A CA 1
ATOM 5300 C C . ASP A 1 679 ? -14.888 6.406 11.409 1.00 89.38 679 ASP A C 1
ATOM 5302 O O . ASP A 1 679 ? -14.216 7.156 10.697 1.00 89.38 679 ASP A O 1
ATOM 5306 N N . LEU A 1 680 ? -15.859 5.624 10.930 1.00 86.50 680 LEU A N 1
ATOM 5307 C CA . LEU A 1 680 ? -16.274 5.551 9.529 1.00 86.50 680 LEU A CA 1
ATOM 5308 C C . LEU A 1 680 ? -17.546 6.376 9.275 1.00 86.50 680 LEU A C 1
ATOM 5310 O O . LEU A 1 680 ? -18.043 6.425 8.148 1.00 86.50 680 LEU A O 1
ATOM 5314 N N . LYS A 1 681 ? -18.121 6.994 10.316 1.00 85.44 681 LYS A N 1
ATOM 5315 C CA . LYS A 1 681 ? -19.273 7.887 10.194 1.00 85.44 681 LYS A CA 1
ATOM 5316 C C . LYS A 1 681 ? -18.917 8.997 9.215 1.00 85.44 681 LYS A C 1
ATOM 5318 O O . LYS A 1 681 ? -17.943 9.716 9.410 1.00 85.44 681 LYS A O 1
ATOM 5323 N N . ASN A 1 682 ? -19.726 9.121 8.167 1.00 82.62 682 ASN A N 1
ATOM 5324 C CA . ASN A 1 682 ? -19.584 10.144 7.137 1.00 82.62 682 ASN A CA 1
ATOM 5325 C C . ASN A 1 682 ? -18.222 10.143 6.400 1.00 82.62 682 ASN A C 1
ATOM 5327 O O . ASN A 1 682 ? -17.911 11.110 5.712 1.00 82.62 682 ASN A O 1
ATOM 5331 N N . SER A 1 683 ? -17.413 9.078 6.485 1.00 76.75 683 SER A N 1
ATOM 5332 C CA . SER A 1 683 ? -16.109 9.027 5.806 1.00 76.75 683 SER A CA 1
ATOM 5333 C C . SER A 1 683 ? -16.256 9.262 4.291 1.00 76.75 683 SER A C 1
ATOM 5335 O O . SER A 1 683 ? -17.101 8.594 3.682 1.00 76.75 683 SER A O 1
ATOM 5337 N N . PRO A 1 684 ? -15.456 10.146 3.661 1.00 68.19 684 PRO A N 1
ATOM 5338 C CA . PRO A 1 684 ? -15.548 10.416 2.231 1.00 68.19 684 PRO A CA 1
ATOM 5339 C C . PRO A 1 684 ? -15.499 9.153 1.370 1.00 68.19 684 PRO A C 1
ATOM 5341 O O . PRO A 1 684 ? -14.649 8.283 1.552 1.00 68.19 684 PRO A O 1
ATOM 5344 N N . GLY A 1 685 ? -16.434 9.067 0.424 1.00 59.31 685 GLY A N 1
ATOM 5345 C CA . GLY A 1 685 ? -16.555 7.931 -0.483 1.00 59.31 685 GLY A CA 1
ATOM 5346 C C . GLY A 1 685 ? -15.538 7.938 -1.630 1.00 59.31 685 GLY A C 1
ATOM 5347 O O . GLY A 1 685 ? -14.606 8.741 -1.687 1.00 59.31 685 GLY A O 1
ATOM 5348 N N . LEU A 1 686 ? -15.782 7.052 -2.600 1.00 53.94 686 LEU A N 1
ATOM 5349 C CA . LEU A 1 686 ? -14.936 6.784 -3.773 1.00 53.94 686 LEU A CA 1
ATOM 5350 C C . LEU A 1 686 ? -14.375 8.024 -4.499 1.00 53.94 686 LEU A C 1
ATOM 5352 O O . LEU A 1 686 ? -13.251 7.961 -4.998 1.00 53.94 686 LEU A O 1
ATOM 5356 N N . GLY A 1 687 ? -15.130 9.126 -4.562 1.00 56.44 687 GLY A N 1
ATOM 5357 C CA . GLY A 1 687 ? -14.806 10.312 -5.366 1.00 56.44 687 GLY A CA 1
ATOM 5358 C C . GLY A 1 687 ? -13.650 11.193 -4.868 1.00 56.44 687 GLY A C 1
ATOM 5359 O O . GLY A 1 687 ? -13.193 12.054 -5.615 1.00 56.44 687 GLY A O 1
ATOM 5360 N N . LYS A 1 688 ? -13.139 11.009 -3.642 1.00 70.12 688 LYS A N 1
ATOM 5361 C CA . LYS A 1 688 ? -12.028 11.824 -3.107 1.00 70.12 688 LYS A CA 1
ATOM 5362 C C . LYS A 1 688 ? -10.652 11.203 -3.406 1.00 70.12 688 LYS A C 1
ATOM 5364 O O . LYS A 1 688 ? -10.012 10.594 -2.548 1.00 70.12 688 LYS A O 1
ATOM 5369 N N . THR A 1 689 ? -10.198 11.345 -4.653 1.00 68.56 689 THR A N 1
ATOM 5370 C CA . THR A 1 689 ? -8.957 10.731 -5.176 1.00 68.56 689 THR A CA 1
ATOM 5371 C C . THR A 1 689 ? -7.688 11.154 -4.429 1.00 68.56 689 THR A C 1
ATOM 5373 O O . THR A 1 689 ? -6.890 10.297 -4.055 1.00 68.56 689 THR A O 1
ATOM 5376 N N . GLU A 1 690 ? -7.507 12.443 -4.139 1.00 77.00 690 GLU A N 1
ATOM 5377 C CA . GLU A 1 690 ? -6.270 12.945 -3.513 1.00 77.00 690 GLU A CA 1
ATOM 5378 C C . GLU A 1 690 ? -6.061 12.405 -2.089 1.00 77.00 690 GLU A C 1
ATOM 5380 O O . GLU A 1 690 ? -4.947 12.044 -1.703 1.00 77.00 690 GLU A O 1
ATOM 5385 N N . LEU A 1 691 ? -7.154 12.246 -1.338 1.00 73.31 691 LEU A N 1
ATOM 5386 C CA . LEU A 1 691 ? -7.165 11.604 -0.025 1.00 73.31 691 LEU A CA 1
ATOM 5387 C C . LEU A 1 691 ? -6.804 10.111 -0.110 1.00 73.31 691 LEU A C 1
ATOM 5389 O O . LEU A 1 691 ? -6.089 9.600 0.754 1.00 73.31 691 LEU A O 1
ATOM 5393 N N . ARG A 1 692 ? -7.206 9.413 -1.182 1.00 70.81 692 ARG A N 1
ATOM 5394 C CA . ARG A 1 692 ? -6.786 8.025 -1.470 1.00 70.81 692 ARG A CA 1
ATOM 5395 C C . ARG A 1 692 ? -5.288 7.948 -1.798 1.00 70.81 692 ARG A C 1
ATOM 5397 O O . ARG A 1 692 ? -4.616 7.039 -1.312 1.00 70.81 692 ARG A O 1
ATOM 5404 N N . ILE A 1 693 ? -4.745 8.908 -2.552 1.00 71.12 693 ILE A N 1
ATOM 5405 C CA . ILE A 1 693 ? -3.304 8.997 -2.862 1.00 71.12 693 ILE A CA 1
ATOM 5406 C C . ILE A 1 693 ? -2.489 9.206 -1.578 1.00 71.12 693 ILE A C 1
ATOM 5408 O O . ILE A 1 693 ? -1.613 8.392 -1.276 1.00 71.12 693 ILE A O 1
ATOM 5412 N N . ALA A 1 694 ? -2.831 10.223 -0.782 1.00 71.81 694 ALA A N 1
ATOM 5413 C CA . ALA A 1 694 ? -2.158 10.511 0.485 1.00 71.81 694 ALA A CA 1
ATOM 5414 C C . ALA A 1 694 ? -2.260 9.332 1.472 1.00 71.81 694 ALA A C 1
ATOM 5416 O O . ALA A 1 694 ? -1.270 8.947 2.092 1.00 71.81 694 ALA A O 1
ATOM 5417 N N . THR A 1 695 ? -3.427 8.683 1.559 1.00 67.94 695 THR A N 1
ATOM 5418 C CA . THR A 1 695 ? -3.619 7.492 2.405 1.00 67.94 695 THR A CA 1
ATOM 5419 C C . THR A 1 695 ? -2.736 6.321 1.961 1.00 67.94 695 THR A C 1
ATOM 5421 O O . THR A 1 695 ? -2.130 5.659 2.804 1.00 67.94 695 THR A O 1
ATOM 5424 N N . LYS A 1 696 ? -2.592 6.079 0.649 1.00 66.94 696 LYS A N 1
ATOM 5425 C CA . LYS A 1 696 ? -1.693 5.040 0.113 1.00 66.94 696 LYS A CA 1
ATOM 5426 C C . LYS A 1 696 ? -0.220 5.340 0.422 1.00 66.94 696 LYS A C 1
ATOM 5428 O O . LYS A 1 696 ? 0.521 4.424 0.774 1.00 66.94 696 LYS A O 1
ATOM 5433 N N . GLN A 1 697 ? 0.202 6.601 0.315 1.00 74.62 697 GLN A N 1
ATOM 5434 C CA . GLN A 1 697 ? 1.569 7.028 0.642 1.00 74.62 697 GLN A CA 1
ATOM 5435 C C . GLN A 1 697 ? 1.868 6.874 2.141 1.00 74.62 697 GLN A C 1
ATOM 5437 O O . GLN A 1 697 ? 2.884 6.277 2.499 1.00 74.62 697 GLN A O 1
ATOM 5442 N N . ALA A 1 698 ? 0.957 7.322 3.013 1.00 74.44 698 ALA A N 1
ATOM 5443 C CA . ALA A 1 698 ? 1.063 7.127 4.460 1.00 74.44 698 ALA A CA 1
ATOM 5444 C C . ALA A 1 698 ? 1.181 5.637 4.807 1.00 74.44 698 ALA A C 1
ATOM 5446 O O . ALA A 1 698 ? 2.081 5.233 5.540 1.00 74.44 698 ALA A O 1
ATOM 5447 N N . LEU A 1 699 ? 0.314 4.806 4.225 1.00 68.31 699 LEU A N 1
ATOM 5448 C CA . LEU A 1 699 ? 0.296 3.367 4.455 1.00 68.31 699 LEU A CA 1
ATOM 5449 C C . LEU A 1 699 ? 1.632 2.690 4.109 1.00 68.31 699 LEU A C 1
ATOM 5451 O O . LEU A 1 699 ? 2.089 1.849 4.881 1.00 68.31 699 LEU A O 1
ATOM 5455 N N . GLN A 1 700 ? 2.270 3.060 2.994 1.00 69.62 700 GLN A N 1
ATOM 5456 C CA . GLN A 1 700 ? 3.576 2.509 2.615 1.00 69.62 700 GLN A CA 1
ATOM 5457 C C . GLN A 1 700 ? 4.650 2.857 3.657 1.00 69.62 700 GLN A C 1
ATOM 5459 O O . GLN A 1 700 ? 5.326 1.963 4.167 1.00 69.62 700 GLN A O 1
ATOM 5464 N N . ILE A 1 701 ? 4.742 4.136 4.046 1.00 80.94 701 ILE A N 1
ATOM 5465 C CA . ILE A 1 701 ? 5.690 4.607 5.070 1.00 80.94 701 ILE A CA 1
ATOM 5466 C C . ILE A 1 701 ? 5.487 3.843 6.386 1.00 80.94 701 ILE A C 1
ATOM 5468 O O . ILE A 1 701 ? 6.459 3.381 6.986 1.00 80.94 701 ILE A O 1
ATOM 5472 N N . LEU A 1 702 ? 4.235 3.666 6.817 1.00 81.62 702 LEU A N 1
ATOM 5473 C CA . LEU A 1 702 ? 3.911 2.953 8.051 1.00 81.62 702 LEU A CA 1
ATOM 5474 C C . LEU A 1 702 ? 4.286 1.464 7.987 1.00 81.62 702 LEU A C 1
ATOM 5476 O O . LEU A 1 702 ? 4.886 0.950 8.931 1.00 81.62 702 LEU A O 1
ATOM 5480 N N . GLN A 1 703 ? 3.990 0.767 6.886 1.00 72.00 703 GLN A N 1
ATOM 5481 C CA . GLN A 1 703 ? 4.321 -0.659 6.736 1.00 72.00 703 GLN A CA 1
ATOM 5482 C C . GLN A 1 703 ? 5.826 -0.942 6.750 1.00 72.00 703 GLN A C 1
ATOM 5484 O O . GLN A 1 703 ? 6.246 -1.957 7.315 1.00 72.00 703 GLN A O 1
ATOM 5489 N N . ASP A 1 704 ? 6.620 -0.065 6.135 1.00 78.06 704 ASP A N 1
ATOM 5490 C CA . ASP A 1 704 ? 8.062 -0.266 5.984 1.00 78.06 704 ASP A CA 1
ATOM 5491 C C . ASP A 1 704 ? 8.863 0.180 7.217 1.00 78.06 704 ASP A C 1
ATOM 5493 O O . ASP A 1 704 ? 9.920 -0.394 7.474 1.00 78.06 704 ASP A O 1
ATOM 5497 N N . ASN A 1 705 ? 8.354 1.144 8.000 1.00 89.69 705 ASN A N 1
ATOM 5498 C CA . ASN A 1 705 ? 9.120 1.812 9.064 1.00 89.69 705 ASN A CA 1
ATOM 5499 C C . ASN A 1 705 ? 8.534 1.682 10.484 1.00 89.69 705 ASN A C 1
ATOM 5501 O O . ASN A 1 705 ? 9.244 1.978 11.441 1.00 89.69 705 ASN A O 1
ATOM 5505 N N . TYR A 1 706 ? 7.275 1.251 10.657 1.00 89.56 706 TYR A N 1
ATOM 5506 C CA . TYR A 1 706 ? 6.587 1.210 11.964 1.00 89.56 706 TYR A CA 1
ATOM 5507 C C . TYR A 1 706 ? 6.024 -0.193 12.301 1.00 89.56 706 TYR A C 1
ATOM 5509 O O . TYR A 1 706 ? 4.807 -0.377 12.408 1.00 89.56 706 TYR A O 1
ATOM 5517 N N . PRO A 1 707 ? 6.885 -1.218 12.467 1.00 89.38 707 PRO A N 1
ATOM 5518 C CA . PRO A 1 707 ? 6.457 -2.588 12.760 1.00 89.38 707 PRO A CA 1
ATOM 5519 C C . PRO A 1 707 ? 5.790 -2.741 14.138 1.00 89.38 707 PRO A C 1
ATOM 5521 O O . PRO A 1 707 ? 6.241 -2.163 15.118 1.00 89.38 707 PRO A O 1
ATOM 5524 N N . GLU A 1 708 ? 4.745 -3.575 14.214 1.00 87.31 708 GLU A N 1
ATOM 5525 C CA . GLU A 1 708 ? 4.079 -4.027 15.454 1.00 87.31 708 GLU A CA 1
ATOM 5526 C C . GLU A 1 708 ? 3.826 -2.937 16.523 1.00 87.31 708 GLU A C 1
ATOM 5528 O O . GLU A 1 708 ? 4.131 -3.112 17.704 1.00 87.31 708 GLU A O 1
ATOM 5533 N N . PHE A 1 709 ? 3.224 -1.813 16.115 1.00 89.50 709 PHE A N 1
ATOM 5534 C CA . PHE A 1 709 ? 2.701 -0.780 17.029 1.00 89.50 709 PHE A CA 1
ATOM 5535 C C . PHE A 1 709 ? 1.201 -0.876 17.326 1.00 89.50 709 PHE A C 1
ATOM 5537 O O . PHE A 1 709 ? 0.735 -0.227 18.256 1.00 89.50 709 PHE A O 1
ATOM 5544 N N . VAL A 1 710 ? 0.432 -1.666 16.573 1.00 87.12 710 VAL A N 1
ATOM 5545 C CA . VAL A 1 710 ? -1.018 -1.812 16.789 1.00 87.12 710 VAL A CA 1
ATOM 5546 C C . VAL A 1 710 ? -1.280 -2.980 17.739 1.00 87.12 710 VAL A C 1
ATOM 5548 O O . VAL A 1 710 ? -1.000 -4.127 17.375 1.00 87.12 710 VAL A O 1
ATOM 5551 N N . ALA A 1 711 ? -1.841 -2.693 18.917 1.00 88.44 711 ALA A N 1
ATOM 5552 C CA . ALA A 1 711 ? -2.347 -3.705 19.849 1.00 88.44 711 ALA A CA 1
ATOM 5553 C C . ALA A 1 711 ? -3.627 -4.330 19.273 1.00 88.44 711 ALA A C 1
ATOM 5555 O O . ALA A 1 711 ? -3.658 -5.492 18.859 1.00 88.44 711 ALA A O 1
ATOM 5556 N N . LYS A 1 712 ? -4.671 -3.501 19.139 1.00 88.31 712 LYS A N 1
ATOM 5557 C CA . LYS A 1 712 ? -5.936 -3.811 18.459 1.00 88.31 712 LYS A CA 1
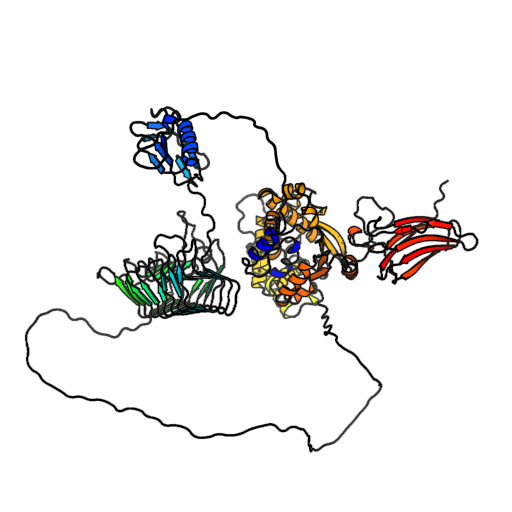ATOM 5558 C C . LYS A 1 712 ? -6.407 -2.589 17.663 1.00 88.31 712 LYS A C 1
ATOM 5560 O O . LYS A 1 712 ? -6.075 -1.454 18.000 1.00 88.31 712 LYS A O 1
ATOM 5565 N N . GLN A 1 713 ? -7.195 -2.833 16.623 1.00 89.00 713 GLN A N 1
ATOM 5566 C CA . GLN A 1 713 ? -7.849 -1.826 15.795 1.00 89.00 713 GLN A CA 1
ATOM 5567 C C . GLN A 1 713 ? -9.358 -2.089 15.781 1.00 89.00 713 GLN A C 1
ATOM 5569 O O . GLN A 1 713 ? -9.828 -3.127 15.300 1.00 89.00 713 GLN A O 1
ATOM 5574 N N . VAL A 1 714 ? -10.126 -1.116 16.261 1.00 90.88 714 VAL A N 1
ATOM 5575 C CA . VAL A 1 714 ? -11.587 -1.092 16.174 1.00 90.88 714 VAL A CA 1
ATOM 5576 C C . VAL A 1 714 ? -12.007 -0.133 15.068 1.00 90.88 714 VAL A C 1
ATOM 5578 O O . VAL A 1 714 ? -11.492 0.977 14.962 1.00 90.88 714 VAL A O 1
ATOM 5581 N N . PHE A 1 715 ? -12.971 -0.546 14.259 1.00 90.00 715 PHE A N 1
ATOM 5582 C CA . PHE A 1 715 ? -13.675 0.310 13.313 1.00 90.00 715 PHE A CA 1
ATOM 5583 C C . PHE A 1 715 ? -15.096 0.499 13.824 1.00 90.00 715 PHE A C 1
ATOM 5585 O O . PHE A 1 715 ? -15.793 -0.488 14.090 1.00 90.00 715 PHE A O 1
ATOM 5592 N N . ILE A 1 716 ? -15.526 1.746 13.968 1.00 90.81 716 ILE A N 1
ATOM 5593 C CA . ILE A 1 716 ? -16.844 2.106 14.494 1.00 90.81 716 ILE A CA 1
ATOM 5594 C C . ILE A 1 716 ? -17.674 2.847 13.452 1.00 90.81 716 ILE A C 1
ATOM 5596 O O . ILE A 1 716 ? -17.151 3.368 12.470 1.00 90.81 716 ILE A O 1
ATOM 5600 N N . ASN A 1 717 ? -18.995 2.836 13.645 1.00 89.56 717 ASN A N 1
ATOM 5601 C CA . ASN A 1 717 ? -19.976 3.379 12.702 1.00 89.56 717 ASN A CA 1
ATOM 5602 C C . ASN A 1 717 ? -19.869 2.801 11.270 1.00 89.56 717 ASN A C 1
ATOM 5604 O O . ASN A 1 717 ? -20.356 3.402 10.314 1.00 89.56 717 ASN A O 1
ATOM 5608 N N . VAL A 1 718 ? -19.294 1.598 11.145 1.00 84.94 718 VAL A N 1
ATOM 5609 C CA . VAL A 1 718 ? -18.964 0.909 9.887 1.00 84.94 718 VAL A CA 1
ATOM 5610 C C . VAL A 1 718 ? -20.198 0.757 8.982 1.00 84.94 718 VAL A C 1
ATOM 5612 O O . VAL A 1 718 ? -21.190 0.160 9.421 1.00 84.94 718 VAL A O 1
ATOM 5615 N N . PRO A 1 719 ? -20.153 1.223 7.716 1.00 81.25 719 PRO A N 1
ATOM 5616 C CA . PRO A 1 719 ? -21.225 1.011 6.748 1.00 81.25 719 PRO A CA 1
ATOM 5617 C C . PRO A 1 719 ? -21.510 -0.474 6.491 1.00 81.25 719 PRO A C 1
ATOM 5619 O O . PRO A 1 719 ? -20.606 -1.310 6.470 1.00 81.25 719 PRO A O 1
ATOM 5622 N N . TRP A 1 720 ? -22.776 -0.818 6.242 1.00 77.56 720 TRP A N 1
ATOM 5623 C CA . TRP A 1 720 ? -23.202 -2.217 6.099 1.00 77.56 720 TRP A CA 1
ATOM 5624 C C . TRP A 1 720 ? -22.498 -2.951 4.943 1.00 77.56 720 TRP A C 1
ATOM 5626 O O . TRP A 1 720 ? -22.163 -4.129 5.084 1.00 77.56 720 TRP A O 1
ATOM 5636 N N . TRP A 1 721 ? -22.212 -2.253 3.836 1.00 73.31 721 TRP A N 1
ATOM 5637 C CA . TRP A 1 721 ? -21.504 -2.807 2.678 1.00 73.31 721 TRP A CA 1
ATOM 5638 C C . TRP A 1 721 ? -20.062 -3.204 3.023 1.00 73.31 721 TRP A C 1
ATOM 5640 O O . TRP A 1 721 ? -19.576 -4.229 2.543 1.00 73.31 721 TRP A O 1
ATOM 5650 N N . TYR A 1 722 ? -19.401 -2.469 3.926 1.00 72.06 722 TYR A N 1
ATOM 5651 C CA . TYR A 1 722 ? -18.030 -2.766 4.347 1.00 72.06 722 TYR A CA 1
ATOM 5652 C C . TYR A 1 722 ? -17.981 -4.107 5.087 1.00 72.06 722 TYR A C 1
ATOM 5654 O O . TYR A 1 722 ? -17.059 -4.892 4.890 1.00 72.06 722 TYR A O 1
ATOM 5662 N N . LEU A 1 723 ? -18.996 -4.431 5.897 1.00 72.94 723 LEU A N 1
ATOM 5663 C CA . LEU A 1 723 ? -19.070 -5.721 6.597 1.00 72.94 723 LEU A CA 1
ATOM 5664 C C . LEU A 1 723 ? -19.266 -6.906 5.636 1.00 72.94 723 LEU A C 1
ATOM 5666 O O . LEU A 1 723 ? -18.775 -8.002 5.915 1.00 72.94 723 LEU A O 1
ATOM 5670 N N . ALA A 1 724 ? -19.959 -6.706 4.510 1.00 68.50 724 ALA A N 1
ATOM 5671 C CA . ALA A 1 724 ? -20.089 -7.719 3.461 1.00 68.50 724 ALA A CA 1
ATOM 5672 C C . ALA A 1 724 ? -18.759 -7.921 2.712 1.00 68.50 724 ALA A C 1
ATOM 5674 O O . ALA A 1 724 ? -18.296 -9.052 2.561 1.00 68.50 724 ALA A O 1
ATOM 5675 N N . PHE A 1 725 ? -18.103 -6.824 2.336 1.00 65.00 725 PHE A N 1
ATOM 5676 C CA . PHE A 1 725 ? -16.782 -6.820 1.708 1.00 65.00 725 PHE A CA 1
ATOM 5677 C C . PHE A 1 725 ? -15.694 -7.431 2.610 1.00 65.00 725 PHE A C 1
ATOM 5679 O O . PHE A 1 725 ? -14.971 -8.326 2.174 1.00 65.00 725 PHE A O 1
ATOM 5686 N N . TYR A 1 726 ? -15.630 -7.054 3.893 1.00 67.31 726 TYR A N 1
ATOM 5687 C CA . TYR A 1 726 ? -14.684 -7.640 4.846 1.00 67.31 726 TYR A CA 1
ATOM 5688 C C . TYR A 1 726 ? -14.869 -9.156 4.959 1.00 67.31 726 TYR A C 1
ATOM 5690 O O . TYR A 1 726 ? -13.888 -9.892 4.957 1.00 67.31 726 TYR A O 1
ATOM 5698 N N . ARG A 1 727 ? -16.115 -9.654 4.998 1.00 72.75 727 ARG A N 1
ATOM 5699 C CA . ARG A 1 727 ? -16.384 -11.102 5.001 1.00 72.75 727 ARG A CA 1
ATOM 5700 C C . ARG A 1 727 ? -15.821 -11.798 3.762 1.00 72.75 727 ARG A C 1
ATOM 5702 O O . ARG A 1 727 ? -15.231 -12.861 3.927 1.00 72.75 727 ARG A O 1
ATOM 5709 N N . MET A 1 728 ? -15.943 -11.194 2.578 1.00 61.69 728 MET A N 1
ATOM 5710 C CA . MET A 1 728 ? -15.407 -11.723 1.315 1.00 61.69 728 MET A CA 1
ATOM 5711 C C . MET A 1 728 ? -13.876 -11.851 1.334 1.00 61.69 728 MET A C 1
ATOM 5713 O O . MET A 1 728 ? -13.352 -12.895 0.958 1.00 61.69 728 MET A O 1
ATOM 5717 N N . ILE A 1 729 ? -13.159 -10.833 1.823 1.00 55.22 729 ILE A N 1
ATOM 5718 C CA . ILE A 1 729 ? -11.684 -10.853 1.892 1.00 55.22 729 ILE A CA 1
ATOM 5719 C C . ILE A 1 729 ? -11.146 -11.584 3.131 1.00 55.22 729 ILE A C 1
ATOM 5721 O O . ILE A 1 729 ? -9.983 -11.988 3.160 1.00 55.22 729 ILE A O 1
ATOM 5725 N N . SER A 1 730 ? -11.975 -11.785 4.162 1.00 61.03 730 SER A N 1
ATOM 5726 C CA . SER A 1 730 ? -11.543 -12.362 5.438 1.00 61.03 730 SER A CA 1
ATOM 5727 C C . SER A 1 730 ? -10.846 -13.728 5.337 1.00 61.03 730 SER A C 1
ATOM 5729 O O . SER A 1 730 ? -9.892 -13.909 6.097 1.00 61.03 730 SER A O 1
ATOM 5731 N N . PRO A 1 731 ? -11.197 -14.683 4.444 1.00 71.31 731 PRO A N 1
ATOM 5732 C CA . PRO A 1 731 ? -10.513 -15.977 4.367 1.00 71.31 731 PRO A CA 1
ATOM 5733 C C . PRO A 1 731 ? -8.999 -15.835 4.176 1.00 71.31 731 PRO A C 1
ATOM 5735 O O . PRO A 1 731 ? -8.247 -16.484 4.900 1.00 71.31 731 PRO A O 1
ATOM 5738 N N . PHE A 1 732 ? -8.575 -14.898 3.323 1.00 53.19 732 PHE A N 1
ATOM 5739 C CA . PHE A 1 732 ? -7.181 -14.642 2.943 1.00 53.19 732 PHE A CA 1
ATOM 5740 C C . PHE A 1 732 ? -6.341 -13.945 4.032 1.00 53.19 732 PHE A C 1
ATOM 5742 O O . PHE A 1 732 ? -5.118 -13.883 3.927 1.00 53.19 732 PHE A O 1
ATOM 5749 N N . LEU A 1 733 ? -6.964 -13.428 5.099 1.00 59.09 733 LEU A N 1
ATOM 5750 C CA . LEU A 1 733 ? -6.255 -12.785 6.212 1.00 59.09 733 LEU A CA 1
ATOM 5751 C C . LEU A 1 733 ? -5.675 -13.830 7.184 1.00 59.09 733 LEU A C 1
ATOM 5753 O O . LEU A 1 733 ? -6.366 -14.777 7.561 1.00 59.09 733 LEU A O 1
ATOM 5757 N N . THR A 1 734 ? -4.448 -13.650 7.678 1.00 61.09 734 THR A N 1
ATOM 5758 C CA . THR A 1 734 ? -3.872 -14.560 8.696 1.00 61.09 734 THR A CA 1
ATOM 5759 C C . THR A 1 734 ? -4.645 -14.491 10.025 1.00 61.09 734 THR A C 1
ATOM 5761 O O . THR A 1 734 ? -5.322 -13.498 10.293 1.00 61.09 734 THR A O 1
ATOM 5764 N N . GLN A 1 735 ? -4.540 -15.500 10.902 1.00 63.53 735 GLN A N 1
ATOM 5765 C CA . GLN A 1 735 ? -5.210 -15.449 12.216 1.00 63.53 735 GLN A CA 1
ATOM 5766 C C . GLN A 1 735 ? -4.732 -14.268 13.083 1.00 63.53 735 GLN A C 1
ATOM 5768 O O . GLN A 1 735 ? -5.571 -13.561 13.631 1.00 63.53 735 GLN A O 1
ATOM 5773 N N . ARG A 1 736 ? -3.418 -13.994 13.116 1.00 63.00 736 ARG A N 1
ATOM 5774 C CA . ARG A 1 736 ? -2.786 -12.837 13.793 1.00 63.00 736 ARG A CA 1
ATOM 5775 C C . ARG A 1 736 ? -3.284 -11.488 13.250 1.00 63.00 736 ARG A C 1
ATOM 5777 O O . ARG A 1 736 ? -3.318 -10.496 13.966 1.00 63.00 736 ARG A O 1
ATOM 5784 N N . THR A 1 737 ? -3.692 -11.452 11.978 1.00 63.53 737 THR A N 1
ATOM 5785 C CA . THR A 1 737 ? -4.344 -10.288 11.358 1.00 63.53 737 THR A CA 1
ATOM 5786 C C . THR A 1 737 ? -5.825 -10.206 11.737 1.00 63.53 737 THR A C 1
ATOM 5788 O O . THR A 1 737 ? -6.299 -9.141 12.117 1.00 63.53 737 THR A O 1
ATOM 5791 N N . LYS A 1 738 ? -6.563 -11.322 11.667 1.00 68.75 738 LYS A N 1
ATOM 5792 C CA . LYS A 1 738 ? -7.987 -11.401 12.037 1.00 68.75 738 LYS A CA 1
ATOM 5793 C C . LYS A 1 738 ? -8.229 -11.005 13.499 1.00 68.75 738 LYS A C 1
ATOM 5795 O O . LYS A 1 738 ? -9.194 -10.304 13.773 1.00 68.75 738 LYS A O 1
ATOM 5800 N N . SER A 1 739 ? -7.366 -11.431 14.423 1.00 74.56 739 SER A N 1
ATOM 5801 C CA . SER A 1 739 ? -7.518 -11.181 15.863 1.00 74.56 739 SER A CA 1
ATOM 5802 C C . SER A 1 739 ? -7.329 -9.719 16.272 1.00 74.56 739 SER A C 1
ATOM 5804 O O . SER A 1 739 ? -7.935 -9.290 17.253 1.00 74.56 739 SER A O 1
ATOM 5806 N N . LYS A 1 740 ? -6.533 -8.944 15.523 1.00 76.00 740 LYS A N 1
ATOM 5807 C CA . LYS A 1 740 ? -6.311 -7.516 15.792 1.00 76.00 740 LYS A CA 1
ATOM 5808 C C . LYS A 1 740 ? -7.424 -6.602 15.248 1.00 76.00 740 LYS A C 1
ATOM 5810 O O . LYS A 1 740 ? -7.401 -5.419 15.574 1.00 76.00 740 LYS A O 1
ATOM 5815 N N . PHE A 1 741 ? -8.405 -7.102 14.480 1.00 82.81 741 PHE A N 1
ATOM 5816 C CA . PHE A 1 741 ? -9.463 -6.279 13.866 1.00 82.81 741 PHE A CA 1
ATOM 5817 C C . PHE A 1 741 ? -10.875 -6.543 14.400 1.00 82.81 741 PHE A C 1
ATOM 5819 O O . PHE A 1 741 ? -11.361 -7.672 14.417 1.00 82.81 741 PHE A O 1
ATOM 5826 N N . ILE A 1 742 ? -11.577 -5.467 14.770 1.00 87.19 742 ILE A N 1
ATOM 5827 C CA . ILE A 1 742 ? -12.933 -5.497 15.336 1.00 87.19 742 ILE A CA 1
ATOM 5828 C C . ILE A 1 742 ? -13.812 -4.483 14.591 1.00 87.19 742 ILE A C 1
ATOM 5830 O O . ILE A 1 742 ? -13.468 -3.310 14.525 1.00 87.19 742 ILE A O 1
ATOM 5834 N N . PHE A 1 743 ? -14.972 -4.898 14.073 1.00 87.19 743 PHE A N 1
ATOM 5835 C CA . PHE A 1 743 ? -15.863 -4.022 13.295 1.00 87.19 743 PHE A CA 1
ATOM 5836 C C . PHE A 1 743 ? -17.231 -3.851 13.965 1.00 87.19 743 PHE A C 1
ATOM 5838 O O . PHE A 1 743 ? -17.902 -4.835 14.291 1.00 87.19 743 PHE A O 1
ATOM 5845 N N . ALA A 1 744 ? -17.675 -2.603 14.117 1.00 88.88 744 ALA A N 1
ATOM 5846 C CA . ALA A 1 744 ? -18.969 -2.236 14.678 1.00 88.88 744 ALA A CA 1
ATOM 5847 C C . ALA A 1 744 ? -19.712 -1.248 13.765 1.00 88.88 744 ALA A C 1
ATOM 5849 O O . ALA A 1 744 ? -19.267 -0.125 13.547 1.00 88.88 744 ALA A O 1
ATOM 5850 N N . GLY A 1 745 ? -20.890 -1.644 13.273 1.00 85.88 745 GLY A N 1
ATOM 5851 C CA . GLY A 1 745 ? -21.850 -0.692 12.705 1.00 85.88 745 GLY A CA 1
ATOM 5852 C C . GLY A 1 745 ? -22.431 0.226 13.788 1.00 85.88 745 GLY A C 1
ATOM 5853 O O . GLY A 1 745 ? -22.393 -0.116 14.970 1.00 85.88 745 GLY A O 1
ATOM 5854 N N . GLN A 1 746 ? -23.008 1.361 13.383 1.00 82.31 746 GLN A N 1
ATOM 5855 C CA . GLN A 1 746 ? -23.420 2.481 14.256 1.00 82.31 746 GLN A CA 1
ATOM 5856 C C . GLN A 1 746 ? -24.134 2.064 15.557 1.00 82.31 746 GLN A C 1
ATOM 5858 O O . GLN A 1 746 ? -23.717 2.430 16.654 1.00 82.31 746 GLN A O 1
ATOM 5863 N N . THR A 1 747 ? -25.156 1.206 15.470 1.00 81.38 747 THR A N 1
ATOM 5864 C CA . THR A 1 747 ? -25.942 0.734 16.632 1.00 81.38 747 THR A CA 1
ATOM 5865 C C . THR A 1 747 ? -25.177 -0.181 17.600 1.00 81.38 747 THR A C 1
ATOM 5867 O O . THR A 1 747 ? -25.708 -0.565 18.643 1.00 81.38 747 THR A O 1
ATOM 5870 N N . ARG A 1 748 ? -23.936 -0.558 17.271 1.00 86.12 748 ARG A N 1
ATOM 5871 C CA . ARG A 1 748 ? -23.047 -1.409 18.075 1.00 86.12 748 ARG A CA 1
ATOM 5872 C C . ARG A 1 748 ? -21.739 -0.725 18.478 1.00 86.12 748 ARG A C 1
ATOM 5874 O O . ARG A 1 748 ? -20.965 -1.375 19.177 1.00 86.12 748 ARG A O 1
ATOM 5881 N N . THR A 1 749 ? -21.508 0.538 18.109 1.00 89.00 749 THR A N 1
ATOM 5882 C CA . THR A 1 749 ? -20.294 1.314 18.430 1.00 89.00 749 THR A CA 1
ATOM 5883 C C . THR A 1 749 ? -19.963 1.276 19.929 1.00 89.00 749 THR A C 1
ATOM 5885 O O . THR A 1 749 ? -19.058 0.539 20.328 1.00 89.00 749 THR A O 1
ATOM 5888 N N . ALA A 1 750 ? -20.745 1.947 20.784 1.00 89.12 750 ALA A N 1
ATOM 5889 C CA . ALA A 1 750 ? -20.471 1.983 22.225 1.00 89.12 750 ALA A CA 1
ATOM 5890 C C . ALA A 1 750 ? -20.476 0.579 22.884 1.00 89.12 750 ALA A C 1
ATOM 5892 O O . ALA A 1 750 ? -19.509 0.245 23.568 1.00 89.12 750 ALA A O 1
ATOM 5893 N N . PRO A 1 751 ? -21.460 -0.321 22.632 1.00 89.31 751 PRO A N 1
ATOM 5894 C CA . PRO A 1 751 ? -21.437 -1.691 23.169 1.00 89.31 751 PRO A CA 1
ATOM 5895 C C . PRO A 1 751 ? -20.237 -2.553 22.746 1.00 89.31 751 PRO A C 1
ATOM 5897 O O . PRO A 1 751 ? -19.993 -3.587 23.372 1.00 89.31 751 PRO A O 1
ATOM 5900 N N . THR A 1 752 ? -19.516 -2.173 21.688 1.00 91.56 752 THR A N 1
ATOM 5901 C CA . THR A 1 752 ? -18.278 -2.841 21.267 1.00 91.56 752 THR A CA 1
ATOM 5902 C C . THR A 1 752 ? -17.065 -2.208 21.934 1.00 91.56 752 THR A C 1
ATOM 5904 O O . THR A 1 752 ? -16.241 -2.947 22.468 1.00 91.56 752 THR A O 1
ATOM 5907 N N . LEU A 1 753 ? -16.984 -0.875 21.986 1.00 92.81 753 LEU A N 1
ATOM 5908 C CA . LEU A 1 753 ? -15.891 -0.169 22.660 1.00 92.81 753 LEU A CA 1
ATOM 5909 C C . LEU A 1 753 ? -15.854 -0.465 24.168 1.00 92.81 753 LEU A C 1
ATOM 5911 O O . LEU A 1 753 ? -14.787 -0.805 24.664 1.00 92.81 753 LEU A O 1
ATOM 5915 N N . PHE A 1 754 ? -17.000 -0.506 24.866 1.00 92.38 754 PHE A N 1
ATOM 5916 C CA . PHE A 1 754 ? -17.082 -0.863 26.300 1.00 92.38 754 PHE A CA 1
ATOM 5917 C C . PHE A 1 754 ? -16.524 -2.251 26.657 1.00 92.38 754 PHE A C 1
ATOM 5919 O O . PHE A 1 754 ? -16.380 -2.575 27.838 1.00 92.38 754 PHE A O 1
ATOM 5926 N N . LYS A 1 755 ? -16.243 -3.120 25.677 1.00 92.50 755 LYS A N 1
ATOM 5927 C CA . LYS A 1 755 ? -15.519 -4.371 25.939 1.00 92.50 755 LYS A CA 1
ATOM 5928 C C . LYS A 1 755 ? -14.067 -4.080 26.312 1.00 92.50 755 LYS A C 1
ATOM 5930 O O . LYS A 1 755 ? -13.588 -4.653 27.285 1.00 92.50 755 LYS A O 1
ATOM 5935 N N . TYR A 1 756 ? -13.436 -3.152 25.596 1.00 93.19 756 TYR A N 1
ATOM 5936 C CA . TYR A 1 756 ? -12.004 -2.861 25.638 1.00 93.19 756 TYR A CA 1
ATOM 5937 C C . TYR A 1 756 ? -11.668 -1.584 26.415 1.00 93.19 756 TYR A C 1
ATOM 5939 O O . TYR A 1 756 ? -10.687 -1.579 27.136 1.00 93.19 756 TYR A O 1
ATOM 5947 N N . ILE A 1 757 ? -12.493 -0.540 26.327 1.00 94.50 757 ILE A N 1
ATOM 5948 C CA . ILE A 1 757 ? -12.288 0.771 26.965 1.00 94.50 757 ILE A CA 1
ATOM 5949 C C . ILE A 1 757 ? -13.296 0.924 28.119 1.00 94.50 757 ILE A C 1
ATOM 5951 O O . ILE A 1 757 ? -14.400 0.369 28.058 1.00 94.50 757 ILE A O 1
ATOM 5955 N N . LEU A 1 758 ? -12.920 1.621 29.194 1.00 93.38 758 LEU A N 1
ATOM 5956 C CA . LEU A 1 758 ? -13.829 1.973 30.295 1.00 93.38 758 LEU A CA 1
ATOM 5957 C C . LEU A 1 758 ? -14.668 3.223 29.946 1.00 93.38 758 LEU A C 1
ATOM 5959 O O . LEU A 1 758 ? -14.162 4.099 29.244 1.00 93.38 758 LEU A O 1
ATOM 5963 N N . PRO A 1 759 ? -15.934 3.339 30.397 1.00 91.94 759 PRO A N 1
ATOM 5964 C CA . PRO A 1 759 ? -16.777 4.507 30.119 1.00 91.94 759 PRO A CA 1
ATOM 5965 C C . PRO A 1 759 ? -16.139 5.868 30.453 1.00 91.94 759 PRO A C 1
ATOM 5967 O O . PRO A 1 759 ? -16.275 6.805 29.670 1.00 91.94 759 PRO A O 1
ATOM 5970 N N . GLU A 1 760 ? -15.428 5.957 31.573 1.00 91.12 760 GLU A N 1
ATOM 5971 C CA . GLU A 1 760 ? -14.671 7.109 32.085 1.00 91.12 760 GLU A CA 1
ATOM 5972 C C . GLU A 1 760 ? -13.462 7.486 31.220 1.00 91.12 760 GLU A C 1
ATOM 5974 O O . GLU A 1 760 ? -13.103 8.654 31.164 1.00 91.12 760 GLU A O 1
ATOM 5979 N N . GLN A 1 761 ? -12.872 6.526 30.503 1.00 92.19 761 GLN A N 1
ATOM 5980 C CA . GLN A 1 761 ? -11.737 6.732 29.591 1.00 92.19 761 GLN A CA 1
ATOM 5981 C C . GLN A 1 761 ? -12.192 6.994 28.139 1.00 92.19 761 GLN A C 1
ATOM 5983 O O . GLN A 1 761 ? -11.370 7.259 27.263 1.00 92.19 761 GLN A O 1
ATOM 5988 N N . MET A 1 762 ? -13.493 6.877 27.846 1.00 90.94 762 MET A N 1
ATOM 5989 C CA . MET A 1 762 ? -14.034 6.937 26.486 1.00 90.94 762 MET A CA 1
ATOM 5990 C C . MET A 1 762 ? -14.776 8.261 26.223 1.00 90.94 762 MET A C 1
ATOM 5992 O O . MET A 1 762 ? -15.666 8.609 27.005 1.00 90.94 762 MET A O 1
ATOM 5996 N N . PRO A 1 763 ? -14.500 8.970 25.108 1.00 89.88 763 PRO A N 1
ATOM 5997 C CA . PRO A 1 763 ? -15.178 10.220 24.769 1.00 89.88 763 PRO A CA 1
ATOM 5998 C C . PRO A 1 763 ? -16.710 10.120 24.737 1.00 89.88 763 PRO A C 1
ATOM 6000 O O . PRO A 1 763 ? -17.290 9.126 24.269 1.00 89.88 763 PRO A O 1
ATOM 6003 N N . THR A 1 764 ? -17.388 11.188 25.165 1.00 86.81 764 THR A N 1
ATOM 6004 C CA . THR A 1 764 ? -18.858 11.288 25.153 1.00 86.81 764 THR A CA 1
ATOM 6005 C C . THR A 1 764 ? -19.457 11.049 23.762 1.00 86.81 764 THR A C 1
ATOM 6007 O O . THR A 1 764 ? -20.498 10.392 23.662 1.00 86.81 764 THR A O 1
ATOM 6010 N N . GLN A 1 765 ? -18.802 11.468 22.676 1.00 85.00 765 GLN A N 1
ATOM 6011 C CA . GLN A 1 765 ? -19.303 11.237 21.312 1.00 85.00 765 GLN A CA 1
ATOM 6012 C C . GLN A 1 765 ? -19.389 9.751 20.915 1.00 85.00 765 GLN A C 1
ATOM 6014 O O . GLN A 1 765 ? -20.229 9.379 20.096 1.00 85.00 765 GLN A O 1
ATOM 6019 N N . TYR A 1 766 ? -18.601 8.876 21.552 1.00 89.06 766 TYR A N 1
ATOM 6020 C CA . TYR A 1 766 ? -18.626 7.426 21.317 1.00 89.06 766 TYR A CA 1
ATOM 6021 C C . TYR A 1 766 ? -19.447 6.641 22.346 1.00 89.06 766 TYR A C 1
ATOM 6023 O O . TYR A 1 766 ? -19.578 5.422 22.224 1.00 89.06 766 TYR A O 1
ATOM 6031 N N . GLY A 1 767 ? -20.031 7.324 23.337 1.00 86.75 767 GLY A N 1
ATOM 6032 C CA . GLY A 1 767 ? -20.943 6.745 24.327 1.00 86.75 767 GLY A CA 1
ATOM 6033 C C . GLY A 1 767 ? -20.445 6.730 25.776 1.00 86.75 767 GLY A C 1
ATOM 6034 O O . GLY A 1 767 ? -21.199 6.276 26.632 1.00 86.75 767 GLY A O 1
ATOM 6035 N N . GLY A 1 768 ? -19.226 7.202 26.064 1.00 88.56 768 GLY A N 1
ATOM 6036 C CA . GLY A 1 768 ? -18.662 7.228 27.422 1.00 88.56 768 GLY A CA 1
ATOM 6037 C C . GLY A 1 768 ? -19.057 8.466 28.232 1.00 88.56 768 GLY A C 1
ATOM 6038 O O . GLY A 1 768 ? -20.043 9.129 27.908 1.00 88.56 768 GLY A O 1
ATOM 6039 N N . LEU A 1 769 ? -18.291 8.770 29.277 1.00 87.31 769 LEU A N 1
ATOM 6040 C CA . LEU A 1 769 ? -18.436 9.970 30.114 1.00 87.31 769 LEU A CA 1
ATOM 6041 C C . LEU A 1 769 ? -17.198 10.883 30.071 1.00 87.31 769 LEU A C 1
ATOM 6043 O O . LEU A 1 769 ? -17.200 11.933 30.703 1.00 87.31 769 LEU A O 1
ATOM 6047 N N . SER A 1 770 ? -16.157 10.533 29.309 1.00 84.69 770 SER A N 1
ATOM 6048 C CA . SER A 1 770 ? -14.980 11.393 29.189 1.00 84.69 770 SER A CA 1
ATOM 6049 C C . SER A 1 770 ? -15.256 12.600 28.291 1.00 84.69 770 SER A C 1
ATOM 6051 O O . SER A 1 770 ? -15.739 12.445 27.166 1.00 84.69 770 SER A O 1
ATOM 6053 N N . VAL A 1 771 ? -14.895 13.788 28.765 1.00 73.50 771 VAL A N 1
ATOM 6054 C CA . VAL A 1 771 ? -14.846 15.034 27.984 1.00 73.50 771 VAL A CA 1
ATOM 6055 C C . VAL A 1 771 ? -13.392 15.433 27.718 1.00 73.50 771 VAL A C 1
ATOM 6057 O O . VAL A 1 771 ? -12.489 14.964 28.416 1.00 73.50 771 VAL A O 1
ATOM 6060 N N . ASP A 1 772 ? -13.164 16.253 26.693 1.00 60.56 772 ASP A N 1
ATOM 6061 C CA . ASP A 1 772 ? -11.830 16.762 26.355 1.00 60.56 772 ASP A CA 1
ATOM 6062 C C . ASP A 1 772 ? -11.342 17.768 27.418 1.00 60.56 772 ASP A C 1
ATOM 6064 O O . ASP A 1 772 ? -12.147 18.397 28.106 1.00 60.56 772 ASP A O 1
ATOM 6068 N N . LEU A 1 773 ? -10.020 17.934 27.564 1.00 50.03 773 LEU A N 1
ATOM 6069 C CA . LEU A 1 773 ? -9.396 18.648 28.698 1.00 50.03 773 LEU A CA 1
ATOM 6070 C C . LEU A 1 773 ? -9.649 20.176 28.766 1.00 50.03 773 LEU A C 1
ATOM 6072 O O . LEU A 1 773 ? -9.118 20.844 29.653 1.00 50.03 773 LEU A O 1
ATOM 6076 N N . CYS A 1 774 ? -10.460 20.749 27.878 1.00 51.12 774 CYS A N 1
ATOM 6077 C CA . CYS A 1 774 ? -10.776 22.178 27.853 1.00 51.12 774 CYS A CA 1
ATOM 6078 C C . CYS A 1 774 ? -11.928 22.542 28.812 1.00 51.12 774 CYS A C 1
ATOM 6080 O O . CYS A 1 774 ? -13.048 22.790 28.374 1.00 51.12 774 CYS A O 1
ATOM 6082 N N . GLU A 1 775 ? -11.633 22.575 30.116 1.00 46.97 775 GLU A N 1
ATOM 6083 C CA . GLU A 1 775 ? -12.335 23.313 31.198 1.00 46.97 775 GLU A CA 1
ATOM 6084 C C . GLU A 1 775 ? -13.865 23.126 31.385 1.00 46.97 775 GLU A C 1
ATOM 6086 O O . GLU A 1 775 ? -14.459 23.760 32.255 1.00 46.97 775 GLU A O 1
ATOM 6091 N N . CYS A 1 776 ? -14.531 22.232 30.648 1.00 55.12 776 CYS A N 1
ATOM 6092 C CA . CYS A 1 776 ? -15.999 22.116 30.659 1.00 55.12 776 CYS A CA 1
ATOM 6093 C C . CYS A 1 776 ? -16.603 21.355 31.859 1.00 55.12 776 CYS A C 1
ATOM 6095 O O . CYS A 1 776 ? -17.822 21.377 32.024 1.00 55.12 776 CYS A O 1
ATOM 6097 N N . ASN A 1 777 ? -15.800 20.660 32.672 1.00 58.25 777 ASN A N 1
ATOM 6098 C CA . ASN A 1 777 ? -16.268 19.945 33.865 1.00 58.25 777 ASN A CA 1
ATOM 6099 C C . ASN A 1 777 ? -15.139 19.829 34.915 1.00 58.25 777 ASN A C 1
ATOM 6101 O O . ASN A 1 777 ? -14.204 19.057 34.699 1.00 58.25 777 ASN A O 1
ATOM 6105 N N . PRO A 1 778 ? -15.199 20.565 36.042 1.00 62.12 778 PRO A N 1
ATOM 6106 C CA . PRO A 1 778 ? -14.186 20.493 37.095 1.00 62.12 778 PRO A CA 1
ATOM 6107 C C . PRO A 1 778 ? -14.430 19.369 38.118 1.00 62.12 778 PRO A C 1
ATOM 6109 O O . PRO A 1 778 ? -13.575 19.138 38.972 1.00 62.12 778 PRO A O 1
ATOM 6112 N N . GLU A 1 779 ? -15.587 18.699 38.093 1.00 74.19 779 GLU A N 1
ATOM 6113 C CA . GLU A 1 779 ? -16.026 17.839 39.200 1.00 74.19 779 GLU A CA 1
ATOM 6114 C C . GLU A 1 779 ? -15.632 16.365 39.042 1.00 74.19 779 GLU A C 1
ATOM 6116 O O . GLU A 1 779 ? -15.454 15.683 40.054 1.00 74.19 779 GLU A O 1
ATOM 6121 N N . PHE A 1 780 ? -15.425 15.863 37.819 1.00 81.38 780 PHE A N 1
ATOM 6122 C CA . PHE A 1 780 ? -15.064 14.459 37.565 1.00 81.38 780 PHE A CA 1
ATOM 6123 C C . PHE A 1 780 ? -13.933 14.297 36.534 1.00 81.38 780 PHE A C 1
ATOM 6125 O O . PHE A 1 780 ? -14.003 14.847 35.437 1.00 81.38 780 PHE A O 1
ATOM 6132 N N . SER A 1 781 ? -12.920 13.483 36.852 1.00 82.25 781 SER A N 1
ATOM 6133 C CA . SER A 1 781 ? -11.795 13.155 35.959 1.00 82.25 781 SER A CA 1
ATOM 6134 C C . SER A 1 781 ? -12.002 11.819 35.221 1.00 82.25 781 SER A C 1
ATOM 6136 O O . SER A 1 781 ? -13.074 11.209 35.271 1.00 82.25 781 SER A O 1
ATOM 6138 N N . MET A 1 782 ? -10.968 11.336 34.523 1.00 83.75 782 MET A N 1
ATOM 6139 C CA . MET A 1 782 ? -10.932 9.983 33.941 1.00 83.75 782 MET A CA 1
ATOM 6140 C C . MET A 1 782 ? -10.593 8.881 34.970 1.00 83.75 782 MET A C 1
ATOM 6142 O O . MET A 1 782 ? -10.624 7.698 34.628 1.00 83.75 782 MET A O 1
ATOM 6146 N N . ASP A 1 783 ? -10.275 9.264 36.211 1.00 83.56 783 ASP A N 1
ATOM 6147 C CA . ASP A 1 783 ? -9.936 8.371 37.329 1.00 83.56 783 ASP A CA 1
ATOM 6148 C C . ASP A 1 783 ? -11.167 8.022 38.187 1.00 83.56 783 ASP A C 1
ATOM 6150 O O . ASP A 1 783 ? -11.139 7.065 38.960 1.00 83.56 783 ASP A O 1
ATOM 6154 N N . ASP A 1 784 ? -12.255 8.791 38.050 1.00 87.56 784 ASP A N 1
ATOM 6155 C CA . ASP A 1 784 ? -13.510 8.597 38.778 1.00 87.56 784 ASP A CA 1
ATOM 6156 C C . ASP A 1 784 ? -14.355 7.468 38.153 1.00 87.56 784 ASP A C 1
ATOM 6158 O O . ASP A 1 784 ? -14.912 7.661 37.060 1.00 87.56 784 ASP A O 1
ATOM 6162 N N . PRO A 1 785 ? -14.500 6.311 38.833 1.00 88.88 785 PRO A N 1
ATOM 6163 C CA . PRO A 1 785 ? -15.029 5.092 38.230 1.00 88.88 785 PRO A CA 1
ATOM 6164 C C . PRO A 1 785 ? -16.530 5.169 37.939 1.00 88.88 785 PRO A C 1
ATOM 6166 O O . PRO A 1 785 ? -17.312 5.720 38.719 1.00 88.88 785 PRO A O 1
ATOM 6169 N N . VAL A 1 786 ? -16.955 4.555 36.832 1.00 91.62 786 VAL A N 1
ATOM 6170 C CA . VAL A 1 786 ? -18.350 4.610 36.360 1.00 91.62 786 VAL A CA 1
ATOM 6171 C C . VAL A 1 786 ? -19.078 3.293 36.598 1.00 91.62 786 VAL A C 1
ATOM 6173 O O . VAL A 1 786 ? -18.633 2.219 36.195 1.00 91.62 786 VAL A O 1
ATOM 6176 N N . THR A 1 787 ? -20.265 3.373 37.198 1.00 92.06 787 THR A N 1
ATOM 6177 C CA . THR A 1 787 ? -21.137 2.209 37.385 1.00 92.06 787 THR A CA 1
ATOM 6178 C C . THR A 1 787 ? -21.996 1.980 36.141 1.00 92.06 787 THR A C 1
ATOM 6180 O O . THR A 1 787 ? -22.760 2.855 35.730 1.00 92.06 787 THR A O 1
ATOM 6183 N N . GLU A 1 788 ? -21.907 0.783 35.552 1.00 91.44 788 GLU A N 1
ATOM 6184 C CA . GLU A 1 788 ? -22.755 0.357 34.432 1.00 91.44 788 GLU A CA 1
ATOM 6185 C C . GLU A 1 788 ? -23.935 -0.509 34.908 1.00 91.44 788 GLU A C 1
ATOM 6187 O O . GLU A 1 788 ? -23.747 -1.532 35.566 1.00 91.44 788 GLU A O 1
ATOM 6192 N N . ILE A 1 789 ? -25.156 -0.165 34.487 1.00 92.12 789 ILE A N 1
ATOM 6193 C CA . ILE A 1 789 ? -26.370 -0.966 34.701 1.00 92.12 789 ILE A CA 1
ATOM 6194 C C . ILE A 1 789 ? -27.076 -1.230 33.362 1.00 92.12 789 ILE A C 1
ATOM 6196 O O . ILE A 1 789 ? -27.258 -0.338 32.536 1.00 92.12 789 ILE A O 1
ATOM 6200 N N . THR A 1 790 ? -27.538 -2.463 33.135 1.00 92.94 790 THR A N 1
ATOM 6201 C CA . THR A 1 790 ? -28.405 -2.782 31.985 1.00 92.94 790 THR A CA 1
ATOM 6202 C C . THR A 1 790 ? -29.877 -2.579 32.349 1.00 92.94 790 THR A C 1
ATOM 6204 O O . THR A 1 790 ? -30.464 -3.399 33.054 1.00 92.94 790 THR A O 1
ATOM 6207 N N . VAL A 1 791 ? -30.497 -1.533 31.800 1.00 93.19 791 VAL A N 1
ATOM 6208 C CA . VAL A 1 791 ? -31.941 -1.280 31.915 1.00 93.19 791 VAL A CA 1
ATOM 6209 C C . VAL A 1 791 ? -32.688 -2.215 30.957 1.00 93.19 791 VAL A C 1
ATOM 6211 O O . VAL A 1 791 ? -32.379 -2.278 29.760 1.00 93.19 791 VAL A O 1
ATOM 6214 N N . LYS A 1 792 ? -33.657 -2.977 31.475 1.00 94.62 792 LYS A N 1
ATOM 6215 C CA . LYS A 1 792 ? -34.422 -3.969 30.697 1.00 94.62 792 LYS A CA 1
ATOM 6216 C C . LYS A 1 792 ? -35.489 -3.282 29.816 1.00 94.62 792 LYS A C 1
ATOM 6218 O O . LYS A 1 792 ? -35.879 -2.150 30.110 1.00 94.62 792 LYS A O 1
ATOM 6223 N N . PRO A 1 793 ? -35.960 -3.926 28.731 1.00 94.06 793 PRO A N 1
ATOM 6224 C CA . PRO A 1 793 ? -37.109 -3.445 27.958 1.00 94.06 793 PRO A CA 1
ATOM 6225 C C . PRO A 1 793 ? -38.356 -3.273 28.829 1.00 94.06 793 PRO A C 1
ATOM 6227 O O . PRO A 1 793 ? -38.574 -4.105 29.706 1.00 94.06 793 PRO A O 1
ATOM 6230 N N . ALA A 1 794 ? -39.175 -2.251 28.562 1.00 92.56 794 ALA A N 1
ATOM 6231 C CA . ALA A 1 794 ? -40.445 -1.987 29.255 1.00 92.56 794 ALA A CA 1
ATOM 6232 C C . ALA A 1 794 ? -40.358 -2.027 30.802 1.00 92.56 794 ALA A C 1
ATOM 6234 O O . ALA A 1 794 ? -41.215 -2.608 31.469 1.00 92.56 794 ALA A O 1
ATOM 6235 N N . THR A 1 795 ? -39.308 -1.435 31.385 1.00 94.75 795 THR A N 1
ATOM 6236 C CA . THR A 1 795 ? -39.115 -1.389 32.848 1.00 94.75 795 THR A CA 1
ATOM 6237 C C . THR A 1 795 ? -38.565 -0.054 33.332 1.00 94.75 795 THR A C 1
ATOM 6239 O O . THR A 1 795 ? -37.821 0.623 32.620 1.00 94.75 795 THR A O 1
ATOM 6242 N N . LYS A 1 796 ? -38.873 0.260 34.596 1.00 94.06 796 LYS A N 1
ATOM 6243 C CA . LYS A 1 796 ? -38.205 1.301 35.377 1.00 94.06 796 LYS A CA 1
ATOM 6244 C C . LYS A 1 796 ? -37.009 0.709 36.116 1.00 94.06 796 LYS A C 1
ATOM 6246 O O . LYS A 1 796 ? -37.170 -0.244 36.876 1.00 94.06 796 LYS A O 1
ATOM 6251 N N . GLN A 1 797 ? -35.832 1.288 35.913 1.00 96.12 797 GLN A N 1
ATOM 6252 C CA . GLN A 1 797 ? -34.665 1.090 36.767 1.00 96.12 797 GLN A CA 1
ATOM 6253 C C . GLN A 1 797 ? -34.567 2.276 37.725 1.00 96.12 797 GLN A C 1
ATOM 6255 O O . GLN A 1 797 ? -34.657 3.420 37.292 1.00 96.12 797 GLN A O 1
ATOM 6260 N N . ILE A 1 798 ? -34.350 2.003 39.008 1.00 94.75 798 ILE A N 1
ATOM 6261 C CA . ILE A 1 798 ? -34.050 3.026 40.014 1.00 94.75 798 ILE A CA 1
ATOM 6262 C C . ILE A 1 798 ? -32.612 2.801 40.488 1.00 94.75 798 ILE A C 1
ATOM 6264 O O . ILE A 1 798 ? -32.189 1.653 40.654 1.00 94.75 798 ILE A O 1
ATOM 6268 N N . VAL A 1 799 ? -31.862 3.882 40.670 1.00 94.00 799 VAL A N 1
ATOM 6269 C CA . VAL A 1 799 ? -30.590 3.909 41.399 1.00 94.00 799 VAL A CA 1
ATOM 6270 C C . VAL A 1 799 ? -30.839 4.645 42.709 1.00 94.00 799 VAL A C 1
ATOM 6272 O O . VAL A 1 799 ? -31.344 5.766 42.690 1.00 94.00 799 VAL A O 1
ATOM 6275 N N . GLU A 1 800 ? -30.506 4.016 43.836 1.00 93.31 800 GLU A N 1
ATOM 6276 C CA . GLU A 1 800 ? -30.637 4.624 45.162 1.00 93.31 800 GLU A CA 1
ATOM 6277 C C . GLU A 1 800 ? -29.261 5.039 45.692 1.00 93.31 800 GLU A C 1
ATOM 6279 O O . GLU A 1 800 ? -28.362 4.206 45.808 1.00 93.31 800 GLU A O 1
ATOM 6284 N N . ILE A 1 801 ? -29.106 6.315 46.042 1.00 91.94 801 ILE A N 1
ATOM 6285 C CA . ILE A 1 801 ? -27.904 6.866 46.678 1.00 91.94 801 ILE A CA 1
ATOM 6286 C C . ILE A 1 801 ? -28.284 7.251 48.110 1.00 91.94 801 ILE A C 1
ATOM 6288 O O . ILE A 1 801 ? -29.050 8.190 48.324 1.00 91.94 801 ILE A O 1
ATOM 6292 N N . ILE A 1 802 ? -27.800 6.490 49.095 1.00 90.06 802 ILE A N 1
ATOM 6293 C CA . ILE A 1 802 ? -28.141 6.674 50.515 1.00 90.06 802 ILE A CA 1
ATOM 6294 C C . ILE A 1 802 ? -27.208 7.718 51.134 1.00 90.06 802 ILE A C 1
ATOM 6296 O O . ILE A 1 802 ? -25.986 7.565 51.090 1.00 90.06 802 ILE A O 1
ATOM 6300 N N . VAL A 1 803 ? -27.783 8.755 51.744 1.00 86.06 803 VAL A N 1
ATOM 6301 C CA . VAL A 1 803 ? -27.036 9.891 52.293 1.00 86.06 803 VAL A CA 1
ATOM 6302 C C . VAL A 1 803 ? -27.023 9.829 53.821 1.00 86.06 803 VAL A C 1
ATOM 6304 O O . VAL A 1 803 ? -28.068 9.848 54.474 1.00 86.06 803 VAL A O 1
ATOM 6307 N N . HIS A 1 804 ? -25.814 9.726 54.378 1.00 84.75 804 HIS A N 1
ATOM 6308 C CA . HIS A 1 804 ? -25.562 9.409 55.789 1.00 84.75 804 HIS A CA 1
ATOM 6309 C C . HIS A 1 804 ? -25.187 10.629 56.650 1.00 84.75 804 HIS A C 1
ATOM 6311 O O . HIS A 1 804 ? -25.196 10.537 57.875 1.00 84.75 804 HIS A O 1
ATOM 6317 N N . GLU A 1 805 ? -24.892 11.770 56.025 1.00 86.00 805 GLU A N 1
ATOM 6318 C CA . GLU A 1 805 ? -24.526 13.035 56.670 1.00 86.00 805 GLU A CA 1
ATOM 6319 C C . GLU A 1 805 ? -24.953 14.231 55.801 1.00 86.00 805 GLU A C 1
ATOM 6321 O O . GLU A 1 805 ? -25.512 14.041 54.723 1.00 86.00 805 GLU A O 1
ATOM 6326 N N . LYS A 1 806 ? -24.728 15.471 56.257 1.00 86.94 806 LYS A N 1
ATOM 6327 C CA . LYS A 1 806 ? -25.029 16.662 55.444 1.00 86.94 806 LYS A CA 1
ATOM 6328 C C . LYS A 1 806 ? -23.907 16.904 54.438 1.00 86.94 806 LYS A C 1
ATOM 6330 O O . LYS A 1 806 ? -22.762 17.101 54.836 1.00 86.94 806 LYS A O 1
ATOM 6335 N N . CYS A 1 807 ? -24.242 16.941 53.155 1.00 88.38 807 CYS A N 1
ATOM 6336 C CA . CYS A 1 807 ? -23.278 17.050 52.061 1.00 88.38 807 CYS A CA 1
ATOM 6337 C C . CYS A 1 807 ? -23.866 17.808 50.866 1.00 88.38 807 CYS A C 1
ATOM 6339 O O . CYS A 1 807 ? -25.082 17.977 50.768 1.00 88.38 807 CYS A O 1
ATOM 6341 N N . SER A 1 808 ? -23.020 18.193 49.915 1.00 88.31 808 SER A N 1
ATOM 6342 C CA . SER A 1 808 ? -23.468 18.384 48.534 1.00 88.31 808 SER A CA 1
ATOM 6343 C C . SER A 1 808 ? -23.262 17.067 47.788 1.00 88.31 808 SER A C 1
ATOM 6345 O O . SER A 1 808 ? -22.156 16.524 47.805 1.00 88.31 808 SER A O 1
ATOM 6347 N N . LEU A 1 809 ? -24.318 16.506 47.196 1.00 90.44 809 LEU A N 1
ATOM 6348 C CA . LEU A 1 809 ? -24.180 15.381 46.271 1.00 90.44 809 LEU A CA 1
ATOM 6349 C C . LEU A 1 809 ? -24.147 15.929 44.847 1.00 90.44 809 LEU A C 1
ATOM 6351 O O . LEU A 1 809 ? -25.040 16.686 44.470 1.00 90.44 809 LEU A O 1
ATOM 6355 N N . VAL A 1 810 ? -23.172 15.496 44.055 1.00 90.56 810 VAL A N 1
ATOM 6356 C CA . VAL A 1 810 ? -23.086 15.807 42.622 1.00 90.56 810 VAL A CA 1
ATOM 6357 C C . VAL A 1 810 ? -22.998 14.505 41.844 1.00 90.56 810 VAL A C 1
ATOM 6359 O O . VAL A 1 810 ? -22.329 13.568 42.291 1.00 90.56 810 VAL A O 1
ATOM 6362 N N . TRP A 1 811 ? -23.694 14.397 40.713 1.00 91.00 811 TRP A N 1
ATOM 6363 C CA . TRP A 1 811 ? -23.695 13.181 39.902 1.00 91.00 811 TRP A CA 1
ATOM 6364 C C . TRP A 1 811 ? -23.769 13.448 38.404 1.00 91.00 811 TRP A C 1
ATOM 6366 O O . TRP A 1 811 ? -24.396 14.395 37.933 1.00 91.00 811 TRP A O 1
ATOM 6376 N N . GLU A 1 812 ? -23.175 12.521 37.658 1.00 90.00 812 GLU A N 1
ATOM 6377 C CA . GLU A 1 812 ? -23.318 12.405 36.213 1.00 90.00 812 GLU A CA 1
ATOM 6378 C C . GLU A 1 812 ? -24.118 11.156 35.869 1.00 90.00 812 GLU A C 1
ATOM 6380 O O . GLU A 1 812 ? -23.901 10.079 36.437 1.00 90.00 812 GLU A O 1
ATOM 6385 N N . ILE A 1 813 ? -25.015 11.281 34.895 1.00 90.81 813 ILE A N 1
ATOM 6386 C CA . ILE A 1 813 ? -25.840 10.182 34.404 1.00 90.81 813 ILE A CA 1
ATOM 6387 C C . ILE A 1 813 ? -25.991 10.224 32.882 1.00 90.81 813 ILE A C 1
ATOM 6389 O O . ILE A 1 813 ? -26.196 11.270 32.267 1.00 90.81 813 ILE A O 1
ATOM 6393 N N . ARG A 1 814 ? -25.924 9.043 32.267 1.00 90.00 814 ARG A N 1
ATOM 6394 C CA . ARG A 1 814 ? -26.165 8.814 30.841 1.00 90.00 814 ARG A CA 1
ATOM 6395 C C . ARG A 1 814 ? -26.865 7.482 30.635 1.00 90.00 814 ARG A C 1
ATOM 6397 O O . ARG A 1 814 ? -26.522 6.498 31.281 1.00 90.00 814 ARG A O 1
ATOM 6404 N N . VAL A 1 815 ? -27.759 7.384 29.653 1.00 91.12 815 VAL A N 1
ATOM 6405 C CA . VAL A 1 815 ? -28.143 6.078 29.093 1.00 91.12 815 VAL A CA 1
ATOM 6406 C C . VAL A 1 815 ? -27.895 6.085 27.588 1.00 91.12 815 VAL A C 1
ATOM 6408 O O . VAL A 1 815 ? -28.323 6.980 26.866 1.00 91.12 815 VAL A O 1
ATOM 6411 N N . VAL A 1 816 ? -27.149 5.095 27.104 1.00 88.00 816 VAL A N 1
ATOM 6412 C CA . VAL A 1 816 ? -26.584 5.100 25.748 1.00 88.00 816 VAL A CA 1
ATOM 6413 C C . VAL A 1 816 ? -27.678 4.978 24.681 1.00 88.00 816 VAL A C 1
ATOM 6415 O O . VAL A 1 816 ? -28.379 3.965 24.613 1.00 88.00 816 VAL A O 1
ATOM 6418 N N . GLY A 1 817 ? -27.779 6.004 23.827 1.00 81.25 817 GLY A N 1
ATOM 6419 C CA . GLY A 1 817 ? -28.819 6.140 22.803 1.00 81.25 817 GLY A CA 1
ATOM 6420 C C . GLY A 1 817 ? -30.185 6.384 23.441 1.00 81.25 817 GLY A C 1
ATOM 6421 O O . GLY A 1 817 ? -31.025 5.480 23.455 1.00 81.25 817 GLY A O 1
ATOM 6422 N N . TRP A 1 818 ? -30.374 7.564 24.035 1.00 76.56 818 TRP A N 1
ATOM 6423 C CA . TRP A 1 818 ? -31.523 7.863 24.887 1.00 76.56 818 TRP A CA 1
ATOM 6424 C C . TRP A 1 818 ? -32.867 7.764 24.129 1.00 76.56 818 TRP A C 1
ATOM 6426 O O . TRP A 1 818 ? -33.047 8.320 23.055 1.00 76.56 818 TRP A O 1
ATOM 6436 N N . GLU A 1 819 ? -33.795 6.976 24.678 1.00 88.56 819 GLU A N 1
ATOM 6437 C CA . GLU A 1 819 ? -35.209 6.859 24.267 1.00 88.56 819 GLU A CA 1
ATOM 6438 C C . GLU A 1 819 ? -36.021 6.497 25.535 1.00 88.56 819 GLU A C 1
ATOM 6440 O O . GLU A 1 819 ? -36.713 5.479 25.587 1.00 88.56 819 GLU A O 1
ATOM 6445 N N . VAL A 1 820 ? -35.800 7.229 26.632 1.00 92.12 820 VAL A N 1
ATOM 6446 C CA . VAL A 1 820 ? -36.256 6.872 27.997 1.00 92.12 820 VAL A CA 1
ATOM 6447 C C . VAL A 1 820 ? -36.778 8.113 28.721 1.00 92.12 820 VAL A C 1
ATOM 6449 O O . VAL A 1 820 ? -36.505 9.225 28.282 1.00 92.12 820 VAL A O 1
ATOM 6452 N N . SER A 1 821 ? -37.478 7.953 29.843 1.00 93.12 821 SER A N 1
ATOM 6453 C CA . SER A 1 821 ? -37.747 9.081 30.754 1.00 93.12 821 SER A CA 1
ATOM 6454 C C . SER A 1 821 ? -36.789 9.041 31.946 1.00 93.12 821 SER A C 1
ATOM 6456 O O . SER A 1 821 ? -36.535 7.958 32.469 1.00 93.12 821 SER A O 1
ATOM 6458 N N . TYR A 1 822 ? -36.271 10.189 32.378 1.00 94.31 822 TYR A N 1
ATOM 6459 C CA . TYR A 1 822 ? -35.388 10.331 33.544 1.00 94.31 822 TYR A CA 1
ATOM 6460 C C . TYR A 1 822 ? -35.986 11.333 34.549 1.00 94.31 822 TYR A C 1
ATOM 6462 O O . TYR A 1 822 ? -36.518 12.366 34.142 1.00 94.31 822 TYR A O 1
ATOM 6470 N N . SER A 1 823 ? -35.949 11.006 35.845 1.00 93.62 823 SER A N 1
ATOM 6471 C CA . SER A 1 823 ? -36.214 11.927 36.964 1.00 93.62 823 SER A CA 1
ATOM 6472 C C . SER A 1 823 ? -35.243 11.702 38.124 1.00 93.62 823 SER A C 1
ATOM 6474 O O . SER A 1 823 ? -34.728 10.595 38.310 1.00 93.62 823 SER A O 1
ATOM 6476 N N . ALA A 1 824 ? -35.058 12.745 38.935 1.00 94.94 824 ALA A N 1
ATOM 6477 C CA . ALA A 1 824 ? -34.283 12.717 40.171 1.00 94.94 824 ALA A CA 1
ATOM 6478 C C . ALA A 1 824 ? -35.126 13.244 41.344 1.00 94.94 824 ALA A C 1
ATOM 6480 O O . ALA A 1 824 ? -35.722 14.322 41.265 1.00 94.94 824 ALA A O 1
ATOM 6481 N N . GLU A 1 825 ? -35.180 12.487 42.438 1.00 94.56 825 GLU A N 1
ATOM 6482 C CA . GLU A 1 825 ? -36.001 12.774 43.623 1.00 94.56 825 GLU A CA 1
ATOM 6483 C C . GLU A 1 825 ? -35.193 12.547 44.907 1.00 94.56 825 GLU A C 1
ATOM 6485 O O . GLU A 1 825 ? -34.525 11.524 45.042 1.00 94.56 825 GLU A O 1
ATOM 6490 N N . PHE A 1 826 ? -35.271 13.462 45.875 1.00 93.38 826 PHE A N 1
ATOM 6491 C CA . PHE A 1 826 ? -34.737 13.269 47.224 1.00 93.38 826 PHE A CA 1
ATOM 6492 C C . PHE A 1 826 ? -35.861 12.872 48.185 1.00 93.38 826 PHE A C 1
ATOM 6494 O O . PHE A 1 826 ? -36.842 13.597 48.353 1.00 93.38 826 PHE A O 1
ATOM 6501 N N . VAL A 1 827 ? -35.702 11.722 48.837 1.00 92.50 827 VAL A N 1
ATOM 6502 C CA . VAL A 1 827 ? -36.626 11.187 49.841 1.00 92.50 827 VAL A CA 1
ATOM 6503 C C . VAL A 1 827 ? -35.965 11.296 51.223 1.00 92.50 827 VAL A C 1
ATOM 6505 O O . VAL A 1 827 ? -35.109 10.463 51.547 1.00 92.50 827 VAL A O 1
ATOM 6508 N N . PRO A 1 828 ? -36.324 12.297 52.049 1.00 89.81 828 PRO A N 1
ATOM 6509 C CA . PRO A 1 828 ? -35.829 12.401 53.420 1.00 89.81 828 PRO A CA 1
ATOM 6510 C C . PRO A 1 828 ? -36.406 11.296 54.313 1.00 89.81 828 PRO A C 1
ATOM 6512 O O . PRO A 1 828 ? -37.500 10.783 54.073 1.00 89.81 828 PRO A O 1
ATOM 6515 N N . GLN A 1 829 ? -35.713 10.963 55.406 1.00 85.31 829 GLN A N 1
ATOM 6516 C CA . GLN A 1 829 ? -36.223 10.018 56.412 1.00 85.31 829 GLN A CA 1
ATOM 6517 C C . GLN A 1 829 ? -37.492 10.524 57.123 1.00 85.31 829 GLN A C 1
ATOM 6519 O O . GLN A 1 829 ? -38.243 9.719 57.675 1.00 85.31 829 GLN A O 1
ATOM 6524 N N . ARG A 1 830 ? -37.715 11.848 57.164 1.00 77.56 830 ARG A N 1
ATOM 6525 C CA . ARG A 1 830 ? -38.847 12.498 57.845 1.00 77.56 830 ARG A CA 1
ATOM 6526 C C . ARG A 1 830 ? -39.282 13.781 57.127 1.00 77.56 830 ARG A C 1
ATOM 6528 O O . ARG A 1 830 ? -39.039 14.877 57.614 1.00 77.56 830 ARG A O 1
ATOM 6535 N N . GLY A 1 831 ? -39.969 13.651 55.999 1.00 79.25 831 GLY A N 1
ATOM 6536 C CA . GLY A 1 831 ? -40.479 14.808 55.264 1.00 79.25 831 GLY A CA 1
ATOM 6537 C C . GLY A 1 831 ? -41.325 14.419 54.059 1.00 79.25 831 GLY A C 1
ATOM 6538 O O . GLY A 1 831 ? -41.785 13.283 53.950 1.00 79.25 831 GLY A O 1
ATOM 6539 N N . TYR A 1 832 ? -41.509 15.371 53.149 1.00 83.69 832 TYR A N 1
ATOM 6540 C CA . TYR A 1 832 ? -42.090 15.137 51.828 1.00 83.69 832 TYR A CA 1
ATOM 6541 C C . TYR A 1 832 ? -40.967 14.969 50.797 1.00 83.69 832 TYR A C 1
ATOM 6543 O O . TYR A 1 832 ? -39.924 15.608 50.919 1.00 83.69 832 TYR A O 1
ATOM 6551 N N . THR A 1 833 ? -41.179 14.138 49.773 1.00 88.44 833 THR A N 1
ATOM 6552 C CA . THR A 1 833 ? -40.224 13.975 48.667 1.00 88.44 833 THR A CA 1
ATOM 6553 C C . THR A 1 833 ? -39.972 15.307 47.962 1.00 88.44 833 THR A C 1
ATOM 6555 O O . THR A 1 833 ? -40.910 15.958 47.497 1.00 88.44 833 THR A O 1
ATOM 6558 N N . VAL A 1 834 ? -38.702 15.690 47.835 1.00 89.38 834 VAL A N 1
ATOM 6559 C CA . VAL A 1 834 ? -38.269 16.859 47.066 1.00 89.38 834 VAL A CA 1
ATOM 6560 C C . VAL A 1 834 ? -37.955 16.411 45.642 1.00 89.38 834 VAL A C 1
ATOM 6562 O O . VAL A 1 834 ? -37.041 15.623 45.409 1.00 89.38 834 VAL A O 1
ATOM 6565 N N . LEU A 1 835 ? -38.719 16.912 44.673 1.00 89.25 835 LEU A N 1
ATOM 6566 C CA . LEU A 1 835 ? -38.490 16.637 43.257 1.00 89.25 835 LEU A CA 1
ATOM 6567 C C . LEU A 1 835 ? -37.347 17.521 42.743 1.00 89.25 835 LEU A C 1
ATOM 6569 O O . LEU A 1 835 ? -37.548 18.716 42.535 1.00 89.25 835 LEU A O 1
ATOM 6573 N N . ILE A 1 836 ? -36.168 16.929 42.545 1.00 90.50 836 ILE A N 1
ATOM 6574 C CA . ILE A 1 836 ? -34.973 17.619 42.036 1.00 90.50 836 ILE A CA 1
ATOM 6575 C C . ILE A 1 836 ? -35.162 17.896 40.541 1.00 90.50 836 ILE A C 1
ATOM 6577 O O . ILE A 1 836 ? -35.075 19.037 40.094 1.00 90.50 836 ILE A O 1
ATOM 6581 N N . GLN A 1 837 ? -35.518 16.858 39.779 1.00 88.62 837 GLN A N 1
ATOM 6582 C CA . GLN A 1 837 ? -35.743 16.946 38.341 1.00 88.62 837 GLN A CA 1
ATOM 6583 C C . GLN A 1 837 ? -37.026 16.213 37.940 1.00 88.62 837 GLN A C 1
ATOM 6585 O O . GLN A 1 837 ? -37.195 15.017 38.189 1.00 88.62 837 GLN A O 1
ATOM 6590 N N . LYS A 1 838 ? -37.935 16.943 37.284 1.00 91.00 838 LYS A N 1
ATOM 6591 C CA . LYS A 1 838 ? -39.193 16.411 36.736 1.00 91.00 838 LYS A CA 1
ATOM 6592 C C . LYS A 1 838 ? -38.923 15.336 35.683 1.00 91.00 838 LYS A C 1
ATOM 6594 O O . LYS A 1 838 ? -37.993 15.469 34.893 1.00 91.00 838 LYS A O 1
ATOM 6599 N N . SER A 1 839 ? -39.793 14.322 35.635 1.00 91.69 839 SER A N 1
ATOM 6600 C CA . SER A 1 839 ? -39.690 13.228 34.662 1.00 91.69 839 SER A CA 1
ATOM 6601 C C . SER A 1 839 ? -39.719 13.755 33.228 1.00 91.69 839 SER A C 1
ATOM 6603 O O . SER A 1 839 ? -40.753 14.213 32.737 1.00 91.69 839 SER A O 1
ATOM 6605 N N . THR A 1 840 ? -38.556 13.712 32.585 1.00 90.31 840 THR A N 1
ATOM 6606 C CA . THR A 1 840 ? -38.286 14.304 31.274 1.00 90.31 840 THR A CA 1
ATOM 6607 C C . THR A 1 840 ? -37.952 13.191 30.293 1.00 90.31 840 THR A C 1
ATOM 6609 O O . THR A 1 840 ? -37.182 12.286 30.614 1.00 90.31 840 THR A O 1
ATOM 6612 N N . LYS A 1 841 ? -38.557 13.221 29.101 1.00 90.31 841 LYS A N 1
ATOM 6613 C CA . LYS A 1 841 ? -38.252 12.264 28.030 1.00 90.31 841 LYS A CA 1
ATOM 6614 C C . LYS A 1 841 ? -36.953 12.676 27.350 1.00 90.31 841 LYS A C 1
ATOM 6616 O O . LYS A 1 841 ? -36.935 13.706 26.690 1.00 90.31 841 LYS A O 1
ATOM 6621 N N . MET A 1 842 ? -35.928 11.844 27.486 1.00 88.50 842 MET A N 1
ATOM 6622 C CA . MET A 1 842 ? -34.633 12.004 26.837 1.00 88.50 842 MET A CA 1
ATOM 6623 C C . MET A 1 842 ? -34.665 11.308 25.469 1.00 88.50 842 MET A C 1
ATOM 6625 O O . MET A 1 842 ? -34.869 10.087 25.386 1.00 88.50 842 MET A O 1
ATOM 6629 N N . ALA A 1 843 ? -34.476 12.081 24.405 1.00 85.12 843 ALA A N 1
ATOM 6630 C CA . ALA A 1 843 ? -34.349 11.634 23.025 1.00 85.12 843 ALA A CA 1
ATOM 6631 C C . ALA A 1 843 ? -32.884 11.355 22.637 1.00 85.12 843 ALA A C 1
ATOM 6633 O O . ALA A 1 843 ? -31.938 11.684 23.351 1.00 85.12 843 ALA A O 1
ATOM 6634 N N . ALA A 1 844 ? -32.683 10.738 21.469 1.00 76.75 844 ALA A N 1
ATOM 6635 C CA . ALA A 1 844 ? -31.373 10.225 21.061 1.00 76.75 844 ALA A CA 1
ATOM 6636 C C . ALA A 1 844 ? -30.348 11.318 20.696 1.00 76.75 844 ALA A C 1
ATOM 6638 O O . ALA A 1 844 ? -29.157 11.017 20.619 1.00 76.75 844 ALA A O 1
ATOM 6639 N N . ASN A 1 845 ? -30.820 12.552 20.486 1.00 72.62 845 ASN A N 1
ATOM 6640 C CA . ASN A 1 845 ? -30.023 13.728 20.132 1.00 72.62 845 ASN A CA 1
ATOM 6641 C C . ASN A 1 845 ? -29.884 14.730 21.297 1.00 72.62 845 ASN A C 1
ATOM 6643 O O . ASN A 1 845 ? -29.268 15.778 21.109 1.00 72.62 845 ASN A O 1
ATOM 6647 N N . ASP A 1 846 ? -30.470 14.441 22.462 1.00 74.88 846 ASP A N 1
ATOM 6648 C CA . ASP A 1 846 ? -30.395 15.326 23.628 1.00 74.88 846 ASP A CA 1
ATOM 6649 C C . ASP A 1 846 ? -28.985 15.302 24.245 1.00 74.88 846 ASP A C 1
ATOM 6651 O O . ASP A 1 846 ? -28.136 14.486 23.871 1.00 74.88 846 ASP A O 1
ATOM 6655 N N . VAL A 1 847 ? -28.736 16.208 25.202 1.00 66.94 847 VAL A N 1
ATOM 6656 C CA . VAL A 1 847 ? -27.434 16.373 25.873 1.00 66.94 847 VAL A CA 1
ATOM 6657 C C . VAL A 1 847 ? -26.886 15.001 26.300 1.00 66.94 847 VAL A C 1
ATOM 6659 O O . VAL A 1 847 ? -27.582 14.268 27.000 1.00 66.94 847 VAL A O 1
ATOM 6662 N N . PRO A 1 848 ? -25.668 14.602 25.879 1.00 72.19 848 PRO A N 1
ATOM 6663 C CA . PRO A 1 848 ? -25.227 13.210 25.975 1.00 72.19 848 PRO A CA 1
ATOM 6664 C C . PRO A 1 848 ? -24.993 12.722 27.409 1.00 72.19 848 PRO A C 1
ATOM 6666 O O . PRO A 1 848 ? -24.956 11.512 27.621 1.00 72.19 848 PRO A O 1
ATOM 6669 N N . VAL A 1 849 ? -24.821 13.634 28.364 1.00 82.75 849 VAL A N 1
ATOM 6670 C CA . VAL A 1 849 ? -24.662 13.389 29.803 1.00 82.75 849 VAL A CA 1
ATOM 6671 C C . VAL A 1 849 ? -25.481 14.458 30.522 1.00 82.75 849 VAL A C 1
ATOM 6673 O O . VAL A 1 849 ? -25.425 15.620 30.127 1.00 82.75 849 VAL A O 1
ATOM 6676 N N . VAL A 1 850 ? -26.228 14.090 31.561 1.00 86.88 850 VAL A N 1
ATOM 6677 C CA . VAL A 1 850 ? -26.807 15.065 32.497 1.00 86.88 850 VAL A CA 1
ATOM 6678 C C . VAL A 1 850 ? -25.920 15.123 33.736 1.00 86.88 850 VAL A C 1
ATOM 6680 O O . VAL A 1 850 ? -25.537 14.078 34.264 1.00 86.88 850 VAL A O 1
ATOM 6683 N N . HIS A 1 851 ? -25.603 16.341 34.170 1.00 86.50 851 HIS A N 1
ATOM 6684 C CA . HIS A 1 851 ? -24.841 16.647 35.374 1.00 86.50 851 HIS A CA 1
ATOM 6685 C C . HIS A 1 851 ? -25.730 17.485 36.299 1.00 86.50 851 HIS A C 1
ATOM 6687 O O . HIS A 1 851 ? -26.133 18.586 35.925 1.00 86.50 851 HIS A O 1
ATOM 6693 N N . ASP A 1 852 ? -26.030 16.971 37.489 1.00 87.75 852 ASP A N 1
ATOM 6694 C CA . ASP A 1 852 ? -26.896 17.610 38.487 1.00 87.75 852 ASP A CA 1
ATOM 6695 C C . ASP A 1 852 ? -26.189 17.641 39.854 1.00 87.75 852 ASP A C 1
ATOM 6697 O O . ASP A 1 852 ? -25.376 16.769 40.173 1.00 87.75 852 ASP A O 1
ATOM 6701 N N . ASN A 1 853 ? -26.534 18.628 40.686 1.00 89.44 853 ASN A N 1
ATOM 6702 C CA . ASN A 1 853 ? -26.139 18.682 42.094 1.00 89.44 853 ASN A CA 1
ATOM 6703 C C . ASN A 1 853 ? -27.346 18.903 43.016 1.00 89.44 853 ASN A C 1
ATOM 6705 O O . ASN A 1 853 ? -28.385 19.423 42.607 1.00 89.44 853 ASN A O 1
ATOM 6709 N N . PHE A 1 854 ? -27.210 18.497 44.279 1.00 90.81 854 PHE A N 1
ATOM 6710 C CA . PHE A 1 854 ? -28.212 18.726 45.314 1.00 90.81 854 PHE A CA 1
ATOM 6711 C C . PHE A 1 854 ? -27.580 18.822 46.709 1.00 90.81 854 PHE A C 1
ATOM 6713 O O . PHE A 1 854 ? -26.878 17.918 47.167 1.00 90.81 854 PHE A O 1
ATOM 6720 N N . ASN A 1 855 ? -27.877 19.914 47.417 1.00 89.62 855 ASN A N 1
ATOM 6721 C CA . ASN A 1 855 ? -27.412 20.150 48.783 1.00 89.62 855 ASN A CA 1
ATOM 6722 C C . ASN A 1 855 ? -28.327 19.443 49.793 1.00 89.62 855 ASN A C 1
ATOM 6724 O O . ASN A 1 855 ? -29.450 19.878 50.053 1.00 89.62 855 ASN A O 1
ATOM 6728 N N . VAL A 1 856 ? -27.833 18.355 50.382 1.00 86.25 856 VAL A N 1
ATOM 6729 C CA . VAL A 1 856 ? -28.574 17.506 51.317 1.00 86.25 856 VAL A CA 1
ATOM 6730 C C . VAL A 1 856 ? -28.457 18.063 52.736 1.00 86.25 856 VAL A C 1
ATOM 6732 O O . VAL A 1 856 ? -27.423 17.956 53.397 1.00 86.25 856 VAL A O 1
ATOM 6735 N N . SER A 1 857 ? -29.543 18.669 53.216 1.00 84.12 857 SER A N 1
ATOM 6736 C CA . SER A 1 857 ? -29.623 19.322 54.529 1.00 84.12 857 SER A CA 1
ATOM 6737 C C . SER A 1 857 ? -30.093 18.402 55.668 1.00 84.12 857 SER A C 1
ATOM 6739 O O . SER A 1 857 ? -29.958 18.772 56.841 1.00 84.12 857 SER A O 1
ATOM 6741 N N . GLU A 1 858 ? -30.609 17.211 55.351 1.00 86.50 858 GLU A N 1
ATOM 6742 C CA . GLU A 1 858 ? -31.135 16.199 56.280 1.00 86.50 858 GLU A CA 1
ATOM 6743 C C . GLU A 1 858 ? -30.921 14.768 55.749 1.00 86.50 858 GLU A C 1
ATOM 6745 O O . GLU A 1 858 ? -30.649 14.576 54.570 1.00 86.50 858 GLU A O 1
ATOM 6750 N N . LEU A 1 859 ? -31.033 13.744 56.603 1.00 88.50 859 LEU A N 1
ATOM 6751 C CA . LEU A 1 859 ? -30.766 12.355 56.202 1.00 88.50 859 LEU A CA 1
ATOM 6752 C C . LEU A 1 859 ? -31.869 11.790 55.296 1.00 88.50 859 LEU A C 1
ATOM 6754 O O . LEU A 1 859 ? -33.058 11.974 55.563 1.00 88.50 859 LEU A O 1
ATOM 6758 N N . GLY A 1 860 ? -31.485 11.030 54.270 1.00 90.69 860 GLY A N 1
ATOM 6759 C CA . GLY A 1 860 ? -32.414 10.496 53.272 1.00 90.69 860 GLY A CA 1
ATOM 6760 C C . GLY A 1 860 ? -31.728 9.672 52.185 1.00 90.69 860 GLY A C 1
ATOM 6761 O O . GLY A 1 860 ? -30.615 9.176 52.367 1.00 90.69 860 GLY A O 1
ATOM 6762 N N . LYS A 1 861 ? -32.390 9.532 51.035 1.00 92.50 861 LYS A N 1
ATOM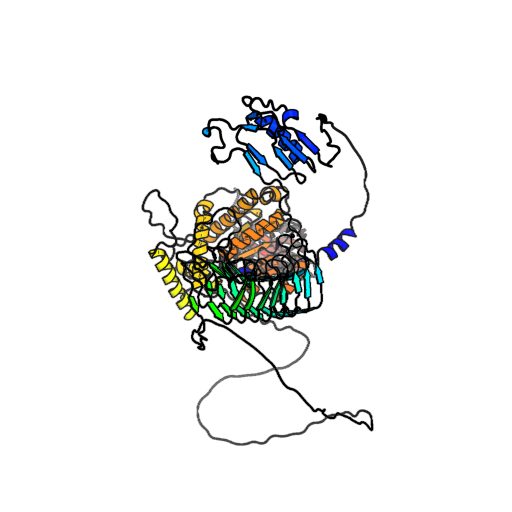 6763 C CA . LYS A 1 861 ? -31.804 8.954 49.819 1.00 92.50 861 LYS A CA 1
ATOM 6764 C C . LYS A 1 861 ? -32.208 9.727 48.569 1.00 92.50 861 LYS A C 1
ATOM 6766 O O . LYS A 1 861 ? -33.327 10.227 48.490 1.00 92.50 861 LYS A O 1
ATOM 6771 N N . ILE A 1 862 ? -31.311 9.790 47.591 1.00 93.50 862 ILE A N 1
ATOM 6772 C CA . ILE A 1 862 ? -31.607 10.281 46.242 1.00 93.50 862 ILE A CA 1
ATOM 6773 C C . ILE A 1 862 ? -31.954 9.086 45.350 1.00 93.50 862 ILE A C 1
ATOM 6775 O O . ILE A 1 862 ? -31.290 8.049 45.394 1.00 93.50 862 ILE A O 1
ATOM 6779 N N . LEU A 1 863 ? -33.028 9.228 44.578 1.00 94.31 863 LEU A N 1
ATOM 6780 C CA . LEU A 1 863 ? -33.569 8.239 43.655 1.00 94.31 863 LEU A CA 1
ATOM 6781 C C . LEU A 1 863 ? -33.433 8.768 42.228 1.00 94.31 863 LEU A C 1
ATOM 6783 O O . LEU A 1 863 ? -34.149 9.691 41.837 1.00 94.31 863 LEU A O 1
ATOM 6787 N N . LEU A 1 864 ? -32.542 8.165 41.442 1.00 95.12 864 LEU A N 1
ATOM 6788 C CA . LEU A 1 864 ? -32.432 8.432 40.007 1.00 95.12 864 LEU A CA 1
ATOM 6789 C C . LEU A 1 864 ? -33.251 7.368 39.270 1.00 95.12 864 LEU A C 1
ATOM 6791 O O . LEU A 1 864 ? -32.909 6.183 39.300 1.00 95.12 864 LEU A O 1
ATOM 6795 N N . THR A 1 865 ? -34.357 7.770 38.645 1.00 94.62 865 THR A N 1
ATOM 6796 C CA . THR A 1 865 ? -35.319 6.855 38.011 1.00 94.62 865 THR A CA 1
ATOM 6797 C C . THR A 1 865 ? -35.233 6.943 36.494 1.00 94.62 865 THR A C 1
ATOM 6799 O O . THR A 1 865 ? -35.408 8.013 35.920 1.00 94.62 865 THR A O 1
ATOM 6802 N N . ILE A 1 866 ? -35.005 5.802 35.842 1.00 96.19 866 ILE A N 1
ATOM 6803 C CA . ILE A 1 866 ? -34.905 5.644 34.390 1.00 96.19 866 ILE A CA 1
ATOM 6804 C C . ILE A 1 866 ? -36.044 4.731 33.922 1.00 96.19 866 ILE A C 1
ATOM 6806 O O . ILE A 1 866 ? -36.015 3.524 34.164 1.00 96.19 866 ILE A O 1
ATOM 6810 N N . ASP A 1 867 ? -37.029 5.282 33.219 1.00 95.25 867 ASP A N 1
ATOM 6811 C CA . ASP A 1 867 ? -38.144 4.541 32.618 1.00 95.25 867 ASP A CA 1
ATOM 6812 C C . ASP A 1 867 ? -37.861 4.236 31.143 1.00 95.25 867 ASP A C 1
ATOM 6814 O O . ASP A 1 867 ? -37.842 5.149 30.316 1.00 95.25 867 ASP A O 1
ATOM 6818 N N . ASN A 1 868 ? -37.625 2.966 30.802 1.00 95.31 868 ASN A N 1
ATOM 6819 C CA . ASN A 1 868 ? -37.368 2.523 29.431 1.00 95.31 868 ASN A CA 1
ATOM 6820 C C . ASN A 1 868 ? -38.640 1.925 28.796 1.00 95.31 868 ASN A C 1
ATOM 6822 O O . ASN A 1 868 ? -38.872 0.721 28.946 1.00 95.31 868 ASN A O 1
ATOM 6826 N N . PRO A 1 869 ? -39.425 2.700 28.021 1.00 92.69 869 PRO A N 1
ATOM 6827 C CA . PRO A 1 869 ? -40.613 2.197 27.332 1.00 92.69 869 PRO A CA 1
ATOM 6828 C C . PRO A 1 869 ? -40.281 1.336 26.101 1.00 92.69 869 PRO A C 1
ATOM 6830 O O . PRO A 1 869 ? -41.182 0.755 25.499 1.00 92.69 869 PRO A O 1
ATOM 6833 N N . THR A 1 870 ? -39.014 1.267 25.673 1.00 91.25 870 THR A N 1
ATOM 6834 C CA . THR A 1 870 ? -38.647 0.586 24.424 1.00 91.25 870 THR A CA 1
ATOM 6835 C C . THR A 1 870 ? -38.570 -0.934 24.582 1.00 91.25 870 THR A C 1
ATOM 6837 O O . THR A 1 870 ? -38.279 -1.465 25.654 1.00 91.25 870 THR A O 1
ATOM 6840 N N . SER A 1 871 ? -38.734 -1.652 23.467 1.00 89.62 871 SER A N 1
ATOM 6841 C CA . SER A 1 871 ? -38.506 -3.102 23.369 1.00 89.62 871 SER A CA 1
ATOM 6842 C C . SER A 1 871 ? -37.021 -3.508 23.405 1.00 89.62 871 SER A C 1
ATOM 6844 O O . SER A 1 871 ? -36.696 -4.694 23.335 1.00 89.62 871 SER A O 1
ATOM 6846 N N . LYS A 1 872 ? -36.097 -2.544 23.519 1.00 88.88 872 LYS A N 1
ATOM 6847 C CA . LYS A 1 872 ? -34.645 -2.758 23.516 1.00 88.88 872 LYS A CA 1
ATOM 6848 C C . LYS A 1 872 ? -34.087 -2.547 24.924 1.00 88.88 872 LYS A C 1
ATOM 6850 O O . LYS A 1 872 ? -34.518 -1.655 25.651 1.00 88.88 872 LYS A O 1
ATOM 6855 N N . LYS A 1 873 ? -33.086 -3.343 25.311 1.00 91.38 873 LYS A N 1
ATOM 6856 C CA . LYS A 1 873 ? -32.301 -3.058 26.522 1.00 91.38 873 LYS A CA 1
ATOM 6857 C C . LYS A 1 873 ? -31.402 -1.841 26.290 1.00 91.38 873 LYS A C 1
ATOM 6859 O O . LYS A 1 873 ? -30.884 -1.669 25.185 1.00 91.38 873 LYS A O 1
ATOM 6864 N N . LYS A 1 874 ? -31.184 -1.037 27.328 1.00 90.88 874 LYS A N 1
ATOM 6865 C CA . LYS A 1 874 ? -30.339 0.168 27.301 1.00 90.88 874 LYS A CA 1
ATOM 6866 C C . LYS A 1 874 ? -29.200 0.026 28.327 1.00 90.88 874 LYS A C 1
ATOM 6868 O O . LYS A 1 874 ? -29.359 -0.699 29.308 1.00 90.88 874 LYS A O 1
ATOM 6873 N N . LYS A 1 875 ? -28.054 0.685 28.112 1.00 91.75 875 LYS A N 1
ATOM 6874 C CA . LYS A 1 875 ? -26.953 0.755 29.099 1.00 91.75 875 LYS A CA 1
ATOM 6875 C C . LYS A 1 875 ? -26.989 2.099 29.818 1.00 91.75 875 LYS A C 1
ATOM 6877 O O . LYS A 1 875 ? -26.777 3.115 29.164 1.00 91.75 875 LYS A O 1
ATOM 6882 N N . LEU A 1 876 ? -27.258 2.077 31.118 1.00 93.31 876 LEU A N 1
ATOM 6883 C CA . LEU A 1 876 ? -27.127 3.195 32.049 1.00 93.31 876 LEU A CA 1
ATOM 6884 C C . LEU A 1 876 ? -25.677 3.251 32.544 1.00 93.31 876 LEU A C 1
ATOM 6886 O O . LEU A 1 876 ? -25.105 2.222 32.894 1.00 93.31 876 LEU A O 1
ATOM 6890 N N . LEU A 1 877 ? -25.116 4.452 32.556 1.00 93.12 877 LEU A N 1
ATOM 6891 C CA . LEU A 1 877 ? -23.825 4.825 33.114 1.00 93.12 877 LEU A CA 1
ATOM 6892 C C . LEU A 1 877 ? -24.081 5.928 34.139 1.00 93.12 877 LEU A C 1
ATOM 6894 O O . LEU A 1 877 ? -24.782 6.891 33.819 1.00 93.12 877 LEU A O 1
ATOM 6898 N N . TYR A 1 878 ? -23.524 5.812 35.339 1.00 92.75 878 TYR A N 1
ATOM 6899 C CA . TYR A 1 878 ? -23.552 6.905 36.308 1.00 92.75 878 TYR A CA 1
ATOM 6900 C C . TYR A 1 878 ? -22.344 6.874 37.246 1.00 92.75 878 TYR A C 1
ATOM 6902 O O . TYR A 1 878 ? -21.742 5.821 37.478 1.00 92.75 878 TYR A O 1
ATOM 6910 N N . ARG A 1 879 ? -22.021 8.038 37.807 1.00 92.25 879 ARG A N 1
ATOM 6911 C CA . ARG A 1 879 ? -21.075 8.219 38.917 1.00 92.25 879 ARG A CA 1
ATOM 6912 C C . ARG A 1 879 ? -21.509 9.410 39.764 1.00 92.25 879 ARG A C 1
ATOM 6914 O O . ARG A 1 879 ? -22.230 10.277 39.277 1.00 92.25 879 ARG A O 1
ATOM 6921 N N . PHE A 1 880 ? -21.109 9.435 41.029 1.00 92.00 880 PHE A N 1
ATOM 6922 C CA . PHE A 1 880 ? -21.447 10.517 41.951 1.00 92.00 880 PHE A CA 1
ATOM 6923 C C . PHE A 1 880 ? -20.305 10.794 42.928 1.00 92.00 880 PHE A C 1
ATOM 6925 O O . PHE A 1 880 ? -19.504 9.906 43.222 1.00 92.00 880 PHE A O 1
ATOM 6932 N N . LYS A 1 881 ? -20.262 12.019 43.450 1.00 89.75 881 LYS A N 1
ATOM 6933 C CA . LYS A 1 881 ? -19.362 12.460 44.518 1.00 89.75 881 LYS A CA 1
ATOM 6934 C C . LYS A 1 881 ? -20.154 13.056 45.671 1.00 89.75 881 LYS A C 1
ATOM 6936 O O . LYS A 1 881 ? -21.225 13.630 45.487 1.00 89.75 881 LYS A O 1
ATOM 6941 N N . VAL A 1 882 ? -19.590 12.905 46.865 1.00 86.88 882 VAL A N 1
ATOM 6942 C CA . VAL A 1 882 ? -20.063 13.515 48.108 1.00 86.88 882 VAL A CA 1
ATOM 6943 C C . VAL A 1 882 ? -19.056 14.602 48.470 1.00 86.88 882 VAL A C 1
ATOM 6945 O O . VAL A 1 882 ? -17.932 14.293 48.862 1.00 86.88 882 VAL A O 1
ATOM 6948 N N . ALA A 1 883 ? -19.437 15.865 48.307 1.00 79.56 883 ALA A N 1
ATOM 6949 C CA . ALA A 1 883 ? -18.632 17.009 48.714 1.00 79.56 883 ALA A CA 1
ATOM 6950 C C . ALA A 1 883 ? -19.071 17.510 50.108 1.00 79.56 883 ALA A C 1
ATOM 6952 O O . ALA A 1 883 ? -20.264 17.445 50.435 1.00 79.56 883 ALA A O 1
ATOM 6953 N N . PRO A 1 884 ? -18.149 18.031 50.943 1.00 72.75 884 PRO A N 1
ATOM 6954 C CA . PRO A 1 884 ? -18.502 18.620 52.234 1.00 72.75 884 PRO A CA 1
ATOM 6955 C C . PRO A 1 884 ? -19.543 19.736 52.087 1.00 72.75 884 PRO A C 1
ATOM 6957 O O . PRO A 1 884 ? -19.493 20.520 51.141 1.00 72.75 884 PRO A O 1
ATOM 6960 N N . TYR A 1 885 ? -20.480 19.836 53.033 1.00 65.62 885 TYR A N 1
ATOM 6961 C CA . TYR A 1 885 ? -21.503 20.884 53.016 1.00 65.62 885 TYR A CA 1
ATOM 6962 C C . TYR A 1 885 ? -20.875 22.261 53.297 1.00 65.62 885 TYR A C 1
ATOM 6964 O O . TYR A 1 885 ? -20.667 22.646 54.450 1.00 65.62 885 TYR A O 1
ATOM 6972 N N . VAL A 1 886 ? -20.561 23.012 52.238 1.00 58.91 886 VAL A N 1
ATOM 6973 C CA . VAL A 1 886 ? -20.050 24.382 52.350 1.00 58.91 886 VAL A CA 1
ATOM 6974 C C . VAL A 1 886 ? -21.201 25.318 52.712 1.00 58.91 886 VAL A C 1
ATOM 6976 O O . VAL A 1 886 ? -22.079 25.596 51.897 1.00 58.91 886 VAL A O 1
ATOM 6979 N N . HIS A 1 887 ? -21.181 25.845 53.936 1.00 50.72 887 HIS A N 1
ATOM 6980 C CA . HIS A 1 887 ? -22.014 26.990 54.288 1.00 50.72 887 HIS A CA 1
ATOM 6981 C C . HIS A 1 887 ? -21.547 28.221 53.499 1.00 50.72 887 HIS A C 1
ATOM 6983 O O . HIS A 1 887 ? -20.502 28.792 53.804 1.00 50.72 887 HIS A O 1
ATOM 6989 N N . GLN A 1 888 ? -22.344 28.653 52.520 1.00 44.28 888 GLN A N 1
ATOM 6990 C CA . GLN A 1 888 ? -22.324 30.051 52.095 1.00 44.28 888 GLN A CA 1
ATOM 6991 C C . GLN A 1 888 ? -22.877 30.899 53.250 1.00 44.28 888 GLN A C 1
ATOM 6993 O O . GLN A 1 888 ? -23.954 30.603 53.776 1.00 44.28 888 GLN A O 1
ATOM 6998 N N . SER A 1 889 ? -22.084 31.883 53.676 1.00 34.44 889 SER A N 1
ATOM 6999 C CA . SER A 1 889 ? -22.326 32.789 54.807 1.00 34.44 889 SER A CA 1
ATOM 7000 C C . SER A 1 889 ? -22.788 34.163 54.340 1.00 34.44 889 SER A C 1
ATOM 7002 O O . SER A 1 889 ? -22.051 34.720 53.494 1.00 34.44 889 SER A O 1
#

Radius of gyration: 40.64 Å; chains: 1; bounding box: 87×107×125 Å

Secondary structure (DSSP, 8-state):
-GGGTTTTTTTTT----SSS--SSSHHHHHHHHTTS--------------------PEEPTTSS-EEEEGGGGT---EEEEETHHHHHHHHHHHHHSTTEEEEE-TT-EEE--SEEEE---SS--EEEE-SEEE--S-GGGS-TT-TT-SEEEES-SPP------SEEEES-BS-EEES-EEE--SS-SEEEES-BS-EEES-EEE--TT-TT--SEEEES-BS-EEES-EEESSEEEEE-TTEES-EEEEEEE-SBSEEEEEEESGGGPEEEEE--EEEEEEEESBSEEEEEEE-BT-EEEEEEEEEEEEEEEEESEEEEEESS--SSSSPPP--S-B-EEEEEEEEEEEEEESSS-SEEEE--SSS-EEEEEEEEEEEEETTS-SPP--S----TT--EEEEE------------------------------------------------------------------------------------PPP------PPPP--GGGS-HHHHHHHHHHHHHHHHHHHTTGGGTT----S-------EETTEETTTSTHHHHHHHHHHHHTTT-HHHHHHHHHHHHHHHHHTTHHHHTT----STTTTTEEEEEEBTT-PEEEEEEGGGGG-HHHHHHHHSSHHHHHHHHHHHHHHHHHHHTTS--STTS---EEEEEE-TT---TT-HHHHHHHHHHHHHHHHH-TT-EEEEEEES--HHHHHHHHHHGGGS-HHHHHTEEE--GGGHHHHHHHHB-GGGSBGGGTSSB--SSSS-SS--SSS--EEEEEPTTEEEEEEEEE-SSEEEEEEEEESS--EEEEEEEEETTS--EEEEEEEEE-TTS-SSEEEEEEE-SSEEEEEEEEE-SSS-EEEEEEEEEEE-----

Sequence (889 aa):
MTKLLMFLSFLVLLLVPLSSAGQDLSDTFEIFAKLHDTDMGDEEGQDDSLEVIDLPSWHSHHSNKNLINVEGFGAVGDGAADDTQAFTDAWKQACSTPKSVFLVPEGHRYLVNAKRFRGPCVDKIVIQIDGTIVAPDDPNSWDPKNPRTWLVFNNLTKPCKSAPTALTIDSSSAVRVKGITVQNGQQMNFVIGRSDSVRVIDVKVSAPEDSPNTDGIHITESTNVVLPNCKIGTYDCISIVNASSNIKMKNIFCGPGHGISIGSLGKDNTTGIVESVVVDKAFLRGTTNGLRIKTWQGGSGYVRAVRYQDVRMEDVTNPIIIDQFYCDSPKSFQNQTSAVNITQIMYRNITGTSTSQKAMKFACSDTIPCTHIILNNINLQRSDGTSRPTAIPQPELGQKVQIAESDSTSHIAMAESEPPPPPAAHYPPEHSEKPPPLEDPSASSAAEDNKGEILKETVTIIQKESPLETTLSQPLSAALALPQATEKGKVPESLVSFKEESNKISDLSLDERRALDEFKLLVQESLKRRVFLEGLASDSEKSSEEVSIWGVPLLRDERSDVVLLKFLRARDFDVRDAYVMLSNTIKWRRDFRVDQLLKEDLGDDLEKVVYMHGHDKEGHPVCYNVYGEFQNEELYMKIFADEEKRWRFLRWRIQFLEASIRKLDFSPGGINTIFQVSDLKNSPGLGKTELRIATKQALQILQDNYPEFVAKQVFINVPWWYLAFYRMISPFLTQRTKSKFIFAGQTRTAPTLFKYILPEQMPTQYGGLSVDLCECNPEFSMDDPVTEITVKPATKQIVEIIVHEKCSLVWEIRVVGWEVSYSAEFVPQRGYTVLIQKSTKMAANDVPVVHDNFNVSELGKILLTIDNPTSKKKKLLYRFKVAPYVHQS

Foldseek 3Di:
DLLQQVCVQLCLQVPDFPPPDDDDCVVVVVVVVVPPDDDDDDDDDDDDDDDDDDQDWDDDPPDPATEQELVSQPFPQAQPDESAVSLQVSLVVQLADERYEYEHADDGEGEYFADEREDCGPYDYHYYYNYHYDYPPDLVSHDPVCSPGRYHYPPPHPPDDDFDAQEEDESEECAEAEDEEFEAGLAEHYEYYLYEQYEYYLYEYYYDQPRPRHEQYEYYLYENYEAENYEAATAAPYEYWANYEQYHAEQYEYDDYAEHEYDQYCPPLEEGEYENAEYYHYEYENHQEHYEYHYDANHEEAYAQHEYEQYEYEAHAAHEYYYQHDDPDPDRDDHHLDTHAYEHHEYENYEYEHQYLANYEYAAHLNRAYYHYEYYNHYYAHNVRDGRRPPDHDYDPRGDYHYDYDDDDDDDDDDDDDDYDDYDDDDDDDDDDDDDDDDDDDDDDDDDDDDDDDDDDDDDDDDDDDDDDDDDDDDDDDDDDDDDDDDDDDDDPPCPQDADDFLALVRDDPLLNVLLVVLLVVVVVCVVVVVLPPPDDDDDDDDPPQQDDLPHRAPPDSLNSSVLSLLCVLVVSDSVSSNVLVSVQSVVCVVLVLVVLLVDDLDDLCCVQWHWFFAWPVGATEIEGEQQVCVPVVSVCCQFVDPVSLVSVLSVVSSVVSVVQNVFDSPRRTGRAHEYEYESVNHDDDPSVRSNVSSVVSSVCCSSHPGPRHPAYEYELDDPVVVVSCVVCVVVDDPVSVSRYHYYHHVCQLVVRVVIHALLRDDLVSQGDDDDPPPPDPDDHSPFHKDKDKAAAQDKDKDKAWDDDWFKKKKKKAKQQFQKWKFKWWDAPDDDIDTQGDTDRDHRPPDRMDIDMDGGPGGTIMIIMIGHNHNDIIMMMMGMDTHHRDDDD